Protein 7KQY (pdb70)

Foldseek 3Di:
DWAWAKDAAEEAAAQAKDKMKIAIPPDPDQFKKKWKWWAAVVGDIDGAWIFTRPVGDIGGDPVDDPQWDWDADVVRRMIMIMGGRDDQRRFTWMKMAIDHDDRPYIYPTYTYGYANDDFDFWDWAWAFFDPPACKTKTKIKGPFGPDDDKDKDKPNPPDDPQKDKDDWDQDPNRGTITMIMGIGRNVCQPPPKMWIWMAGVVVRDIDIGTHHD/DAWAKDAAAEEEAQAKDKMKTDDVAQAQWKKWKWWAAPVGDIDTAWIAGRPVRDIGGDPVQVPQWDWDWDPPRTMIMIMGGRDDQRRFTWMKMWIHHDPRIHIYPTYTYGYYNDDFDDWDWWDAECGKTKIKTDFGPDDDKDKDKPVPPPPAQKDKDHWDADPVRGTMTIIMGNHNPVCVVPDWIWMWMDDVVVRDIDTDTYD/DAWAKDAAAEEEAQAKDKIKTADDDDQAKKKWKWWAFPPGDIDTAKMARRVVRDIGGDPVQVPQWDWGADVVRRMIIIMGGRDDQRNFTWMKIWMDPDDRIHIYPTYTYGYHDDDADAWDFCWDAEVHKGKTKTWPGQPLAKDKDKPVPPDDAQWAKDHWQVRIIMTMIMGGDPPVCAPPDWMKMFMDHVVNRDGDIHTHHD/DKAWEKDAAAEAEAQAKDKIKTQIDDDDLQQKKKWKWWAFPVPDIDTAKIAHPNVGDIGGDPVQVVQKDKGDDVVRNMIMIMGGRDDQRRQTWMKMFIDVTDIYPTYTYGYANDDFDFWDKAWAAAVCKGKIKIKTHFGPDPDKFKDKPNPPDDPQWDKDDWDQDPNRTIMTMIMGMDRPVCQVPPWMKIFMADPVVRDTDIGGRHD/DKAWAKDAAAEEEAQFKDKIKTQIDDDPAQQKKKWKWWAAPVGDIDTAWIFRRHVGDIDGDPVQPVQWDWGADVVSNMIMIMGGNHDQRNFTWMKIWIGHPPDIRIYPTYTYGYHNDDFDFWDKAWADADVPQLPPQKHKIKIKTHFGDDDDKDKDKPVPPDDAQWDKDDWDQDPVRGIMTMIMGIGGPVPQVPDWIWIWIQSVVVRDIDIGGRGD/DWAFPKDAAAEEAAFFKDKIKTAIDPAKKWKWWAFPPHDIGTAWIADVVVRDIGGDPVVRPFWDKGADVVSNMIMIMGGRDDQRRFTWMWMAHHPPPRHRTHDTYTYGYANDDADFWDKDWDFPCCGKTKIKTDFGDDDDKDKDKPQVPDDPFKDKDDWDQDPNRGIMTMIMGDDNVVCQVPDWMWIFMADVVVPDTDTGTHHD

CATH classification: 2.60.40.10 (+1 more: 2.60.40.10)

Solvent-accessible surface area: 53107 Å² total; per-residue (Å²): 151,26,16,0,0,0,9,2,38,22,77,51,105,62,55,31,54,4,66,1,0,0,29,6,26,56,48,136,134,122,62,7,1,0,8,0,3,16,23,24,108,77,136,25,11,57,8,0,0,54,4,62,6,36,84,30,81,55,43,75,8,150,129,4,179,64,35,2,63,6,52,36,15,76,87,27,28,0,0,16,0,54,0,30,65,5,110,53,127,2,20,1,35,1,10,0,0,0,26,7,83,66,7,49,73,22,4,26,10,4,78,1,5,0,2,77,25,78,79,86,25,14,49,9,47,47,1,3,18,12,102,111,59,104,86,2,12,3,0,0,3,0,38,28,0,7,36,69,85,15,90,19,40,1,30,86,46,83,35,102,91,29,33,47,56,2,65,26,50,46,25,121,63,5,23,28,0,7,0,0,3,0,25,4,83,41,105,21,43,77,122,90,78,13,50,0,6,1,44,1,148,57,28,143,61,115,54,75,79,107,6,115,128,90,127,9,62,9,34,53,74,50,68,56,112,63,52,33,53,5,113,0,22,0,122,19,91,92,1,74,84,36,0,0,0,0,0,13,18,30,96,86,80,37,17,58,12,0,0,12,12,62,51,50,68,42,83,61,50,54,24,145,121,1,112,69,37,3,53,4,68,51,55,144,84,92,20,23,0,60,0,48,0,37,63,4,120,65,132,2,24,0,37,0,9,0,0,0,46,20,119,78,56,9,44,27,3,99,15,2,56,1,8,4,24,88,26,75,79,116,26,12,66,23,12,2,6,71,115,12,4,4,0,1,16,0,59,30,0,6,3,39,78,21,95,19,38,0,32,86,45,77,29,106,82,27,36,48,58,1,62,27,41,93,27,128,75,15,23,30,1,9,1,0,3,0,24,3,73,61,102,16,67,82,128,95,67,17,57,0,6,0,43,0,153,46,29,146,51,115,48,77,5,127,9,126,73,108,12,71,10,33,54,78,49,92,65,117,73,53,34,50,6,104,2,20,0,113,26,88,61,6,48,0,27,0,2,8,0,0,16,22,33,86,87,97,30,11,54,36,0,0,21,3,11,11,26,54,40,71,60,69,45,22,136,133,2,124,83,44,5,57,5,61,37,50,78,99,38,37,16,2,53,0,57,1,38,60,3,112,68,123,5,18,0,40,3,6,0,3,6,15,7,21,52,32,16,75,38,7,108,10,2,54,0,11,3,28,84,58,61,87,111,24,24,28,63,48,24,3,1,64,123,6,2,0,1,4,6,1,61,44,1,11,11,45,69,24,94,26,45,1,36,93,45,82,34,108,94,25,37,52,59,0,62,40,67,146,36,57,64,2,12,3,0,3,0,28,7,84,52,103,24,37,70,112,125,95,19,54,0,9,5,38,0,169,52,35,141,30,150,54,64,29,101,3,92,110,206,26,62,13,6,0,1,0,21,9,51,35,108,62,54,36,33,1,29,0,0,0,30,9,44,40,178,95,23,79,102,18,1,0,16,0,2,11,20,16,101,84,130,13,12,40,10,0,0,22,4,77,1,50,69,41,99,52,6,38,15,125,127,2,90,79,64,4,58,3,68,36,57,85,83,27,35,0,0,21,0,49,0,35,65,1,147,70,109,3,8,0,44,0,10,0,3,6,70,92,25,104,38,4,67,14,2,58,0,5,1,5,75,18,82,74,77,22,11,44,12,34,40,5,8,32,68,100,78,11,3,2,0,1,2,0,47,23,0,10,33,55,27,25,80,27,36,3,30,98,44,76,42,101,94,25,35,68,58,2,66,29,39,52,26,128,64,6,29,15,1,12,1,0,7,0,32,6,76,50,99,20,27,73,114,82,71,11,54,0,47,2,27,0,109,46,36,136,27,178,58,43,69,170,10,98,108,145,17,110,9,78,12,35,52,69,53,67,83,102,53,55,36,47,5,112,0,24,0,100,6,56,27,34,28,25,63,10,12,0,0,0,0,0,13,28,26,84,93,108,38,10,63,16,0,0,9,2,13,3,43,65,34,71,55,61,57,24,135,102,1,119,77,54,4,56,5,66,38,58,82,112,37,31,12,0,51,0,59,0,37,43,2,115,74,144,2,24,0,38,0,9,0,0,0,0,2,16,99,70,7,63,28,5,94,12,4,58,0,4,3,24,77,25,83,76,101,29,11,57,11,43,28,1,1,18,8,56,161,5,50,93,63,59,61,0,0,3,0,0,4,0,35,36,0,6,8,48,85,17,82,21,32,1,37,89,40,80,37,97,89,22,32,44,57,1,64,26,37,98,30,127,73,16,19,27,1,10,0,0,1,0,24,4,71,32,99,16,24,76,112,87,66,26,48,0,12,0,37,0,141,55,36,142,48,114,48,78,62,113,7,76,99,219,61,130,10,60,20,39,50,78,49,83,49,102,61,52,36,52,6,104,1,21,0,94,48,55,117,167,2,6,0,0,0,16,23,25,92,90,120,32,11,54,7,0,0,14,2,66,57,48,74,40,101,50,20,47,17,124,108,0,151,81,58,3,88,7,57,39,55,108,107,47,48,1,2,62,1,58,1,44,78,2,150,66,104,3,12,1,46,2,12,0,0,6,58,12,16,82,0,28,94,32,10,128,20,3,67,0,8,2,3,82,17,83,83,97,26,14,64,10,21,3,0,0,46,55,116,8,2,0,0,0,2,0,39,28,0,12,26,67,84,14,89,18,37,1,31,80,43,83,35,98,96,28,35,40,56,2,66,30,46,55,28,128,64,7,23,21,1,9,0,0,3,0,24,5,84,57,100,22,29,73,123,86,66,11,41,0,6,0,41,1,154,48,29,140,56,113,46,80,60,111,0,35,82

Nearest PDB structures (foldseek):
  7kqy-assembly1_A  TM=1.005E+00  e=1.529E-42  Homo sapiens
  5vl3-assembly2_A  TM=9.057E-01  e=1.060E-31  Mus musculus
  7v8q-assembly3_F  TM=9.544E-01  e=1.537E-30  Mus musculus
  6xpx-assembly1_B  TM=9.077E-01  e=4.409E-29  Homo sapiens
  5nb5-assembly2_I  TM=6.433E-01  e=2.208E-31  synthetic construct

B-factor: mean 41.72, std 17.03, range [6.6, 122.08]

Structure (mmCIF, N/CA/C/O backbone):
data_7KQY
#
_entry.id   7KQY
#
_cell.length_a   169.619
_cell.length_b   73.418
_cell.length_c   140.408
_cell.angle_alpha   90.00
_cell.angle_beta   125.71
_cell.angle_gamma   90.00
#
_symmetry.space_group_name_H-M   'C 1 2 1'
#
loop_
_atom_site.group_PDB
_atom_site.id
_atom_site.type_symbol
_atom_site.label_atom_id
_atom_site.label_alt_id
_atom_site.label_comp_id
_atom_site.label_asym_id
_atom_site.label_entity_id
_atom_site.label_seq_id
_atom_site.pdbx_PDB_ins_code
_atom_site.Cartn_x
_atom_site.Cartn_y
_atom_site.Cartn_z
_atom_site.occupancy
_atom_site.B_iso_or_equiv
_atom_site.auth_seq_id
_atom_site.auth_comp_id
_atom_site.auth_asym_id
_atom_site.auth_atom_id
_atom_site.pdbx_PDB_model_num
ATOM 1 N N . GLU A 1 1 ? -11.568 3.842 55.901 1.00 43.69 1 GLU A N 1
ATOM 2 C CA . GLU A 1 1 ? -12.305 2.963 56.830 1.00 47.59 1 GLU A CA 1
ATOM 3 C C . GLU A 1 1 ? -13.674 3.549 57.082 1.00 41.84 1 GLU A C 1
ATOM 4 O O . GLU A 1 1 ? -13.757 4.715 57.081 1.00 37.05 1 GLU A O 1
ATOM 10 N N . VAL A 1 2 ? -14.688 2.709 57.281 1.00 38.32 2 VAL A N 1
ATOM 11 C CA . VAL A 1 2 ? -16.075 3.172 57.565 1.00 34.07 2 VAL A CA 1
ATOM 12 C C . VAL A 1 2 ? -16.265 3.227 59.056 1.00 30.95 2 VAL A C 1
ATOM 13 O O . VAL A 1 2 ? -16.100 2.267 59.674 1.00 31.84 2 VAL A O 1
ATOM 17 N N . GLN A 1 3 ? -16.576 4.392 59.559 1.00 29.95 3 GLN A N 1
ATOM 18 C CA . GLN A 1 3 ? -16.841 4.583 60.979 1.00 22.50 3 GLN A CA 1
ATOM 19 C C . GLN A 1 3 ? -18.068 5.426 61.134 1.00 24.27 3 GLN A C 1
ATOM 20 O O . GLN A 1 3 ? -18.269 6.247 60.351 1.00 27.37 3 GLN A O 1
ATOM 26 N N . LEU A 1 4 ? -18.760 5.225 62.235 1.00 21.85 4 LEU A N 1
ATOM 27 C CA . LEU A 1 4 ? -19.977 5.940 62.614 1.00 17.67 4 LEU A CA 1
ATOM 28 C C . LEU A 1 4 ? -19.625 6.678 63.878 1.00 16.90 4 LEU A C 1
ATOM 29 O O . LEU A 1 4 ? -19.158 6.092 64.730 1.00 18.60 4 LEU A O 1
ATOM 34 N N . VAL A 1 5 ? -19.713 7.986 63.843 1.00 17.91 5 VAL A N 1
ATOM 35 C CA . VAL A 1 5 ? -19.409 8.851 64.999 1.00 16.53 5 VAL A CA 1
ATOM 36 C C . VAL A 1 5 ? -20.696 9.528 65.417 1.00 18.25 5 VAL A C 1
ATOM 37 O O . VAL A 1 5 ? -21.268 10.209 64.654 1.00 19.37 5 VAL A O 1
ATOM 41 N N . GLN A 1 6 ? -21.102 9.227 66.629 1.00 15.22 6 GLN A N 1
ATOM 42 C CA . GLN A 1 6 ? -22.281 9.791 67.268 1.00 16.80 6 GLN A CA 1
ATOM 43 C C . GLN A 1 6 ? -21.909 11.051 68.029 1.00 16.55 6 GLN A C 1
ATOM 44 O O . GLN A 1 6 ? -20.819 11.238 68.366 1.00 16.50 6 GLN A O 1
ATOM 50 N N . SER A 1 7 ? -22.916 11.798 68.385 1.00 17.47 7 SER A N 1
ATOM 51 C CA . SER A 1 7 ? -22.807 13.068 69.102 1.00 20.09 7 SER A CA 1
ATOM 52 C C . SER A 1 7 ? -22.409 12.820 70.541 1.00 22.72 7 SER A C 1
ATOM 53 O O . SER A 1 7 ? -22.367 11.712 70.944 1.00 23.05 7 SER A O 1
ATOM 56 N N . GLY A 1 8 ? -22.070 13.860 71.267 1.00 22.88 8 GLY A N 1
ATOM 57 C CA . GLY A 1 8 ? -21.616 13.719 72.649 1.00 24.42 8 GLY A CA 1
ATOM 58 C C . GLY A 1 8 ? -22.712 13.409 73.615 1.00 21.93 8 GLY A C 1
ATOM 59 O O . GLY A 1 8 ? -23.786 13.694 73.304 1.00 21.47 8 GLY A O 1
ATOM 60 N N . ALA A 1 9 ? -22.361 12.937 74.806 1.00 22.63 9 ALA A N 1
ATOM 61 C CA . ALA A 1 9 ? -23.280 12.546 75.891 1.00 23.75 9 ALA A CA 1
ATOM 62 C C . ALA A 1 9 ? -24.083 13.722 76.400 1.00 25.64 9 ALA A C 1
ATOM 63 O O . ALA A 1 9 ? -23.529 14.704 76.601 1.00 29.88 9 ALA A O 1
ATOM 65 N N . GLU A 1 10 ? -25.388 13.556 76.635 1.00 29.28 10 GLU A N 1
ATOM 66 C CA . GLU A 1 10 ? -26.192 14.722 77.098 1.00 31.21 10 GLU A CA 1
ATOM 67 C C . GLU A 1 10 ? -27.029 14.375 78.336 1.00 24.96 10 GLU A C 1
ATOM 68 O O . GLU A 1 10 ? -27.623 13.279 78.364 1.00 22.64 10 GLU A O 1
ATOM 74 N N . VAL A 1 11 ? -27.062 15.289 79.314 1.00 23.68 11 VAL A N 1
ATOM 75 C CA . VAL A 1 11 ? -27.877 15.122 80.537 1.00 22.68 11 VAL A CA 1
ATOM 76 C C . VAL A 1 11 ? -29.053 16.057 80.343 1.00 24.54 11 VAL A C 1
ATOM 77 O O . VAL A 1 11 ? -28.821 17.198 80.218 1.00 28.04 11 VAL A O 1
ATOM 81 N N . LYS A 1 12 ? -30.257 15.514 80.353 1.00 22.01 12 LYS A N 1
ATOM 82 C CA . LYS A 1 12 ? -31.523 16.204 80.075 1.00 21.36 12 LYS A CA 1
ATOM 83 C C . LYS A 1 12 ? -32.480 16.040 81.245 1.00 24.34 12 LYS A C 1
ATOM 84 O O . LYS A 1 12 ? -32.313 15.159 81.943 1.00 27.20 12 LYS A O 1
ATOM 90 N N . LYS A 1 13 ? -33.434 16.925 81.448 1.00 28.04 13 LYS A N 1
ATOM 91 C CA . LYS A 1 13 ? -34.385 16.818 82.572 1.00 24.15 13 LYS A CA 1
ATOM 92 C C . LYS A 1 13 ? -35.655 16.165 82.088 1.00 25.07 13 LYS A C 1
ATOM 93 O O . LYS A 1 13 ? -35.897 16.184 80.944 1.00 26.59 13 LYS A O 1
ATOM 99 N N . PRO A 1 14 ? -36.514 15.602 82.934 1.00 27.55 14 PRO A N 1
ATOM 100 C CA . PRO A 1 14 ? -37.731 15.034 82.441 1.00 27.14 14 PRO A CA 1
ATOM 101 C C . PRO A 1 14 ? -38.648 16.029 81.744 1.00 24.70 14 PRO A C 1
ATOM 102 O O . PRO A 1 14 ? -38.851 17.030 82.227 1.00 23.86 14 PRO A O 1
ATOM 106 N N . GLY A 1 15 ? -39.203 15.598 80.632 1.00 30.85 15 GLY A N 1
ATOM 107 C CA . GLY A 1 15 ? -40.094 16.355 79.742 1.00 31.39 15 GLY A CA 1
ATOM 108 C C . GLY A 1 15 ? -39.357 17.037 78.623 1.00 30.52 15 GLY A C 1
ATOM 109 O O . GLY A 1 15 ? -39.988 17.598 77.820 1.00 31.56 15 GLY A O 1
ATOM 110 N N . ALA A 1 16 ? -38.042 16.968 78.634 1.00 30.34 16 ALA A N 1
ATOM 111 C CA . ALA A 1 16 ? -37.116 17.570 77.665 1.00 24.17 16 ALA A CA 1
ATOM 112 C C . ALA A 1 16 ? -36.984 16.674 76.451 1.00 32.00 16 ALA A C 1
ATOM 113 O O . ALA A 1 16 ? -37.684 15.709 76.369 1.00 35.81 16 ALA A O 1
ATOM 115 N N . SER A 1 17 ? -36.198 17.102 75.464 1.00 32.71 17 SER A N 1
ATOM 116 C CA . SER A 1 17 ? -36.053 16.309 74.217 1.00 34.83 17 SER A CA 1
ATOM 117 C C . SER A 1 17 ? -34.582 16.266 73.808 1.00 31.47 17 SER A C 1
ATOM 118 O O . SER A 1 17 ? -33.898 17.300 73.948 1.00 33.09 17 SER A O 1
ATOM 121 N N . VAL A 1 18 ? -34.122 15.112 73.324 1.00 32.86 18 VAL A N 1
ATOM 122 C CA . VAL A 1 18 ? -32.702 14.999 72.918 1.00 32.94 18 VAL A CA 1
ATOM 123 C C . VAL A 1 18 ? -32.620 14.524 71.483 1.00 25.63 18 VAL A C 1
ATOM 124 O O . VAL A 1 18 ? -33.418 13.782 71.117 1.00 23.55 18 VAL A O 1
ATOM 128 N N . LYS A 1 19 ? -31.735 15.120 70.715 1.00 25.77 19 LYS A N 1
ATOM 129 C CA . LYS A 1 19 ? -31.495 14.709 69.334 1.00 25.57 19 LYS A CA 1
ATOM 130 C C . LYS A 1 19 ? -30.077 14.185 69.245 1.00 26.46 19 LYS A C 1
ATOM 131 O O . LYS A 1 19 ? -29.196 14.947 69.430 1.00 29.31 19 LYS A O 1
ATOM 137 N N . VAL A 1 20 ? -29.889 12.929 68.888 1.00 23.60 20 VAL A N 1
ATOM 138 C CA . VAL A 1 20 ? -28.544 12.310 68.770 1.00 22.70 20 VAL A CA 1
ATOM 139 C C . VAL A 1 20 ? -28.185 12.163 67.298 1.00 23.37 20 VAL A C 1
ATOM 140 O O . VAL A 1 20 ? -29.034 11.858 66.543 1.00 21.76 20 VAL A O 1
ATOM 144 N N . SER A 1 21 ? -26.921 12.296 66.953 1.00 20.66 21 SER A N 1
ATOM 145 C CA . SER A 1 21 ? -26.494 12.204 65.551 1.00 20.92 21 SER A CA 1
ATOM 146 C C . SER A 1 21 ? -25.509 11.067 65.359 1.00 20.89 21 SER A C 1
ATOM 147 O O . SER A 1 21 ? -24.884 10.757 66.297 1.00 20.97 21 SER A O 1
ATOM 150 N N . CYS A 1 22 ? -25.567 10.386 64.220 1.00 22.06 22 CYS A N 1
ATOM 151 C CA . CYS A 1 22 ? -24.625 9.326 63.789 1.00 24.08 22 CYS A CA 1
ATOM 152 C C . CYS A 1 22 ? -24.140 9.837 62.440 1.00 25.82 22 CYS A C 1
ATOM 153 O O . CYS A 1 22 ? -24.916 9.931 61.591 1.00 26.56 22 CYS A O 1
ATOM 156 N N . LYS A 1 23 ? -22.874 10.171 62.293 1.00 23.33 23 LYS A N 1
ATOM 157 C CA . LYS A 1 23 ? -22.321 10.507 60.971 1.00 23.31 23 LYS A CA 1
ATOM 158 C C . LYS A 1 23 ? -21.523 9.316 60.501 1.00 24.04 23 LYS A C 1
ATOM 159 O O . LYS A 1 23 ? -21.000 8.643 61.276 1.00 18.65 23 LYS A O 1
ATOM 165 N N . THR A 1 24 ? -21.495 9.117 59.215 1.00 27.84 24 THR A N 1
ATOM 166 C CA . THR A 1 24 ? -20.784 7.961 58.684 1.00 28.42 24 THR A CA 1
ATOM 167 C C . THR A 1 24 ? -19.775 8.376 57.640 1.00 28.43 24 THR A C 1
ATOM 168 O O . THR A 1 24 ? -20.162 8.762 56.602 1.00 32.59 24 THR A O 1
ATOM 172 N N . SER A 1 25 ? -18.484 8.276 57.974 1.00 30.25 25 SER A N 1
ATOM 173 C CA . SER A 1 25 ? -17.395 8.654 57.034 1.00 33.61 25 SER A CA 1
ATOM 174 C C . SER A 1 25 ? -16.745 7.392 56.455 1.00 36.08 25 SER A C 1
ATOM 175 O O . SER A 1 25 ? -16.608 6.402 57.200 1.00 35.14 25 SER A O 1
ATOM 178 N N . GLY A 1 26 ? -16.363 7.438 55.175 1.00 37.95 26 GLY A N 1
ATOM 179 C CA . GLY A 1 26 ? -15.727 6.287 54.504 1.00 40.72 26 GLY A CA 1
ATOM 180 C C . GLY A 1 26 ? -16.707 5.549 53.609 1.00 53.58 26 GLY A C 1
ATOM 181 O O . GLY A 1 26 ? -16.250 4.767 52.752 1.00 55.59 26 GLY A O 1
ATOM 182 N N . TYR A 1 27 ? -18.008 5.788 53.801 1.00 55.18 27 TYR A N 1
ATOM 183 C CA . TYR A 1 27 ? -19.057 5.122 52.984 1.00 61.88 27 TYR A CA 1
ATOM 184 C C . TYR A 1 27 ? -19.704 6.149 52.047 1.00 80.08 27 TYR A C 1
ATOM 185 O O . TYR A 1 27 ? -20.520 6.966 52.518 1.00 73.61 27 TYR A O 1
ATOM 194 N N . THR A 1 28 ? -19.344 6.100 50.760 1.00 30.00 28 THR A N 1
ATOM 195 C CA . THR A 1 28 ? -19.898 7.038 49.747 1.00 30.00 28 THR A CA 1
ATOM 196 C C . THR A 1 28 ? -20.952 6.311 48.903 1.00 30.00 28 THR A C 1
ATOM 197 O O . THR A 1 28 ? -21.015 6.573 47.686 1.00 30.00 28 THR A O 1
ATOM 201 N N . PHE A 1 29 ? -21.741 5.436 49.535 1.00 82.87 29 PHE A N 1
ATOM 202 C CA . PHE A 1 29 ? -22.799 4.670 48.825 1.00 76.09 29 PHE A CA 1
ATOM 203 C C . PHE A 1 29 ? -24.160 5.331 49.072 1.00 75.65 29 PHE A C 1
ATOM 204 O O . PHE A 1 29 ? -24.386 5.852 50.182 1.00 69.31 29 PHE A O 1
ATOM 212 N N . THR A 1 30 ? -25.035 5.303 48.061 1.00 78.50 30 THR A N 1
ATOM 213 C CA . THR A 1 30 ? -26.389 5.911 48.170 1.00 79.15 30 THR A CA 1
ATOM 214 C C . THR A 1 30 ? -27.283 5.016 49.036 1.00 71.59 30 THR A C 1
ATOM 215 O O . THR A 1 30 ? -28.395 5.459 49.387 1.00 66.42 30 THR A O 1
ATOM 219 N N . ASN A 1 31 ? -26.809 3.809 49.362 1.00 68.44 31 ASN A N 1
ATOM 220 C CA . ASN A 1 31 ? -27.582 2.865 50.189 1.00 68.52 31 ASN A CA 1
ATOM 221 C C . ASN A 1 31 ? -26.907 2.992 51.520 1.00 62.18 31 ASN A C 1
ATOM 222 O O . ASN A 1 31 ? -25.839 2.433 51.617 1.00 63.84 31 ASN A O 1
ATOM 227 N N . TYR A 1 32 ? -27.465 3.745 52.450 1.00 61.85 32 TYR A N 1
ATOM 228 C CA . TYR A 1 32 ? -26.776 3.838 53.758 1.00 51.16 32 TYR A CA 1
ATOM 229 C C . TYR A 1 32 ? -27.855 3.947 54.825 1.00 47.49 32 TYR A C 1
ATOM 230 O O . TYR A 1 32 ? -28.191 5.025 55.188 1.00 53.95 32 TYR A O 1
ATOM 239 N N . GLY A 1 33 ? -28.464 2.840 55.207 1.00 40.20 33 GLY A N 1
ATOM 240 C CA . GLY A 1 33 ? -29.519 2.823 56.238 1.00 35.98 33 GLY A CA 1
ATOM 241 C C . GLY A 1 33 ? -28.931 2.717 57.635 1.00 31.17 33 GLY A C 1
ATOM 242 O O . GLY A 1 33 ? -28.001 1.909 57.823 1.00 32.85 33 GLY A O 1
ATOM 243 N N . ILE A 1 34 ? -29.456 3.505 58.579 1.00 27.68 34 ILE A N 1
ATOM 244 C CA . ILE A 1 34 ? -28.955 3.493 59.987 1.00 25.49 34 ILE A CA 1
ATOM 245 C C . ILE A 1 34 ? -30.068 2.979 60.907 1.00 22.44 34 ILE A C 1
ATOM 246 O O . ILE A 1 34 ? -31.228 3.397 60.723 1.00 22.79 34 ILE A O 1
ATOM 251 N N . ASN A 1 35 ? -29.716 2.107 61.858 1.00 18.56 35 ASN A N 1
ATOM 252 C CA . ASN A 1 35 ? -30.701 1.540 62.819 1.00 17.60 35 ASN A CA 1
ATOM 253 C C . ASN A 1 35 ? -30.432 2.123 64.211 1.00 16.75 35 ASN A C 1
ATOM 254 O O . ASN A 1 35 ? -29.257 2.135 64.628 1.00 18.20 35 ASN A O 1
ATOM 259 N N . TRP A 1 36 ? -31.485 2.584 64.893 1.00 15.90 36 TRP A N 1
ATOM 260 C CA . TRP A 1 36 ? -31.345 3.180 66.250 1.00 14.98 36 TRP A CA 1
ATOM 261 C C . TRP A 1 36 ? -31.675 2.132 67.319 1.00 14.94 36 TRP A C 1
ATOM 262 O O . TRP A 1 36 ? -32.718 1.461 67.190 1.00 18.70 36 TRP A O 1
ATOM 273 N N . VAL A 1 37 ? -30.810 2.008 68.332 1.00 13.58 37 VAL A N 1
ATOM 274 C CA . VAL A 1 37 ? -31.007 1.038 69.433 1.00 14.01 37 VAL A CA 1
ATOM 275 C C . VAL A 1 37 ? -30.570 1.661 70.766 1.00 16.45 37 VAL A C 1
ATOM 276 O O . VAL A 1 37 ? -29.676 2.386 70.797 1.00 16.37 37 VAL A O 1
ATOM 280 N N . ARG A 1 38 ? -31.242 1.361 71.855 1.00 15.18 38 ARG A N 1
ATOM 281 C CA . ARG A 1 38 ? -30.832 1.954 73.134 1.00 14.60 38 ARG A CA 1
ATOM 282 C C . ARG A 1 38 ? -30.634 0.849 74.148 1.00 17.94 38 ARG A C 1
ATOM 283 O O . ARG A 1 38 ? -31.295 -0.085 74.070 1.00 18.35 38 ARG A O 1
ATOM 291 N N . GLN A 1 39 ? -29.648 0.977 75.010 1.00 16.86 39 GLN A N 1
ATOM 292 C CA . GLN A 1 39 ? -29.414 0.006 76.081 1.00 17.70 39 GLN A CA 1
ATOM 293 C C . GLN A 1 39 ? -29.478 0.744 77.398 1.00 20.37 39 GLN A C 1
ATOM 294 O O . GLN A 1 39 ? -28.736 1.603 77.573 1.00 18.01 39 GLN A O 1
ATOM 300 N N . ALA A 1 40 ? -30.373 0.338 78.275 1.00 24.18 40 ALA A N 1
ATOM 301 C CA . ALA A 1 40 ? -30.530 0.862 79.632 1.00 25.54 40 ALA A CA 1
ATOM 302 C C . ALA A 1 40 ? -29.361 0.381 80.476 1.00 31.76 40 ALA A C 1
ATOM 303 O O . ALA A 1 40 ? -28.781 -0.594 80.134 1.00 34.51 40 ALA A O 1
ATOM 305 N N . PRO A 1 41 ? -28.993 0.973 81.618 1.00 38.32 41 PRO A N 1
ATOM 306 C CA . PRO A 1 41 ? -27.774 0.597 82.276 1.00 41.01 41 PRO A CA 1
ATOM 307 C C . PRO A 1 41 ? -27.702 -0.849 82.747 1.00 40.37 41 PRO A C 1
ATOM 308 O O . PRO A 1 41 ? -26.646 -1.343 82.884 1.00 41.97 41 PRO A O 1
ATOM 312 N N . GLY A 1 42 ? -28.813 -1.438 83.091 1.00 36.01 42 GLY A N 1
ATOM 313 C CA . GLY A 1 42 ? -28.664 -2.824 83.507 1.00 43.33 42 GLY A CA 1
ATOM 314 C C . GLY A 1 42 ? -29.245 -3.747 82.488 1.00 42.47 42 GLY A C 1
ATOM 315 O O . GLY A 1 42 ? -28.869 -4.883 82.464 1.00 42.83 42 GLY A O 1
ATOM 316 N N . GLN A 1 43 ? -30.111 -3.208 81.668 1.00 44.71 43 GLN A N 1
ATOM 317 C CA . GLN A 1 43 ? -30.839 -3.999 80.668 1.00 46.55 43 GLN A CA 1
ATOM 318 C C . GLN A 1 43 ? -29.998 -4.215 79.421 1.00 35.96 43 GLN A C 1
ATOM 319 O O . GLN A 1 43 ? -28.958 -3.673 79.342 1.00 29.82 43 GLN A O 1
ATOM 325 N N . GLY A 1 44 ? -30.496 -5.069 78.542 1.00 32.92 44 GLY A N 1
ATOM 326 C CA . GLY A 1 44 ? -29.943 -5.387 77.221 1.00 24.06 44 GLY A CA 1
ATOM 327 C C . GLY A 1 44 ? -30.423 -4.392 76.198 1.00 24.96 44 GLY A C 1
ATOM 328 O O . GLY A 1 44 ? -30.876 -3.363 76.599 1.00 27.06 44 GLY A O 1
ATOM 329 N N . LEU A 1 45 ? -30.310 -4.689 74.921 1.00 20.56 45 LEU A N 1
ATOM 330 C CA . LEU A 1 45 ? -30.675 -3.694 73.897 1.00 17.05 45 LEU A CA 1
ATOM 331 C C . LEU A 1 45 ? -32.093 -3.818 73.428 1.00 16.70 45 LEU A C 1
ATOM 332 O O . LEU A 1 45 ? -32.640 -4.811 73.551 1.00 16.43 45 LEU A O 1
ATOM 337 N N . GLU A 1 46 ? -32.575 -2.739 72.869 1.00 18.75 46 GLU A N 1
ATOM 338 C CA . GLU A 1 46 ? -33.912 -2.674 72.297 1.00 17.57 46 GLU A CA 1
ATOM 339 C C . GLU A 1 46 ? -33.904 -1.647 71.195 1.00 16.90 46 GLU A C 1
ATOM 340 O O . GLU A 1 46 ? -33.284 -0.677 71.385 1.00 17.93 46 GLU A O 1
ATOM 346 N N . TRP A 1 47 ? -34.644 -1.934 70.147 1.00 15.66 47 TRP A N 1
ATOM 347 C CA . TRP A 1 47 ? -34.776 -1.181 68.896 1.00 15.15 47 TRP A CA 1
ATOM 348 C C . TRP A 1 47 ? -35.634 0.041 69.049 1.00 17.87 47 TRP A C 1
ATOM 349 O O . TRP A 1 47 ? -36.615 -0.055 69.691 1.00 20.16 47 TRP A O 1
ATOM 360 N N . ILE A 1 48 ? -35.232 1.128 68.410 1.00 18.09 48 ILE A N 1
ATOM 361 C CA . ILE A 1 48 ? -36.020 2.370 68.407 1.00 16.98 48 ILE A CA 1
ATOM 362 C C . ILE A 1 48 ? -36.588 2.513 67.016 1.00 19.10 48 ILE A C 1
ATOM 363 O O . ILE A 1 48 ? -37.726 2.684 66.877 1.00 23.91 48 ILE A O 1
ATOM 368 N N . GLY A 1 49 ? -35.762 2.469 66.009 1.00 17.05 49 GLY A N 1
ATOM 369 C CA . GLY A 1 49 ? -36.286 2.721 64.663 1.00 19.78 49 GLY A CA 1
ATOM 370 C C . GLY A 1 49 ? -35.252 2.528 63.595 1.00 20.41 49 GLY A C 1
ATOM 371 O O . GLY A 1 49 ? -34.192 2.200 63.926 1.00 22.80 49 GLY A O 1
ATOM 372 N N . TYR A 1 50 ? -35.605 2.758 62.345 1.00 22.72 50 TYR A N 1
ATOM 373 C CA . TYR A 1 50 ? -34.695 2.597 61.188 1.00 26.43 50 TYR A CA 1
ATOM 374 C C . TYR A 1 50 ? -34.976 3.678 60.156 1.00 28.66 50 TYR A C 1
ATOM 375 O O . TYR A 1 50 ? -36.075 4.049 60.054 1.00 33.10 50 TYR A O 1
ATOM 384 N N . ILE A 1 51 ? -33.960 4.149 59.462 1.00 29.08 51 ILE A N 1
ATOM 385 C CA . ILE A 1 51 ? -34.143 5.150 58.392 1.00 31.60 51 ILE A CA 1
ATOM 386 C C . ILE A 1 51 ? -33.255 4.786 57.215 1.00 38.15 51 ILE A C 1
ATOM 387 O O . ILE A 1 51 ? -32.225 4.311 57.433 1.00 41.15 51 ILE A O 1
ATOM 392 N N . TYR A 1 52 ? -33.703 4.990 55.992 1.00 42.60 52 TYR A N 1
ATOM 393 C CA . TYR A 1 52 ? -32.849 4.765 54.813 1.00 44.37 52 TYR A CA 1
ATOM 394 C C . TYR A 1 52 ? -32.586 6.153 54.260 1.00 50.75 52 TYR A C 1
ATOM 395 O O . TYR A 1 52 ? -33.475 6.906 54.106 1.00 54.04 52 TYR A O 1
ATOM 404 N N . ILE A 1 53 ? -31.344 6.426 53.947 1.00 53.44 53 ILE A N 1
ATOM 405 C CA . ILE A 1 53 ? -30.834 7.762 53.561 1.00 55.46 53 ILE A CA 1
ATOM 406 C C . ILE A 1 53 ? -31.457 8.349 52.290 1.00 65.38 53 ILE A C 1
ATOM 407 O O . ILE A 1 53 ? -31.655 9.538 52.283 1.00 65.97 53 ILE A O 1
ATOM 412 N N . GLY A 1 54 ? -31.651 7.601 51.216 1.00 68.77 54 GLY A N 1
ATOM 413 C CA . GLY A 1 54 ? -32.174 8.274 50.015 1.00 70.10 54 GLY A CA 1
ATOM 414 C C . GLY A 1 54 ? -33.683 8.265 49.924 1.00 69.61 54 GLY A C 1
ATOM 415 O O . GLY A 1 54 ? -34.268 9.328 49.997 1.00 68.18 54 GLY A O 1
ATOM 416 N N . ALA A 1 55 ? -34.312 7.102 49.859 1.00 67.93 55 ALA A N 1
ATOM 417 C CA . ALA A 1 55 ? -35.779 7.060 49.734 1.00 63.56 55 ALA A CA 1
ATOM 418 C C . ALA A 1 55 ? -36.401 7.703 50.963 1.00 63.26 55 ALA A C 1
ATOM 419 O O . ALA A 1 55 ? -37.513 8.156 50.889 1.00 65.03 55 ALA A O 1
ATOM 421 N N . GLY A 1 56 ? -35.670 7.751 52.054 1.00 58.69 56 GLY A N 1
ATOM 422 C CA . GLY A 1 56 ? -36.145 8.411 53.277 1.00 57.67 56 GLY A CA 1
ATOM 423 C C . GLY A 1 56 ? -37.182 7.623 54.037 1.00 57.66 56 GLY A C 1
ATOM 424 O O . GLY A 1 56 ? -37.824 8.226 54.892 1.00 53.01 56 GLY A O 1
ATOM 425 N N . ASP A 1 57 ? -37.326 6.326 53.781 1.00 52.27 57 ASP A N 1
ATOM 426 C CA . ASP A 1 57 ? -38.374 5.598 54.529 1.00 48.56 57 ASP A CA 1
ATOM 427 C C . ASP A 1 57 ? -37.943 5.360 55.966 1.00 46.61 57 ASP A C 1
ATOM 428 O O . ASP A 1 57 ? -37.009 4.666 56.167 1.00 45.93 57 ASP A O 1
ATOM 433 N N . THR A 1 58 ? -38.744 5.815 56.909 1.00 44.56 58 THR A N 1
ATOM 434 C CA . THR A 1 58 ? -38.483 5.699 58.353 1.00 41.25 58 THR A CA 1
ATOM 435 C C . THR A 1 58 ? -39.439 4.686 58.939 1.00 40.51 58 THR A C 1
ATOM 436 O O . THR A 1 58 ? -40.502 4.586 58.436 1.00 45.31 58 THR A O 1
ATOM 440 N N . ASP A 1 59 ? -39.073 4.041 60.043 1.00 38.39 59 ASP A N 1
ATOM 441 C CA . ASP A 1 59 ? -39.961 3.093 60.763 1.00 37.08 59 ASP A CA 1
ATOM 442 C C . ASP A 1 59 ? -39.654 3.056 62.231 1.00 34.54 59 ASP A C 1
ATOM 443 O O . ASP A 1 59 ? -38.538 2.949 62.531 1.00 35.57 59 ASP A O 1
ATOM 448 N N . TYR A 1 60 ? -40.680 3.148 63.084 1.00 30.21 60 TYR A N 1
ATOM 449 C CA . TYR A 1 60 ? -40.488 3.121 64.558 1.00 30.84 60 TYR A CA 1
ATOM 450 C C . TYR A 1 60 ? -41.134 1.855 65.134 1.00 32.89 60 TYR A C 1
ATOM 451 O O . TYR A 1 60 ? -41.854 1.156 64.393 1.00 36.33 60 TYR A O 1
ATOM 460 N N . SER A 1 61 ? -40.880 1.579 66.417 1.00 31.96 61 SER A N 1
ATOM 461 C CA . SER A 1 61 ? -41.445 0.382 67.094 1.00 34.41 61 SER A CA 1
ATOM 462 C C . SER A 1 61 ? -42.788 0.736 67.742 1.00 38.68 61 SER A C 1
ATOM 463 O O . SER A 1 61 ? -43.247 1.882 67.564 1.00 38.45 61 SER A O 1
ATOM 466 N N . GLU A 1 62 ? -43.385 -0.217 68.465 1.00 47.03 62 GLU A N 1
ATOM 467 C CA . GLU A 1 62 ? -44.692 0.006 69.141 1.00 52.01 62 GLU A CA 1
ATOM 468 C C . GLU A 1 62 ? -44.461 0.784 70.442 1.00 51.97 62 GLU A C 1
ATOM 469 O O . GLU A 1 62 ? -45.361 1.550 70.839 1.00 52.18 62 GLU A O 1
ATOM 475 N N . LYS A 1 63 ? -43.297 0.589 71.070 1.00 51.17 63 LYS A N 1
ATOM 476 C CA . LYS A 1 63 ? -42.956 1.290 72.337 1.00 53.19 63 LYS A CA 1
ATOM 477 C C . LYS A 1 63 ? -43.161 2.798 72.147 1.00 50.83 63 LYS A C 1
ATOM 478 O O . LYS A 1 63 ? -44.122 3.341 72.726 1.00 57.35 63 LYS A O 1
ATOM 484 N N . PHE A 1 64 ? -42.285 3.437 71.365 1.00 45.91 64 PHE A N 1
ATOM 485 C CA . PHE A 1 64 ? -42.381 4.897 71.100 1.00 46.94 64 PHE A CA 1
ATOM 486 C C . PHE A 1 64 ? -43.501 5.155 70.085 1.00 49.45 64 PHE A C 1
ATOM 487 O O . PHE A 1 64 ? -43.512 4.504 69.022 1.00 49.29 64 PHE A O 1
ATOM 495 N N . LYS A 1 65 ? -44.411 6.078 70.413 1.00 53.19 65 LYS A N 1
ATOM 496 C CA . LYS A 1 65 ? -45.547 6.418 69.515 1.00 55.74 65 LYS A CA 1
ATOM 497 C C . LYS A 1 65 ? -45.198 7.675 68.710 1.00 49.44 65 LYS A C 1
ATOM 498 O O . LYS A 1 65 ? -45.009 7.557 67.483 1.00 51.82 65 LYS A O 1
ATOM 504 N N . GLY A 1 66 ? -45.117 8.827 69.383 1.00 40.49 66 GLY A N 1
ATOM 505 C CA . GLY A 1 66 ? -44.790 10.102 68.715 1.00 38.99 66 GLY A CA 1
ATOM 506 C C . GLY A 1 66 ? -43.568 10.764 69.326 1.00 39.60 66 GLY A C 1
ATOM 507 O O . GLY A 1 66 ? -43.274 11.918 68.954 1.00 45.77 66 GLY A O 1
ATOM 508 N N . ARG A 1 67 ? -42.880 10.060 70.231 1.00 38.35 67 ARG A N 1
ATOM 509 C CA . ARG A 1 67 ? -41.665 10.605 70.896 1.00 38.48 67 ARG A CA 1
ATOM 510 C C . ARG A 1 67 ? -40.420 10.133 70.137 1.00 36.41 67 ARG A C 1
ATOM 511 O O . ARG A 1 67 ? -39.300 10.425 70.600 1.00 36.22 67 ARG A O 1
ATOM 519 N N . ALA A 1 68 ? -40.619 9.433 69.015 1.00 36.09 68 ALA A N 1
ATOM 520 C CA . ALA A 1 68 ? -39.496 8.922 68.196 1.00 33.18 68 ALA A CA 1
ATOM 521 C C . ALA A 1 68 ? -39.607 9.471 66.768 1.00 30.94 68 ALA A C 1
ATOM 522 O O . ALA A 1 68 ? -40.564 9.098 66.062 1.00 29.80 68 ALA A O 1
ATOM 524 N N . THR A 1 69 ? -38.658 10.325 66.370 1.00 28.10 69 THR A N 1
ATOM 525 C CA . THR A 1 69 ? -38.654 10.925 65.009 1.00 25.76 69 THR A CA 1
ATOM 526 C C . THR A 1 69 ? -37.227 10.880 64.450 1.00 28.34 69 THR A C 1
ATOM 527 O O . THR A 1 69 ? -36.371 11.627 64.963 1.00 29.63 69 THR A O 1
ATOM 531 N N . ILE A 1 70 ? -36.991 10.035 63.441 1.00 26.95 70 ILE A N 1
ATOM 532 C CA . ILE A 1 70 ? -35.643 9.902 62.842 1.00 29.00 70 ILE A CA 1
ATOM 533 C C . ILE A 1 70 ? -35.565 10.677 61.539 1.00 32.13 70 ILE A C 1
ATOM 534 O O . ILE A 1 70 ? -36.334 10.483 60.685 1.00 36.34 70 ILE A O 1
ATOM 539 N N . THR A 1 71 ? -34.514 11.436 61.386 1.00 31.53 71 THR A N 1
ATOM 540 C CA . THR A 1 71 ? -34.357 12.322 60.229 1.00 34.47 71 THR A CA 1
ATOM 541 C C . THR A 1 71 ? -32.967 12.130 59.623 1.00 32.70 71 THR A C 1
ATOM 542 O O . THR A 1 71 ? -32.193 11.456 60.174 1.00 28.40 71 THR A O 1
ATOM 546 N N . SER A 1 72 ? -32.715 12.659 58.443 1.00 31.96 72 SER A N 1
ATOM 547 C CA . SER A 1 72 ? -31.382 12.411 57.870 1.00 33.78 72 SER A CA 1
ATOM 548 C C . SER A 1 72 ? -30.933 13.590 57.058 1.00 33.86 72 SER A C 1
ATOM 549 O O . SER A 1 72 ? -31.767 14.129 56.466 1.00 41.82 72 SER A O 1
ATOM 552 N N . ASP A 1 73 ? -29.634 13.841 56.992 1.00 30.41 73 ASP A N 1
ATOM 553 C CA . ASP A 1 73 ? -29.056 14.889 56.131 1.00 29.00 73 ASP A CA 1
ATOM 554 C C . ASP A 1 73 ? -28.166 14.184 55.148 1.00 31.30 73 ASP A C 1
ATOM 555 O O . ASP A 1 73 ? -27.201 13.706 55.569 1.00 37.53 73 ASP A O 1
ATOM 560 N N . THR A 1 74 ? -28.543 14.074 53.894 1.00 32.24 74 THR A N 1
ATOM 561 C CA . THR A 1 74 ? -27.718 13.354 52.903 1.00 34.87 74 THR A CA 1
ATOM 562 C C . THR A 1 74 ? -26.400 14.064 52.625 1.00 32.14 74 THR A C 1
ATOM 563 O O . THR A 1 74 ? -25.453 13.414 52.331 1.00 28.77 74 THR A O 1
ATOM 567 N N . SER A 1 75 ? -26.408 15.376 52.627 1.00 34.91 75 SER A N 1
ATOM 568 C CA . SER A 1 75 ? -25.220 16.190 52.306 1.00 32.93 75 SER A CA 1
ATOM 569 C C . SER A 1 75 ? -24.123 15.990 53.337 1.00 32.41 75 SER A C 1
ATOM 570 O O . SER A 1 75 ? -22.969 15.967 52.965 1.00 31.31 75 SER A O 1
ATOM 573 N N . ALA A 1 76 ? -24.502 15.967 54.601 1.00 31.87 76 ALA A N 1
ATOM 574 C CA . ALA A 1 76 ? -23.527 15.870 55.687 1.00 29.94 76 ALA A CA 1
ATOM 575 C C . ALA A 1 76 ? -23.434 14.459 56.174 1.00 29.23 76 ALA A C 1
ATOM 576 O O . ALA A 1 76 ? -22.679 14.262 57.055 1.00 30.47 76 ALA A O 1
ATOM 578 N N . SER A 1 77 ? -24.205 13.584 55.562 1.00 27.43 77 SER A N 1
ATOM 579 C CA . SER A 1 77 ? -24.233 12.124 55.787 1.00 32.01 77 SER A CA 1
ATOM 580 C C . SER A 1 77 ? -24.467 11.811 57.244 1.00 32.34 77 SER A C 1
ATOM 581 O O . SER A 1 77 ? -23.949 10.825 57.703 1.00 32.94 77 SER A O 1
ATOM 584 N N . THR A 1 78 ? -25.314 12.599 57.871 1.00 27.17 78 THR A N 1
ATOM 585 C CA . THR A 1 78 ? -25.646 12.467 59.286 1.00 23.04 78 THR A CA 1
ATOM 586 C C . THR A 1 78 ? -27.087 12.061 59.384 1.00 23.24 78 THR A C 1
ATOM 587 O O . THR A 1 78 ? -27.827 12.402 58.608 1.00 28.12 78 THR A O 1
ATOM 591 N N . VAL A 1 79 ? -27.365 11.236 60.332 1.00 23.87 79 VAL A N 1
ATOM 592 C CA . VAL A 1 79 ? -28.702 10.695 60.629 1.00 23.27 79 VAL A CA 1
ATOM 593 C C . VAL A 1 79 ? -28.971 11.089 62.071 1.00 23.80 79 VAL A C 1
ATOM 594 O O . VAL A 1 79 ? -28.065 11.127 62.832 1.00 24.94 79 VAL A O 1
ATOM 598 N N . TYR A 1 80 ? -30.174 11.532 62.368 1.00 23.32 80 TYR A N 1
ATOM 599 C CA . TYR A 1 80 ? -30.472 12.049 63.715 1.00 23.31 80 TYR A CA 1
ATOM 600 C C . TYR A 1 80 ? -31.670 11.356 64.300 1.00 20.40 80 TYR A C 1
ATOM 601 O O . TYR A 1 80 ? -32.532 11.039 63.622 1.00 20.38 80 TYR A O 1
ATOM 610 N N . MET A 1 81 ? -31.604 11.089 65.584 1.00 20.42 81 MET A N 1
ATOM 611 C CA . MET A 1 81 ? -32.734 10.449 66.257 1.00 21.55 81 MET A CA 1
ATOM 612 C C . MET A 1 81 ? -33.222 11.424 67.289 1.00 24.02 81 MET A C 1
ATOM 613 O O . MET A 1 81 ? -32.467 11.732 68.123 1.00 24.81 81 MET A O 1
ATOM 618 N N . GLU A 1 82 ? -34.475 11.817 67.236 1.00 23.91 82 GLU A N 1
ATOM 619 C CA . GLU A 1 82 ? -34.934 12.682 68.318 1.00 26.37 82 GLU A CA 1
ATOM 620 C C . GLU A 1 82 ? -35.955 11.969 69.170 1.00 26.71 82 GLU A C 1
ATOM 621 O O . GLU A 1 82 ? -36.861 11.479 68.645 1.00 26.68 82 GLU A O 1
ATOM 627 N N . LEU A 1 83 ? -35.742 11.959 70.473 1.00 27.31 83 LEU A N 1
ATOM 628 C CA . LEU A 1 83 ? -36.695 11.367 71.420 1.00 29.96 83 LEU A CA 1
ATOM 629 C C . LEU A 1 83 ? -37.257 12.505 72.245 1.00 32.06 83 LEU A C 1
ATOM 630 O O . LEU A 1 83 ? -36.497 13.241 72.747 1.00 33.04 83 LEU A O 1
ATOM 635 N N . SER A 1 84 ? -38.570 12.619 72.282 1.00 31.25 84 SER A N 1
ATOM 636 C CA . SER A 1 84 ? -39.270 13.739 72.929 1.00 33.71 84 SER A CA 1
ATOM 637 C C . SER A 1 84 ? -39.983 13.267 74.168 1.00 33.17 84 SER A C 1
ATOM 638 O O . SER A 1 84 ? -40.102 12.104 74.346 1.00 37.77 84 SER A O 1
ATOM 641 N N . SER A 1 85 ? -40.359 14.213 75.009 1.00 36.50 85 SER A N 1
ATOM 642 C CA . SER A 1 85 ? -41.148 13.960 76.230 1.00 37.13 85 SER A CA 1
ATOM 643 C C . SER A 1 85 ? -40.472 12.874 77.019 1.00 39.15 85 SER A C 1
ATOM 644 O O . SER A 1 85 ? -41.117 11.941 77.398 1.00 40.98 85 SER A O 1
ATOM 647 N N . LEU A 1 86 ? -39.216 13.124 77.323 1.00 34.89 86 LEU A N 1
ATOM 648 C CA . LEU A 1 86 ? -38.310 12.199 78.013 1.00 31.76 86 LEU A CA 1
ATOM 649 C C . LEU A 1 86 ? -38.803 11.936 79.398 1.00 30.14 86 LEU A C 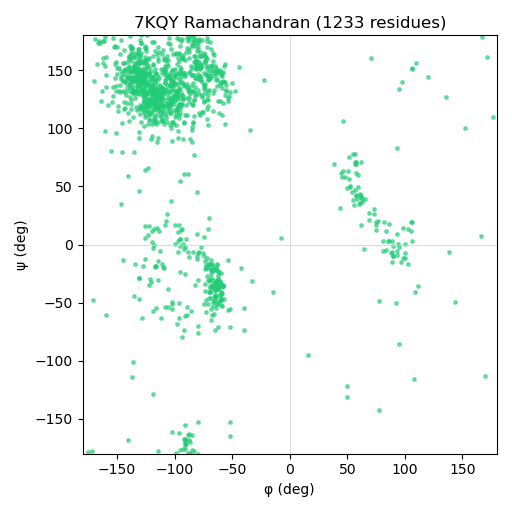1
ATOM 650 O O . LEU A 1 86 ? -39.355 12.808 79.940 1.00 32.34 86 LEU A O 1
ATOM 655 N N . ARG A 1 87 ? -38.530 10.740 79.874 1.00 32.21 87 ARG A N 1
ATOM 656 C CA . ARG A 1 87 ? -38.760 10.282 81.256 1.00 34.55 87 ARG A CA 1
ATOM 657 C C . ARG A 1 87 ? -37.448 9.749 81.794 1.00 33.01 87 ARG A C 1
ATOM 658 O O . ARG A 1 87 ? -36.550 9.543 81.072 1.00 32.66 87 ARG A O 1
ATOM 666 N N . SER A 1 88 ? -37.400 9.497 83.078 1.00 31.85 88 SER A N 1
ATOM 667 C CA . SER A 1 88 ? -36.174 9.028 83.748 1.00 32.02 88 SER A CA 1
ATOM 668 C C . SER A 1 88 ? -35.825 7.639 83.283 1.00 29.49 88 SER A C 1
ATOM 669 O O . SER A 1 88 ? -34.756 7.232 83.526 1.00 31.82 88 SER A O 1
ATOM 672 N N . GLU A 1 89 ? -36.798 6.978 82.691 1.00 37.19 89 GLU A N 1
ATOM 673 C CA . GLU A 1 89 ? -36.783 5.576 82.227 1.00 32.92 89 GLU A CA 1
ATOM 674 C C . GLU A 1 89 ? -36.071 5.471 80.903 1.00 30.63 89 GLU A C 1
ATOM 675 O O . GLU A 1 89 ? -35.803 4.420 80.477 1.00 28.91 89 GLU A O 1
ATOM 681 N N . ASP A 1 90 ? -35.748 6.619 80.369 1.00 33.83 90 ASP A N 1
ATOM 682 C CA . ASP A 1 90 ? -35.095 6.793 79.063 1.00 29.97 90 ASP A CA 1
ATOM 683 C C . ASP A 1 90 ? -33.613 6.963 79.267 1.00 26.23 90 ASP A C 1
ATOM 684 O O . ASP A 1 90 ? -32.985 7.293 78.344 1.00 23.45 90 ASP A O 1
ATOM 689 N N . THR A 1 91 ? -33.121 6.725 80.459 1.00 21.67 91 THR A N 1
ATOM 690 C CA . THR A 1 91 ? -31.677 6.853 80.668 1.00 21.02 91 THR A CA 1
ATOM 691 C C . THR A 1 91 ? -31.029 5.599 80.085 1.00 21.65 91 THR A C 1
ATOM 692 O O . THR A 1 91 ? -31.247 4.565 80.574 1.00 23.84 91 THR A O 1
ATOM 696 N N . ALA A 1 92 ? -30.296 5.747 78.999 1.00 19.37 92 ALA A N 1
ATOM 697 C CA . ALA A 1 92 ? -29.625 4.654 78.284 1.00 19.04 92 ALA A CA 1
ATOM 698 C C . ALA A 1 92 ? -28.578 5.188 77.327 1.00 17.95 92 ALA A C 1
ATOM 699 O O . ALA A 1 92 ? -28.521 6.311 77.171 1.00 19.38 92 ALA A O 1
ATOM 701 N N . VAL A 1 93 ? -27.801 4.309 76.712 1.00 15.70 93 VAL A N 1
ATOM 702 C CA . VAL A 1 93 ? -26.799 4.614 75.663 1.00 13.05 93 VAL A CA 1
ATOM 703 C C . VAL A 1 93 ? -27.456 4.243 74.357 1.00 14.04 93 VAL A C 1
ATOM 704 O O . VAL A 1 93 ? -27.773 3.158 74.196 1.00 15.28 93 VAL A O 1
ATOM 708 N N . TYR A 1 94 ? -27.585 5.197 73.469 1.00 14.48 94 TYR A N 1
ATOM 709 C CA . TYR A 1 94 ? -28.239 5.060 72.171 1.00 12.80 94 TYR A CA 1
ATOM 710 C C . TYR A 1 94 ? -27.168 4.773 71.144 1.00 13.23 94 TYR A C 1
ATOM 711 O O . TYR A 1 94 ? -26.359 5.534 71.032 1.00 14.91 94 TYR A O 1
ATOM 720 N N . TYR A 1 95 ? -27.254 3.633 70.452 1.00 13.25 95 TYR A N 1
ATOM 721 C CA . TYR A 1 95 ? -26.240 3.257 69.431 1.00 12.78 95 TYR A CA 1
ATOM 722 C C . TYR A 1 95 ? -26.914 3.478 68.072 1.00 15.45 95 TYR A C 1
ATOM 723 O O . TYR A 1 95 ? -28.149 3.642 68.028 1.00 19.03 95 TYR A O 1
ATOM 732 N N . CYS A 1 96 ? -26.130 3.638 67.021 1.00 14.29 96 CYS A N 1
ATOM 733 C CA . CYS A 1 96 ? -26.611 3.637 65.623 1.00 15.07 96 CYS A CA 1
ATOM 734 C C . CYS A 1 96 ? -25.970 2.432 64.937 1.00 16.33 96 CYS A C 1
ATOM 735 O O . CYS A 1 96 ? -24.932 2.126 65.298 1.00 18.06 96 CYS A O 1
ATOM 738 N N . ALA A 1 97 ? -26.703 1.619 64.201 1.00 15.74 97 ALA A N 1
ATOM 739 C CA . ALA A 1 97 ? -26.063 0.499 63.500 1.00 16.09 97 ALA A CA 1
ATOM 740 C C . ALA A 1 97 ? -25.753 0.916 62.065 1.00 19.89 97 ALA A C 1
ATOM 741 O O . ALA A 1 97 ? -26.268 1.896 61.632 1.00 20.41 97 ALA A O 1
ATOM 743 N N . GLY A 1 98 ? -25.003 0.122 61.314 1.00 19.85 98 GLY A N 1
ATOM 744 C CA . GLY A 1 98 ? -24.533 0.705 60.064 1.00 19.21 98 GLY A CA 1
ATOM 745 C C . GLY A 1 98 ? -24.643 -0.111 58.838 1.00 25.12 98 GLY A C 1
ATOM 746 O O . GLY A 1 98 ? -24.875 -1.267 58.925 1.00 28.10 98 GLY A O 1
ATOM 747 N N . THR A 1 99 ? -24.577 0.618 57.728 1.00 32.17 99 THR A N 1
ATOM 748 C CA . THR A 1 99 ? -24.580 0.179 56.318 1.00 31.12 99 THR A CA 1
ATOM 749 C C . THR A 1 99 ? -25.964 -0.191 55.817 1.00 28.59 99 THR A C 1
ATOM 750 O O . THR A 1 99 ? -26.315 0.260 54.785 1.00 32.52 99 THR A O 1
ATOM 754 N N . GLY A 1 100 ? -26.719 -0.998 56.530 1.00 26.97 100 GLY A N 1
ATOM 755 C CA . GLY A 1 100 ? -27.985 -1.411 55.950 1.00 27.04 100 GLY A CA 1
ATOM 756 C C . GLY A 1 100 ? -28.642 -2.507 56.716 1.00 30.88 100 GLY A C 1
ATOM 757 O O . GLY A 1 100 ? -28.986 -2.266 57.800 1.00 32.56 100 GLY A O 1
ATOM 758 N N . THR A 1 101 ? -28.753 -3.685 56.129 1.00 36.21 101 THR A N 1
ATOM 759 C CA . THR A 1 101 ? -29.553 -4.833 56.626 1.00 33.26 101 THR A CA 1
ATOM 760 C C . THR A 1 101 ? -28.804 -5.633 57.680 1.00 33.14 101 THR A C 1
ATOM 761 O O . THR A 1 101 ? -29.417 -6.196 58.548 1.00 30.29 101 THR A O 1
ATOM 765 N N . ARG A 1 102 ? -27.509 -5.715 57.507 1.00 32.11 102 ARG A N 1
ATOM 766 C CA . ARG A 1 102 ? -26.602 -6.384 58.428 1.00 28.97 102 ARG A CA 1
ATOM 767 C C . ARG A 1 102 ? -25.980 -5.263 59.210 1.00 27.52 102 ARG A C 1
ATOM 768 O O . ARG A 1 102 ? -25.568 -4.350 58.599 1.00 27.20 102 ARG A O 1
ATOM 776 N N . PHE A 1 103 ? -25.831 -5.403 60.513 1.00 26.03 103 PHE A N 1
ATOM 777 C CA . PHE A 1 103 ? -25.318 -4.334 61.390 1.00 20.69 103 PHE A CA 1
ATOM 778 C C . PHE A 1 103 ? -23.817 -4.385 61.480 1.00 17.76 103 PHE A C 1
ATOM 779 O O . PHE A 1 103 ? -23.322 -4.414 62.514 1.00 17.11 103 PHE A O 1
ATOM 787 N N . VAL A 1 104 ? -23.163 -4.237 60.364 1.00 17.69 104 VAL A N 1
ATOM 788 C CA . VAL A 1 104 ? -21.708 -4.382 60.239 1.00 15.58 104 VAL A CA 1
ATOM 789 C C . VAL A 1 104 ? -20.979 -3.336 61.043 1.00 15.80 104 VAL A C 1
ATOM 790 O O . VAL A 1 104 ? -20.045 -3.713 61.660 1.00 17.24 104 VAL A O 1
ATOM 794 N N . TYR A 1 105 ? -21.394 -2.082 60.981 1.00 15.31 105 TYR A N 1
ATOM 795 C CA . TYR A 1 105 ? -20.756 -0.975 61.711 1.00 13.08 105 TYR A CA 1
ATOM 796 C C . TYR A 1 105 ? -21.687 -0.408 62.759 1.00 14.57 105 TYR A C 1
ATOM 797 O O . TYR A 1 105 ? -22.815 -0.309 62.588 1.00 14.34 105 TYR A O 1
ATOM 806 N N . TRP A 1 106 ? -21.083 -0.011 63.850 1.00 14.25 106 TRP A N 1
ATOM 807 C CA . TRP A 1 106 ? -21.738 0.517 65.050 1.00 10.09 106 TRP A CA 1
ATOM 808 C C . TRP A 1 106 ? -21.106 1.837 65.445 1.00 9.04 106 TRP A C 1
ATOM 809 O O . TRP A 1 106 ? -20.015 2.028 65.182 1.00 10.83 106 TRP A O 1
ATOM 820 N N . GLY A 1 107 ? -21.871 2.705 66.042 1.00 6.60 107 GLY A N 1
ATOM 821 C CA . GLY A 1 107 ? -21.375 3.968 66.569 1.00 10.27 107 GLY A CA 1
ATOM 822 C C . GLY A 1 107 ? -20.879 3.807 67.979 1.00 11.41 107 GLY A C 1
ATOM 823 O O . GLY A 1 107 ? -21.159 2.851 68.558 1.00 11.88 107 GLY A O 1
ATOM 824 N N . GLN A 1 108 ? -20.184 4.774 68.524 1.00 10.36 108 GLN A N 1
ATOM 825 C CA . GLN A 1 108 ? -19.623 4.583 69.866 1.00 11.17 108 GLN A CA 1
ATOM 826 C C . GLN A 1 108 ? -20.674 4.639 70.964 1.00 13.22 108 GLN A C 1
ATOM 827 O O . GLN A 1 108 ? -20.393 4.249 72.048 1.00 16.44 108 GLN A O 1
ATOM 833 N N . GLY A 1 109 ? -21.849 5.109 70.655 1.00 12.26 109 GLY A N 1
ATOM 834 C CA . GLY A 1 109 ? -22.952 5.137 71.595 1.00 13.69 109 GLY A CA 1
ATOM 835 C C . GLY A 1 109 ? -22.991 6.452 72.250 1.00 14.78 109 GLY A C 1
ATOM 836 O O . GLY A 1 109 ? -21.998 6.875 72.622 1.00 20.22 109 GLY A O 1
ATOM 837 N N . THR A 1 110 ? -24.140 7.064 72.362 1.00 13.70 110 THR A N 1
ATOM 838 C CA . THR A 1 110 ? -24.169 8.347 73.067 1.00 15.95 110 THR A CA 1
ATOM 839 C C . THR A 1 110 ? -25.009 8.157 74.327 1.00 15.38 110 THR A C 1
ATOM 840 O O . THR A 1 110 ? -26.051 7.648 74.212 1.00 15.25 110 THR A O 1
ATOM 844 N N . LEU A 1 111 ? -24.489 8.481 75.503 1.00 15.39 111 LEU A N 1
ATOM 845 C CA . LEU A 1 111 ? -25.263 8.295 76.748 1.00 15.34 111 LEU A CA 1
ATOM 846 C C . LEU A 1 111 ? -26.129 9.492 77.091 1.00 17.73 111 LEU A C 1
ATOM 847 O O . LEU A 1 111 ? -25.650 10.539 77.201 1.00 19.69 111 LEU A O 1
ATOM 852 N N . VAL A 1 112 ? -27.405 9.241 77.279 1.00 17.10 112 VAL A N 1
ATOM 853 C CA . VAL A 1 112 ? -28.415 10.272 77.567 1.00 17.02 112 VAL A CA 1
ATOM 854 C C . VAL A 1 112 ? -28.902 10.019 78.967 1.00 17.98 112 VAL A C 1
ATOM 855 O O . VAL A 1 112 ? -29.425 9.024 79.142 1.00 21.62 112 VAL A O 1
ATOM 859 N N . THR A 1 113 ? -28.776 10.960 79.881 1.00 17.32 113 THR A N 1
ATOM 860 C CA . THR A 1 113 ? -29.240 10.729 81.261 1.00 18.28 113 THR A CA 1
ATOM 861 C C . THR A 1 113 ? -30.410 11.638 81.584 1.00 21.72 113 THR A C 1
ATOM 862 O O . THR A 1 113 ? -30.206 12.761 81.664 1.00 23.22 113 THR A O 1
ATOM 866 N N . VAL A 1 114 ? -31.583 11.101 81.856 1.00 22.40 114 VAL A N 1
ATOM 867 C CA . VAL A 1 114 ? -32.763 11.916 82.232 1.00 21.92 114 VAL A CA 1
ATOM 868 C C . VAL A 1 114 ? -32.905 11.875 83.748 1.00 26.67 114 VAL A C 1
ATOM 869 O O . VAL A 1 114 ? -33.158 10.860 84.270 1.00 27.78 114 VAL A O 1
ATOM 873 N N . SER A 1 115 ? -32.637 12.984 84.417 1.00 31.21 115 SER A N 1
ATOM 874 C CA . SER A 1 115 ? -32.727 13.110 85.889 1.00 31.01 115 SER A CA 1
ATOM 875 C C . SER A 1 115 ? -33.341 14.456 86.210 1.00 30.62 115 SER A C 1
ATOM 876 O O . SER A 1 115 ? -33.102 15.368 85.506 1.00 32.25 115 SER A O 1
ATOM 879 N N . SER A 1 116 ? -34.127 14.509 87.260 1.00 30.26 116 SER A N 1
ATOM 880 C CA . SER A 1 116 ? -34.813 15.744 87.669 1.00 34.48 116 SER A CA 1
ATOM 881 C C . SER A 1 116 ? -33.932 16.562 88.572 1.00 34.87 116 SER A C 1
ATOM 882 O O . SER A 1 116 ? -34.299 17.676 88.813 1.00 39.42 116 SER A O 1
ATOM 885 N N . ALA A 1 117 ? -32.816 15.993 89.040 1.00 33.15 117 ALA A N 1
ATOM 886 C CA . ALA A 1 117 ? -31.882 16.712 89.939 1.00 31.59 117 ALA A CA 1
ATOM 887 C C . ALA A 1 117 ? -31.126 17.784 89.147 1.00 32.30 117 ALA A C 1
ATOM 888 O O . ALA A 1 117 ? -31.346 17.884 87.924 1.00 30.83 117 ALA A O 1
ATOM 890 N N . SER A 1 118 ? -30.269 18.551 89.830 1.00 31.92 118 SER A N 1
ATOM 891 C CA . SER A 1 118 ? -29.475 19.625 89.176 1.00 28.63 118 SER A CA 1
ATOM 892 C C . SER A 1 118 ? -27.993 19.464 89.534 1.00 31.06 118 SER A C 1
ATOM 893 O O . SER A 1 118 ? -27.185 19.231 88.614 1.00 33.63 118 SER A O 1
ATOM 896 N N . THR A 1 119 ? -27.662 19.586 90.824 1.00 29.79 119 THR A N 1
ATOM 897 C CA . THR A 1 119 ? -26.257 19.451 91.294 1.00 26.02 119 THR A CA 1
ATOM 898 C C . THR A 1 119 ? -26.241 19.241 92.812 1.00 28.60 119 THR A C 1
ATOM 899 O O . THR A 1 119 ? -26.799 20.094 93.531 1.00 31.20 119 THR A O 1
ATOM 903 N N . LYS A 1 120 ? -25.625 18.146 93.269 1.00 33.37 120 LYS A N 1
ATOM 904 C CA . LYS A 1 120 ? -25.536 17.836 94.702 1.00 27.92 120 LYS A CA 1
ATOM 905 C C . LYS A 1 120 ? -24.149 17.340 95.052 1.00 30.56 120 LYS A C 1
ATOM 906 O O . LYS A 1 120 ? -23.554 16.731 94.263 1.00 28.41 120 LYS A O 1
ATOM 912 N N . GLY A 1 121 ? -23.667 17.743 96.207 1.00 36.52 121 GLY A N 1
ATOM 913 C CA . GLY A 1 121 ? -22.429 17.232 96.797 1.00 34.52 121 GLY A CA 1
ATOM 914 C C . GLY A 1 121 ? -22.754 15.912 97.435 1.00 37.34 121 GLY A C 1
ATOM 915 O O . GLY A 1 121 ? -23.863 15.756 97.891 1.00 39.44 121 GLY A O 1
ATOM 916 N N . PRO A 1 122 ? -21.870 14.918 97.475 1.00 35.29 122 PRO A N 1
ATOM 917 C CA . PRO A 1 122 ? -22.245 13.679 98.051 1.00 30.63 122 PRO A CA 1
ATOM 918 C C . PRO A 1 122 ? -22.144 13.723 99.562 1.00 33.65 122 PRO A C 1
ATOM 919 O O . PRO A 1 122 ? -21.466 14.543 100.051 1.00 35.93 122 PRO A O 1
ATOM 923 N N . SER A 1 123 ? -22.902 12.842 100.200 1.00 34.24 123 SER A N 1
ATOM 924 C CA . SER A 1 123 ? -22.848 12.618 101.649 1.00 31.80 123 SER A CA 1
ATOM 925 C C . SER A 1 123 ? -21.989 11.393 101.773 1.00 30.70 123 SER A C 1
ATOM 926 O O . SER A 1 123 ? -22.443 10.408 101.393 1.00 34.00 123 SER A O 1
ATOM 929 N N . VAL A 1 124 ? -20.795 11.478 102.301 1.00 27.61 124 VAL A N 1
ATOM 930 C CA . VAL A 1 124 ? -19.989 10.251 102.345 1.00 26.92 124 VAL A CA 1
ATOM 931 C C . VAL A 1 124 ? -20.178 9.607 103.702 1.00 32.33 124 VAL A C 1
ATOM 932 O O . VAL A 1 124 ? -20.221 10.312 104.627 1.00 37.58 124 VAL A O 1
ATOM 936 N N . PHE A 1 125 ? -20.284 8.275 103.744 1.00 30.25 125 PHE A N 1
ATOM 937 C CA . PHE A 1 125 ? -20.471 7.534 105.020 1.00 30.74 125 PHE A CA 1
ATOM 938 C C . PHE A 1 125 ? -19.256 6.633 105.268 1.00 37.45 125 PHE A C 1
ATOM 939 O O . PHE A 1 125 ? -18.914 5.825 104.382 1.00 40.56 125 PHE A O 1
ATOM 947 N N . PRO A 1 126 ? -18.586 6.735 106.439 1.00 37.06 126 PRO A N 1
ATOM 948 C CA . PRO A 1 126 ? -17.416 5.905 106.739 1.00 37.82 126 PRO A CA 1
ATOM 949 C C . PRO A 1 126 ? -17.819 4.471 107.117 1.00 40.59 126 PRO A C 1
ATOM 950 O O . PRO A 1 126 ? -18.642 4.310 108.000 1.00 43.66 126 PRO A O 1
ATOM 954 N N . LEU A 1 127 ? -17.231 3.480 106.440 1.00 41.15 127 LEU A N 1
ATOM 955 C CA . LEU A 1 127 ? -17.532 2.048 106.711 1.00 39.09 127 LEU A CA 1
ATOM 956 C C . LEU A 1 127 ? -16.302 1.388 107.345 1.00 40.25 127 LEU A C 1
ATOM 957 O O . LEU A 1 127 ? -15.313 1.163 106.620 1.00 39.55 127 LEU A O 1
ATOM 962 N N . ALA A 1 128 ? -16.372 1.095 108.647 1.00 41.82 128 ALA A N 1
ATOM 963 C CA . ALA A 1 128 ? -15.245 0.460 109.372 1.00 46.51 128 ALA A CA 1
ATOM 964 C C . ALA A 1 128 ? -15.493 -1.048 109.497 1.00 49.36 128 ALA A C 1
ATOM 965 O O . ALA A 1 128 ? -16.648 -1.478 109.302 1.00 49.40 128 ALA A O 1
ATOM 967 N N . PRO A 1 129 ? -14.464 -1.866 109.815 1.00 49.00 129 PRO A N 1
ATOM 968 C CA . PRO A 1 129 ? -14.630 -3.318 109.951 1.00 51.40 129 PRO A CA 1
ATOM 969 C C . PRO A 1 129 ? -15.645 -3.690 111.043 1.00 60.63 129 PRO A C 1
ATOM 970 O O . PRO A 1 129 ? -15.710 -3.000 112.046 1.00 59.39 129 PRO A O 1
ATOM 974 N N . SER A 1 130 ? -16.394 -4.776 110.825 1.00 59.77 130 SER A N 1
ATOM 975 C CA . SER A 1 130 ? -17.415 -5.245 111.800 1.00 62.06 130 SER A CA 1
ATOM 976 C C . SER A 1 130 ? -16.770 -6.180 112.830 1.00 65.98 130 SER A C 1
ATOM 977 O O . SER A 1 130 ? -15.554 -6.435 112.722 1.00 69.25 130 SER A O 1
ATOM 980 N N . SER A 1 131 ? -17.564 -6.667 113.789 1.00 62.98 131 SER A N 1
ATOM 981 C CA . SER A 1 131 ? -17.057 -7.584 114.844 1.00 68.67 131 SER A CA 1
ATOM 982 C C . SER A 1 131 ? -16.719 -8.947 114.231 1.00 74.01 131 SER A C 1
ATOM 983 O O . SER A 1 131 ? -16.670 -9.939 114.985 1.00 70.09 131 SER A O 1
ATOM 986 N N . LYS A 1 132 ? -16.458 -9.037 112.947 1.00 74.08 132 LYS A N 1
ATOM 987 C CA . LYS A 1 132 ? -16.040 -10.378 112.498 1.00 67.38 132 LYS A CA 1
ATOM 988 C C . LYS A 1 132 ? -15.042 -10.173 111.374 1.00 67.24 132 LYS A C 1
ATOM 989 O O . LYS A 1 132 ? -15.022 -10.965 110.463 1.00 62.75 132 LYS A O 1
ATOM 995 N N . SER A 1 133 ? -14.241 -9.126 111.460 1.00 30.00 133 SER A N 1
ATOM 996 C CA . SER A 1 133 ? -13.304 -8.893 110.345 1.00 30.00 133 SER A CA 1
ATOM 997 C C . SER A 1 133 ? -11.869 -9.228 110.734 1.00 30.00 133 SER A C 1
ATOM 998 O O . SER A 1 133 ? -11.267 -8.535 111.528 1.00 30.00 133 SER A O 1
ATOM 1001 N N . GLY A 1 137 ? -6.516 -12.624 108.162 1.00 64.56 137 GLY A N 1
ATOM 1002 C CA . GLY A 1 137 ? -5.896 -11.538 108.940 1.00 58.79 137 GLY A CA 1
ATOM 1003 C C . GLY A 1 137 ? -6.115 -10.218 108.240 1.00 59.05 137 GLY A C 1
ATOM 1004 O O . GLY A 1 137 ? -5.487 -9.248 108.620 1.00 57.45 137 GLY A O 1
ATOM 1005 N N . THR A 1 138 ? -7.017 -10.202 107.265 1.00 56.58 138 THR A N 1
ATOM 1006 C CA . THR A 1 138 ? -7.317 -9.019 106.438 1.00 51.29 138 THR A CA 1
ATOM 1007 C C . THR A 1 138 ? -8.601 -8.357 106.902 1.00 47.85 138 THR A C 1
ATOM 1008 O O . THR A 1 138 ? -9.524 -9.037 107.271 1.00 43.42 138 THR A O 1
ATOM 1012 N N . ALA A 1 139 ? -8.617 -7.044 106.876 1.00 44.30 139 ALA A N 1
ATOM 1013 C CA . ALA A 1 139 ? -9.838 -6.330 107.245 1.00 42.25 139 ALA A CA 1
ATOM 1014 C C . ALA A 1 139 ? -10.143 -5.333 106.149 1.00 43.95 139 ALA A C 1
ATOM 1015 O O . ALA A 1 139 ? -9.197 -4.816 105.610 1.00 40.38 139 ALA A O 1
ATOM 1017 N N . ALA A 1 140 ? -11.428 -5.061 105.919 1.00 42.16 140 ALA A N 1
ATOM 1018 C CA . ALA A 1 140 ? -11.883 -4.158 104.849 1.00 37.20 140 ALA A CA 1
ATOM 1019 C C . ALA A 1 140 ? -12.507 -2.877 105.379 1.00 39.14 140 ALA A C 1
ATOM 1020 O O . ALA A 1 140 ? -13.335 -2.963 106.224 1.00 39.30 140 ALA A O 1
ATOM 1022 N N . LEU A 1 141 ? -12.162 -1.753 104.758 1.00 41.05 141 LEU A N 1
ATOM 1023 C CA . LEU A 1 141 ? -12.631 -0.387 105.110 1.00 38.83 141 LEU A CA 1
ATOM 1024 C C . LEU A 1 141 ? -13.347 0.225 103.926 1.00 32.22 141 LEU A C 1
ATOM 1025 O O . LEU A 1 141 ? -12.881 0.019 102.880 1.00 31.71 141 LEU A O 1
ATOM 1030 N N . GLY A 1 142 ? -14.381 1.016 104.169 1.00 33.02 142 GLY A N 1
ATOM 1031 C CA . GLY A 1 142 ? -15.153 1.676 103.107 1.00 33.81 142 GLY A CA 1
ATOM 1032 C C . GLY A 1 142 ? -15.573 3.046 103.572 1.00 32.49 142 GLY A C 1
ATOM 1033 O O . GLY A 1 142 ? -15.407 3.357 104.701 1.00 33.23 142 GLY A O 1
ATOM 1034 N N . CYS A 1 143 ? -16.040 3.834 102.623 1.00 32.10 143 CYS A N 1
ATOM 1035 C CA . CYS A 1 143 ? -16.709 5.157 102.659 1.00 31.35 143 CYS A CA 1
ATOM 1036 C C . CYS A 1 143 ? -17.743 5.001 101.557 1.00 27.18 143 CYS A C 1
ATOM 1037 O O . CYS A 1 143 ? -17.333 4.648 100.521 1.00 24.89 143 CYS A O 1
ATOM 1040 N N . LEU A 1 144 ? -19.036 5.146 101.770 1.00 27.14 144 LEU A N 1
ATOM 1041 C CA . LEU A 1 144 ? -19.933 5.071 100.593 1.00 24.52 144 LEU A CA 1
ATOM 1042 C C . LEU A 1 144 ? -20.263 6.482 100.151 1.00 25.67 144 LEU A C 1
ATOM 1043 O O . LEU A 1 144 ? -20.590 7.220 100.942 1.00 28.59 144 LEU A O 1
ATOM 1048 N N . VAL A 1 145 ? -20.161 6.803 98.886 1.00 20.95 145 VAL A N 1
ATOM 1049 C CA . VAL A 1 145 ? -20.448 8.185 98.444 1.00 23.57 145 VAL A CA 1
ATOM 1050 C C . VAL A 1 145 ? -21.904 8.282 98.030 1.00 24.27 145 VAL A C 1
ATOM 1051 O O . VAL A 1 145 ? -22.143 8.186 96.902 1.00 27.66 145 VAL A O 1
ATOM 1055 N N . LYS A 1 146 ? -22.817 8.617 98.905 1.00 20.91 146 LYS A N 1
ATOM 1056 C CA . LYS A 1 146 ? -24.223 8.571 98.503 1.00 24.60 146 LYS A CA 1
ATOM 1057 C C . LYS A 1 146 ? -24.755 9.910 98.037 1.00 29.56 146 LYS A C 1
ATOM 1058 O O . LYS A 1 146 ? -24.274 10.893 98.468 1.00 30.76 146 LYS A O 1
ATOM 1064 N N . ASP A 1 147 ? -25.710 9.876 97.118 1.00 30.01 147 ASP A N 1
ATOM 1065 C CA . ASP A 1 147 ? -26.484 11.008 96.570 1.00 30.58 147 ASP A CA 1
ATOM 1066 C C . ASP A 1 147 ? -25.696 12.146 95.943 1.00 32.26 147 ASP A C 1
ATOM 1067 O O . ASP A 1 147 ? -25.549 13.124 96.585 1.00 35.79 147 ASP A O 1
ATOM 1072 N N . TYR A 1 148 ? -25.220 11.962 94.708 1.00 27.86 148 TYR A N 1
ATOM 1073 C CA . TYR A 1 148 ? -24.435 13.009 94.002 1.00 27.44 148 TYR A CA 1
ATOM 1074 C C . TYR A 1 148 ? -24.867 13.070 92.532 1.00 24.89 148 TYR A C 1
ATOM 1075 O O . TYR A 1 148 ? -25.048 12.003 91.912 1.00 27.50 148 TYR A O 1
ATOM 1084 N N . PHE A 1 149 ? -25.024 14.287 92.001 1.00 25.34 149 PHE A N 1
ATOM 1085 C CA . PHE A 1 149 ? -25.438 14.485 90.587 1.00 27.48 149 PHE A CA 1
ATOM 1086 C C . PHE A 1 149 ? -24.782 15.757 90.037 1.00 26.46 149 PHE A C 1
ATOM 1087 O O . PHE A 1 149 ? -24.752 16.777 90.754 1.00 27.81 149 PHE A O 1
ATOM 1095 N N . PRO A 1 150 ? -24.252 15.743 88.793 1.00 25.63 150 PRO A N 1
ATOM 1096 C CA . PRO A 1 150 ? -23.924 14.497 88.095 1.00 24.82 150 PRO A CA 1
ATOM 1097 C C . PRO A 1 150 ? -22.504 14.005 88.416 1.00 25.84 150 PRO A C 1
ATOM 1098 O O . PRO A 1 150 ? -21.895 14.523 89.335 1.00 28.80 150 PRO A O 1
ATOM 1102 N N . GLU A 1 151 ? -22.019 13.025 87.647 1.00 27.15 151 GLU A N 1
ATOM 1103 C CA . GLU A 1 151 ? -20.658 12.458 87.851 1.00 27.95 151 GLU A CA 1
ATOM 1104 C C . GLU A 1 151 ? -19.632 13.323 87.110 1.00 25.93 151 GLU A C 1
ATOM 1105 O O . GLU A 1 151 ? -20.053 14.207 86.338 1.00 25.52 151 GLU A O 1
ATOM 1111 N N . PRO A 1 152 ? -18.312 13.108 87.307 1.00 24.31 152 PRO A N 1
ATOM 1112 C CA . PRO A 1 152 ? -17.830 12.076 88.176 1.00 25.82 152 PRO A CA 1
ATOM 1113 C C . PRO A 1 152 ? -17.395 12.436 89.596 1.00 28.43 152 PRO A C 1
ATOM 1114 O O . PRO A 1 152 ? -17.510 13.512 89.970 1.00 28.11 152 PRO A O 1
ATOM 1118 N N . VAL A 1 153 ? -16.946 11.438 90.328 1.00 26.57 153 VAL A N 1
ATOM 1119 C CA . VAL A 1 153 ? -16.431 11.558 91.709 1.00 25.18 153 VAL A CA 1
ATOM 1120 C C . VAL A 1 153 ? -15.139 10.777 91.723 1.00 27.59 153 VAL A C 1
ATOM 1121 O O . VAL A 1 153 ? -15.146 9.719 91.204 1.00 30.20 153 VAL A O 1
ATOM 1125 N N . THR A 1 154 ? -14.075 11.315 92.278 1.00 24.17 154 THR A N 1
ATOM 1126 C CA . THR A 1 154 ? -12.812 10.568 92.329 1.00 23.59 154 THR A CA 1
ATOM 1127 C C . THR A 1 154 ? -12.557 10.253 93.782 1.00 25.55 154 THR A C 1
ATOM 1128 O O . THR A 1 154 ? -12.682 11.111 94.523 1.00 26.02 154 THR A O 1
ATOM 1132 N N . VAL A 1 155 ? -12.279 9.006 94.130 1.00 27.64 155 VAL A N 1
ATOM 1133 C CA . VAL A 1 155 ? -12.030 8.594 95.533 1.00 24.81 155 VAL A CA 1
ATOM 1134 C C . VAL A 1 155 ? -10.638 8.023 95.643 1.00 23.83 155 VAL A C 1
ATOM 1135 O O . VAL A 1 155 ? -10.307 7.285 94.839 1.00 28.89 155 VAL A O 1
ATOM 1139 N N . SER A 1 156 ? -9.871 8.509 96.589 1.00 26.71 156 SER A N 1
ATOM 1140 C CA . SER A 1 156 ? -8.505 8.055 96.905 1.00 29.07 156 SER A CA 1
ATOM 1141 C C . SER A 1 156 ? -8.416 7.759 98.383 1.00 31.86 156 SER A C 1
ATOM 1142 O O . SER A 1 156 ? -9.217 8.221 99.091 1.00 30.93 156 SER A O 1
ATOM 1145 N N . TRP A 1 157 ? -7.462 6.946 98.790 1.00 37.06 157 TRP A N 1
ATOM 1146 C CA . TRP A 1 157 ? -7.303 6.623 100.222 1.00 33.70 157 TRP A CA 1
ATOM 1147 C C . TRP A 1 157 ? -5.937 7.105 100.664 1.00 39.08 157 TRP A C 1
ATOM 1148 O O . TRP A 1 157 ? -5.015 6.872 99.978 1.00 38.74 157 TRP A O 1
ATOM 1159 N N . ASN A 1 158 ? -5.889 7.804 101.783 1.00 40.04 158 ASN A N 1
ATOM 1160 C CA . ASN A 1 158 ? -4.659 8.370 102.376 1.00 39.45 158 ASN A CA 1
ATOM 1161 C C . ASN A 1 158 ? -3.995 9.278 101.379 1.00 43.30 158 ASN A C 1
ATOM 1162 O O . ASN A 1 158 ? -2.795 9.223 101.294 1.00 46.63 158 ASN A O 1
ATOM 1167 N N . SER A 1 159 ? -4.816 10.074 100.716 1.00 40.38 159 SER A N 1
ATOM 1168 C CA . SER A 1 159 ? -4.415 11.076 99.713 1.00 42.70 159 SER A CA 1
ATOM 1169 C C . SER A 1 159 ? -3.655 10.411 98.588 1.00 46.37 159 SER A C 1
ATOM 1170 O O . SER A 1 159 ? -2.678 10.959 98.171 1.00 45.66 159 SER A O 1
ATOM 1173 N N . GLY A 1 160 ? -4.078 9.226 98.179 1.00 47.95 160 GLY A N 1
ATOM 1174 C CA . GLY A 1 160 ? -3.413 8.525 97.072 1.00 49.98 160 GLY A CA 1
ATOM 1175 C C . GLY A 1 160 ? -2.152 7.801 97.494 1.00 53.05 160 GLY A C 1
ATOM 1176 O O . GLY A 1 160 ? -1.455 7.327 96.632 1.00 53.31 160 GLY A O 1
ATOM 1177 N N . ALA A 1 161 ? -1.824 7.812 98.772 1.00 52.18 161 ALA A N 1
ATOM 1178 C CA . ALA A 1 161 ? -0.670 7.069 99.296 1.00 49.73 161 ALA A CA 1
ATOM 1179 C C . ALA A 1 161 ? -0.947 5.573 99.226 1.00 54.38 161 ALA A C 1
ATOM 1180 O O . ALA A 1 161 ? -0.058 4.808 98.878 1.00 54.92 161 ALA A O 1
ATOM 1182 N N . LEU A 1 162 ? -2.165 5.193 99.564 1.00 50.94 162 LEU A N 1
ATOM 1183 C CA . LEU A 1 162 ? -2.583 3.784 99.640 1.00 47.99 162 LEU A CA 1
ATOM 1184 C C . LEU A 1 162 ? -3.292 3.406 98.350 1.00 48.66 162 LEU A C 1
ATOM 1185 O O . LEU A 1 162 ? -4.286 3.995 98.057 1.00 46.94 162 LEU A O 1
ATOM 1190 N N . THR A 1 163 ? -2.727 2.469 97.601 1.00 51.04 163 THR A N 1
ATOM 1191 C CA . THR A 1 163 ? -3.326 2.020 96.327 1.00 47.66 163 THR A CA 1
ATOM 1192 C C . THR A 1 163 ? -3.644 0.531 96.330 1.00 50.36 163 THR A C 1
ATOM 1193 O O . THR A 1 163 ? -4.581 0.135 95.718 1.00 50.65 163 THR A O 1
ATOM 1197 N N . SER A 1 164 ? -2.875 -0.272 97.017 1.00 51.09 164 SER A N 1
ATOM 1198 C CA . SER A 1 164 ? -3.117 -1.720 96.927 1.00 47.07 164 SER A CA 1
ATOM 1199 C C . SER A 1 164 ? -4.383 -2.127 97.657 1.00 47.26 164 SER A C 1
ATOM 1200 O O . SER A 1 164 ? -4.464 -1.930 98.819 1.00 51.91 164 SER A O 1
ATOM 1203 N N . GLY A 1 165 ? -5.280 -2.799 96.968 1.00 43.55 165 GLY A N 1
ATOM 1204 C CA . GLY A 1 165 ? -6.471 -3.352 97.616 1.00 41.62 165 GLY A CA 1
ATOM 1205 C C . GLY A 1 165 ? -7.607 -2.391 97.640 1.00 42.41 165 GLY A C 1
ATOM 1206 O O . GLY A 1 165 ? -8.633 -2.725 98.151 1.00 41.03 165 GLY A O 1
ATOM 1207 N N . VAL A 1 166 ? -7.406 -1.248 97.035 1.00 45.09 166 VAL A N 1
ATOM 1208 C CA . VAL A 1 166 ? -8.484 -0.247 97.032 1.00 42.06 166 VAL A CA 1
ATOM 1209 C C . VAL A 1 166 ? -9.238 -0.464 95.748 1.00 41.35 166 VAL A C 1
ATOM 1210 O O . VAL A 1 166 ? -8.625 -0.492 94.752 1.00 45.97 166 VAL A O 1
ATOM 1214 N N . HIS A 1 167 ? -10.516 -0.758 95.859 1.00 39.64 167 HIS A N 1
ATOM 1215 C CA . HIS A 1 167 ? -11.376 -0.930 94.672 1.00 44.15 167 HIS A CA 1
ATOM 1216 C C . HIS A 1 167 ? -12.551 0.033 94.769 1.00 39.37 167 HIS A C 1
ATOM 1217 O O . HIS A 1 167 ? -13.226 -0.007 95.735 1.00 33.75 167 HIS A O 1
ATOM 1224 N N . THR A 1 168 ? -12.736 0.884 93.770 1.00 37.76 168 THR A N 1
ATOM 1225 C CA . THR A 1 168 ? -13.880 1.805 93.702 1.00 32.95 168 THR A CA 1
ATOM 1226 C C . THR A 1 168 ? -14.752 1.257 92.592 1.00 35.56 168 THR A C 1
ATOM 1227 O O . THR A 1 168 ? -14.254 1.146 91.520 1.00 34.39 168 THR A O 1
ATOM 1231 N N . PHE A 1 169 ? -15.978 0.885 92.932 1.00 35.28 169 PHE A N 1
ATOM 1232 C CA . PHE A 1 169 ? -16.997 0.274 92.066 1.00 32.34 169 PHE A CA 1
ATOM 1233 C C . PHE A 1 169 ? -17.746 1.298 91.238 1.00 27.85 169 PHE A C 1
ATOM 1234 O O . PHE A 1 169 ? -17.930 2.373 91.649 1.00 27.98 169 PHE A O 1
ATOM 1242 N N . PRO A 1 170 ? -18.246 0.923 90.062 1.00 26.30 170 PRO A N 1
ATOM 1243 C CA . PRO A 1 170 ? -19.011 1.821 89.268 1.00 28.74 170 PRO A CA 1
ATOM 1244 C C . PRO A 1 170 ? -20.266 2.407 89.928 1.00 27.14 170 PRO A C 1
ATOM 1245 O O . PRO A 1 170 ? -20.947 1.750 90.582 1.00 26.61 170 PRO A O 1
ATOM 1249 N N . ALA A 1 171 ? -20.516 3.678 89.665 1.00 24.98 171 ALA A N 1
ATOM 1250 C CA . ALA A 1 171 ? -21.629 4.458 90.227 1.00 25.52 171 ALA A CA 1
ATOM 1251 C C . ALA A 1 171 ? -22.958 3.967 89.716 1.00 24.56 171 ALA A C 1
ATOM 1252 O O . ALA A 1 171 ? -22.982 3.550 88.636 1.00 29.67 171 ALA A O 1
ATOM 1254 N N . VAL A 1 172 ? -24.017 4.101 90.487 1.00 20.37 172 VAL A N 1
ATOM 1255 C CA . VAL A 1 172 ? -25.350 3.639 90.044 1.00 23.28 172 VAL A CA 1
ATOM 1256 C C . VAL A 1 172 ? -26.299 4.804 90.153 1.00 25.42 172 VAL A C 1
ATOM 1257 O O . VAL A 1 172 ? -26.321 5.368 91.163 1.00 27.26 172 VAL A O 1
ATOM 1261 N N . LEU A 1 173 ? -27.049 5.098 89.115 1.00 26.18 173 LEU A N 1
ATOM 1262 C CA . LEU A 1 173 ? -28.026 6.179 89.227 1.00 25.93 173 LEU A CA 1
ATOM 1263 C C . LEU A 1 173 ? -29.242 5.589 89.892 1.00 27.13 173 LEU A C 1
ATOM 1264 O O . LEU A 1 173 ? -29.712 4.591 89.443 1.00 28.03 173 LEU A O 1
ATOM 1269 N N . GLN A 1 174 ? -29.683 6.239 90.945 1.00 27.43 174 GLN A N 1
ATOM 1270 C CA . GLN A 1 174 ? -30.853 5.786 91.695 1.00 34.32 174 GLN A CA 1
ATOM 1271 C C . GLN A 1 174 ? -32.125 6.279 91.023 1.00 32.65 174 GLN A C 1
ATOM 1272 O O . GLN A 1 174 ? -32.055 6.949 90.060 1.00 29.74 174 GLN A O 1
ATOM 1278 N N . SER A 1 175 ? -33.252 5.874 91.561 1.00 36.38 175 SER A N 1
ATOM 1279 C CA . SER A 1 175 ? -34.600 6.235 91.094 1.00 34.27 175 SER A CA 1
ATOM 1280 C C . SER A 1 175 ? -34.829 7.727 91.276 1.00 36.29 175 SER A C 1
ATOM 1281 O O . SER A 1 175 ? -35.515 8.320 90.511 1.00 30.71 175 SER A O 1
ATOM 1284 N N . SER A 1 176 ? -34.244 8.275 92.320 1.00 35.44 176 SER A N 1
ATOM 1285 C CA . SER A 1 176 ? -34.319 9.696 92.694 1.00 30.95 176 SER A CA 1
ATOM 1286 C C . SER A 1 176 ? -33.694 10.533 91.613 1.00 35.28 176 SER A C 1
ATOM 1287 O O . SER A 1 176 ? -34.134 11.634 91.392 1.00 39.64 176 SER A O 1
ATOM 1290 N N . GLY A 1 177 ? -32.704 9.978 90.944 1.00 39.64 177 GLY A N 1
ATOM 1291 C CA . GLY A 1 177 ? -31.968 10.743 89.932 1.00 34.85 177 GLY A CA 1
ATOM 1292 C C . GLY A 1 177 ? -30.618 11.120 90.442 1.00 33.69 177 GLY A C 1
ATOM 1293 O O . GLY A 1 177 ? -30.034 11.977 89.896 1.00 33.86 177 GLY A O 1
ATOM 1294 N N . LEU A 1 178 ? -30.156 10.424 91.447 1.00 32.72 178 LEU A N 1
ATOM 1295 C CA . LEU A 1 178 ? -28.856 10.741 92.049 1.00 28.58 178 LEU A CA 1
ATOM 1296 C C . LEU A 1 178 ? -27.945 9.536 91.985 1.00 28.37 178 LEU A C 1
ATOM 1297 O O . LEU A 1 178 ? -28.412 8.460 92.061 1.00 29.54 178 LEU A O 1
ATOM 1302 N N . TYR A 1 179 ? -26.669 9.793 91.853 1.00 24.56 179 TYR A N 1
ATOM 1303 C CA . TYR A 1 179 ? -25.655 8.740 91.790 1.00 23.83 179 TYR A CA 1
ATOM 1304 C C . TYR A 1 179 ? -25.206 8.371 93.187 1.00 25.41 179 TYR A C 1
ATOM 1305 O O . TYR A 1 179 ? -25.191 9.168 94.021 1.00 27.43 179 TYR A O 1
ATOM 1314 N N . SER A 1 180 ? -24.856 7.131 93.409 1.00 24.99 180 SER A N 1
ATOM 1315 C CA . SER A 1 180 ? -24.292 6.648 94.683 1.00 22.43 180 SER A CA 1
ATOM 1316 C C . SER A 1 180 ? -23.076 5.817 94.318 1.00 24.11 180 SER A C 1
ATOM 1317 O O . SER A 1 180 ? -23.051 5.245 93.290 1.00 25.31 180 SER A O 1
ATOM 1320 N N . LEU A 1 181 ? -22.086 5.773 95.177 1.00 25.17 181 LEU A N 1
ATOM 1321 C CA . LEU A 1 181 ? -20.839 5.066 94.840 1.00 23.20 181 LEU A CA 1
ATOM 1322 C C . LEU A 1 181 ? -20.244 4.406 96.070 1.00 25.32 181 LEU A C 1
ATOM 1323 O O . LEU A 1 181 ? -20.583 4.770 97.088 1.00 27.25 181 LEU A O 1
ATOM 1328 N N . SER A 1 182 ? -19.433 3.380 95.931 1.00 23.92 182 SER A N 1
ATOM 1329 C CA . SER A 1 182 ? -18.754 2.828 97.117 1.00 27.82 182 SER A CA 1
ATOM 1330 C C . SER A 1 182 ? -17.294 2.565 96.808 1.00 24.52 182 SER A C 1
ATOM 1331 O O . SER A 1 182 ? -17.017 2.251 95.734 1.00 25.10 182 SER A O 1
ATOM 1334 N N . SER A 1 183 ? -16.420 2.839 97.759 1.00 25.37 183 SER A N 1
ATOM 1335 C CA . SER A 1 183 ? -14.957 2.614 97.665 1.00 33.17 183 SER A CA 1
ATOM 1336 C C . SER A 1 183 ? -14.551 1.759 98.844 1.00 29.83 183 SER A C 1
ATOM 1337 O O . SER A 1 183 ? -14.783 2.154 99.929 1.00 27.09 183 SER A O 1
ATOM 1340 N N . VAL A 1 184 ? -13.940 0.625 98.590 1.00 27.16 184 VAL A N 1
ATOM 1341 C CA . VAL A 1 184 ? -13.510 -0.245 99.697 1.00 26.10 184 VAL A CA 1
ATOM 1342 C C . VAL A 1 184 ? -12.013 -0.464 99.590 1.00 30.39 184 VAL A C 1
ATOM 1343 O O . VAL A 1 184 ? -11.501 -0.348 98.543 1.00 33.50 184 VAL A O 1
ATOM 1347 N N . VAL A 1 185 ? -11.351 -0.707 100.708 1.00 31.22 185 VAL A N 1
ATOM 1348 C CA . VAL A 1 185 ? -9.897 -0.992 100.708 1.00 31.96 185 VAL A CA 1
ATOM 1349 C C . VAL A 1 185 ? -9.652 -2.158 101.658 1.00 33.48 185 VAL A C 1
ATOM 1350 O O . VAL A 1 185 ? -10.209 -2.159 102.683 1.00 35.75 185 VAL A O 1
ATOM 1354 N N . THR A 1 186 ? -8.923 -3.172 101.244 1.00 33.39 186 THR A N 1
ATOM 1355 C CA . THR A 1 186 ? -8.621 -4.285 102.155 1.00 36.55 186 THR A CA 1
ATOM 1356 C C . THR A 1 186 ? -7.235 -4.035 102.721 1.00 42.78 186 THR A C 1
ATOM 1357 O O . THR A 1 186 ? -6.346 -3.803 101.956 1.00 42.78 186 THR A O 1
ATOM 1361 N N . VAL A 1 187 ? -7.099 -4.052 104.039 1.00 46.87 187 VAL A N 1
ATOM 1362 C CA . VAL A 1 187 ? -5.784 -3.789 104.672 1.00 50.72 187 VAL A CA 1
ATOM 1363 C C . VAL A 1 187 ? -5.540 -4.825 105.742 1.00 50.84 187 VAL A C 1
ATOM 1364 O O . VAL A 1 187 ? -6.487 -5.283 106.318 1.00 51.44 187 VAL A O 1
ATOM 1368 N N . PRO A 1 188 ? -4.268 -5.175 105.955 1.00 48.89 188 PRO A N 1
ATOM 1369 C CA . PRO A 1 188 ? -3.837 -6.006 107.015 1.00 52.34 188 PRO A CA 1
ATOM 1370 C C . PRO A 1 188 ? -4.484 -5.496 108.292 1.00 53.71 188 PRO A C 1
ATOM 1371 O O . PRO A 1 188 ? -4.346 -4.384 108.595 1.00 55.41 188 PRO A O 1
ATOM 1375 N N . SER A 1 189 ? -5.059 -6.403 109.052 1.00 54.02 189 SER A N 1
ATOM 1376 C CA . SER A 1 189 ? -5.785 -6.072 110.293 1.00 55.75 189 SER A CA 1
ATOM 1377 C C . SER A 1 189 ? -4.857 -5.649 111.429 1.00 56.03 189 SER A C 1
ATOM 1378 O O . SER A 1 189 ? -5.341 -5.062 112.336 1.00 54.12 189 SER A O 1
ATOM 1381 N N . SER A 1 190 ? -3.581 -5.990 111.375 1.00 54.59 190 SER A N 1
ATOM 1382 C CA . SER A 1 190 ? -2.616 -5.660 112.447 1.00 53.41 190 SER A CA 1
ATOM 1383 C C . SER A 1 190 ? -2.424 -4.158 112.529 1.00 58.67 190 SER A C 1
ATOM 1384 O O . SER A 1 190 ? -2.225 -3.640 113.600 1.00 57.89 190 SER A O 1
ATOM 1387 N N . SER A 1 191 ? -2.471 -3.530 111.377 1.00 61.97 191 SER A N 1
ATOM 1388 C CA . SER A 1 191 ? -2.300 -2.093 111.100 1.00 61.72 191 SER A CA 1
ATOM 1389 C C . SER A 1 191 ? -3.465 -1.285 111.606 1.00 59.83 191 SER A C 1
ATOM 1390 O O . SER A 1 191 ? -3.309 -0.117 111.737 1.00 62.70 191 SER A O 1
ATOM 1393 N N . LEU A 1 192 ? -4.568 -1.930 111.882 1.00 57.30 192 LEU A N 1
ATOM 1394 C CA . LEU A 1 192 ? -5.785 -1.142 112.105 1.00 56.71 192 LEU A CA 1
ATOM 1395 C C . LEU A 1 192 ? -5.616 -0.131 113.227 1.00 59.96 192 LEU A C 1
ATOM 1396 O O . LEU A 1 192 ? -6.040 0.964 113.025 1.00 60.50 192 LEU A O 1
ATOM 1401 N N . GLY A 1 193 ? -5.076 -0.492 114.376 1.00 61.66 193 GLY A N 1
ATOM 1402 C CA . GLY A 1 193 ? -4.953 0.506 115.455 1.00 64.90 193 GLY A CA 1
ATOM 1403 C C . GLY A 1 193 ? -3.988 1.635 115.164 1.00 62.96 193 GLY A C 1
ATOM 1404 O O . GLY A 1 193 ? -4.327 2.763 115.423 1.00 58.99 193 GLY A O 1
ATOM 1405 N N . THR A 1 194 ? -2.765 1.307 114.790 1.00 62.92 194 THR A N 1
ATOM 1406 C CA . THR A 1 194 ? -1.713 2.296 114.482 1.00 64.94 194 THR A CA 1
ATOM 1407 C C . THR A 1 194 ? -1.888 3.060 113.162 1.00 66.82 194 THR A C 1
ATOM 1408 O O . THR A 1 194 ? -1.620 4.246 113.162 1.00 68.27 194 THR A O 1
ATOM 1412 N N . GLN A 1 195 ? -2.175 2.399 112.047 1.00 63.20 195 GLN A N 1
ATOM 1413 C CA . GLN A 1 195 ? -2.306 3.136 110.766 1.00 56.94 195 GLN A CA 1
ATOM 1414 C C . GLN A 1 195 ? -3.678 3.795 110.703 1.00 52.41 195 GLN A C 1
ATOM 1415 O O . GLN A 1 195 ? -4.637 3.110 110.930 1.00 51.19 195 GLN A O 1
ATOM 1421 N N . THR A 1 196 ? -3.736 5.068 110.334 1.00 49.46 196 THR A N 1
ATOM 1422 C CA . THR A 1 196 ? -5.008 5.818 110.258 1.00 49.73 196 THR A CA 1
ATOM 1423 C C . THR A 1 196 ? -5.358 5.935 108.790 1.00 46.32 196 THR A C 1
ATOM 1424 O O . THR A 1 196 ? -4.458 6.175 108.056 1.00 46.52 196 THR A O 1
ATOM 1428 N N . TYR A 1 197 ? -6.624 5.757 108.420 1.00 40.48 197 TYR A N 1
ATOM 1429 C CA . TYR A 1 197 ? -7.050 5.751 107.010 1.00 38.01 197 TYR A CA 1
ATOM 1430 C C . TYR A 1 197 ? -8.162 6.759 106.760 1.00 38.91 197 TYR A C 1
ATOM 1431 O O . TYR A 1 197 ? -9.071 6.757 107.494 1.00 40.55 197 TYR A O 1
ATOM 1440 N N . ILE A 1 198 ? -8.074 7.550 105.700 1.00 36.75 198 ILE A N 1
ATOM 1441 C CA . ILE A 1 198 ? -9.143 8.513 105.332 1.00 36.20 198 ILE A CA 1
ATOM 1442 C C . ILE A 1 198 ? -9.559 8.365 103.871 1.00 33.31 198 ILE A C 1
ATOM 1443 O O . ILE A 1 198 ? -8.708 8.216 103.082 1.00 32.46 198 ILE A O 1
ATOM 1448 N N . CYS A 1 199 ? -10.855 8.331 103.586 1.00 30.73 199 CYS A N 1
ATOM 1449 C CA . CYS A 1 199 ? -11.387 8.286 102.211 1.00 28.20 199 CYS A CA 1
ATOM 1450 C C . CYS A 1 199 ? -11.582 9.693 101.711 1.00 28.20 199 CYS A C 1
ATOM 1451 O O . CYS A 1 199 ? -12.389 10.346 102.227 1.00 30.65 199 CYS A O 1
ATOM 1454 N N . ASN A 1 200 ? -10.782 10.086 100.744 1.00 26.51 200 ASN A N 1
ATOM 1455 C CA . ASN A 1 200 ? -10.800 11.421 100.134 1.00 24.76 200 ASN A CA 1
ATOM 1456 C C . ASN A 1 200 ? -11.723 11.425 98.928 1.00 22.93 200 ASN A C 1
ATOM 1457 O O . ASN A 1 200 ? -11.327 11.067 97.927 1.00 24.83 200 ASN A O 1
ATOM 1462 N N . VAL A 1 201 ? -12.890 11.999 99.044 1.00 20.32 201 VAL A N 1
ATOM 1463 C CA . VAL A 1 201 ? -13.875 12.030 97.954 1.00 19.17 201 VAL A CA 1
ATOM 1464 C C . VAL A 1 201 ? -13.891 13.426 97.367 1.00 25.69 201 VAL A C 1
ATOM 1465 O O . VAL A 1 201 ? -13.942 14.321 98.102 1.00 29.69 201 VAL A O 1
ATOM 1469 N N . ASN A 1 202 ? -13.830 13.542 96.054 1.00 23.67 202 ASN A N 1
ATOM 1470 C CA . ASN A 1 202 ? -13.802 14.825 95.344 1.00 20.27 202 ASN A CA 1
ATOM 1471 C C . ASN A 1 202 ? -14.964 14.860 94.367 1.00 27.39 202 ASN A C 1
ATOM 1472 O O . ASN A 1 202 ? -15.010 14.010 93.560 1.00 31.03 202 ASN A O 1
ATOM 1477 N N . HIS A 1 203 ? -15.863 15.831 94.440 1.00 26.65 203 HIS A N 1
ATOM 1478 C CA . HIS A 1 203 ? -16.932 15.993 93.431 1.00 22.90 203 HIS A CA 1
ATOM 1479 C C . HIS A 1 203 ? -16.716 17.371 92.853 1.00 24.66 203 HIS A C 1
ATOM 1480 O O . HIS A 1 203 ? -17.328 18.243 93.269 1.00 23.73 203 HIS A O 1
ATOM 1487 N N . LYS A 1 204 ? -15.944 17.449 91.792 1.00 26.34 204 LYS A N 1
ATOM 1488 C CA . LYS A 1 204 ? -15.480 18.674 91.121 1.00 22.59 204 LYS A CA 1
ATOM 1489 C C . LYS A 1 204 ? -16.640 19.486 90.613 1.00 23.48 204 LYS A C 1
ATOM 1490 O O . LYS A 1 204 ? -16.534 20.661 90.600 1.00 25.88 204 LYS A O 1
ATOM 1496 N N . PRO A 1 205 ? -17.713 18.876 90.135 1.00 25.07 205 PRO A N 1
ATOM 1497 C CA . PRO A 1 205 ? -18.858 19.614 89.711 1.00 27.00 205 PRO A CA 1
ATOM 1498 C C . PRO A 1 205 ? -19.474 20.453 90.823 1.00 26.98 205 PRO A C 1
ATOM 1499 O O . PRO A 1 205 ? -20.153 21.333 90.534 1.00 28.83 205 PRO A O 1
ATOM 1503 N N . SER A 1 206 ? -19.262 20.083 92.065 1.00 27.51 206 SER A N 1
ATOM 1504 C CA . SER A 1 206 ? -19.893 20.870 93.136 1.00 29.45 206 SER A CA 1
ATOM 1505 C C . SER A 1 206 ? -18.845 21.594 93.949 1.00 29.92 206 SER A C 1
ATOM 1506 O O . SER A 1 206 ? -19.225 22.256 94.850 1.00 32.59 206 SER A O 1
ATOM 1509 N N . ASN A 1 207 ? -17.596 21.317 93.643 1.00 28.89 207 ASN A N 1
ATOM 1510 C CA . ASN A 1 207 ? -16.413 21.981 94.216 1.00 33.67 207 ASN A CA 1
ATOM 1511 C C . ASN A 1 207 ? -16.162 21.514 95.631 1.00 33.43 207 ASN A C 1
ATOM 1512 O O . ASN A 1 207 ? -15.330 22.096 96.262 1.00 31.25 207 ASN A O 1
ATOM 1517 N N . THR A 1 208 ? -16.832 20.444 96.032 1.00 33.50 208 THR A N 1
ATOM 1518 C CA . THR A 1 208 ? -16.770 19.912 97.407 1.00 31.58 208 THR A CA 1
ATOM 1519 C C . THR A 1 208 ? -15.829 18.724 97.434 1.00 27.65 208 THR A C 1
ATOM 1520 O O . THR A 1 208 ? -15.921 17.967 96.587 1.00 27.28 208 THR A O 1
ATOM 1524 N N . LYS A 1 209 ? -14.866 18.707 98.331 1.00 26.47 209 LYS A N 1
ATOM 1525 C CA . LYS A 1 209 ? -13.964 17.567 98.543 1.00 24.25 209 LYS A CA 1
ATOM 1526 C C . LYS A 1 209 ? -14.069 17.152 100.008 1.00 27.91 209 LYS A C 1
ATOM 1527 O O . LYS A 1 209 ? -13.562 17.807 100.817 1.00 29.71 209 LYS A O 1
ATOM 1533 N N . VAL A 1 210 ? -14.653 16.001 100.294 1.00 26.85 210 VAL A N 1
ATOM 1534 C CA . VAL A 1 210 ? -14.806 15.551 101.700 1.00 30.96 210 VAL A CA 1
ATOM 1535 C C . VAL A 1 210 ? -13.772 14.500 102.061 1.00 30.00 210 VAL A C 1
ATOM 1536 O O . VAL A 1 210 ? -13.463 13.731 101.260 1.00 30.51 210 VAL A O 1
ATOM 1540 N N . ASP A 1 211 ? -13.182 14.605 103.233 1.00 27.53 211 ASP A N 1
ATOM 1541 C CA . ASP A 1 211 ? -12.206 13.603 103.661 1.00 29.02 211 ASP A CA 1
ATOM 1542 C C . ASP A 1 211 ? -12.710 13.045 104.957 1.00 33.79 211 ASP A C 1
ATOM 1543 O O . ASP A 1 211 ? -12.600 13.714 105.897 1.00 37.39 211 ASP A O 1
ATOM 1548 N N . LYS A 1 212 ? -13.192 11.820 104.923 1.00 33.33 212 LYS A N 1
ATOM 1549 C CA . LYS A 1 212 ? -13.721 11.149 106.107 1.00 39.12 212 LYS A CA 1
ATOM 1550 C C . LYS A 1 212 ? -12.676 10.160 106.549 1.00 43.99 212 LYS A C 1
ATOM 1551 O O . LYS A 1 212 ? -12.056 9.588 105.739 1.00 41.12 212 LYS A O 1
ATOM 1557 N N . LYS A 1 213 ? -12.448 10.124 107.839 1.00 44.20 213 LYS A N 1
ATOM 1558 C CA . LYS A 1 213 ? -11.480 9.214 108.442 1.00 45.99 213 LYS A CA 1
ATOM 1559 C C . LYS A 1 213 ? -12.266 7.984 108.846 1.00 46.63 213 LYS A C 1
ATOM 1560 O O . LYS A 1 213 ? -13.386 8.141 109.246 1.00 48.44 213 LYS A O 1
ATOM 1566 N N . VAL A 1 214 ? -11.704 6.803 108.641 1.00 44.48 214 VAL A N 1
ATOM 1567 C CA . VAL A 1 214 ? -12.429 5.570 109.024 1.00 49.04 214 VAL A CA 1
ATOM 1568 C C . VAL A 1 214 ? -11.751 4.928 110.216 1.00 49.68 214 VAL A C 1
ATOM 1569 O O . VAL A 1 214 ? -10.612 4.570 110.127 1.00 46.56 214 VAL A O 1
ATOM 1573 N N . GLU A 1 215 ? -12.531 4.689 111.243 1.00 50.62 215 GLU A N 1
ATOM 1574 C CA . GLU A 1 215 ? -11.965 4.050 112.421 1.00 57.94 215 GLU A CA 1
ATOM 1575 C C . GLU A 1 215 ? -13.106 3.489 113.259 1.00 60.51 215 GLU A C 1
ATOM 1576 O O . GLU A 1 215 ? -14.216 3.935 113.109 1.00 55.60 215 GLU A O 1
ATOM 1582 N N . PRO A 1 216 ? -12.861 2.472 114.096 1.00 61.43 216 PRO A N 1
ATOM 1583 C CA . PRO A 1 216 ? -13.861 1.931 114.970 1.00 58.33 216 PRO A CA 1
ATOM 1584 C C . PRO A 1 216 ? -13.588 2.466 116.376 1.00 60.56 216 PRO A C 1
ATOM 1585 O O . PRO A 1 216 ? -14.410 2.241 117.228 1.00 61.77 216 PRO A O 1
ATOM 1589 N N . VAL B 1 2 ? -43.793 -11.426 69.279 1.00 41.97 2 VAL B N 1
ATOM 1590 C CA . VAL B 1 2 ? -42.573 -12.233 69.039 1.00 39.38 2 VAL B CA 1
ATOM 1591 C C . VAL B 1 2 ? -41.529 -11.798 70.046 1.00 38.77 2 VAL B C 1
ATOM 1592 O O . VAL B 1 2 ? -41.506 -10.681 70.386 1.00 39.74 2 VAL B O 1
ATOM 1596 N N . GLN B 1 3 ? -40.810 -12.745 70.595 1.00 41.91 3 GLN B N 1
ATOM 1597 C CA . GLN B 1 3 ? -39.709 -12.492 71.532 1.00 41.42 3 GLN B CA 1
ATOM 1598 C C . GLN B 1 3 ? -38.626 -13.486 71.199 1.00 45.19 3 GLN B C 1
ATOM 1599 O O . GLN B 1 3 ? -38.967 -14.601 70.844 1.00 42.95 3 GLN B O 1
ATOM 1605 N N . LEU B 1 4 ? -37.380 -13.041 71.298 1.00 41.84 4 LEU B N 1
ATOM 1606 C CA . LEU B 1 4 ? -36.203 -13.873 71.004 1.00 31.88 4 LEU B CA 1
ATOM 1607 C C . LEU B 1 4 ? -35.613 -14.207 72.342 1.00 29.48 4 LEU B C 1
ATOM 1608 O O . LEU B 1 4 ? -35.407 -13.319 73.084 1.00 28.63 4 LEU B O 1
ATOM 1613 N N . VAL B 1 5 ? -35.507 -15.492 72.609 1.00 32.42 5 VAL B N 1
ATOM 1614 C CA . VAL B 1 5 ? -34.983 -16.032 73.882 1.00 30.28 5 VAL B CA 1
ATOM 1615 C C . VAL B 1 5 ? -33.649 -16.696 73.590 1.00 28.05 5 VAL B C 1
ATOM 1616 O O . VAL B 1 5 ? -33.574 -17.572 72.825 1.00 28.92 5 VAL B O 1
ATOM 1620 N N . GLN B 1 6 ? -32.608 -16.202 74.219 1.00 24.56 6 GLN B N 1
ATOM 1621 C CA . GLN B 1 6 ? -31.246 -16.696 74.018 1.00 21.92 6 GLN B CA 1
ATOM 1622 C C . GLN B 1 6 ? -30.919 -17.696 75.096 1.00 21.52 6 GLN B C 1
ATOM 1623 O O . GLN B 1 6 ? -31.457 -17.615 76.125 1.00 20.55 6 GLN B O 1
ATOM 1629 N N . SER B 1 7 ? -29.878 -18.460 74.860 1.00 22.07 7 SER B N 1
ATOM 1630 C CA . SER B 1 7 ? -29.406 -19.554 75.723 1.00 16.05 7 SER B CA 1
ATOM 1631 C C . SER B 1 7 ? -28.836 -19.013 77.016 1.00 17.81 7 SER B C 1
ATOM 1632 O O . SER B 1 7 ? -28.918 -17.855 77.222 1.00 18.79 7 SER B O 1
ATOM 1635 N N . GLY B 1 8 ? -28.482 -19.880 77.930 1.00 15.22 8 GLY B N 1
ATOM 1636 C CA . GLY B 1 8 ? -27.991 -19.443 79.234 1.00 13.96 8 GLY B CA 1
ATOM 1637 C C . GLY B 1 8 ? -26.565 -19.018 79.197 1.00 16.44 8 GLY B C 1
ATOM 1638 O O . GLY B 1 8 ? -25.949 -19.291 78.268 1.00 16.83 8 GLY B O 1
ATOM 1639 N N . ALA B 1 9 ? -26.094 -18.387 80.259 1.00 15.02 9 ALA B N 1
ATOM 1640 C CA . ALA B 1 9 ? -24.730 -17.866 80.359 1.00 14.87 9 ALA B CA 1
ATOM 1641 C C . ALA B 1 9 ? -23.719 -18.986 80.443 1.00 15.21 9 ALA B C 1
ATOM 1642 O O . ALA B 1 9 ? -23.964 -19.911 81.095 1.00 16.77 9 ALA B O 1
ATOM 1644 N N . GLU B 1 10 ? -22.558 -18.787 79.855 1.00 16.35 10 GLU B N 1
ATOM 1645 C CA . GLU B 1 10 ? -21.499 -19.804 79.807 1.00 17.83 10 GLU B CA 1
ATOM 1646 C C . GLU B 1 10 ? -20.161 -19.275 80.286 1.00 17.83 10 GLU B C 1
ATOM 1647 O O . GLU B 1 10 ? -19.898 -18.172 80.137 1.00 16.70 10 GLU B O 1
ATOM 1653 N N . VAL B 1 11 ? -19.405 -20.144 80.904 1.00 16.10 11 VAL B N 1
ATOM 1654 C CA . VAL B 1 11 ? -18.032 -19.884 81.362 1.00 15.93 11 VAL B CA 1
ATOM 1655 C C . VAL B 1 11 ? -17.171 -20.957 80.740 1.00 16.77 11 VAL B C 1
ATOM 1656 O O . VAL B 1 11 ? -17.377 -22.070 81.039 1.00 18.75 11 VAL B O 1
ATOM 1660 N N . LYS B 1 12 ? -16.201 -20.564 79.940 1.00 16.35 12 LYS B N 1
ATOM 1661 C CA . LYS B 1 12 ? -15.324 -21.503 79.225 1.00 18.94 12 LYS B CA 1
ATOM 1662 C C . LYS B 1 12 ? -13.875 -21.138 79.417 1.00 18.90 12 LYS B C 1
ATOM 1663 O O . LYS B 1 12 ? -13.611 -20.085 79.814 1.00 16.94 12 LYS B O 1
ATOM 1669 N N . LYS B 1 13 ? -13.001 -22.086 79.156 1.00 21.46 13 LYS B N 1
ATOM 1670 C CA . LYS B 1 13 ? -11.549 -21.910 79.350 1.00 21.61 13 LYS B CA 1
ATOM 1671 C C . LYS B 1 13 ? -10.896 -21.606 78.023 1.00 19.97 13 LYS B C 1
ATOM 1672 O O . LYS B 1 13 ? -11.416 -22.027 77.058 1.00 20.02 13 LYS B O 1
ATOM 1678 N N . PRO B 1 14 ? -9.798 -20.870 77.951 1.00 16.26 14 PRO B N 1
ATOM 1679 C CA . PRO B 1 14 ? -9.280 -20.557 76.682 1.00 15.74 14 PRO B CA 1
ATOM 1680 C C . PRO B 1 14 ? -8.981 -21.741 75.764 1.00 15.77 14 PRO B C 1
ATOM 1681 O O . PRO B 1 14 ? -8.371 -22.620 76.137 1.00 16.76 14 PRO B O 1
ATOM 1685 N N . GLY B 1 15 ? -9.428 -21.633 74.525 1.00 17.41 15 GLY B N 1
ATOM 1686 C CA . GLY B 1 15 ? -9.251 -22.629 73.465 1.00 18.05 15 GLY B CA 1
ATOM 1687 C C . GLY B 1 15 ? -10.443 -23.487 73.247 1.00 15.99 15 GLY B C 1
ATOM 1688 O O . GLY B 1 15 ? -10.424 -24.210 72.347 1.00 15.17 15 GLY B O 1
ATOM 1689 N N . ALA B 1 16 ? -11.486 -23.257 74.001 1.00 15.14 16 ALA B N 1
ATOM 1690 C CA . ALA B 1 16 ? -12.743 -24.018 73.956 1.00 17.46 16 ALA B CA 1
ATOM 1691 C C . ALA B 1 16 ? -13.681 -23.505 72.885 1.00 18.74 16 ALA B C 1
ATOM 1692 O O . ALA B 1 16 ? -13.280 -22.713 72.151 1.00 20.68 16 ALA B O 1
ATOM 1694 N N . SER B 1 17 ? -14.871 -24.063 72.798 1.00 20.10 17 SER B N 1
ATOM 1695 C CA . SER B 1 17 ? -15.896 -23.659 71.811 1.00 19.82 17 SER B CA 1
ATOM 1696 C C . SER B 1 17 ? -17.206 -23.458 72.540 1.00 22.58 17 SER B C 1
ATOM 1697 O O . SER B 1 17 ? -17.459 -24.166 73.410 1.00 26.33 17 SER B O 1
ATOM 1700 N N . VAL B 1 18 ? -17.985 -22.476 72.157 1.00 21.20 18 VAL B N 1
ATOM 1701 C CA . VAL B 1 18 ? -19.288 -22.220 72.812 1.00 18.58 18 VAL B CA 1
ATOM 1702 C C . VAL B 1 18 ? -20.331 -22.047 71.730 1.00 20.18 18 VAL B C 1
ATOM 1703 O O . VAL B 1 18 ? -20.020 -21.441 70.792 1.00 20.72 18 VAL B O 1
ATOM 1707 N N . LYS B 1 19 ? -21.498 -22.651 71.893 1.00 18.19 19 LYS B N 1
ATOM 1708 C CA . LYS B 1 19 ? -22.619 -22.514 70.955 1.00 23.19 19 LYS B CA 1
ATOM 1709 C C . LYS B 1 19 ? -23.798 -21.870 71.659 1.00 20.96 19 LYS B C 1
ATOM 1710 O O . LYS B 1 19 ? -24.419 -22.497 72.403 1.00 19.30 19 LYS B O 1
ATOM 1716 N N . VAL B 1 20 ? -24.121 -20.644 71.298 1.00 24.13 20 VAL B N 1
ATOM 1717 C CA . VAL B 1 20 ? -25.261 -19.844 71.813 1.00 23.21 20 VAL B CA 1
ATOM 1718 C C . VAL B 1 20 ? -26.454 -19.954 70.887 1.00 25.65 20 VAL B C 1
ATOM 1719 O O . VAL B 1 20 ? -26.294 -19.923 69.730 1.00 26.54 20 VAL B O 1
ATOM 1723 N N . SER B 1 21 ? -27.633 -19.911 71.451 1.00 25.89 21 SER B N 1
ATOM 1724 C CA . SER B 1 21 ? -28.852 -20.131 70.663 1.00 25.58 21 SER B CA 1
ATOM 1725 C C . SER B 1 21 ? -29.828 -18.984 70.896 1.00 29.76 21 SER B C 1
ATOM 1726 O O . SER B 1 21 ? -29.676 -18.314 71.842 1.00 30.85 21 SER B O 1
ATOM 1729 N N . CYS B 1 22 ? -30.732 -18.749 69.939 1.00 35.69 22 CYS B N 1
ATOM 1730 C CA . CYS B 1 22 ? -31.857 -17.788 70.025 1.00 31.96 22 CYS B CA 1
ATOM 1731 C C . CYS B 1 22 ? -33.122 -18.574 69.673 1.00 37.01 22 CYS B C 1
ATOM 1732 O O . CYS B 1 22 ? -33.253 -18.910 68.547 1.00 38.17 22 CYS B O 1
ATOM 1735 N N . LYS B 1 23 ? -33.926 -18.960 70.655 1.00 38.20 23 LYS B N 1
ATOM 1736 C CA . LYS B 1 23 ? -35.254 -19.575 70.400 1.00 40.57 23 LYS B CA 1
ATOM 1737 C C . LYS B 1 23 ? -36.159 -18.394 70.064 1.00 46.32 23 LYS B C 1
ATOM 1738 O O . LYS B 1 23 ? -35.903 -17.307 70.449 1.00 51.93 23 LYS B O 1
ATOM 1744 N N . THR B 1 24 ? -37.231 -18.625 69.364 1.00 47.98 24 THR B N 1
ATOM 1745 C CA . THR B 1 24 ? -38.112 -17.498 69.051 1.00 53.59 24 THR B CA 1
ATOM 1746 C C . THR B 1 24 ? -39.558 -17.892 69.365 1.00 57.38 24 THR B C 1
ATOM 1747 O O . THR B 1 24 ? -39.811 -19.077 69.510 1.00 57.45 24 THR B O 1
ATOM 1751 N N . SER B 1 25 ? -40.463 -16.922 69.459 1.00 53.75 25 SER B N 1
ATOM 1752 C CA . SER B 1 25 ? -41.901 -17.186 69.673 1.00 47.84 25 SER B CA 1
ATOM 1753 C C . SER B 1 25 ? -42.507 -17.704 68.373 1.00 44.72 25 SER B C 1
ATOM 1754 O O . SER B 1 25 ? -43.540 -17.216 67.980 1.00 39.76 25 SER B O 1
ATOM 1757 N N . THR B 1 28 ? -41.783 -19.176 63.875 1.00 35.98 28 THR B N 1
ATOM 1758 C CA . THR B 1 28 ? -40.417 -19.518 63.420 1.00 46.52 28 THR B CA 1
ATOM 1759 C C . THR B 1 28 ? -39.707 -18.290 62.893 1.00 42.07 28 THR B C 1
ATOM 1760 O O . THR B 1 28 ? -40.329 -17.295 62.741 1.00 37.93 28 THR B O 1
ATOM 1764 N N . PHE B 1 29 ? -38.441 -18.466 62.552 1.00 43.70 29 PHE B N 1
ATOM 1765 C CA . PHE B 1 29 ? -37.530 -17.408 62.077 1.00 38.29 29 PHE B CA 1
ATOM 1766 C C . PHE B 1 29 ? -37.436 -17.469 60.574 1.00 37.55 29 PHE B C 1
ATOM 1767 O O . PHE B 1 29 ? -36.538 -16.936 60.080 1.00 38.42 29 PHE B O 1
ATOM 1775 N N . THR B 1 30 ? -38.347 -18.140 59.900 1.00 39.00 30 THR B N 1
ATOM 1776 C CA . THR B 1 30 ? -38.209 -18.228 58.441 1.00 37.84 30 THR B CA 1
ATOM 1777 C C . THR B 1 30 ? -38.501 -16.867 57.883 1.00 35.62 30 THR B C 1
ATOM 1778 O O . THR B 1 30 ? -39.528 -16.389 58.188 1.00 34.41 30 THR B O 1
ATOM 1782 N N . ASN B 1 31 ? -37.627 -16.426 56.997 1.00 38.88 31 ASN B N 1
ATOM 1783 C CA . ASN B 1 31 ? -37.559 -15.114 56.326 1.00 37.96 31 ASN B CA 1
ATOM 1784 C C . ASN B 1 31 ? -37.272 -13.983 57.290 1.00 37.25 31 ASN B C 1
ATOM 1785 O O . ASN B 1 31 ? -37.789 -12.937 57.040 1.00 39.77 31 ASN B O 1
ATOM 1790 N N . TYR B 1 32 ? -36.408 -14.186 58.275 1.00 33.78 32 TYR B N 1
ATOM 1791 C CA . TYR B 1 32 ? -36.179 -13.134 59.281 1.00 35.61 32 TYR B CA 1
ATOM 1792 C C . TYR B 1 32 ? -34.856 -12.387 59.130 1.00 37.96 32 TYR B C 1
ATOM 1793 O O . TYR B 1 32 ? -34.889 -11.207 59.062 1.00 36.70 32 TYR B O 1
ATOM 1802 N N . GLY B 1 33 ? -33.732 -13.052 59.072 1.00 34.14 33 GLY B N 1
ATOM 1803 C CA . GLY B 1 33 ? -32.491 -12.272 59.013 1.00 34.81 33 GLY B CA 1
ATOM 1804 C C . GLY B 1 33 ? -31.906 -12.037 60.386 1.00 35.76 33 GLY B C 1
ATOM 1805 O O . GLY B 1 33 ? -32.021 -11.000 60.873 1.00 35.78 33 GLY B O 1
ATOM 1806 N N . ILE B 1 34 ? -31.168 -12.970 60.940 1.00 36.74 34 ILE B N 1
ATOM 1807 C CA . ILE B 1 34 ? -30.666 -12.814 62.327 1.00 32.02 34 ILE B CA 1
ATOM 1808 C C . ILE B 1 34 ? -29.213 -12.379 62.338 1.00 32.48 34 ILE B C 1
ATOM 1809 O O . ILE B 1 34 ? -28.433 -13.039 61.789 1.00 33.84 34 ILE B O 1
ATOM 1814 N N . ASN B 1 35 ? -28.906 -11.315 63.048 1.00 28.13 35 ASN B N 1
ATOM 1815 C CA . ASN B 1 35 ? -27.530 -10.811 63.155 1.00 21.94 35 ASN B CA 1
ATOM 1816 C C . ASN B 1 35 ? -26.973 -11.188 64.491 1.00 22.74 35 ASN B C 1
ATOM 1817 O O . ASN B 1 35 ? -27.684 -11.196 65.383 1.00 23.62 35 ASN B O 1
ATOM 1822 N N . TRP B 1 36 ? -25.694 -11.471 64.548 1.00 22.11 36 TRP B N 1
ATOM 1823 C CA . TRP B 1 36 ? -25.033 -11.799 65.821 1.00 17.85 36 TRP B CA 1
ATOM 1824 C C . TRP B 1 36 ? -24.051 -10.697 66.153 1.00 15.82 36 TRP B C 1
ATOM 1825 O O . TRP B 1 36 ? -23.297 -10.346 65.386 1.00 15.48 36 TRP B O 1
ATOM 1836 N N . VAL B 1 37 ? -24.195 -10.165 67.324 1.00 13.91 37 VAL B N 1
ATOM 1837 C CA . VAL B 1 37 ? -23.412 -9.026 67.807 1.00 12.87 37 VAL B CA 1
ATOM 1838 C C . VAL B 1 37 ? -22.947 -9.334 69.220 1.00 14.42 37 VAL B C 1
ATOM 1839 O O . VAL B 1 37 ? -23.596 -10.020 69.866 1.00 16.04 37 VAL B O 1
ATOM 1843 N N . ARG B 1 38 ? -21.756 -8.910 69.587 1.00 14.78 38 ARG B N 1
ATOM 1844 C CA . ARG B 1 38 ? -21.213 -9.145 70.935 1.00 14.75 38 ARG B CA 1
ATOM 1845 C C . ARG B 1 38 ? -20.775 -7.831 71.534 1.00 14.71 38 ARG B C 1
ATOM 1846 O O . ARG B 1 38 ? -20.332 -7.024 70.858 1.00 13.74 38 ARG B O 1
ATOM 1854 N N . GLN B 1 39 ? -20.986 -7.683 72.814 1.00 14.61 39 GLN B N 1
ATOM 1855 C CA . GLN B 1 39 ? -20.516 -6.495 73.498 1.00 13.73 39 GLN B CA 1
ATOM 1856 C C . GLN B 1 39 ? -19.606 -6.909 74.625 1.00 15.26 39 GLN B C 1
ATOM 1857 O O . GLN B 1 39 ? -20.057 -7.479 75.515 1.00 15.24 39 GLN B O 1
ATOM 1863 N N . ALA B 1 40 ? -18.360 -6.482 74.575 1.00 18.26 40 ALA B N 1
ATOM 1864 C CA . ALA B 1 40 ? -17.339 -6.698 75.621 1.00 19.15 40 ALA B CA 1
ATOM 1865 C C . ALA B 1 40 ? -17.729 -5.926 76.863 1.00 21.11 40 ALA B C 1
ATOM 1866 O O . ALA B 1 40 ? -18.538 -5.100 76.738 1.00 25.94 40 ALA B O 1
ATOM 1868 N N . PRO B 1 41 ? -17.209 -6.100 78.079 1.00 22.65 41 PRO B N 1
ATOM 1869 C CA . PRO B 1 41 ? -17.774 -5.367 79.186 1.00 24.11 41 PRO B CA 1
ATOM 1870 C C . PRO B 1 41 ? -17.456 -3.886 79.348 1.00 23.89 41 PRO B C 1
ATOM 1871 O O . PRO B 1 41 ? -16.399 -3.546 79.670 1.00 26.62 41 PRO B O 1
ATOM 1875 N N . GLY B 1 42 ? -18.506 -3.100 79.196 1.00 23.90 42 GLY B N 1
ATOM 1876 C CA . GLY B 1 42 ? -18.562 -1.637 79.276 1.00 21.78 42 GLY B CA 1
ATOM 1877 C C . GLY B 1 42 ? -18.303 -0.986 77.946 1.00 22.22 42 GLY B C 1
ATOM 1878 O O . GLY B 1 42 ? -18.627 0.120 77.786 1.00 28.16 42 GLY B O 1
ATOM 1879 N N . GLN B 1 43 ? -17.781 -1.779 77.048 1.00 24.34 43 GLN B N 1
ATOM 1880 C CA . GLN B 1 43 ? -17.325 -1.477 75.689 1.00 26.40 43 GLN B CA 1
ATOM 1881 C C . GLN B 1 43 ? -18.476 -1.413 74.716 1.00 26.18 43 GLN B C 1
ATOM 1882 O O . GLN B 1 43 ? -19.549 -1.576 75.110 1.00 28.15 43 GLN B O 1
ATOM 1888 N N . GLY B 1 44 ? -18.175 -1.073 73.480 1.00 29.32 44 GLY B N 1
ATOM 1889 C CA . GLY B 1 44 ? -19.134 -0.946 72.380 1.00 24.42 44 GLY B CA 1
ATOM 1890 C C . GLY B 1 44 ? -19.424 -2.259 71.721 1.00 20.34 44 GLY B C 1
ATOM 1891 O O . GLY B 1 44 ? -18.803 -3.202 72.060 1.00 19.20 44 GLY B O 1
ATOM 1892 N N . LEU B 1 45 ? -20.372 -2.246 70.807 1.00 18.21 45 LEU B N 1
ATOM 1893 C CA . LEU B 1 45 ? -20.850 -3.419 70.051 1.00 14.65 45 LEU B CA 1
ATOM 1894 C C . LEU B 1 45 ? -19.974 -3.783 68.877 1.00 16.26 45 LEU B C 1
ATOM 1895 O O . LEU B 1 45 ? -19.342 -2.943 68.375 1.00 16.83 45 LEU B O 1
ATOM 1900 N N . GLU B 1 46 ? -19.980 -5.058 68.542 1.00 14.88 46 GLU B N 1
ATOM 1901 C CA . GLU B 1 46 ? -19.209 -5.685 67.465 1.00 13.85 46 GLU B CA 1
ATOM 1902 C C . GLU B 1 46 ? -20.038 -6.788 66.849 1.00 13.68 46 GLU B C 1
ATOM 1903 O O . GLU B 1 46 ? -20.432 -7.599 67.548 1.00 15.39 46 GLU B O 1
ATOM 1909 N N . TRP B 1 47 ? -20.118 -6.812 65.534 1.00 14.93 47 TRP B N 1
ATOM 1910 C CA . TRP B 1 47 ? -20.857 -7.745 64.667 1.00 14.25 47 TRP B CA 1
ATOM 1911 C C . TRP B 1 47 ? -20.080 -9.004 64.370 1.00 16.45 47 TRP B C 1
ATOM 1912 O O . TRP B 1 47 ? -18.981 -8.892 64.028 1.00 19.20 47 TRP B O 1
ATOM 1923 N N . ILE B 1 48 ? -20.697 -10.159 64.511 1.00 15.52 48 ILE B N 1
ATOM 1924 C CA . ILE B 1 48 ? -20.040 -11.433 64.160 1.00 15.39 48 ILE B CA 1
ATOM 1925 C C . ILE B 1 48 ? -20.560 -11.906 62.816 1.00 18.75 48 ILE B C 1
ATOM 1926 O O . ILE B 1 48 ? -19.826 -12.261 61.997 1.00 20.55 48 ILE B O 1
ATOM 1931 N N . GLY B 1 49 ? -21.837 -11.920 62.658 1.00 17.53 49 GLY B N 1
ATOM 1932 C CA . GLY B 1 49 ? -22.334 -12.412 61.387 1.00 19.90 49 GLY B CA 1
ATOM 1933 C C . GLY B 1 49 ? -23.809 -12.209 61.244 1.00 25.46 49 GLY B C 1
ATOM 1934 O O . GLY B 1 49 ? -24.390 -11.620 62.088 1.00 25.07 49 GLY B O 1
ATOM 1935 N N . TYR B 1 50 ? -24.323 -12.681 60.125 1.00 30.12 50 TYR B N 1
ATOM 1936 C CA . TYR B 1 50 ? -25.738 -12.585 59.758 1.00 30.16 50 TYR B CA 1
ATOM 1937 C C . TYR B 1 50 ? -26.137 -13.798 58.960 1.00 34.40 50 TYR B C 1
ATOM 1938 O O . TYR B 1 50 ? -25.336 -14.273 58.252 1.00 35.18 50 TYR B O 1
ATOM 1947 N N . ILE B 1 51 ? -27.356 -14.266 59.163 1.00 37.49 51 ILE B N 1
ATOM 1948 C CA . ILE B 1 51 ? -27.970 -15.360 58.378 1.00 36.44 51 ILE B CA 1
ATOM 1949 C C . ILE B 1 51 ? -29.421 -14.991 58.121 1.00 37.00 51 ILE B C 1
ATOM 1950 O O . ILE B 1 51 ? -30.039 -14.604 59.045 1.00 37.76 51 ILE B O 1
ATOM 1955 N N . TYR B 1 52 ? -29.889 -15.116 56.877 1.00 41.34 52 TYR B N 1
ATOM 1956 C CA . TYR B 1 52 ? -31.296 -14.907 56.456 1.00 38.46 52 TYR B CA 1
ATOM 1957 C C . TYR B 1 52 ? -31.912 -16.251 56.150 1.00 43.40 52 TYR B C 1
ATOM 1958 O O . TYR B 1 52 ? -31.279 -16.955 55.479 1.00 49.26 52 TYR B O 1
ATOM 1967 N N . ILE B 1 53 ? -33.094 -16.583 56.622 1.00 38.74 53 ILE B N 1
ATOM 1968 C CA . ILE B 1 53 ? -33.552 -17.960 56.338 1.00 45.28 53 ILE B CA 1
ATOM 1969 C C . ILE B 1 53 ? -33.852 -18.222 54.866 1.00 53.73 53 ILE B C 1
ATOM 1970 O O . ILE B 1 53 ? -33.526 -19.292 54.375 1.00 57.56 53 ILE B O 1
ATOM 1975 N N . GLY B 1 54 ? -34.711 -17.421 54.278 1.00 56.35 54 GLY B N 1
ATOM 1976 C CA . GLY B 1 54 ? -35.062 -17.665 52.869 1.00 59.12 54 GLY B CA 1
ATOM 1977 C C . GLY B 1 54 ? -33.910 -17.506 51.904 1.00 58.91 54 GLY B C 1
ATOM 1978 O O . GLY B 1 54 ? -33.682 -18.406 51.160 1.00 59.19 54 GLY B O 1
ATOM 1979 N N . ALA B 1 55 ? -33.255 -16.354 51.926 1.00 60.54 55 ALA B N 1
ATOM 1980 C CA . ALA B 1 55 ? -32.104 -16.042 51.066 1.00 62.28 55 ALA B CA 1
ATOM 1981 C C . ALA B 1 55 ? -31.016 -17.019 51.431 1.00 71.34 55 ALA B C 1
ATOM 1982 O O . ALA B 1 55 ? -30.149 -17.263 50.612 1.00 71.98 55 ALA B O 1
ATOM 1984 N N . GLY B 1 56 ? -30.998 -17.408 52.698 1.00 69.95 56 GLY B N 1
ATOM 1985 C CA . GLY B 1 56 ? -30.078 -18.406 53.272 1.00 70.61 56 GLY B CA 1
ATOM 1986 C C . GLY B 1 56 ? -28.642 -17.980 53.177 1.00 72.62 56 GLY B C 1
ATOM 1987 O O . GLY B 1 56 ? -27.802 -18.820 53.329 1.00 71.55 56 GLY B O 1
ATOM 1988 N N . ASP B 1 57 ? -28.366 -16.710 52.942 1.00 74.44 57 ASP B N 1
ATOM 1989 C CA . ASP B 1 57 ? -26.949 -16.294 52.843 1.00 74.32 57 ASP B CA 1
ATOM 1990 C C . ASP B 1 57 ? -26.399 -16.014 54.228 1.00 64.00 57 ASP B C 1
ATOM 1991 O O . ASP B 1 57 ? -26.893 -15.123 54.843 1.00 55.02 57 ASP B O 1
ATOM 1996 N N . THR B 1 58 ? -25.352 -16.725 54.619 1.00 60.94 58 THR B N 1
ATOM 1997 C CA . THR B 1 58 ? -24.689 -16.468 55.910 1.00 52.19 58 THR B CA 1
ATOM 1998 C C . THR B 1 58 ? -23.515 -15.572 55.611 1.00 46.77 58 THR B C 1
ATOM 1999 O O . THR B 1 58 ? -22.789 -15.899 54.721 1.00 46.90 58 THR B O 1
ATOM 2003 N N . ASP B 1 59 ? -23.332 -14.547 56.410 1.00 45.48 59 ASP B N 1
ATOM 2004 C CA . ASP B 1 59 ? -22.252 -13.582 56.166 1.00 41.72 59 ASP B CA 1
ATOM 2005 C C . ASP B 1 59 ? -21.434 -13.487 57.433 1.00 36.56 59 ASP B C 1
ATOM 2006 O O . ASP B 1 59 ? -22.007 -13.543 58.453 1.00 36.01 59 ASP B O 1
ATOM 2011 N N . TYR B 1 60 ? -20.133 -13.341 57.325 1.00 31.05 60 TYR B N 1
ATOM 2012 C CA . TYR B 1 60 ? -19.369 -13.221 58.565 1.00 26.63 60 TYR B CA 1
ATOM 2013 C C . TYR B 1 60 ? -18.446 -12.034 58.487 1.00 23.96 60 TYR B C 1
ATOM 2014 O O . TYR B 1 60 ? -18.239 -11.512 57.475 1.00 24.25 60 TYR B O 1
ATOM 2023 N N . SER B 1 61 ? -17.987 -11.640 59.648 1.00 21.47 61 SER B N 1
ATOM 2024 C CA . SER B 1 61 ? -16.997 -10.589 59.872 1.00 19.15 61 SER B CA 1
ATOM 2025 C C . SER B 1 61 ? -15.644 -11.212 59.633 1.00 21.40 61 SER B C 1
ATOM 2026 O O . SER B 1 61 ? -15.460 -12.287 60.048 1.00 22.46 61 SER B O 1
ATOM 2029 N N . GLU B 1 62 ? -14.713 -10.477 59.063 1.00 23.54 62 GLU B N 1
ATOM 2030 C CA . GLU B 1 62 ? -13.362 -10.976 58.768 1.00 23.65 62 GLU B CA 1
ATOM 2031 C C . GLU B 1 62 ? -12.683 -11.345 60.076 1.00 25.33 62 GLU B C 1
ATOM 2032 O O . GLU B 1 62 ? -11.860 -12.220 60.086 1.00 26.47 62 GLU B O 1
ATOM 2038 N N . LYS B 1 63 ? -13.049 -10.682 61.145 1.00 22.71 63 LYS B N 1
ATOM 2039 C CA . LYS B 1 63 ? -12.502 -11.014 62.463 1.00 20.91 63 LYS B CA 1
ATOM 2040 C C . LYS B 1 63 ? -12.933 -12.404 62.874 1.00 21.69 63 LYS B C 1
ATOM 2041 O O . LYS B 1 63 ? -12.184 -13.055 63.505 1.00 22.66 63 LYS B O 1
ATOM 2047 N N . PHE B 1 64 ? -14.134 -12.817 62.545 1.00 21.61 64 PHE B N 1
ATOM 2048 C CA . PHE B 1 64 ? -14.633 -14.109 63.049 1.00 19.34 64 PHE B CA 1
ATOM 2049 C C . PHE B 1 64 ? -14.931 -15.112 61.967 1.00 21.32 64 PHE B C 1
ATOM 2050 O O . PHE B 1 64 ? -15.470 -16.078 62.333 1.00 22.45 64 PHE B O 1
ATOM 2058 N N . LYS B 1 65 ? -14.503 -14.899 60.740 1.00 28.36 65 LYS B N 1
ATOM 2059 C CA . LYS B 1 65 ? -14.872 -15.742 59.580 1.00 28.01 65 LYS B CA 1
ATOM 2060 C C . LYS B 1 65 ? -14.455 -17.191 59.744 1.00 29.82 65 LYS B C 1
ATOM 2061 O O . LYS B 1 65 ? -15.122 -18.043 59.199 1.00 28.97 65 LYS B O 1
ATOM 2067 N N . GLY B 1 66 ? -13.351 -17.429 60.416 1.00 22.87 66 GLY B N 1
ATOM 2068 C CA . GLY B 1 66 ? -12.910 -18.806 60.621 1.00 24.80 66 GLY B CA 1
ATOM 2069 C C . GLY B 1 66 ? -13.472 -19.415 61.874 1.00 29.64 66 GLY B C 1
ATOM 2070 O O . GLY B 1 66 ? -14.084 -20.437 61.751 1.00 34.48 66 GLY B O 1
ATOM 2071 N N . ARG B 1 67 ? -13.287 -18.770 63.016 1.00 28.75 67 ARG B N 1
ATOM 2072 C CA . ARG B 1 67 ? -13.718 -19.215 64.359 1.00 24.33 67 ARG B CA 1
ATOM 2073 C C . ARG B 1 67 ? -15.220 -19.259 64.539 1.00 26.81 67 ARG B C 1
ATOM 2074 O O . ARG B 1 67 ? -15.625 -20.023 65.320 1.00 24.87 67 ARG B O 1
ATOM 2082 N N . ALA B 1 68 ? -15.986 -18.414 63.868 1.00 26.76 68 ALA B N 1
ATOM 2083 C CA . ALA B 1 68 ? -17.445 -18.349 64.082 1.00 26.24 68 ALA B CA 1
ATOM 2084 C C . ALA B 1 68 ? -18.262 -19.018 62.994 1.00 28.00 68 ALA B C 1
ATOM 2085 O O . ALA B 1 68 ? -17.901 -18.963 61.886 1.00 27.31 68 ALA B O 1
ATOM 2087 N N . THR B 1 69 ? -19.322 -19.696 63.393 1.00 27.88 69 THR B N 1
ATOM 2088 C CA . THR B 1 69 ? -20.218 -20.361 62.437 1.00 27.76 69 THR B CA 1
ATOM 2089 C C . THR B 1 69 ? -21.678 -20.170 62.854 1.00 30.24 69 THR B C 1
ATOM 2090 O O . THR B 1 69 ? -22.011 -20.652 63.868 1.00 30.33 69 THR B O 1
ATOM 2094 N N . ILE B 1 70 ? -22.539 -19.686 61.977 1.00 30.92 70 ILE B N 1
ATOM 2095 C CA . ILE B 1 70 ? -23.959 -19.458 62.346 1.00 31.49 70 ILE B CA 1
ATOM 2096 C C . ILE B 1 70 ? -24.831 -20.470 61.636 1.00 34.65 70 ILE B C 1
ATOM 2097 O O . ILE B 1 70 ? -24.648 -20.642 60.512 1.00 36.87 70 ILE B O 1
ATOM 2102 N N . THR B 1 71 ? -25.726 -21.132 62.346 1.00 37.59 71 THR B N 1
ATOM 2103 C CA . THR B 1 71 ? -26.604 -22.149 61.746 1.00 35.20 71 THR B CA 1
ATOM 2104 C C . THR B 1 71 ? -28.032 -21.988 62.228 1.00 39.04 71 THR B C 1
ATOM 2105 O O . THR B 1 71 ? -28.245 -21.340 63.201 1.00 37.18 71 THR B O 1
ATOM 2109 N N . SER B 1 72 ? -28.968 -22.572 61.502 1.00 44.52 72 SER B N 1
ATOM 2110 C CA . SER B 1 72 ? -30.384 -22.507 61.897 1.00 42.28 72 SER B CA 1
ATOM 2111 C C . SER B 1 72 ? -30.884 -23.916 62.100 1.00 44.82 72 SER B C 1
ATOM 2112 O O . SER B 1 72 ? -30.481 -24.775 61.380 1.00 47.02 72 SER B O 1
ATOM 2115 N N . ASP B 1 73 ? -31.757 -24.110 63.094 1.00 45.28 73 ASP B N 1
ATOM 2116 C CA . ASP B 1 73 ? -32.321 -25.453 63.400 1.00 43.42 73 ASP B CA 1
ATOM 2117 C C . ASP B 1 73 ? -33.060 -25.989 62.168 1.00 50.79 73 ASP B C 1
ATOM 2118 O O . ASP B 1 73 ? -33.621 -25.171 61.413 1.00 52.26 73 ASP B O 1
ATOM 2123 N N . THR B 1 74 ? -33.052 -27.313 61.984 1.00 30.00 74 THR B N 1
ATOM 2124 C CA . THR B 1 74 ? -33.734 -27.956 60.829 1.00 30.00 74 THR B CA 1
ATOM 2125 C C . THR B 1 74 ? -35.251 -27.907 61.047 1.00 30.00 74 THR B C 1
ATOM 2126 O O . THR B 1 74 ? -35.952 -27.337 60.187 1.00 30.00 74 THR B O 1
ATOM 2130 N N . SER B 1 75 ? -35.726 -28.485 62.155 1.00 30.00 75 SER B N 1
ATOM 2131 C CA . SER B 1 75 ? -37.177 -28.501 62.480 1.00 30.00 75 SER B CA 1
ATOM 2132 C C . SER B 1 75 ? -37.547 -27.231 63.255 1.00 30.00 75 SER B C 1
ATOM 2133 O O . SER B 1 75 ? -36.631 -26.593 63.812 1.00 30.00 75 SER B O 1
ATOM 2136 N N . ALA B 1 76 ? -38.840 -26.892 63.284 1.00 55.66 76 ALA B N 1
ATOM 2137 C CA . ALA B 1 76 ? -39.334 -25.689 63.996 1.00 53.75 76 ALA B CA 1
ATOM 2138 C C . ALA B 1 76 ? -38.500 -24.468 63.589 1.00 49.65 76 ALA B C 1
ATOM 2139 O O . ALA B 1 76 ? -38.458 -24.155 62.383 1.00 41.14 76 ALA B O 1
ATOM 2141 N N . SER B 1 77 ? -37.865 -23.813 64.566 1.00 53.90 77 SER B N 1
ATOM 2142 C CA . SER B 1 77 ? -37.025 -22.615 64.299 1.00 47.26 77 SER B CA 1
ATOM 2143 C C . SER B 1 77 ? -36.113 -22.338 65.499 1.00 44.05 77 SER B C 1
ATOM 2144 O O . SER B 1 77 ? -36.617 -22.344 66.639 1.00 40.26 77 SER B O 1
ATOM 2147 N N . THR B 1 78 ? -34.821 -22.108 65.241 1.00 46.53 78 THR B N 1
ATOM 2148 C CA . THR B 1 78 ? -33.836 -21.821 66.322 1.00 41.59 78 THR B CA 1
ATOM 2149 C C . THR B 1 78 ? -32.567 -21.374 65.593 1.00 38.54 78 THR B C 1
ATOM 2150 O O . THR B 1 78 ? -32.302 -21.899 64.559 1.00 37.67 78 THR B O 1
ATOM 2154 N N . VAL B 1 79 ? -31.850 -20.383 66.086 1.00 36.62 79 VAL B N 1
ATOM 2155 C CA . VAL B 1 79 ? -30.627 -19.915 65.381 1.00 37.63 79 VAL B CA 1
ATOM 2156 C C . VAL B 1 79 ? -29.447 -20.116 66.313 1.00 34.38 79 VAL B C 1
ATOM 2157 O O . VAL B 1 79 ? -29.644 -19.972 67.461 1.00 36.78 79 VAL B O 1
ATOM 2161 N N . TYR B 1 80 ? -28.281 -20.485 65.803 1.00 29.34 80 TYR B N 1
ATOM 2162 C CA . TYR B 1 80 ? -27.153 -20.737 66.719 1.00 31.64 80 TYR B CA 1
ATOM 2163 C C . TYR B 1 80 ? -25.878 -20.054 66.290 1.00 31.78 80 TYR B C 1
ATOM 2164 O O . TYR B 1 80 ? -25.665 -19.951 65.158 1.00 31.35 80 TYR B O 1
ATOM 2173 N N . MET B 1 81 ? -25.058 -19.645 67.242 1.00 27.71 81 MET B N 1
ATOM 2174 C CA . MET B 1 81 ? -23.754 -19.068 66.910 1.00 25.98 81 MET B CA 1
ATOM 2175 C C . MET B 1 81 ? -22.744 -19.890 67.660 1.00 25.32 81 MET B C 1
ATOM 2176 O O . MET B 1 81 ? -22.833 -19.882 68.794 1.00 27.94 81 MET B O 1
ATOM 2181 N N . GLU B 1 82 ? -21.817 -20.543 66.996 1.00 26.13 82 GLU B N 1
ATOM 2182 C CA . GLU B 1 82 ? -20.770 -21.271 67.720 1.00 26.17 82 GLU B CA 1
ATOM 2183 C C . GLU B 1 82 ? -19.450 -20.612 67.411 1.00 26.51 82 GLU B C 1
ATOM 2184 O O . GLU B 1 82 ? -19.178 -20.492 66.283 1.00 28.95 82 GLU B O 1
ATOM 2190 N N . LEU B 1 83 ? -18.687 -20.238 68.429 1.00 23.85 83 LEU B N 1
ATOM 2191 C CA . LEU B 1 83 ? -17.371 -19.610 68.230 1.00 24.32 83 LEU B CA 1
ATOM 2192 C C . LEU B 1 83 ? -16.289 -20.508 68.831 1.00 25.15 83 LEU B C 1
ATOM 2193 O O . LEU B 1 83 ? -16.336 -20.747 69.960 1.00 25.80 83 LEU B O 1
ATOM 2198 N N . SER B 1 84 ? -15.326 -20.929 68.025 1.00 26.54 84 SER B N 1
ATOM 2199 C CA . SER B 1 84 ? -14.192 -21.813 68.357 1.00 21.64 84 SER B CA 1
ATOM 2200 C C . SER B 1 84 ? -12.977 -21.060 68.844 1.00 22.38 84 SER B C 1
ATOM 2201 O O . SER B 1 84 ? -12.981 -19.887 68.804 1.00 22.52 84 SER B O 1
ATOM 2204 N N . SER B 1 85 ? -12.023 -21.802 69.354 1.00 25.33 85 SER B N 1
ATOM 2205 C CA . SER B 1 85 ? -10.720 -21.287 69.800 1.00 25.15 85 SER B CA 1
ATOM 2206 C C . SER B 1 85 ? -10.892 -20.027 70.602 1.00 24.33 85 SER B C 1
ATOM 2207 O O . SER B 1 85 ? -10.323 -19.069 70.243 1.00 22.86 85 SER B O 1
ATOM 2210 N N . LEU B 1 86 ? -11.584 -20.136 71.718 1.00 22.83 86 LEU B N 1
ATOM 2211 C CA . LEU B 1 86 ? -11.884 -19.023 72.621 1.00 21.27 86 LEU B CA 1
ATOM 2212 C C . LEU B 1 86 ? -10.616 -18.470 73.223 1.00 23.46 86 LEU B C 1
ATOM 2213 O O . LEU B 1 86 ? -9.720 -19.193 73.450 1.00 24.14 86 LEU B O 1
ATOM 2218 N N . ARG B 1 87 ? -10.642 -17.179 73.447 1.00 26.63 87 ARG B N 1
ATOM 2219 C CA . ARG B 1 87 ? -9.581 -16.365 74.036 1.00 26.75 87 ARG B CA 1
ATOM 2220 C C . ARG B 1 87 ? -10.209 -15.504 75.118 1.00 28.96 87 ARG B C 1
ATOM 2221 O O . ARG B 1 87 ? -11.363 -15.251 75.077 1.00 26.97 87 ARG B O 1
ATOM 2229 N N . SER B 1 88 ? -9.377 -14.924 75.956 1.00 33.30 88 SER B N 1
ATOM 2230 C CA . SER B 1 88 ? -9.810 -14.072 77.081 1.00 31.45 88 SER B CA 1
ATOM 2231 C C . SER B 1 88 ? -10.624 -12.927 76.531 1.00 31.82 88 SER B C 1
ATOM 2232 O O . SER B 1 88 ? -11.592 -12.574 77.111 1.00 27.37 88 SER B O 1
ATOM 2235 N N . GLU B 1 89 ? -10.226 -12.474 75.362 1.00 34.89 89 GLU B N 1
ATOM 2236 C CA . GLU B 1 89 ? -10.668 -11.262 74.652 1.00 28.13 89 GLU B CA 1
ATOM 2237 C C . GLU B 1 89 ? -12.041 -11.440 74.047 1.00 25.32 89 GLU B C 1
ATOM 2238 O O . GLU B 1 89 ? -12.611 -10.495 73.620 1.00 23.89 89 GLU B O 1
ATOM 2244 N N . ASP B 1 90 ? -12.539 -12.650 74.106 1.00 23.49 90 ASP B N 1
ATOM 2245 C CA . ASP B 1 90 ? -13.835 -13.026 73.530 1.00 20.32 90 ASP B CA 1
ATOM 2246 C C . ASP B 1 90 ? -14.915 -12.897 74.569 1.00 17.02 90 ASP B C 1
ATOM 2247 O O . ASP B 1 90 ? -15.984 -13.055 74.215 1.00 14.90 90 ASP B O 1
ATOM 2252 N N . THR B 1 91 ? -14.566 -12.485 75.769 1.00 19.11 91 THR B N 1
ATOM 2253 C CA . THR B 1 91 ? -15.493 -12.326 76.911 1.00 18.54 91 THR B CA 1
ATOM 2254 C C . THR B 1 91 ? -16.372 -11.112 76.660 1.00 19.81 91 THR B C 1
ATOM 2255 O O . THR B 1 91 ? -15.924 -10.025 76.731 1.00 20.41 91 THR B O 1
ATOM 2259 N N . ALA B 1 92 ? -17.614 -11.392 76.372 1.00 16.82 92 ALA B N 1
ATOM 2260 C CA . ALA B 1 92 ? -18.630 -10.399 76.051 1.00 14.69 92 ALA B CA 1
ATOM 2261 C C . ALA B 1 92 ? -19.993 -11.037 76.094 1.00 17.70 92 ALA B C 1
ATOM 2262 O O . ALA B 1 92 ? -20.083 -12.199 76.200 1.00 19.42 92 ALA B O 1
ATOM 2264 N N . VAL B 1 93 ? -21.015 -10.217 75.946 1.00 18.46 93 VAL B N 1
ATOM 2265 C CA . VAL B 1 93 ? -22.434 -10.642 75.910 1.00 16.94 93 VAL B CA 1
ATOM 2266 C C . VAL B 1 93 ? -22.838 -10.726 74.458 1.00 17.22 93 VAL B C 1
ATOM 2267 O O . VAL B 1 93 ? -22.775 -9.777 73.823 1.00 16.28 93 VAL B O 1
ATOM 2271 N N . TYR B 1 94 ? -23.219 -11.909 74.034 1.00 16.57 94 TYR B N 1
ATOM 2272 C CA . TYR B 1 94 ? -23.616 -12.216 72.659 1.00 16.72 94 TYR B CA 1
ATOM 2273 C C . TYR B 1 94 ? -25.096 -11.903 72.512 1.00 19.46 94 TYR B C 1
ATOM 2274 O O . TYR B 1 94 ? -25.827 -12.280 73.313 1.00 21.15 94 TYR B O 1
ATOM 2283 N N . TYR B 1 95 ? -25.463 -11.149 71.494 1.00 20.35 95 TYR B N 1
ATOM 2284 C CA . TYR B 1 95 ? -26.857 -10.705 71.293 1.00 19.72 95 TYR B CA 1
ATOM 2285 C C . TYR B 1 95 ? -27.398 -11.127 69.942 1.00 21.14 95 TYR B C 1
ATOM 2286 O O . TYR B 1 95 ? -26.781 -10.928 68.995 1.00 22.80 95 TYR B O 1
ATOM 2295 N N . CYS B 1 96 ? -28.562 -11.728 69.910 1.00 22.58 96 CYS B N 1
ATOM 2296 C CA . CYS B 1 96 ? -29.166 -11.991 68.590 1.00 23.86 96 CYS B CA 1
ATOM 2297 C C . CYS B 1 96 ? -30.217 -10.984 68.236 1.00 25.27 96 CYS B C 1
ATOM 2298 O O . CYS B 1 96 ? -30.917 -10.625 69.096 1.00 26.95 96 CYS B O 1
ATOM 2301 N N . ALA B 1 97 ? -30.259 -10.533 66.977 1.00 24.41 97 ALA B N 1
ATOM 2302 C CA . ALA B 1 97 ? -31.228 -9.498 66.546 1.00 26.36 97 ALA B CA 1
ATOM 2303 C C . ALA B 1 97 ? -31.960 -9.990 65.292 1.00 29.73 97 ALA B C 1
ATOM 2304 O O . ALA B 1 97 ? -31.290 -10.221 64.266 1.00 32.08 97 ALA B O 1
ATOM 2306 N N . GLY B 1 98 ? -33.285 -10.141 65.383 1.00 28.49 98 GLY B N 1
ATOM 2307 C CA . GLY B 1 98 ? -34.102 -10.607 64.245 1.00 29.96 98 GLY B CA 1
ATOM 2308 C C . GLY B 1 98 ? -34.906 -9.473 63.631 1.00 28.44 98 GLY B C 1
ATOM 2309 O O . GLY B 1 98 ? -35.723 -8.870 64.355 1.00 29.19 98 GLY B O 1
ATOM 2310 N N . THR B 1 99 ? -34.682 -9.195 62.343 1.00 31.41 99 THR B N 1
ATOM 2311 C CA . THR B 1 99 ? -35.405 -8.107 61.631 1.00 32.38 99 THR B CA 1
ATOM 2312 C C . THR B 1 99 ? -36.905 -8.422 61.605 1.00 37.59 99 THR B C 1
ATOM 2313 O O . THR B 1 99 ? -37.665 -7.731 62.312 1.00 43.32 99 THR B O 1
ATOM 2317 N N . GLY B 1 100 ? -37.303 -9.427 60.818 1.00 40.93 100 GLY B N 1
ATOM 2318 C CA . GLY B 1 100 ? -38.721 -9.822 60.709 1.00 48.48 100 GLY B CA 1
ATOM 2319 C C . GLY B 1 100 ? -39.503 -8.870 59.821 1.00 52.58 100 GLY B C 1
ATOM 2320 O O . GLY B 1 100 ? -38.939 -8.408 58.810 1.00 53.83 100 GLY B O 1
ATOM 2321 N N . THR B 1 101 ? -40.757 -8.587 60.188 1.00 57.00 101 THR B N 1
ATOM 2322 C CA . THR B 1 101 ? -41.623 -7.669 59.399 1.00 55.71 101 THR B CA 1
ATOM 2323 C C . THR B 1 101 ? -41.661 -6.295 60.078 1.00 53.33 101 THR B C 1
ATOM 2324 O O . THR B 1 101 ? -42.340 -6.170 61.116 1.00 54.13 101 THR B O 1
ATOM 2328 N N . ARG B 1 102 ? -40.956 -5.313 59.507 1.00 56.55 102 ARG B N 1
ATOM 2329 C CA . ARG B 1 102 ? -40.919 -3.936 60.073 1.00 53.43 102 ARG B CA 1
ATOM 2330 C C . ARG B 1 102 ? -40.761 -3.782 61.586 1.00 48.17 102 ARG B C 1
ATOM 2331 O O . ARG B 1 102 ? -41.290 -2.816 62.095 1.00 46.97 102 ARG B O 1
ATOM 2333 N N . PHE B 1 103 ? -40.075 -4.691 62.262 1.00 43.65 103 PHE B N 1
ATOM 2334 C CA . PHE B 1 103 ? -39.645 -4.514 63.673 1.00 38.68 103 PHE B CA 1
ATOM 2335 C C . PHE B 1 103 ? -38.418 -5.356 63.835 1.00 34.78 103 PHE B C 1
ATOM 2336 O O . PHE B 1 103 ? -38.479 -6.441 63.394 1.00 41.10 103 PHE B O 1
ATOM 2344 N N . VAL B 1 104 ? -37.386 -4.858 64.472 1.00 32.23 104 VAL B N 1
ATOM 2345 C CA . VAL B 1 104 ? -36.183 -5.684 64.716 1.00 31.39 104 VAL B CA 1
ATOM 2346 C C . VAL B 1 104 ? -36.151 -6.042 66.197 1.00 28.69 104 VAL B C 1
ATOM 2347 O O . VAL B 1 104 ? -35.957 -5.198 66.980 1.00 27.22 104 VAL B O 1
ATOM 2351 N N . TYR B 1 105 ? -36.410 -7.302 66.500 1.00 28.80 105 TYR B N 1
ATOM 2352 C CA . TYR B 1 105 ? -36.470 -7.848 67.875 1.00 32.93 105 TYR B CA 1
ATOM 2353 C C . TYR B 1 105 ? -35.097 -8.343 68.340 1.00 32.41 105 TYR B C 1
ATOM 2354 O O . TYR B 1 105 ? -34.460 -9.076 67.644 1.00 32.25 105 TYR B O 1
ATOM 2363 N N . TRP B 1 106 ? -34.735 -7.998 69.568 1.00 27.53 106 TRP B N 1
ATOM 2364 C CA . TRP B 1 106 ? -33.442 -8.309 70.186 1.00 23.16 106 TRP B CA 1
ATOM 2365 C C . TRP B 1 106 ? -33.637 -9.391 71.207 1.00 22.10 106 TRP B C 1
ATOM 2366 O O . TRP B 1 106 ? -34.614 -9.385 71.818 1.00 24.62 106 TRP B O 1
ATOM 2377 N N . GLY B 1 107 ? -32.654 -10.258 71.327 1.00 22.30 107 GLY B N 1
ATOM 2378 C CA . GLY B 1 107 ? -32.542 -11.310 72.343 1.00 19.93 107 GLY B CA 1
ATOM 2379 C C . GLY B 1 107 ? -32.076 -10.727 73.640 1.00 20.60 107 GLY B C 1
ATOM 2380 O O . GLY B 1 107 ? -31.627 -9.647 73.623 1.00 24.41 107 GLY B O 1
ATOM 2381 N N . GLN B 1 108 ? -32.238 -11.409 74.756 1.00 20.88 108 GLN B N 1
ATOM 2382 C CA . GLN B 1 108 ? -31.797 -10.805 76.032 1.00 18.56 108 GLN B CA 1
ATOM 2383 C C . GLN B 1 108 ? -30.297 -10.659 76.068 1.00 20.44 108 GLN B C 1
ATOM 2384 O O . GLN B 1 108 ? -29.862 -9.785 76.709 1.00 27.04 108 GLN B O 1
ATOM 2390 N N . GLY B 1 109 ? -29.589 -11.586 75.461 1.00 19.43 109 GLY B N 1
ATOM 2391 C CA . GLY B 1 109 ? -28.133 -11.666 75.407 1.00 16.20 109 GLY B CA 1
ATOM 2392 C C . GLY B 1 109 ? -27.651 -12.756 76.292 1.00 17.52 109 GLY B C 1
ATOM 2393 O O . GLY B 1 109 ? -28.270 -13.010 77.242 1.00 22.01 109 GLY B O 1
ATOM 2394 N N . THR B 1 110 ? -26.522 -13.350 75.962 1.00 18.62 110 THR B N 1
ATOM 2395 C CA . THR B 1 110 ? -25.891 -14.429 76.766 1.00 18.36 110 THR B CA 1
ATOM 2396 C C . THR B 1 110 ? -24.502 -14.017 77.233 1.00 19.86 110 THR B C 1
ATOM 2397 O O . THR B 1 110 ? -23.784 -13.643 76.426 1.00 21.96 110 THR B O 1
ATOM 2401 N N . LEU B 1 111 ? -24.137 -14.153 78.495 1.00 17.94 111 LEU B N 1
ATOM 2402 C CA . LEU B 1 111 ? -22.740 -13.808 78.868 1.00 19.47 111 LEU B CA 1
ATOM 2403 C C . LEU B 1 111 ? -21.810 -15.005 78.677 1.00 18.86 111 LEU B C 1
ATOM 2404 O O . LEU B 1 111 ? -22.064 -15.984 79.233 1.00 20.58 111 LEU B O 1
ATOM 2409 N N . VAL B 1 112 ? -20.765 -14.881 77.880 1.00 15.92 112 VAL B N 1
ATOM 2410 C CA . VAL B 1 112 ? -19.746 -15.947 77.730 1.00 19.55 112 VAL B 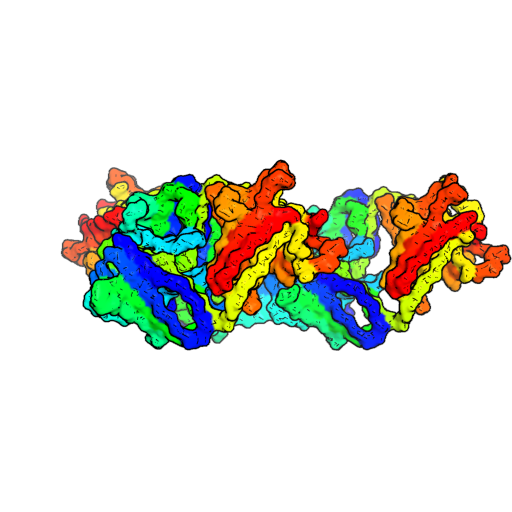CA 1
ATOM 2411 C C . VAL B 1 112 ? -18.471 -15.444 78.383 1.00 21.03 112 VAL B C 1
ATOM 2412 O O . VAL B 1 112 ? -17.886 -14.587 77.835 1.00 21.23 112 VAL B O 1
ATOM 2416 N N . THR B 1 113 ? -18.025 -16.077 79.459 1.00 16.83 113 THR B N 1
ATOM 2417 C CA . THR B 1 113 ? -16.831 -15.644 80.206 1.00 15.81 113 THR B CA 1
ATOM 2418 C C . THR B 1 113 ? -15.688 -16.559 79.817 1.00 17.92 113 THR B C 1
ATOM 2419 O O . THR B 1 113 ? -15.875 -17.669 79.897 1.00 22.57 113 THR B O 1
ATOM 2423 N N . VAL B 1 114 ? -14.559 -16.051 79.363 1.00 18.66 114 VAL B N 1
ATOM 2424 C CA . VAL B 1 114 ? -13.429 -16.948 78.989 1.00 18.94 114 VAL B CA 1
ATOM 2425 C C . VAL B 1 114 ? -12.210 -16.626 79.837 1.00 20.62 114 VAL B C 1
ATOM 2426 O O . VAL B 1 114 ? -11.579 -15.681 79.577 1.00 21.56 114 VAL B O 1
ATOM 2430 N N . SER B 1 115 ? -11.923 -17.453 80.817 1.00 22.38 115 SER B N 1
ATOM 2431 C CA . SER B 1 115 ? -10.760 -17.230 81.688 1.00 23.55 115 SER B CA 1
ATOM 2432 C C . SER B 1 115 ? -10.082 -18.544 81.941 1.00 23.89 115 SER B C 1
ATOM 2433 O O . SER B 1 115 ? -10.732 -19.514 81.933 1.00 23.46 115 SER B O 1
ATOM 2436 N N . SER B 1 116 ? -8.776 -18.478 82.124 1.00 25.19 116 SER B N 1
ATOM 2437 C CA . SER B 1 116 ? -7.905 -19.609 82.519 1.00 26.86 116 SER B CA 1
ATOM 2438 C C . SER B 1 116 ? -8.200 -19.955 83.966 1.00 25.12 116 SER B C 1
ATOM 2439 O O . SER B 1 116 ? -7.945 -21.042 84.373 1.00 24.32 116 SER B O 1
ATOM 2442 N N . ALA B 1 117 ? -8.806 -18.986 84.603 1.00 27.24 117 ALA B N 1
ATOM 2443 C CA . ALA B 1 117 ? -9.152 -18.974 86.016 1.00 29.81 117 ALA B CA 1
ATOM 2444 C C . ALA B 1 117 ? -10.225 -19.980 86.300 1.00 31.57 117 ALA B C 1
ATOM 2445 O O . ALA B 1 117 ? -11.080 -20.218 85.500 1.00 26.70 117 ALA B O 1
ATOM 2447 N N . SER B 1 118 ? -10.154 -20.405 87.543 1.00 38.39 118 SER B N 1
ATOM 2448 C CA . SER B 1 118 ? -10.872 -21.530 88.157 1.00 39.03 118 SER B CA 1
ATOM 2449 C C . SER B 1 118 ? -11.748 -21.011 89.278 1.00 33.82 118 SER B C 1
ATOM 2450 O O . SER B 1 118 ? -11.305 -20.218 90.011 1.00 28.42 118 SER B O 1
ATOM 2453 N N . THR B 1 119 ? -12.902 -21.621 89.411 1.00 29.82 119 THR B N 1
ATOM 2454 C CA . THR B 1 119 ? -14.032 -21.219 90.252 1.00 30.94 119 THR B CA 1
ATOM 2455 C C . THR B 1 119 ? -13.613 -20.994 91.689 1.00 36.71 119 THR B C 1
ATOM 2456 O O . THR B 1 119 ? -13.022 -21.841 92.279 1.00 38.77 119 THR B O 1
ATOM 2460 N N . LYS B 1 120 ? -13.956 -19.834 92.224 1.00 38.29 120 LYS B N 1
ATOM 2461 C CA . LYS B 1 120 ? -13.675 -19.502 93.625 1.00 33.69 120 LYS B CA 1
ATOM 2462 C C . LYS B 1 120 ? -14.941 -18.939 94.207 1.00 31.97 120 LYS B C 1
ATOM 2463 O O . LYS B 1 120 ? -15.605 -18.267 93.537 1.00 43.20 120 LYS B O 1
ATOM 2469 N N . GLY B 1 121 ? -15.247 -19.307 95.426 1.00 34.18 121 GLY B N 1
ATOM 2470 C CA . GLY B 1 121 ? -16.394 -18.739 96.125 1.00 31.36 121 GLY B CA 1
ATOM 2471 C C . GLY B 1 121 ? -15.999 -17.416 96.706 1.00 31.97 121 GLY B C 1
ATOM 2472 O O . GLY B 1 121 ? -14.833 -17.187 96.927 1.00 33.98 121 GLY B O 1
ATOM 2473 N N . PRO B 1 122 ? -16.941 -16.534 97.006 1.00 29.69 122 PRO B N 1
ATOM 2474 C CA . PRO B 1 122 ? -16.568 -15.255 97.493 1.00 26.99 122 PRO B CA 1
ATOM 2475 C C . PRO B 1 122 ? -16.152 -15.317 98.951 1.00 28.78 122 PRO B C 1
ATOM 2476 O O . PRO B 1 122 ? -16.548 -16.172 99.614 1.00 29.33 122 PRO B O 1
ATOM 2480 N N . SER B 1 123 ? -15.299 -14.391 99.342 1.00 31.16 123 SER B N 1
ATOM 2481 C CA . SER B 1 123 ? -14.916 -14.196 100.742 1.00 28.54 123 SER B CA 1
ATOM 2482 C C . SER B 1 123 ? -15.735 -12.989 101.108 1.00 29.50 123 SER B C 1
ATOM 2483 O O . SER B 1 123 ? -15.362 -11.978 100.677 1.00 37.34 123 SER B O 1
ATOM 2486 N N . VAL B 1 124 ? -16.805 -13.100 101.862 1.00 28.68 124 VAL B N 1
ATOM 2487 C CA . VAL B 1 124 ? -17.560 -11.869 102.161 1.00 28.36 124 VAL B CA 1
ATOM 2488 C C . VAL B 1 124 ? -17.070 -11.212 103.442 1.00 32.17 124 VAL B C 1
ATOM 2489 O O . VAL B 1 124 ? -17.060 -11.845 104.449 1.00 37.02 124 VAL B O 1
ATOM 2493 N N . PRO B 1 126 ? -17.709 -8.288 106.287 1.00 37.84 126 PRO B N 1
ATOM 2494 C CA . PRO B 1 126 ? -18.757 -7.403 106.807 1.00 37.96 126 PRO B CA 1
ATOM 2495 C C . PRO B 1 126 ? -18.237 -5.976 107.035 1.00 38.26 126 PRO B C 1
ATOM 2496 O O . PRO B 1 126 ? -17.091 -5.826 107.420 1.00 42.87 126 PRO B O 1
ATOM 2500 N N . LEU B 1 127 ? -19.090 -4.977 106.791 1.00 37.18 127 LEU B N 1
ATOM 2501 C CA . LEU B 1 127 ? -18.711 -3.549 106.972 1.00 35.05 127 LEU B CA 1
ATOM 2502 C C . LEU B 1 127 ? -19.749 -2.863 107.868 1.00 36.74 127 LEU B C 1
ATOM 2503 O O . LEU B 1 127 ? -20.935 -2.838 107.487 1.00 35.10 127 LEU B O 1
ATOM 2508 N N . ALA B 1 128 ? -19.308 -2.330 109.013 1.00 39.69 128 ALA B N 1
ATOM 2509 C CA . ALA B 1 128 ? -20.215 -1.642 109.961 1.00 41.22 128 ALA B CA 1
ATOM 2510 C C . ALA B 1 128 ? -19.849 -0.155 110.038 1.00 43.01 128 ALA B C 1
ATOM 2511 O O . ALA B 1 128 ? -18.717 0.196 109.650 1.00 42.86 128 ALA B O 1
ATOM 2513 N N . PRO B 1 129 ? -20.753 0.728 110.518 1.00 39.45 129 PRO B N 1
ATOM 2514 C CA . PRO B 1 129 ? -20.463 2.163 110.619 1.00 44.45 129 PRO B CA 1
ATOM 2515 C C . PRO B 1 129 ? -19.143 2.423 111.360 1.00 45.72 129 PRO B C 1
ATOM 2516 O O . PRO B 1 129 ? -19.031 1.949 112.476 1.00 43.89 129 PRO B O 1
ATOM 2520 N N . THR B 1 138 ? -28.905 8.679 110.004 1.00 44.91 138 THR B N 1
ATOM 2521 C CA . THR B 1 138 ? -29.027 7.296 109.468 1.00 45.82 138 THR B CA 1
ATOM 2522 C C . THR B 1 138 ? -27.630 6.738 109.174 1.00 42.06 138 THR B C 1
ATOM 2523 O O . THR B 1 138 ? -26.775 7.511 108.698 1.00 39.75 138 THR B O 1
ATOM 2527 N N . ALA B 1 139 ? -27.419 5.447 109.449 1.00 41.78 139 ALA B N 1
ATOM 2528 C CA . ALA B 1 139 ? -26.111 4.794 109.208 1.00 37.80 139 ALA B CA 1
ATOM 2529 C C . ALA B 1 139 ? -26.104 4.150 107.817 1.00 33.29 139 ALA B C 1
ATOM 2530 O O . ALA B 1 139 ? -27.099 4.313 107.084 1.00 36.16 139 ALA B O 1
ATOM 2532 N N . ALA B 1 140 ? -25.018 3.447 107.477 1.00 28.78 140 ALA B N 1
ATOM 2533 C CA . ALA B 1 140 ? -24.894 2.779 106.161 1.00 32.23 140 ALA B CA 1
ATOM 2534 C C . ALA B 1 140 ? -24.151 1.448 106.327 1.00 36.85 140 ALA B C 1
ATOM 2535 O O . ALA B 1 140 ? -22.968 1.474 106.722 1.00 34.44 140 ALA B O 1
ATOM 2537 N N . LEU B 1 141 ? -24.828 0.333 106.032 1.00 36.31 141 LEU B N 1
ATOM 2538 C CA . LEU B 1 141 ? -24.217 -1.018 106.152 1.00 32.19 141 LEU B CA 1
ATOM 2539 C C . LEU B 1 141 ? -24.120 -1.653 104.759 1.00 31.32 141 LEU B C 1
ATOM 2540 O O . LEU B 1 141 ? -24.791 -1.153 103.835 1.00 33.10 141 LEU B O 1
ATOM 2545 N N . GLY B 1 142 ? -23.313 -2.711 104.627 1.00 28.54 142 GLY B N 1
ATOM 2546 C CA . GLY B 1 142 ? -23.138 -3.406 103.336 1.00 29.58 142 GLY B CA 1
ATOM 2547 C C . GLY B 1 142 ? -21.987 -4.338 103.670 1.00 28.26 142 GLY B C 1
ATOM 2548 O O . GLY B 1 142 ? -21.283 -4.075 104.665 1.00 31.42 142 GLY B O 1
ATOM 2549 N N . CYS B 1 143 ? -21.803 -5.391 102.866 1.00 29.92 143 CYS B N 1
ATOM 2550 C CA . CYS B 1 143 ? -20.628 -6.298 103.006 1.00 26.65 143 CYS B CA 1
ATOM 2551 C C . CYS B 1 143 ? -19.970 -6.348 101.630 1.00 24.59 143 CYS B C 1
ATOM 2552 O O . CYS B 1 143 ? -20.724 -6.344 100.637 1.00 27.96 143 CYS B O 1
ATOM 2555 N N . LEU B 1 144 ? -18.635 -6.294 101.569 1.00 21.13 144 LEU B N 1
ATOM 2556 C CA . LEU B 1 144 ? -17.905 -6.222 100.275 1.00 17.44 144 LEU B CA 1
ATOM 2557 C C . LEU B 1 144 ? -17.381 -7.610 99.888 1.00 21.97 144 LEU B C 1
ATOM 2558 O O . LEU B 1 144 ? -16.642 -8.208 100.694 1.00 24.58 144 LEU B O 1
ATOM 2563 N N . VAL B 1 145 ? -17.756 -8.092 98.698 1.00 23.56 145 VAL B N 1
ATOM 2564 C CA . VAL B 1 145 ? -17.309 -9.431 98.210 1.00 24.10 145 VAL B CA 1
ATOM 2565 C C . VAL B 1 145 ? -15.858 -9.321 97.730 1.00 23.63 145 VAL B C 1
ATOM 2566 O O . VAL B 1 145 ? -15.508 -8.280 97.139 1.00 27.92 145 VAL B O 1
ATOM 2570 N N . LYS B 1 146 ? -15.054 -10.360 97.978 1.00 22.15 146 LYS B N 1
ATOM 2571 C CA . LYS B 1 146 ? -13.625 -10.370 97.561 1.00 26.04 146 LYS B CA 1
ATOM 2572 C C . LYS B 1 146 ? -13.495 -11.097 96.217 1.00 29.27 146 LYS B C 1
ATOM 2573 O O . LYS B 1 146 ? -14.522 -11.253 95.528 1.00 31.71 146 LYS B O 1
ATOM 2579 N N . ASP B 1 147 ? -12.275 -11.519 95.870 1.00 28.24 147 ASP B N 1
ATOM 2580 C CA . ASP B 1 147 ? -12.021 -12.236 94.592 1.00 26.45 147 ASP B CA 1
ATOM 2581 C C . ASP B 1 147 ? -12.943 -13.458 94.505 1.00 27.31 147 ASP B C 1
ATOM 2582 O O . ASP B 1 147 ? -13.014 -14.216 95.492 1.00 29.38 147 ASP B O 1
ATOM 2587 N N . TYR B 1 148 ? -13.616 -13.631 93.363 1.00 28.45 148 TYR B N 1
ATOM 2588 C CA . TYR B 1 148 ? -14.540 -14.778 93.153 1.00 26.48 148 TYR B CA 1
ATOM 2589 C C . TYR B 1 148 ? -14.758 -14.988 91.650 1.00 28.93 148 TYR B C 1
ATOM 2590 O O . TYR B 1 148 ? -14.969 -13.994 90.928 1.00 28.27 148 TYR B O 1
ATOM 2599 N N . PHE B 1 149 ? -14.706 -16.247 91.203 1.00 31.39 149 PHE B N 1
ATOM 2600 C CA . PHE B 1 149 ? -14.896 -16.576 89.776 1.00 28.92 149 PHE B CA 1
ATOM 2601 C C . PHE B 1 149 ? -15.996 -17.611 89.718 1.00 29.66 149 PHE B C 1
ATOM 2602 O O . PHE B 1 149 ? -16.046 -18.399 90.581 1.00 23.26 149 PHE B O 1
ATOM 2610 N N . PRO B 1 150 ? -16.881 -17.698 88.726 1.00 30.00 150 PRO B N 1
ATOM 2611 C CA . PRO B 1 150 ? -17.227 -16.638 87.809 1.00 30.00 150 PRO B CA 1
ATOM 2612 C C . PRO B 1 150 ? -18.196 -15.502 88.193 1.00 30.00 150 PRO B C 1
ATOM 2613 O O . PRO B 1 150 ? -18.434 -15.324 89.295 1.00 30.00 150 PRO B O 1
ATOM 2617 N N . GLU B 1 151 ? -18.894 -14.896 87.253 1.00 42.71 151 GLU B N 1
ATOM 2618 C CA . GLU B 1 151 ? -19.443 -13.571 87.592 1.00 34.85 151 GLU B CA 1
ATOM 2619 C C . GLU B 1 151 ? -20.853 -13.485 88.196 1.00 38.26 151 GLU B C 1
ATOM 2620 O O . GLU B 1 151 ? -21.125 -12.502 88.978 1.00 23.92 151 GLU B O 1
ATOM 2626 N N . PRO B 1 152 ? -21.788 -14.395 88.000 1.00 61.74 152 PRO B N 1
ATOM 2627 C CA . PRO B 1 152 ? -23.101 -14.088 88.534 1.00 69.83 152 PRO B CA 1
ATOM 2628 C C . PRO B 1 152 ? -23.155 -14.143 90.066 1.00 52.73 152 PRO B C 1
ATOM 2629 O O . PRO B 1 152 ? -23.106 -15.196 90.594 1.00 50.89 152 PRO B O 1
ATOM 2633 N N . VAL B 1 153 ? -23.159 -13.016 90.779 1.00 33.29 153 VAL B N 1
ATOM 2634 C CA . VAL B 1 153 ? -23.322 -13.134 92.260 1.00 34.06 153 VAL B CA 1
ATOM 2635 C C . VAL B 1 153 ? -24.580 -12.381 92.666 1.00 32.43 153 VAL B C 1
ATOM 2636 O O . VAL B 1 153 ? -24.747 -11.300 92.192 1.00 35.88 153 VAL B O 1
ATOM 2640 N N . THR B 1 154 ? -25.386 -12.925 93.561 1.00 28.86 154 THR B N 1
ATOM 2641 C CA . THR B 1 154 ? -26.665 -12.249 93.908 1.00 27.61 154 THR B CA 1
ATOM 2642 C C . THR B 1 154 ? -26.680 -11.901 95.400 1.00 33.06 154 THR B C 1
ATOM 2643 O O . THR B 1 154 ? -26.701 -12.839 96.222 1.00 28.97 154 THR B O 1
ATOM 2647 N N . VAL B 1 155 ? -26.669 -10.605 95.729 1.00 33.82 155 VAL B N 1
ATOM 2648 C CA . VAL B 1 155 ? -26.696 -10.176 97.152 1.00 21.95 155 VAL B CA 1
ATOM 2649 C C . VAL B 1 155 ? -28.038 -9.612 97.570 1.00 23.88 155 VAL B C 1
ATOM 2650 O O . VAL B 1 155 ? -28.619 -8.907 96.838 1.00 28.83 155 VAL B O 1
ATOM 2654 N N . SER B 1 156 ? -28.481 -10.001 98.743 1.00 25.77 156 SER B N 1
ATOM 2655 C CA . SER B 1 156 ? -29.736 -9.543 99.364 1.00 29.12 156 SER B CA 1
ATOM 2656 C C . SER B 1 156 ? -29.506 -9.328 100.849 1.00 29.87 156 SER B C 1
ATOM 2657 O O . SER B 1 156 ? -28.571 -9.820 101.339 1.00 31.13 156 SER B O 1
ATOM 2660 N N . TRP B 1 157 ? -30.344 -8.555 101.511 1.00 31.48 157 TRP B N 1
ATOM 2661 C CA . TRP B 1 157 ? -30.177 -8.321 102.956 1.00 30.80 157 TRP B CA 1
ATOM 2662 C C . TRP B 1 157 ? -31.402 -8.860 103.637 1.00 32.88 157 TRP B C 1
ATOM 2663 O O . TRP B 1 157 ? -32.412 -8.585 103.168 1.00 34.54 157 TRP B O 1
ATOM 2674 N N . ASN B 1 158 ? -31.220 -9.658 104.677 1.00 35.45 158 ASN B N 1
ATOM 2675 C CA . ASN B 1 158 ? -32.298 -10.286 105.477 1.00 36.38 158 ASN B CA 1
ATOM 2676 C C . ASN B 1 158 ? -33.173 -11.181 104.623 1.00 37.26 158 ASN B C 1
ATOM 2677 O O . ASN B 1 158 ? -34.335 -11.260 104.925 1.00 36.39 158 ASN B O 1
ATOM 2682 N N . SER B 1 159 ? -32.581 -11.841 103.646 1.00 37.88 159 SER B N 1
ATOM 2683 C CA . SER B 1 159 ? -33.269 -12.791 102.753 1.00 39.37 159 SER B CA 1
ATOM 2684 C C . SER B 1 159 ? -34.394 -12.161 101.936 1.00 40.90 159 SER B C 1
ATOM 2685 O O . SER B 1 159 ? -35.425 -12.774 101.782 1.00 36.96 159 SER B O 1
ATOM 2688 N N . GLY B 1 160 ? -34.134 -10.982 101.391 1.00 42.66 160 GLY B N 1
ATOM 2689 C CA . GLY B 1 160 ? -35.034 -10.224 100.509 1.00 43.52 160 GLY B CA 1
ATOM 2690 C C . GLY B 1 160 ? -35.954 -9.287 101.238 1.00 44.21 160 GLY B C 1
ATOM 2691 O O . GLY B 1 160 ? -36.614 -8.519 100.582 1.00 44.08 160 GLY B O 1
ATOM 2692 N N . ALA B 1 161 ? -35.993 -9.400 102.546 1.00 41.57 161 ALA B N 1
ATOM 2693 C CA . ALA B 1 161 ? -36.866 -8.569 103.369 1.00 42.09 161 ALA B CA 1
ATOM 2694 C C . ALA B 1 161 ? -36.460 -7.119 103.311 1.00 48.50 161 ALA B C 1
ATOM 2695 O O . ALA B 1 161 ? -37.312 -6.277 103.098 1.00 56.02 161 ALA B O 1
ATOM 2697 N N . LEU B 1 162 ? -35.165 -6.849 103.503 1.00 47.20 162 LEU B N 1
ATOM 2698 C CA . LEU B 1 162 ? -34.634 -5.459 103.471 1.00 45.08 162 LEU B CA 1
ATOM 2699 C C . LEU B 1 162 ? -34.328 -5.069 102.020 1.00 45.82 162 LEU B C 1
ATOM 2700 O O . LEU B 1 162 ? -33.276 -5.495 101.503 1.00 44.22 162 LEU B O 1
ATOM 2705 N N . THR B 1 163 ? -35.220 -4.290 101.399 1.00 50.52 163 THR B N 1
ATOM 2706 C CA . THR B 1 163 ? -35.036 -3.845 99.991 1.00 52.96 163 THR B CA 1
ATOM 2707 C C . THR B 1 163 ? -35.125 -2.316 99.923 1.00 56.03 163 THR B C 1
ATOM 2708 O O . THR B 1 163 ? -35.292 -1.785 98.808 1.00 60.69 163 THR B O 1
ATOM 2712 N N . SER B 1 164 ? -35.018 -1.648 101.076 1.00 30.00 164 SER B N 1
ATOM 2713 C CA . SER B 1 164 ? -35.090 -0.164 101.138 1.00 30.00 164 SER B CA 1
ATOM 2714 C C . SER B 1 164 ? -33.724 0.408 101.536 1.00 30.00 164 SER B C 1
ATOM 2715 O O . SER B 1 164 ? -33.309 0.199 102.693 1.00 30.00 164 SER B O 1
ATOM 2718 N N . GLY B 1 165 ? -33.060 1.102 100.605 1.00 48.91 165 GLY B N 1
ATOM 2719 C CA . GLY B 1 165 ? -31.737 1.701 100.868 1.00 43.95 165 GLY B CA 1
ATOM 2720 C C . GLY B 1 165 ? -30.608 0.768 100.466 1.00 39.62 165 GLY B C 1
ATOM 2721 O O . GLY B 1 165 ? -29.443 1.079 100.786 1.00 38.60 165 GLY B O 1
ATOM 2722 N N . VAL B 1 166 ? -30.942 -0.336 99.790 1.00 41.79 166 VAL B N 1
ATOM 2723 C CA . VAL B 1 166 ? -29.935 -1.322 99.346 1.00 40.28 166 VAL B CA 1
ATOM 2724 C C . VAL B 1 166 ? -29.477 -1.015 97.949 1.00 37.60 166 VAL B C 1
ATOM 2725 O O . VAL B 1 166 ? -30.262 -0.853 97.102 1.00 37.09 166 VAL B O 1
ATOM 2729 N N . HIS B 1 167 ? -28.185 -0.882 97.818 1.00 37.61 167 HIS B N 1
ATOM 2730 C CA . HIS B 1 167 ? -27.553 -0.623 96.510 1.00 41.31 167 HIS B CA 1
ATOM 2731 C C . HIS B 1 167 ? -26.379 -1.574 96.331 1.00 37.78 167 HIS B C 1
ATOM 2732 O O . HIS B 1 167 ? -25.484 -1.488 97.074 1.00 36.80 167 HIS B O 1
ATOM 2739 N N . THR B 1 168 ? -26.459 -2.460 95.353 1.00 33.25 168 THR B N 1
ATOM 2740 C CA . THR B 1 168 ? -25.396 -3.421 95.046 1.00 28.25 168 THR B CA 1
ATOM 2741 C C . THR B 1 168 ? -24.760 -2.952 93.751 1.00 27.17 168 THR B C 1
ATOM 2742 O O . THR B 1 168 ? -25.414 -2.984 92.760 1.00 28.11 168 THR B O 1
ATOM 2746 N N . PHE B 1 169 ? -23.519 -2.500 93.831 1.00 26.39 169 PHE B N 1
ATOM 2747 C CA . PHE B 1 169 ? -22.707 -1.944 92.730 1.00 25.33 169 PHE B CA 1
ATOM 2748 C C . PHE B 1 169 ? -22.098 -3.000 91.830 1.00 23.49 169 PHE B C 1
ATOM 2749 O O . PHE B 1 169 ? -21.640 -3.949 92.317 1.00 24.68 169 PHE B O 1
ATOM 2757 N N . PRO B 1 170 ? -21.857 -2.689 90.554 1.00 23.17 170 PRO B N 1
ATOM 2758 C CA . PRO B 1 170 ? -21.285 -3.605 89.614 1.00 24.57 170 PRO B CA 1
ATOM 2759 C C . PRO B 1 170 ? -19.915 -4.160 90.005 1.00 26.50 170 PRO B C 1
ATOM 2760 O O . PRO B 1 170 ? -19.187 -3.523 90.621 1.00 26.44 170 PRO B O 1
ATOM 2764 N N . ALA B 1 171 ? -19.619 -5.383 89.607 1.00 24.50 171 ALA B N 1
ATOM 2765 C CA . ALA B 1 171 ? -18.343 -6.003 89.986 1.00 23.35 171 ALA B CA 1
ATOM 2766 C C . ALA B 1 171 ? -17.172 -5.439 89.201 1.00 25.99 171 ALA B C 1
ATOM 2767 O O . ALA B 1 171 ? -17.379 -4.740 88.254 1.00 27.73 171 ALA B O 1
ATOM 2769 N N . VAL B 1 172 ? -15.973 -5.702 89.681 1.00 24.88 172 VAL B N 1
ATOM 2770 C CA . VAL B 1 172 ? -14.738 -5.236 89.032 1.00 25.94 172 VAL B CA 1
ATOM 2771 C C . VAL B 1 172 ? -13.819 -6.427 88.941 1.00 26.85 172 VAL B C 1
ATOM 2772 O O . VAL B 1 172 ? -13.614 -7.002 89.924 1.00 27.90 172 VAL B O 1
ATOM 2776 N N . LEU B 1 173 ? -13.256 -6.703 87.778 1.00 26.26 173 LEU B N 1
ATOM 2777 C CA . LEU B 1 173 ? -12.248 -7.763 87.613 1.00 26.58 173 LEU B CA 1
ATOM 2778 C C . LEU B 1 173 ? -10.891 -7.229 88.023 1.00 25.91 173 LEU B C 1
ATOM 2779 O O . LEU B 1 173 ? -10.626 -6.128 87.721 1.00 29.17 173 LEU B O 1
ATOM 2784 N N . GLN B 1 174 ? -10.082 -8.060 88.640 1.00 26.87 174 GLN B N 1
ATOM 2785 C CA . GLN B 1 174 ? -8.742 -7.672 89.085 1.00 31.16 174 GLN B CA 1
ATOM 2786 C C . GLN B 1 174 ? -7.698 -8.286 88.166 1.00 31.67 174 GLN B C 1
ATOM 2787 O O . GLN B 1 174 ? -8.052 -9.067 87.344 1.00 32.27 174 GLN B O 1
ATOM 2793 N N . SER B 1 175 ? -6.438 -7.913 88.365 1.00 30.85 175 SER B N 1
ATOM 2794 C CA . SER B 1 175 ? -5.270 -8.472 87.643 1.00 34.88 175 SER B CA 1
ATOM 2795 C C . SER B 1 175 ? -5.137 -9.948 88.003 1.00 39.08 175 SER B C 1
ATOM 2796 O O . SER B 1 175 ? -4.604 -10.702 87.231 1.00 35.23 175 SER B O 1
ATOM 2799 N N . SER B 1 176 ? -5.722 -10.292 89.131 1.00 38.73 176 SER B N 1
ATOM 2800 C CA . SER B 1 176 ? -5.819 -11.625 89.747 1.00 34.66 176 SER B CA 1
ATOM 2801 C C . SER B 1 176 ? -6.532 -12.541 88.789 1.00 30.64 176 SER B C 1
ATOM 2802 O O . SER B 1 176 ? -6.128 -13.645 88.634 1.00 27.33 176 SER B O 1
ATOM 2805 N N . GLY B 1 177 ? -7.591 -12.014 88.213 1.00 32.80 177 GLY B N 1
ATOM 2806 C CA . GLY B 1 177 ? -8.511 -12.728 87.331 1.00 33.08 177 GLY B CA 1
ATOM 2807 C C . GLY B 1 177 ? -9.781 -13.011 88.063 1.00 28.66 177 GLY B C 1
ATOM 2808 O O . GLY B 1 177 ? -10.479 -13.821 87.630 1.00 29.08 177 GLY B O 1
ATOM 2809 N N . LEU B 1 178 ? -10.036 -12.295 89.135 1.00 29.76 178 LEU B N 1
ATOM 2810 C CA . LEU B 1 178 ? -11.193 -12.575 90.007 1.00 29.37 178 LEU B CA 1
ATOM 2811 C C . LEU B 1 178 ? -12.035 -11.336 90.213 1.00 28.18 178 LEU B C 1
ATOM 2812 O O . LEU B 1 178 ? -11.493 -10.352 90.377 1.00 31.24 178 LEU B O 1
ATOM 2817 N N . TYR B 1 179 ? -13.333 -11.486 90.363 1.00 26.31 179 TYR B N 1
ATOM 2818 C CA . TYR B 1 179 ? -14.247 -10.343 90.547 1.00 25.09 179 TYR B CA 1
ATOM 2819 C C . TYR B 1 179 ? -14.440 -10.072 92.028 1.00 26.22 179 TYR B C 1
ATOM 2820 O O . TYR B 1 179 ? -14.389 -10.966 92.763 1.00 27.77 179 TYR B O 1
ATOM 2829 N N . SER B 1 180 ? -14.640 -8.821 92.413 1.00 29.90 180 SER B N 1
ATOM 2830 C CA . SER B 1 180 ? -14.940 -8.364 93.794 1.00 25.57 180 SER B CA 1
ATOM 2831 C C . SER B 1 180 ? -16.177 -7.486 93.706 1.00 26.31 180 SER B C 1
ATOM 2832 O O . SER B 1 180 ? -16.318 -6.817 92.756 1.00 28.04 180 SER B O 1
ATOM 2835 N N . LEU B 1 181 ? -17.032 -7.482 94.708 1.00 25.76 181 LEU B N 1
ATOM 2836 C CA . LEU B 1 181 ? -18.307 -6.739 94.601 1.00 26.12 181 LEU B CA 1
ATOM 2837 C C . LEU B 1 181 ? -18.614 -6.001 95.892 1.00 27.32 181 LEU B C 1
ATOM 2838 O O . LEU B 1 181 ? -17.980 -6.264 96.848 1.00 26.24 181 LEU B O 1
ATOM 2843 N N . SER B 1 182 ? -19.512 -5.031 95.841 1.00 29.02 182 SER B N 1
ATOM 2844 C CA . SER B 1 182 ? -19.898 -4.248 97.028 1.00 27.11 182 SER B CA 1
ATOM 2845 C C . SER B 1 182 ? -21.399 -4.123 97.142 1.00 27.54 182 SER B C 1
ATOM 2846 O O . SER B 1 182 ? -21.969 -3.779 96.203 1.00 31.90 182 SER B O 1
ATOM 2849 N N . SER B 1 183 ? -21.977 -4.379 98.307 1.00 28.22 183 SER B N 1
ATOM 2850 C CA . SER B 1 183 ? -23.423 -4.178 98.579 1.00 33.51 183 SER B CA 1
ATOM 2851 C C . SER B 1 183 ? -23.562 -3.306 99.817 1.00 32.67 183 SER B C 1
ATOM 2852 O O . SER B 1 183 ? -23.073 -3.676 100.816 1.00 31.19 183 SER B O 1
ATOM 2855 N N . VAL B 1 184 ? -24.244 -2.182 99.727 1.00 35.01 184 VAL B N 1
ATOM 2856 C CA . VAL B 1 184 ? -24.353 -1.249 100.868 1.00 29.98 184 VAL B CA 1
ATOM 2857 C C . VAL B 1 184 ? -25.811 -0.954 101.095 1.00 31.42 184 VAL B C 1
ATOM 2858 O O . VAL B 1 184 ? -26.499 -0.828 100.165 1.00 34.01 184 VAL B O 1
ATOM 2862 N N . VAL B 1 185 ? -26.232 -0.904 102.335 1.00 30.90 185 VAL B N 1
ATOM 2863 C CA . VAL B 1 185 ? -27.630 -0.526 102.628 1.00 33.30 185 VAL B CA 1
ATOM 2864 C C . VAL B 1 185 ? -27.560 0.591 103.657 1.00 35.65 185 VAL B C 1
ATOM 2865 O O . VAL B 1 185 ? -26.714 0.542 104.490 1.00 35.55 185 VAL B O 1
ATOM 2869 N N . THR B 1 186 ? -28.385 1.607 103.498 1.00 35.88 186 THR B N 1
ATOM 2870 C CA . THR B 1 186 ? -28.415 2.729 104.435 1.00 36.31 186 THR B CA 1
ATOM 2871 C C . THR B 1 186 ? -29.647 2.518 105.284 1.00 36.91 186 THR B C 1
ATOM 2872 O O . THR B 1 186 ? -30.667 2.415 104.704 1.00 39.93 186 THR B O 1
ATOM 2876 N N . VAL B 1 187 ? -29.505 2.477 106.598 1.00 37.23 187 VAL B N 1
ATOM 2877 C CA . VAL B 1 187 ? -30.667 2.201 107.464 1.00 38.32 187 VAL B CA 1
ATOM 2878 C C . VAL B 1 187 ? -30.702 3.214 108.590 1.00 40.14 187 VAL B C 1
ATOM 2879 O O . VAL B 1 187 ? -29.728 3.813 108.886 1.00 41.45 187 VAL B O 1
ATOM 2883 N N . PRO B 1 188 ? -31.857 3.466 109.179 1.00 42.43 188 PRO B N 1
ATOM 2884 C CA . PRO B 1 188 ? -31.917 4.368 110.254 1.00 49.31 188 PRO B CA 1
ATOM 2885 C C . PRO B 1 188 ? -31.022 3.899 111.387 1.00 50.15 188 PRO B C 1
ATOM 2886 O O . PRO B 1 188 ? -31.240 2.856 111.827 1.00 52.95 188 PRO B O 1
ATOM 2890 N N . SER B 1 189 ? -30.249 4.806 111.964 1.00 51.87 189 SER B N 1
ATOM 2891 C CA . SER B 1 189 ? -29.285 4.538 113.053 1.00 50.60 189 SER B CA 1
ATOM 2892 C C . SER B 1 189 ? -29.986 4.146 114.333 1.00 53.80 189 SER B C 1
ATOM 2893 O O . SER B 1 189 ? -29.326 3.707 115.209 1.00 55.42 189 SER B O 1
ATOM 2896 N N . SER B 1 190 ? -31.271 4.407 114.432 1.00 59.15 190 SER B N 1
ATOM 2897 C CA . SER B 1 190 ? -32.048 4.101 115.650 1.00 54.15 190 SER B CA 1
ATOM 2898 C C . SER B 1 190 ? -32.106 2.606 115.869 1.00 56.25 190 SER B C 1
ATOM 2899 O O . SER B 1 190 ? -32.128 2.200 116.981 1.00 58.46 190 SER B O 1
ATOM 2902 N N . SER B 1 191 ? -32.268 1.885 114.781 1.00 60.52 191 SER B N 1
ATOM 2903 C CA . SER B 1 191 ? -32.442 0.413 114.683 1.00 65.06 191 SER B CA 1
ATOM 2904 C C . SER B 1 191 ? -31.202 -0.379 115.053 1.00 62.47 191 SER B C 1
ATOM 2905 O O . SER B 1 191 ? -31.323 -1.557 115.314 1.00 64.10 191 SER B O 1
ATOM 2908 N N . LEU B 1 192 ? -30.051 0.240 115.001 1.00 58.53 192 LEU B N 1
ATOM 2909 C CA . LEU B 1 192 ? -28.891 -0.581 115.326 1.00 64.82 192 LEU B CA 1
ATOM 2910 C C . LEU B 1 192 ? -29.047 -1.040 116.763 1.00 72.34 192 LEU B C 1
ATOM 2911 O O . LEU B 1 192 ? -29.104 -0.219 117.655 1.00 70.45 192 LEU B O 1
ATOM 2916 N N . GLY B 1 193 ? -29.027 -2.343 116.947 1.00 74.90 193 GLY B N 1
ATOM 2917 C CA . GLY B 1 193 ? -29.148 -2.979 118.264 1.00 72.46 193 GLY B CA 1
ATOM 2918 C C . GLY B 1 193 ? -30.459 -3.692 118.348 1.00 70.80 193 GLY B C 1
ATOM 2919 O O . GLY B 1 193 ? -30.475 -4.789 118.878 1.00 70.67 193 GLY B O 1
ATOM 2920 N N . THR B 1 194 ? -31.491 -3.122 117.744 1.00 66.97 194 THR B N 1
ATOM 2921 C CA . THR B 1 194 ? -32.761 -3.866 117.750 1.00 67.26 194 THR B CA 1
ATOM 2922 C C . THR B 1 194 ? -32.893 -4.646 116.443 1.00 68.08 194 THR B C 1
ATOM 2923 O O . THR B 1 194 ? -33.123 -5.851 116.525 1.00 65.04 194 THR B O 1
ATOM 2927 N N . GLN B 1 195 ? -32.705 -4.001 115.289 1.00 67.09 195 GLN B N 1
ATOM 2928 C CA . GLN B 1 195 ? -32.824 -4.713 113.988 1.00 63.02 195 GLN B CA 1
ATOM 2929 C C . GLN B 1 195 ? -31.510 -5.401 113.679 1.00 60.43 195 GLN B C 1
ATOM 2930 O O . GLN B 1 195 ? -30.503 -4.783 113.873 1.00 57.94 195 GLN B O 1
ATOM 2936 N N . THR B 1 196 ? -31.592 -6.621 113.168 1.00 57.74 196 THR B N 1
ATOM 2937 C CA . THR B 1 196 ? -30.420 -7.472 112.888 1.00 54.12 196 THR B CA 1
ATOM 2938 C C . THR B 1 196 ? -30.222 -7.459 111.395 1.00 51.96 196 THR B C 1
ATOM 2939 O O . THR B 1 196 ? -31.190 -7.683 110.735 1.00 51.84 196 THR B O 1
ATOM 2943 N N . TYR B 1 197 ? -29.008 -7.205 110.932 1.00 47.07 197 TYR B N 1
ATOM 2944 C CA . TYR B 1 197 ? -28.755 -7.088 109.483 1.00 43.30 197 TYR B CA 1
ATOM 2945 C C . TYR B 1 197 ? -27.808 -8.170 108.972 1.00 41.75 197 TYR B C 1
ATOM 2946 O O . TYR B 1 197 ? -26.655 -8.126 109.276 1.00 39.84 197 TYR B O 1
ATOM 2955 N N . ILE B 1 198 ? -28.326 -9.085 108.165 1.00 37.83 198 ILE B N 1
ATOM 2956 C CA . ILE B 1 198 ? -27.529 -10.153 107.514 1.00 32.77 198 ILE B CA 1
ATOM 2957 C C . ILE B 1 198 ? -27.598 -9.986 106.014 1.00 35.08 198 ILE B C 1
ATOM 2958 O O . ILE B 1 198 ? -28.675 -9.920 105.514 1.00 35.44 198 ILE B O 1
ATOM 2963 N N . CYS B 1 199 ? -26.464 -10.031 105.354 1.00 30.76 199 CYS B N 1
ATOM 2964 C CA . CYS B 1 199 ? -26.431 -9.997 103.891 1.00 25.73 199 CYS B CA 1
ATOM 2965 C C . CYS B 1 199 ? -26.370 -11.397 103.339 1.00 31.40 199 CYS B C 1
ATOM 2966 O O . CYS B 1 199 ? -25.706 -12.174 103.896 1.00 37.99 199 CYS B O 1
ATOM 2969 N N . ASN B 1 200 ? -27.168 -11.719 102.344 1.00 30.98 200 ASN B N 1
ATOM 2970 C CA . ASN B 1 200 ? -27.086 -13.078 101.807 1.00 28.41 200 ASN B CA 1
ATOM 2971 C C . ASN B 1 200 ? -26.462 -13.022 100.439 1.00 26.19 200 ASN B C 1
ATOM 2972 O O . ASN B 1 200 ? -27.102 -12.658 99.568 1.00 28.72 200 ASN B O 1
ATOM 2977 N N . VAL B 1 201 ? -25.274 -13.552 100.301 1.00 24.17 201 VAL B N 1
ATOM 2978 C CA . VAL B 1 201 ? -24.554 -13.528 99.022 1.00 22.44 201 VAL B CA 1
ATOM 2979 C C . VAL B 1 201 ? -24.659 -14.907 98.435 1.00 29.67 201 VAL B C 1
ATOM 2980 O O . VAL B 1 201 ? -24.299 -15.789 99.123 1.00 31.78 201 VAL B O 1
ATOM 2984 N N . ASN B 1 202 ? -25.127 -15.046 97.207 1.00 26.20 202 ASN B N 1
ATOM 2985 C CA . ASN B 1 202 ? -25.272 -16.389 96.622 1.00 25.30 202 ASN B CA 1
ATOM 2986 C C . ASN B 1 202 ? -24.400 -16.505 95.394 1.00 23.94 202 ASN B C 1
ATOM 2987 O O . ASN B 1 202 ? -24.707 -15.923 94.441 1.00 27.14 202 ASN B O 1
ATOM 2992 N N . HIS B 1 203 ? -23.410 -17.367 95.426 1.00 21.64 203 HIS B N 1
ATOM 2993 C CA . HIS B 1 203 ? -22.579 -17.589 94.233 1.00 23.24 203 HIS B CA 1
ATOM 2994 C C . HIS B 1 203 ? -22.794 -19.003 93.756 1.00 22.44 203 HIS B C 1
ATOM 2995 O O . HIS B 1 203 ? -22.004 -19.772 94.032 1.00 22.72 203 HIS B O 1
ATOM 3002 N N . LYS B 1 204 ? -23.747 -19.150 92.863 1.00 26.91 204 LYS B N 1
ATOM 3003 C CA . LYS B 1 204 ? -24.302 -20.355 92.216 1.00 22.47 204 LYS B CA 1
ATOM 3004 C C . LYS B 1 204 ? -23.267 -21.104 91.419 1.00 19.49 204 LYS B C 1
ATOM 3005 O O . LYS B 1 204 ? -23.378 -22.269 91.298 1.00 21.41 204 LYS B O 1
ATOM 3011 N N . PRO B 1 205 ? -22.286 -20.462 90.811 1.00 20.22 205 PRO B N 1
ATOM 3012 C CA . PRO B 1 205 ? -21.247 -21.170 90.156 1.00 23.27 205 PRO B CA 1
ATOM 3013 C C . PRO B 1 205 ? -20.416 -22.026 91.099 1.00 25.58 205 PRO B C 1
ATOM 3014 O O . PRO B 1 205 ? -19.736 -22.812 90.634 1.00 30.52 205 PRO B O 1
ATOM 3018 N N . SER B 1 206 ? -20.496 -21.763 92.388 1.00 26.07 206 SER B N 1
ATOM 3019 C CA . SER B 1 206 ? -19.680 -22.423 93.423 1.00 24.54 206 SER B CA 1
ATOM 3020 C C . SER B 1 206 ? -20.524 -23.309 94.289 1.00 28.43 206 SER B C 1
ATOM 3021 O O . SER B 1 206 ? -19.946 -24.001 95.017 1.00 35.54 206 SER B O 1
ATOM 3024 N N . ASN B 1 207 ? -21.823 -23.111 94.239 1.00 27.18 207 ASN B N 1
ATOM 3025 C CA . ASN B 1 207 ? -22.887 -23.796 95.000 1.00 29.18 207 ASN B CA 1
ATOM 3026 C C . ASN B 1 207 ? -22.865 -23.322 96.429 1.00 30.99 207 ASN B C 1
ATOM 3027 O O . ASN B 1 207 ? -23.367 -24.017 97.261 1.00 35.71 207 ASN B O 1
ATOM 3032 N N . THR B 1 208 ? -22.367 -22.119 96.622 1.00 27.79 208 THR B N 1
ATOM 3033 C CA . THR B 1 208 ? -22.047 -21.509 97.924 1.00 29.53 208 THR B CA 1
ATOM 3034 C C . THR B 1 208 ? -22.958 -20.330 98.229 1.00 25.08 208 THR B C 1
ATOM 3035 O O . THR B 1 208 ? -23.218 -19.644 97.377 1.00 27.86 208 THR B O 1
ATOM 3039 N N . LYS B 1 209 ? -23.511 -20.205 99.417 1.00 25.18 209 LYS B N 1
ATOM 3040 C CA . LYS B 1 209 ? -24.306 -19.024 99.799 1.00 23.64 209 LYS B CA 1
ATOM 3041 C C . LYS B 1 209 ? -23.761 -18.594 101.139 1.00 28.74 209 LYS B C 1
ATOM 3042 O O . LYS B 1 209 ? -23.887 -19.342 102.001 1.00 32.42 209 LYS B O 1
ATOM 3048 N N . VAL B 1 210 ? -23.199 -17.407 101.299 1.00 30.55 210 VAL B N 1
ATOM 3049 C CA . VAL B 1 210 ? -22.692 -17.006 102.637 1.00 29.04 210 VAL B CA 1
ATOM 3050 C C . VAL B 1 210 ? -23.660 -16.031 103.266 1.00 29.41 210 VAL B C 1
ATOM 3051 O O . VAL B 1 210 ? -24.216 -15.271 102.583 1.00 31.58 210 VAL B O 1
ATOM 3055 N N . ASP B 1 211 ? -23.947 -16.194 104.534 1.00 29.43 211 ASP B N 1
ATOM 3056 C CA . ASP B 1 211 ? -24.772 -15.211 105.236 1.00 30.45 211 ASP B CA 1
ATOM 3057 C C . ASP B 1 211 ? -23.872 -14.658 106.304 1.00 31.01 211 ASP B C 1
ATOM 3058 O O . ASP B 1 211 ? -23.633 -15.360 107.194 1.00 30.94 211 ASP B O 1
ATOM 3063 N N . LYS B 1 212 ? -23.388 -13.439 106.115 1.00 29.72 212 LYS B N 1
ATOM 3064 C CA . LYS B 1 212 ? -22.511 -12.752 107.063 1.00 34.40 212 LYS B CA 1
ATOM 3065 C C . LYS B 1 212 ? -23.393 -11.757 107.778 1.00 37.34 212 LYS B C 1
ATOM 3066 O O . LYS B 1 212 ? -24.090 -11.112 107.119 1.00 35.87 212 LYS B O 1
ATOM 3068 N N . LYS B 1 213 ? -23.425 -11.804 109.103 1.00 38.02 213 LYS B N 1
ATOM 3069 C CA . LYS B 1 213 ? -24.261 -10.923 109.919 1.00 40.62 213 LYS B CA 1
ATOM 3070 C C . LYS B 1 213 ? -23.401 -9.732 110.227 1.00 40.47 213 LYS B C 1
ATOM 3071 O O . LYS B 1 213 ? -22.293 -9.932 110.562 1.00 39.74 213 LYS B O 1
ATOM 3077 N N . VAL B 1 214 ? -23.942 -8.537 110.123 1.00 38.79 214 VAL B N 1
ATOM 3078 C CA . VAL B 1 214 ? -23.051 -7.386 110.335 1.00 41.30 214 VAL B CA 1
ATOM 3079 C C . VAL B 1 214 ? -23.520 -6.616 111.543 1.00 43.15 214 VAL B C 1
ATOM 3080 O O . VAL B 1 214 ? -24.692 -6.584 111.773 1.00 38.41 214 VAL B O 1
ATOM 3084 N N . GLU B 1 215 ? -22.540 -6.128 112.289 1.00 46.64 215 GLU B N 1
ATOM 3085 C CA . GLU B 1 215 ? -22.654 -5.171 113.401 1.00 49.80 215 GLU B CA 1
ATOM 3086 C C . GLU B 1 215 ? -21.404 -4.335 113.244 1.00 50.83 215 GLU B C 1
ATOM 3087 O O . GLU B 1 215 ? -20.459 -4.666 113.930 1.00 56.76 215 GLU B O 1
ATOM 3093 N N . VAL C 1 2 ? -1.283 39.608 73.065 1.00 30.04 2 VAL C N 1
ATOM 3094 C CA . VAL C 1 2 ? -0.552 38.811 72.042 1.00 37.04 2 VAL C CA 1
ATOM 3095 C C . VAL C 1 2 ? -1.311 38.908 70.751 1.00 38.55 2 VAL C C 1
ATOM 3096 O O . VAL C 1 2 ? -2.490 38.885 70.800 1.00 45.00 2 VAL C O 1
ATOM 3100 N N . GLN C 1 3 ? -0.609 39.006 69.648 1.00 39.43 3 GLN C N 1
ATOM 3101 C CA . GLN C 1 3 ? -1.351 39.066 68.386 1.00 44.74 3 GLN C CA 1
ATOM 3102 C C . GLN C 1 3 ? -0.471 38.539 67.283 1.00 39.29 3 GLN C C 1
ATOM 3103 O O . GLN C 1 3 ? 0.572 39.009 67.202 1.00 43.84 3 GLN C O 1
ATOM 3109 N N . LEU C 1 4 ? -0.914 37.591 66.484 1.00 35.18 4 LEU C N 1
ATOM 3110 C CA . LEU C 1 4 ? -0.127 37.198 65.303 1.00 31.20 4 LEU C CA 1
ATOM 3111 C C . LEU C 1 4 ? -0.738 37.933 64.145 1.00 32.14 4 LEU C C 1
ATOM 3112 O O . LEU C 1 4 ? -1.892 37.931 64.067 1.00 36.57 4 LEU C O 1
ATOM 3117 N N . VAL C 1 5 ? 0.050 38.582 63.329 1.00 30.09 5 VAL C N 1
ATOM 3118 C CA . VAL C 1 5 ? -0.567 39.310 62.208 1.00 33.23 5 VAL C CA 1
ATOM 3119 C C . VAL C 1 5 ? 0.028 38.744 60.950 1.00 33.08 5 VAL C C 1
ATOM 3120 O O . VAL C 1 5 ? 1.178 38.614 60.908 1.00 38.61 5 VAL C O 1
ATOM 3124 N N . GLN C 1 6 ? -0.809 38.300 60.048 1.00 28.47 6 GLN C N 1
ATOM 3125 C CA . GLN C 1 6 ? -0.322 37.741 58.788 1.00 31.91 6 GLN C CA 1
ATOM 3126 C C . GLN C 1 6 ? -0.060 38.857 57.803 1.00 30.76 6 GLN C C 1
ATOM 3127 O O . GLN C 1 6 ? -0.303 39.958 58.115 1.00 34.89 6 GLN C O 1
ATOM 3133 N N . SER C 1 7 ? 0.473 38.516 56.652 1.00 30.54 7 SER C N 1
ATOM 3134 C CA . SER C 1 7 ? 0.801 39.530 55.643 1.00 31.59 7 SER C CA 1
ATOM 3135 C C . SER C 1 7 ? -0.330 39.645 54.642 1.00 32.75 7 SER C C 1
ATOM 3136 O O . SER C 1 7 ? -1.235 38.868 54.693 1.00 36.86 7 SER C O 1
ATOM 3139 N N . GLY C 1 8 ? -0.219 40.562 53.713 1.00 31.86 8 GLY C N 1
ATOM 3140 C CA . GLY C 1 8 ? -1.320 40.777 52.778 1.00 29.61 8 GLY C CA 1
ATOM 3141 C C . GLY C 1 8 ? -1.512 39.627 51.843 1.00 28.65 8 GLY C C 1
ATOM 3142 O O . GLY C 1 8 ? -0.716 38.789 51.826 1.00 26.88 8 GLY C O 1
ATOM 3143 N N . ALA C 1 9 ? -2.621 39.631 51.137 1.00 27.66 9 ALA C N 1
ATOM 3144 C CA . ALA C 1 9 ? -3.013 38.593 50.181 1.00 21.97 9 ALA C CA 1
ATOM 3145 C C . ALA C 1 9 ? -2.142 38.670 48.955 1.00 19.35 9 ALA C C 1
ATOM 3146 O O . ALA C 1 9 ? -1.897 39.714 48.470 1.00 24.61 9 ALA C O 1
ATOM 3148 N N . GLU C 1 10 ? -1.815 37.520 48.425 1.00 19.91 10 GLU C N 1
ATOM 3149 C CA . GLU C 1 10 ? -0.835 37.395 47.351 1.00 21.08 10 GLU C CA 1
ATOM 3150 C C . GLU C 1 10 ? -1.442 36.677 46.162 1.00 26.67 10 GLU C C 1
ATOM 3151 O O . GLU C 1 10 ? -2.203 35.844 46.362 1.00 28.32 10 GLU C O 1
ATOM 3157 N N . VAL C 1 11 ? -1.158 37.122 44.954 1.00 27.08 11 VAL C N 1
ATOM 3158 C CA . VAL C 1 11 ? -1.597 36.384 43.751 1.00 26.04 11 VAL C CA 1
ATOM 3159 C C . VAL C 1 11 ? -0.318 36.055 43.005 1.00 25.40 11 VAL C C 1
ATOM 3160 O O . VAL C 1 11 ? 0.486 36.908 42.878 1.00 25.58 11 VAL C O 1
ATOM 3164 N N . LYS C 1 12 ? -0.114 34.787 42.696 1.00 29.13 12 LYS C N 1
ATOM 3165 C CA . LYS C 1 12 ? 1.116 34.304 42.034 1.00 31.96 12 LYS C CA 1
ATOM 3166 C C . LYS C 1 12 ? 0.729 33.443 40.839 1.00 31.44 12 LYS C C 1
ATOM 3167 O O . LYS C 1 12 ? -0.344 32.988 40.802 1.00 29.37 12 LYS C O 1
ATOM 3173 N N . LYS C 1 13 ? 1.612 33.323 39.865 1.00 33.29 13 LYS C N 1
ATOM 3174 C CA . LYS C 1 13 ? 1.393 32.512 38.653 1.00 33.02 13 LYS C CA 1
ATOM 3175 C C . LYS C 1 13 ? 2.036 31.157 38.850 1.00 29.25 13 LYS C C 1
ATOM 3176 O O . LYS C 1 13 ? 2.895 31.052 39.669 1.00 31.36 13 LYS C O 1
ATOM 3182 N N . PRO C 1 14 ? 1.655 30.104 38.147 1.00 24.63 14 PRO C N 1
ATOM 3183 C CA . PRO C 1 14 ? 2.280 28.859 38.379 1.00 24.91 14 PRO C CA 1
ATOM 3184 C C . PRO C 1 14 ? 3.794 28.844 38.223 1.00 29.30 14 PRO C C 1
ATOM 3185 O O . PRO C 1 14 ? 4.317 29.430 37.406 1.00 29.66 14 PRO C O 1
ATOM 3189 N N . GLY C 1 15 ? 4.428 28.131 39.127 1.00 32.98 15 GLY C N 1
ATOM 3190 C CA . GLY C 1 15 ? 5.881 27.984 39.151 1.00 32.44 15 GLY C CA 1
ATOM 3191 C C . GLY C 1 15 ? 6.566 29.037 39.960 1.00 30.05 15 GLY C C 1
ATOM 3192 O O . GLY C 1 15 ? 7.720 28.940 40.080 1.00 37.59 15 GLY C O 1
ATOM 3193 N N . ALA C 1 16 ? 5.846 29.973 40.525 1.00 22.23 16 ALA C N 1
ATOM 3194 C CA . ALA C 1 16 ? 6.491 31.029 41.306 1.00 23.33 16 ALA C CA 1
ATOM 3195 C C . ALA C 1 16 ? 6.611 30.613 42.759 1.00 28.25 16 ALA C C 1
ATOM 3196 O O . ALA C 1 16 ? 6.379 29.507 43.048 1.00 31.15 16 ALA C O 1
ATOM 3198 N N . SER C 1 17 ? 7.009 31.511 43.635 1.00 27.75 17 SER C N 1
ATOM 3199 C CA . SER C 1 17 ? 7.109 31.172 45.063 1.00 30.13 17 SER C CA 1
ATOM 3200 C C . SER C 1 17 ? 6.544 32.312 45.873 1.00 28.82 17 SER C C 1
ATOM 3201 O O . SER C 1 17 ? 6.719 33.369 45.477 1.00 37.05 17 SER C O 1
ATOM 3204 N N . VAL C 1 18 ? 5.974 32.059 47.035 1.00 26.97 18 VAL C N 1
ATOM 3205 C CA . VAL C 1 18 ? 5.403 33.148 47.862 1.00 26.10 18 VAL C CA 1
ATOM 3206 C C . VAL C 1 18 ? 5.896 32.997 49.283 1.00 26.25 18 VAL C C 1
ATOM 3207 O O . VAL C 1 18 ? 5.956 31.929 49.668 1.00 28.28 18 VAL C O 1
ATOM 3211 N N . LYS C 1 19 ? 6.233 34.089 49.953 1.00 27.33 19 LYS C N 1
ATOM 3212 C CA . LYS C 1 19 ? 6.670 34.110 51.357 1.00 27.07 19 LYS C CA 1
ATOM 3213 C C . LYS C 1 19 ? 5.675 34.910 52.190 1.00 27.18 19 LYS C C 1
ATOM 3214 O O . LYS C 1 19 ? 5.707 36.069 52.142 1.00 27.46 19 LYS C O 1
ATOM 3220 N N . VAL C 1 20 ? 4.894 34.224 53.010 1.00 30.36 20 VAL C N 1
ATOM 3221 C CA . VAL C 1 20 ? 3.881 34.674 54.003 1.00 28.43 20 VAL C CA 1
ATOM 3222 C C . VAL C 1 20 ? 4.561 34.997 55.323 1.00 27.16 20 VAL C C 1
ATOM 3223 O O . VAL C 1 20 ? 5.381 34.265 55.692 1.00 27.32 20 VAL C O 1
ATOM 3227 N N . SER C 1 21 ? 4.092 35.970 56.078 1.00 25.15 21 SER C N 1
ATOM 3228 C CA . SER C 1 21 ? 4.720 36.235 57.383 1.00 28.84 21 SER C CA 1
ATOM 3229 C C . SER C 1 21 ? 3.726 36.291 58.545 1.00 30.67 21 SER C C 1
ATOM 3230 O O . SER C 1 21 ? 2.664 36.652 58.294 1.00 33.87 21 SER C O 1
ATOM 3233 N N . CYS C 1 22 ? 4.083 35.845 59.749 1.00 30.89 22 CYS C N 1
ATOM 3234 C CA . CYS C 1 22 ? 3.272 36.007 60.984 1.00 32.38 22 CYS C CA 1
ATOM 3235 C C . CYS C 1 22 ? 4.159 36.863 61.876 1.00 37.33 22 CYS C C 1
ATOM 3236 O O . CYS C 1 22 ? 5.228 36.453 62.083 1.00 38.00 22 CYS C O 1
ATOM 3239 N N . LYS C 1 23 ? 3.774 38.077 62.252 1.00 37.35 23 LYS C N 1
ATOM 3240 C CA . LYS C 1 23 ? 4.555 38.853 63.242 1.00 36.73 23 LYS C CA 1
ATOM 3241 C C . LYS C 1 23 ? 3.931 38.598 64.602 1.00 37.86 23 LYS C C 1
ATOM 3242 O O . LYS C 1 23 ? 2.790 38.500 64.654 1.00 40.01 23 LYS C O 1
ATOM 3248 N N . THR C 1 24 ? 4.685 38.651 65.677 1.00 34.27 24 THR C N 1
ATOM 3249 C CA . THR C 1 24 ? 4.167 38.271 66.999 1.00 37.14 24 THR C CA 1
ATOM 3250 C C . THR C 1 24 ? 4.120 39.461 67.945 1.00 40.38 24 THR C C 1
ATOM 3251 O O . THR C 1 24 ? 4.841 40.357 67.716 1.00 42.55 24 THR C O 1
ATOM 3255 N N . SER C 1 25 ? 3.291 39.415 68.988 1.00 39.46 25 SER C N 1
ATOM 3256 C CA . SER C 1 25 ? 3.143 40.499 69.990 1.00 33.84 25 SER C CA 1
ATOM 3257 C C . SER C 1 25 ? 2.634 39.954 71.327 1.00 31.48 25 SER C C 1
ATOM 3258 O O . SER C 1 25 ? 3.394 39.904 72.253 1.00 22.11 25 SER C O 1
ATOM 3261 N N . THR C 1 28 ? 6.805 37.770 74.160 1.00 43.90 28 THR C N 1
ATOM 3262 C CA . THR C 1 28 ? 7.597 38.202 75.336 1.00 55.71 28 THR C CA 1
ATOM 3263 C C . THR C 1 28 ? 8.942 37.463 75.397 1.00 58.90 28 THR C C 1
ATOM 3264 O O . THR C 1 28 ? 9.969 38.118 75.323 1.00 55.34 28 THR C O 1
ATOM 3268 N N . PHE C 1 29 ? 8.912 36.146 75.503 1.00 56.43 29 PHE C N 1
ATOM 3269 C CA . PHE C 1 29 ? 10.150 35.351 75.538 1.00 51.79 29 PHE C CA 1
ATOM 3270 C C . PHE C 1 29 ? 10.059 34.349 74.414 1.00 54.20 29 PHE C C 1
ATOM 3271 O O . PHE C 1 29 ? 9.011 33.887 74.117 1.00 54.25 29 PHE C O 1
ATOM 3279 N N . THR C 1 30 ? 11.174 33.993 73.829 1.00 55.66 30 THR C N 1
ATOM 3280 C CA . THR C 1 30 ? 11.071 33.079 72.687 1.00 55.27 30 THR C CA 1
ATOM 3281 C C . THR C 1 30 ? 10.982 31.654 73.197 1.00 52.89 30 THR C C 1
ATOM 3282 O O . THR C 1 30 ? 11.956 30.968 73.213 1.00 54.99 30 THR C O 1
ATOM 3286 N N . ASN C 1 31 ? 9.812 31.293 73.665 1.00 50.17 31 ASN C N 1
ATOM 3287 C CA . ASN C 1 31 ? 9.538 29.913 74.094 1.00 52.67 31 ASN C CA 1
ATOM 3288 C C . ASN C 1 31 ? 8.235 29.526 73.416 1.00 60.42 31 ASN C C 1
ATOM 3289 O O . ASN C 1 31 ? 7.339 29.015 74.069 1.00 57.03 31 ASN C O 1
ATOM 3294 N N . TYR C 1 32 ? 8.124 29.819 72.127 1.00 63.08 32 TYR C N 1
ATOM 3295 C CA . TYR C 1 32 ? 6.896 29.432 71.386 1.00 57.08 32 TYR C CA 1
ATOM 3296 C C . TYR C 1 32 ? 7.238 28.882 70.005 1.00 57.61 32 TYR C C 1
ATOM 3297 O O . TYR C 1 32 ? 8.341 29.121 69.568 1.00 61.06 32 TYR C O 1
ATOM 3306 N N . GLY C 1 33 ? 6.317 28.145 69.396 1.00 46.97 33 GLY C N 1
ATOM 3307 C CA . GLY C 1 33 ? 6.463 27.616 68.032 1.00 37.42 33 GLY C CA 1
ATOM 3308 C C . GLY C 1 33 ? 5.281 28.038 67.219 1.00 33.41 33 GLY C C 1
ATOM 3309 O O . GLY C 1 33 ? 4.256 28.164 67.788 1.00 39.06 33 GLY C O 1
ATOM 3310 N N . ILE C 1 34 ? 5.451 28.271 65.936 1.00 27.55 34 ILE C N 1
ATOM 3311 C CA . ILE C 1 34 ? 4.362 28.705 65.041 1.00 23.62 34 ILE C CA 1
ATOM 3312 C C . ILE C 1 34 ? 4.100 27.555 64.103 1.00 21.91 34 ILE C C 1
ATOM 3313 O O . ILE C 1 34 ? 5.002 27.073 63.577 1.00 22.92 34 ILE C O 1
ATOM 3318 N N . ASN C 1 35 ? 2.878 27.092 64.040 1.00 19.81 35 ASN C N 1
ATOM 3319 C CA . ASN C 1 35 ? 2.536 26.042 63.081 1.00 15.94 35 ASN C CA 1
ATOM 3320 C C . ASN C 1 35 ? 1.985 26.701 61.851 1.00 17.80 35 ASN C C 1
ATOM 3321 O O . ASN C 1 35 ? 1.355 27.626 61.964 1.00 20.65 35 ASN C O 1
ATOM 3326 N N . TRP C 1 36 ? 2.212 26.118 60.709 1.00 18.47 36 TRP C N 1
ATOM 3327 C CA . TRP C 1 36 ? 1.729 26.676 59.453 1.00 15.79 36 TRP C CA 1
ATOM 3328 C C . TRP C 1 36 ? 0.765 25.657 58.915 1.00 17.00 36 TRP C C 1
ATOM 3329 O O . TRP C 1 36 ? 1.101 24.554 58.840 1.00 16.03 36 TRP C O 1
ATOM 3340 N N . VAL C 1 37 ? -0.438 26.109 58.645 1.00 18.68 37 VAL C N 1
ATOM 3341 C CA . VAL C 1 37 ? -1.596 25.291 58.210 1.00 17.70 37 VAL C CA 1
ATOM 3342 C C . VAL C 1 37 ? -2.234 25.977 57.016 1.00 17.79 37 VAL C C 1
ATOM 3343 O O . VAL C 1 37 ? -2.189 27.114 56.962 1.00 20.24 37 VAL C O 1
ATOM 3347 N N . ARG C 1 38 ? -2.769 25.250 56.072 1.00 18.09 38 ARG C N 1
ATOM 3348 C CA . ARG C 1 38 ? -3.424 25.957 54.955 1.00 19.04 38 ARG C CA 1
ATOM 3349 C C . ARG C 1 38 ? -4.795 25.355 54.719 1.00 20.73 38 ARG C C 1
ATOM 3350 O O . ARG C 1 38 ? -4.984 24.265 55.038 1.00 20.40 38 ARG C O 1
ATOM 3358 N N . GLN C 1 39 ? -5.726 26.151 54.241 1.00 19.23 39 GLN C N 1
ATOM 3359 C CA . GLN C 1 39 ? -7.073 25.652 53.933 1.00 23.39 39 GLN C CA 1
ATOM 3360 C C . GLN C 1 39 ? -7.441 25.924 52.489 1.00 28.10 39 GLN C C 1
ATOM 3361 O O . GLN C 1 39 ? -7.639 27.020 52.164 1.00 27.02 39 GLN C O 1
ATOM 3367 N N . ALA C 1 40 ? -7.635 24.877 51.712 1.00 32.42 40 ALA C N 1
ATOM 3368 C CA . ALA C 1 40 ? -8.087 24.939 50.313 1.00 31.80 40 ALA C CA 1
ATOM 3369 C C . ALA C 1 40 ? -9.480 25.513 50.297 1.00 35.56 40 ALA C C 1
ATOM 3370 O O . ALA C 1 40 ? -10.177 25.205 51.190 1.00 42.09 40 ALA C O 1
ATOM 3372 N N . PRO C 1 41 ? -9.982 26.255 49.307 1.00 39.08 41 PRO C N 1
ATOM 3373 C CA . PRO C 1 41 ? -11.272 26.879 49.485 1.00 41.61 41 PRO C CA 1
ATOM 3374 C C . PRO C 1 41 ? -12.488 25.959 49.494 1.00 42.16 41 PRO C C 1
ATOM 3375 O O . PRO C 1 41 ? -12.822 25.463 48.494 1.00 39.26 41 PRO C O 1
ATOM 3379 N N . GLY C 1 42 ? -13.201 25.980 50.615 1.00 40.14 42 GLY C N 1
ATOM 3380 C CA . GLY C 1 42 ? -14.395 25.165 50.858 1.00 36.21 42 GLY C CA 1
ATOM 3381 C C . GLY C 1 42 ? -14.022 23.820 51.399 1.00 39.29 42 GLY C C 1
ATOM 3382 O O . GLY C 1 42 ? -14.843 22.942 51.386 1.00 44.47 42 GLY C O 1
ATOM 3383 N N . GLN C 1 43 ? -12.799 23.684 51.905 1.00 39.82 43 GLN C N 1
ATOM 3384 C CA . GLN C 1 43 ? -12.268 22.396 52.429 1.00 39.73 43 GLN C CA 1
ATOM 3385 C C . GLN C 1 43 ? -11.676 22.544 53.813 1.00 36.48 43 GLN C C 1
ATOM 3386 O O . GLN C 1 43 ? -11.647 23.615 54.352 1.00 33.52 43 GLN C O 1
ATOM 3392 N N . GLY C 1 44 ? -11.196 21.429 54.317 1.00 37.86 44 GLY C N 1
ATOM 3393 C CA . GLY C 1 44 ? -10.570 21.297 55.641 1.00 36.13 44 GLY C CA 1
ATOM 3394 C C . GLY C 1 44 ? -9.148 21.783 55.660 1.00 31.76 44 GLY C C 1
ATOM 3395 O O . GLY C 1 44 ? -8.645 22.129 54.618 1.00 37.41 44 GLY C O 1
ATOM 3396 N N . LEU C 1 45 ? -8.547 21.791 56.831 1.00 23.30 45 LEU C N 1
ATOM 3397 C CA . LEU C 1 45 ? -7.185 22.307 57.016 1.00 21.66 45 LEU C CA 1
ATOM 3398 C C . LEU C 1 45 ? -6.161 21.222 56.852 1.00 20.57 45 LEU C C 1
ATOM 3399 O O . LEU C 1 45 ? -6.483 20.144 56.973 1.00 25.43 45 LEU C O 1
ATOM 3404 N N . GLU C 1 46 ? -4.950 21.602 56.569 1.00 20.14 46 GLU C N 1
ATOM 3405 C CA . GLU C 1 46 ? -3.863 20.654 56.340 1.00 23.29 46 GLU C CA 1
ATOM 3406 C C . GLU C 1 46 ? -2.580 21.285 56.881 1.00 22.49 46 GLU C C 1
ATOM 3407 O O . GLU C 1 46 ? -2.457 22.427 56.824 1.00 22.67 46 GLU C O 1
ATOM 3413 N N . TRP C 1 47 ? -1.670 20.498 57.401 1.00 20.57 47 TRP C N 1
ATOM 3414 C CA . TRP C 1 47 ? -0.450 21.002 58.041 1.00 18.74 47 TRP C CA 1
ATOM 3415 C C . TRP C 1 47 ? 0.619 21.245 57.020 1.00 17.77 47 TRP C C 1
ATOM 3416 O O . TRP C 1 47 ? 0.637 20.545 56.125 1.00 21.98 47 TRP C O 1
ATOM 3427 N N . ILE C 1 48 ? 1.450 22.247 57.220 1.00 17.18 48 ILE C N 1
ATOM 3428 C CA . ILE C 1 48 ? 2.636 22.476 56.376 1.00 17.58 48 ILE C CA 1
ATOM 3429 C C . ILE C 1 48 ? 3.874 22.198 57.230 1.00 20.35 48 ILE C C 1
ATOM 3430 O O . ILE C 1 48 ? 4.541 21.302 56.952 1.00 20.88 48 ILE C O 1
ATOM 3435 N N . GLY C 1 49 ? 4.117 22.944 58.296 1.00 21.65 49 GLY C N 1
ATOM 3436 C CA . GLY C 1 49 ? 5.319 22.777 59.127 1.00 22.16 49 GLY C CA 1
ATOM 3437 C C . GLY C 1 49 ? 5.199 23.394 60.498 1.00 22.63 49 GLY C C 1
ATOM 3438 O O . GLY C 1 49 ? 4.201 23.912 60.771 1.00 25.34 49 GLY C O 1
ATOM 3439 N N . TYR C 1 50 ? 6.189 23.213 61.353 1.00 22.75 50 TYR C N 1
ATOM 3440 C CA . TYR C 1 50 ? 6.162 23.818 62.694 1.00 23.12 50 TYR C CA 1
ATOM 3441 C C . TYR C 1 50 ? 7.541 24.367 62.993 1.00 28.74 50 TYR C C 1
ATOM 3442 O O . TYR C 1 50 ? 8.456 23.842 62.539 1.00 31.96 50 TYR C O 1
ATOM 3451 N N . ILE C 1 51 ? 7.634 25.477 63.678 1.00 27.80 51 ILE C N 1
ATOM 3452 C CA . ILE C 1 51 ? 8.983 25.923 64.075 1.00 32.00 51 ILE C CA 1
ATOM 3453 C C . ILE C 1 51 ? 9.004 26.320 65.546 1.00 35.27 51 ILE C C 1
ATOM 3454 O O . ILE C 1 51 ? 8.118 26.933 65.969 1.00 36.66 51 ILE C O 1
ATOM 3459 N N . TYR C 1 52 ? 10.049 25.965 66.274 1.00 36.87 52 TYR C N 1
ATOM 3460 C CA . TYR C 1 52 ? 10.233 26.468 67.639 1.00 37.03 52 TYR C CA 1
ATOM 3461 C C . TYR C 1 52 ? 11.166 27.645 67.474 1.00 41.03 52 TYR C C 1
ATOM 3462 O O . TYR C 1 52 ? 12.138 27.457 66.895 1.00 42.57 52 TYR C O 1
ATOM 3471 N N . ILE C 1 53 ? 10.762 28.832 67.882 1.00 41.84 53 ILE C N 1
ATOM 3472 C CA . ILE C 1 53 ? 11.520 30.098 67.745 1.00 40.67 53 ILE C CA 1
ATOM 3473 C C . ILE C 1 53 ? 12.740 30.104 68.636 1.00 44.29 53 ILE C C 1
ATOM 3474 O O . ILE C 1 53 ? 13.718 30.687 68.288 1.00 46.49 53 ILE C O 1
ATOM 3479 N N . GLY C 1 54 ? 12.621 29.550 69.805 1.00 44.95 54 GLY C N 1
ATOM 3480 C CA . GLY C 1 54 ? 13.744 29.605 70.741 1.00 48.45 54 GLY C CA 1
ATOM 3481 C C . GLY C 1 54 ? 14.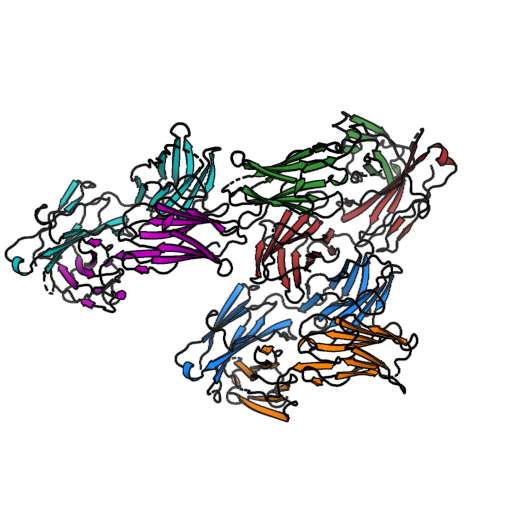988 28.900 70.280 1.00 47.84 54 GLY C C 1
ATOM 3482 O O . GLY C 1 54 ? 16.047 29.273 70.743 1.00 45.13 54 GLY C O 1
ATOM 3483 N N . ALA C 1 55 ? 14.820 27.838 69.510 1.00 45.19 55 ALA C N 1
ATOM 3484 C CA . ALA C 1 55 ? 15.950 27.025 69.047 1.00 42.61 55 ALA C CA 1
ATOM 3485 C C . ALA C 1 55 ? 16.103 27.063 67.545 1.00 44.18 55 ALA C C 1
ATOM 3486 O O . ALA C 1 55 ? 17.140 26.728 67.118 1.00 48.70 55 ALA C O 1
ATOM 3488 N N . GLY C 1 56 ? 15.084 27.451 66.798 1.00 49.27 56 GLY C N 1
ATOM 3489 C CA . GLY C 1 56 ? 15.145 27.533 65.327 1.00 43.20 56 GLY C CA 1
ATOM 3490 C C . GLY C 1 56 ? 14.835 26.218 64.669 1.00 45.01 56 GLY C C 1
ATOM 3491 O O . GLY C 1 56 ? 14.919 26.140 63.475 1.00 44.60 56 GLY C O 1
ATOM 3492 N N . ASP C 1 57 ? 14.494 25.228 65.472 1.00 45.53 57 ASP C N 1
ATOM 3493 C CA . ASP C 1 57 ? 14.152 23.872 65.001 1.00 47.51 57 ASP C CA 1
ATOM 3494 C C . ASP C 1 57 ? 12.868 23.929 64.195 1.00 47.04 57 ASP C C 1
ATOM 3495 O O . ASP C 1 57 ? 11.905 24.449 64.650 1.00 42.54 57 ASP C O 1
ATOM 3500 N N . THR C 1 58 ? 12.889 23.292 63.050 1.00 49.69 58 THR C N 1
ATOM 3501 C CA . THR C 1 58 ? 11.767 23.366 62.117 1.00 42.86 58 THR C CA 1
ATOM 3502 C C . THR C 1 58 ? 11.380 21.957 61.678 1.00 41.60 58 THR C C 1
ATOM 3503 O O . THR C 1 58 ? 12.242 21.194 61.409 1.00 39.23 58 THR C O 1
ATOM 3507 N N . ASP C 1 59 ? 10.097 21.654 61.625 1.00 37.19 59 ASP C N 1
ATOM 3508 C CA . ASP C 1 59 ? 9.599 20.317 61.256 1.00 35.60 59 ASP C CA 1
ATOM 3509 C C . ASP C 1 59 ? 8.568 20.493 60.164 1.00 29.99 59 ASP C C 1
ATOM 3510 O O . ASP C 1 59 ? 7.809 21.390 60.237 1.00 30.79 59 ASP C O 1
ATOM 3515 N N . TYR C 1 60 ? 8.546 19.609 59.202 1.00 27.46 60 TYR C N 1
ATOM 3516 C CA . TYR C 1 60 ? 7.607 19.802 58.090 1.00 28.98 60 TYR C CA 1
ATOM 3517 C C . TYR C 1 60 ? 6.806 18.543 57.797 1.00 31.26 60 TYR C C 1
ATOM 3518 O O . TYR C 1 60 ? 7.133 17.503 58.226 1.00 35.18 60 TYR C O 1
ATOM 3527 N N . SER C 1 61 ? 5.695 18.740 57.127 1.00 32.14 61 SER C N 1
ATOM 3528 C CA . SER C 1 61 ? 4.808 17.686 56.629 1.00 22.81 61 SER C CA 1
ATOM 3529 C C . SER C 1 61 ? 5.518 17.051 55.464 1.00 31.77 61 SER C C 1
ATOM 3530 O O . SER C 1 61 ? 6.180 17.741 54.776 1.00 37.69 61 SER C O 1
ATOM 3533 N N . GLU C 1 62 ? 5.357 15.760 55.251 1.00 38.09 62 GLU C N 1
ATOM 3534 C CA . GLU C 1 62 ? 6.000 15.027 54.143 1.00 38.81 62 GLU C CA 1
ATOM 3535 C C . GLU C 1 62 ? 5.501 15.551 52.810 1.00 33.88 62 GLU C C 1
ATOM 3536 O O . GLU C 1 62 ? 6.207 15.490 51.864 1.00 37.89 62 GLU C O 1
ATOM 3542 N N . LYS C 1 63 ? 4.280 16.025 52.747 1.00 28.99 63 LYS C N 1
ATOM 3543 C CA . LYS C 1 63 ? 3.705 16.514 51.488 1.00 27.79 63 LYS C CA 1
ATOM 3544 C C . LYS C 1 63 ? 4.326 17.827 51.102 1.00 30.05 63 LYS C C 1
ATOM 3545 O O . LYS C 1 63 ? 4.165 18.248 49.992 1.00 29.07 63 LYS C O 1
ATOM 3551 N N . PHE C 1 64 ? 4.947 18.474 52.060 1.00 32.82 64 PHE C N 1
ATOM 3552 C CA . PHE C 1 64 ? 5.473 19.829 51.840 1.00 26.89 64 PHE C CA 1
ATOM 3553 C C . PHE C 1 64 ? 6.935 19.927 52.176 1.00 25.58 64 PHE C C 1
ATOM 3554 O O . PHE C 1 64 ? 7.433 20.937 51.953 1.00 29.27 64 PHE C O 1
ATOM 3562 N N . LYS C 1 65 ? 7.598 18.845 52.504 1.00 28.52 65 LYS C N 1
ATOM 3563 C CA . LYS C 1 65 ? 8.992 18.913 52.999 1.00 32.35 65 LYS C CA 1
ATOM 3564 C C . LYS C 1 65 ? 9.984 19.565 52.046 1.00 33.15 65 LYS C C 1
ATOM 3565 O O . LYS C 1 65 ? 10.740 20.343 52.523 1.00 32.69 65 LYS C O 1
ATOM 3571 N N . GLY C 1 66 ? 10.103 19.166 50.801 1.00 32.05 66 GLY C N 1
ATOM 3572 C CA . GLY C 1 66 ? 11.091 19.855 49.961 1.00 32.17 66 GLY C CA 1
ATOM 3573 C C . GLY C 1 66 ? 10.744 21.278 49.581 1.00 36.60 66 GLY C C 1
ATOM 3574 O O . GLY C 1 66 ? 11.631 22.077 49.408 1.00 38.18 66 GLY C O 1
ATOM 3575 N N . ARG C 1 67 ? 9.491 21.501 49.260 1.00 32.20 67 ARG C N 1
ATOM 3576 C CA . ARG C 1 67 ? 8.932 22.769 48.752 1.00 28.55 67 ARG C CA 1
ATOM 3577 C C . ARG C 1 67 ? 8.802 23.865 49.778 1.00 28.13 67 ARG C C 1
ATOM 3578 O O . ARG C 1 67 ? 8.953 24.951 49.417 1.00 28.05 67 ARG C O 1
ATOM 3586 N N . ALA C 1 68 ? 8.395 23.528 50.983 1.00 27.51 68 ALA C N 1
ATOM 3587 C CA . ALA C 1 68 ? 8.104 24.489 52.062 1.00 26.86 68 ALA C CA 1
ATOM 3588 C C . ALA C 1 68 ? 9.329 24.796 52.892 1.00 29.23 68 ALA C C 1
ATOM 3589 O O . ALA C 1 68 ? 10.102 23.927 53.156 1.00 27.17 68 ALA C O 1
ATOM 3591 N N . THR C 1 69 ? 9.474 26.068 53.218 1.00 28.51 69 THR C N 1
ATOM 3592 C CA . THR C 1 69 ? 10.620 26.586 53.984 1.00 25.09 69 THR C CA 1
ATOM 3593 C C . THR C 1 69 ? 10.175 27.521 55.096 1.00 26.17 69 THR C C 1
ATOM 3594 O O . THR C 1 69 ? 9.752 28.572 54.803 1.00 27.03 69 THR C O 1
ATOM 3598 N N . ILE C 1 70 ? 10.455 27.190 56.347 1.00 25.69 70 ILE C N 1
ATOM 3599 C CA . ILE C 1 70 ? 10.029 28.066 57.467 1.00 27.44 70 ILE C CA 1
ATOM 3600 C C . ILE C 1 70 ? 11.218 28.599 58.240 1.00 28.57 70 ILE C C 1
ATOM 3601 O O . ILE C 1 70 ? 11.833 27.863 58.888 1.00 31.18 70 ILE C O 1
ATOM 3606 N N . THR C 1 71 ? 11.323 29.914 58.303 1.00 28.58 71 THR C N 1
ATOM 3607 C CA . THR C 1 71 ? 12.419 30.649 58.940 1.00 29.70 71 THR C CA 1
ATOM 3608 C C . THR C 1 71 ? 11.896 31.649 59.961 1.00 33.12 71 THR C C 1
ATOM 3609 O O . THR C 1 71 ? 10.808 32.030 59.846 1.00 34.22 71 THR C O 1
ATOM 3613 N N . SER C 1 72 ? 12.712 32.064 60.915 1.00 37.17 72 SER C N 1
ATOM 3614 C CA . SER C 1 72 ? 12.244 33.065 61.899 1.00 43.69 72 SER C CA 1
ATOM 3615 C C . SER C 1 72 ? 13.215 34.226 61.988 1.00 45.92 72 SER C C 1
ATOM 3616 O O . SER C 1 72 ? 14.379 33.998 61.909 1.00 46.72 72 SER C O 1
ATOM 3619 N N . ASP C 1 73 ? 12.702 35.436 62.119 1.00 43.64 73 ASP C N 1
ATOM 3620 C CA . ASP C 1 73 ? 13.619 36.582 62.276 1.00 52.99 73 ASP C CA 1
ATOM 3621 C C . ASP C 1 73 ? 13.377 37.150 63.662 1.00 53.26 73 ASP C C 1
ATOM 3622 O O . ASP C 1 73 ? 12.709 38.112 63.807 1.00 51.03 73 ASP C O 1
ATOM 3627 N N . THR C 1 74 ? 14.086 36.611 64.625 1.00 56.39 74 THR C N 1
ATOM 3628 C CA . THR C 1 74 ? 13.905 36.918 66.048 1.00 53.77 74 THR C CA 1
ATOM 3629 C C . THR C 1 74 ? 14.088 38.400 66.285 1.00 55.01 74 THR C C 1
ATOM 3630 O O . THR C 1 74 ? 13.472 38.916 67.171 1.00 54.09 74 THR C O 1
ATOM 3634 N N . SER C 1 75 ? 14.995 39.010 65.557 1.00 62.87 75 SER C N 1
ATOM 3635 C CA . SER C 1 75 ? 15.282 40.450 65.717 1.00 65.38 75 SER C CA 1
ATOM 3636 C C . SER C 1 75 ? 14.010 41.191 65.395 1.00 62.89 75 SER C C 1
ATOM 3637 O O . SER C 1 75 ? 13.772 42.219 65.997 1.00 61.82 75 SER C O 1
ATOM 3640 N N . ALA C 1 76 ? 13.279 40.650 64.429 1.00 63.66 76 ALA C N 1
ATOM 3641 C CA . ALA C 1 76 ? 12.040 41.248 63.907 1.00 59.55 76 ALA C CA 1
ATOM 3642 C C . ALA C 1 76 ? 10.830 40.654 64.601 1.00 55.06 76 ALA C C 1
ATOM 3643 O O . ALA C 1 76 ? 9.797 41.269 64.589 1.00 54.03 76 ALA C O 1
ATOM 3645 N N . SER C 1 77 ? 10.966 39.459 65.147 1.00 54.28 77 SER C N 1
ATOM 3646 C CA . SER C 1 77 ? 9.846 38.775 65.837 1.00 53.72 77 SER C CA 1
ATOM 3647 C C . SER C 1 77 ? 8.890 38.216 64.807 1.00 43.70 77 SER C C 1
ATOM 3648 O O . SER C 1 77 ? 7.817 37.942 65.189 1.00 42.24 77 SER C O 1
ATOM 3651 N N . THR C 1 78 ? 9.331 38.032 63.573 1.00 43.01 78 THR C N 1
ATOM 3652 C CA . THR C 1 78 ? 8.490 37.583 62.443 1.00 35.87 78 THR C CA 1
ATOM 3653 C C . THR C 1 78 ? 8.876 36.179 62.011 1.00 34.24 78 THR C C 1
ATOM 3654 O O . THR C 1 78 ? 9.998 35.868 62.103 1.00 35.44 78 THR C O 1
ATOM 3658 N N . VAL C 1 79 ? 7.922 35.398 61.534 1.00 30.97 79 VAL C N 1
ATOM 3659 C CA . VAL C 1 79 ? 8.122 34.023 61.026 1.00 27.15 79 VAL C CA 1
ATOM 3660 C C . VAL C 1 79 ? 7.650 34.003 59.584 1.00 29.78 79 VAL C C 1
ATOM 3661 O O . VAL C 1 79 ? 6.735 34.635 59.303 1.00 31.29 79 VAL C O 1
ATOM 3665 N N . TYR C 1 80 ? 8.313 33.296 58.703 1.00 30.04 80 TYR C N 1
ATOM 3666 C CA . TYR C 1 80 ? 7.879 33.263 57.294 1.00 25.91 80 TYR C CA 1
ATOM 3667 C C . TYR C 1 80 ? 7.677 31.840 56.838 1.00 26.65 80 TYR C C 1
ATOM 3668 O O . TYR C 1 80 ? 8.181 30.993 57.459 1.00 29.43 80 TYR C O 1
ATOM 3677 N N . MET C 1 81 ? 6.854 31.655 55.821 1.00 25.08 81 MET C N 1
ATOM 3678 C CA . MET C 1 81 ? 6.631 30.350 55.187 1.00 24.03 81 MET C CA 1
ATOM 3679 C C . MET C 1 81 ? 6.775 30.529 53.690 1.00 23.50 81 MET C C 1
ATOM 3680 O O . MET C 1 81 ? 6.018 31.215 53.135 1.00 24.62 81 MET C O 1
ATOM 3685 N N . GLU C 1 82 ? 7.704 29.836 53.077 1.00 25.56 82 GLU C N 1
ATOM 3686 C CA . GLU C 1 82 ? 7.891 30.019 51.639 1.00 27.81 82 GLU C CA 1
ATOM 3687 C C . GLU C 1 82 ? 7.501 28.752 50.909 1.00 29.72 82 GLU C C 1
ATOM 3688 O O . GLU C 1 82 ? 8.073 27.776 51.146 1.00 29.85 82 GLU C O 1
ATOM 3694 N N . LEU C 1 83 ? 6.508 28.835 50.059 1.00 28.60 83 LEU C N 1
ATOM 3695 C CA . LEU C 1 83 ? 6.146 27.670 49.275 1.00 28.49 83 LEU C CA 1
ATOM 3696 C C . LEU C 1 83 ? 6.655 27.991 47.887 1.00 31.11 83 LEU C C 1
ATOM 3697 O O . LEU C 1 83 ? 6.363 29.012 47.403 1.00 30.71 83 LEU C O 1
ATOM 3702 N N . SER C 1 84 ? 7.553 27.159 47.408 1.00 32.50 84 SER C N 1
ATOM 3703 C CA . SER C 1 84 ? 8.215 27.280 46.102 1.00 35.42 84 SER C CA 1
ATOM 3704 C C . SER C 1 84 ? 7.459 26.500 45.049 1.00 34.13 84 SER C C 1
ATOM 3705 O O . SER C 1 84 ? 6.637 25.750 45.421 1.00 36.76 84 SER C O 1
ATOM 3708 N N . SER C 1 85 ? 7.718 26.789 43.787 1.00 36.22 85 SER C N 1
ATOM 3709 C CA . SER C 1 85 ? 7.180 26.027 42.647 1.00 37.34 85 SER C CA 1
ATOM 3710 C C . SER C 1 85 ? 5.700 25.803 42.810 1.00 34.26 85 SER C C 1
ATOM 3711 O O . SER C 1 85 ? 5.298 24.717 42.673 1.00 32.61 85 SER C O 1
ATOM 3714 N N . LEU C 1 86 ? 4.972 26.887 42.935 1.00 33.46 86 LEU C N 1
ATOM 3715 C CA . LEU C 1 86 ? 3.524 26.921 43.175 1.00 32.76 86 LEU C CA 1
ATOM 3716 C C . LEU C 1 86 ? 2.755 26.317 42.030 1.00 34.81 86 LEU C C 1
ATOM 3717 O O . LEU C 1 86 ? 3.179 26.433 40.948 1.00 30.36 86 LEU C O 1
ATOM 3722 N N . ARG C 1 87 ? 1.617 25.753 42.368 1.00 38.67 87 ARG C N 1
ATOM 3723 C CA . ARG C 1 87 ? 0.679 25.079 41.468 1.00 34.98 87 ARG C CA 1
ATOM 3724 C C . ARG C 1 87 ? -0.705 25.642 41.707 1.00 36.77 87 ARG C C 1
ATOM 3725 O O . ARG C 1 87 ? -0.928 26.331 42.610 1.00 35.93 87 ARG C O 1
ATOM 3733 N N . SER C 1 88 ? -1.638 25.238 40.897 1.00 41.82 88 SER C N 1
ATOM 3734 C CA . SER C 1 88 ? -3.038 25.699 40.958 1.00 39.02 88 SER C CA 1
ATOM 3735 C C . SER C 1 88 ? -3.699 25.221 42.227 1.00 34.72 88 SER C C 1
ATOM 3736 O O . SER C 1 88 ? -4.693 25.732 42.542 1.00 34.65 88 SER C O 1
ATOM 3739 N N . GLU C 1 89 ? -3.165 24.181 42.819 1.00 39.80 89 GLU C N 1
ATOM 3740 C CA . GLU C 1 89 ? -3.723 23.475 43.989 1.00 38.56 89 GLU C CA 1
ATOM 3741 C C . GLU C 1 89 ? -3.184 24.021 45.283 1.00 36.11 89 GLU C C 1
ATOM 3742 O O . GLU C 1 89 ? -3.629 23.642 46.311 1.00 35.15 89 GLU C O 1
ATOM 3748 N N . ASP C 1 90 ? -2.283 24.953 45.161 1.00 34.02 90 ASP C N 1
ATOM 3749 C CA . ASP C 1 90 ? -1.633 25.592 46.309 1.00 29.78 90 ASP C CA 1
ATOM 3750 C C . ASP C 1 90 ? -2.458 26.798 46.712 1.00 29.70 90 ASP C C 1
ATOM 3751 O O . ASP C 1 90 ? -2.077 27.444 47.617 1.00 27.08 90 ASP C O 1
ATOM 3756 N N . THR C 1 91 ? -3.589 26.986 46.067 1.00 30.25 91 THR C N 1
ATOM 3757 C CA . THR C 1 91 ? -4.472 28.132 46.317 1.00 26.48 91 THR C CA 1
ATOM 3758 C C . THR C 1 91 ? -5.249 27.815 47.569 1.00 24.89 91 THR C C 1
ATOM 3759 O O . THR C 1 91 ? -6.031 26.947 47.538 1.00 26.74 91 THR C O 1
ATOM 3763 N N . ALA C 1 92 ? -4.986 28.560 48.611 1.00 21.13 92 ALA C N 1
ATOM 3764 C CA . ALA C 1 92 ? -5.577 28.354 49.930 1.00 21.31 92 ALA C CA 1
ATOM 3765 C C . ALA C 1 92 ? -5.349 29.567 50.789 1.00 20.31 92 ALA C C 1
ATOM 3766 O O . ALA C 1 92 ? -4.735 30.451 50.379 1.00 25.36 92 ALA C O 1
ATOM 3768 N N . VAL C 1 93 ? -5.913 29.552 51.964 1.00 17.27 93 VAL C N 1
ATOM 3769 C CA . VAL C 1 93 ? -5.677 30.604 52.963 1.00 16.99 93 VAL C CA 1
ATOM 3770 C C . VAL C 1 93 ? -4.688 29.943 53.907 1.00 20.88 93 VAL C C 1
ATOM 3771 O O . VAL C 1 93 ? -4.983 28.903 54.348 1.00 21.19 93 VAL C O 1
ATOM 3775 N N . TYR C 1 94 ? -3.521 30.535 54.145 1.00 21.35 94 TYR C N 1
ATOM 3776 C CA . TYR C 1 94 ? -2.452 29.943 54.979 1.00 17.81 94 TYR C CA 1
ATOM 3777 C C . TYR C 1 94 ? -2.519 30.578 56.345 1.00 20.87 94 TYR C C 1
ATOM 3778 O O . TYR C 1 94 ? -2.759 31.695 56.405 1.00 27.57 94 TYR C O 1
ATOM 3787 N N . TYR C 1 95 ? -2.382 29.817 57.404 1.00 18.24 95 TYR C N 1
ATOM 3788 C CA . TYR C 1 95 ? -2.568 30.417 58.731 1.00 17.92 95 TYR C CA 1
ATOM 3789 C C . TYR C 1 95 ? -1.430 30.083 59.653 1.00 21.35 95 TYR C C 1
ATOM 3790 O O . TYR C 1 95 ? -0.979 29.014 59.586 1.00 21.52 95 TYR C O 1
ATOM 3799 N N . CYS C 1 96 ? -1.048 31.023 60.497 1.00 21.82 96 CYS C N 1
ATOM 3800 C CA . CYS C 1 96 ? -0.012 30.817 61.522 1.00 20.85 96 CYS C CA 1
ATOM 3801 C C . CYS C 1 96 ? -0.652 30.752 62.888 1.00 22.74 96 CYS C C 1
ATOM 3802 O O . CYS C 1 96 ? -1.546 31.460 63.081 1.00 30.26 96 CYS C O 1
ATOM 3805 N N . ALA C 1 97 ? -0.147 29.888 63.774 1.00 22.10 97 ALA C N 1
ATOM 3806 C CA . ALA C 1 97 ? -0.707 29.745 65.139 1.00 22.24 97 ALA C CA 1
ATOM 3807 C C . ALA C 1 97 ? 0.309 29.081 66.075 1.00 27.56 97 ALA C C 1
ATOM 3808 O O . ALA C 1 97 ? 0.403 27.838 66.063 1.00 28.36 97 ALA C O 1
ATOM 3810 N N . GLY C 1 98 ? 1.035 29.889 66.856 1.00 33.62 98 GLY C N 1
ATOM 3811 C CA . GLY C 1 98 ? 2.043 29.368 67.800 1.00 31.05 98 GLY C CA 1
ATOM 3812 C C . GLY C 1 98 ? 1.400 28.836 69.070 1.00 31.45 98 GLY C C 1
ATOM 3813 O O . GLY C 1 98 ? 0.381 29.411 69.501 1.00 33.43 98 GLY C O 1
ATOM 3814 N N . THR C 1 99 ? 1.975 27.775 69.646 1.00 31.91 99 THR C N 1
ATOM 3815 C CA . THR C 1 99 ? 1.437 27.164 70.891 1.00 35.75 99 THR C CA 1
ATOM 3816 C C . THR C 1 99 ? 1.565 28.163 72.047 1.00 32.75 99 THR C C 1
ATOM 3817 O O . THR C 1 99 ? 0.531 28.724 72.459 1.00 32.93 99 THR C O 1
ATOM 3821 N N . GLY C 1 100 ? 2.790 28.368 72.542 1.00 40.04 100 GLY C N 1
ATOM 3822 C CA . GLY C 1 100 ? 3.039 29.306 73.654 1.00 48.50 100 GLY C CA 1
ATOM 3823 C C . GLY C 1 100 ? 3.368 28.574 74.944 1.00 44.54 100 GLY C C 1
ATOM 3824 O O . GLY C 1 100 ? 4.414 27.896 74.988 1.00 46.02 100 GLY C O 1
ATOM 3825 N N . THR C 1 101 ? 2.506 28.708 75.957 1.00 48.39 101 THR C N 1
ATOM 3826 C CA . THR C 1 101 ? 2.718 28.040 77.270 1.00 60.02 101 THR C CA 1
ATOM 3827 C C . THR C 1 101 ? 1.400 27.416 77.743 1.00 72.10 101 THR C C 1
ATOM 3828 O O . THR C 1 101 ? 1.429 26.260 78.208 1.00 79.40 101 THR C O 1
ATOM 3832 N N . ARG C 1 102 ? 0.296 28.161 77.625 1.00 66.87 102 ARG C N 1
ATOM 3833 C CA . ARG C 1 102 ? -1.021 27.673 78.042 1.00 71.56 102 ARG C CA 1
ATOM 3834 C C . ARG C 1 102 ? -1.983 27.943 76.889 1.00 74.20 102 ARG C C 1
ATOM 3835 O O . ARG C 1 102 ? -2.716 27.067 76.484 1.00 82.45 102 ARG C O 1
ATOM 3843 N N . PHE C 1 103 ? -1.950 29.127 76.330 1.00 65.87 103 PHE C N 1
ATOM 3844 C CA . PHE C 1 103 ? -2.915 29.380 75.248 1.00 50.78 103 PHE C CA 1
ATOM 3845 C C . PHE C 1 103 ? -2.271 29.077 73.921 1.00 44.45 103 PHE C C 1
ATOM 3846 O O . PHE C 1 103 ? -1.146 28.723 73.868 1.00 52.55 103 PHE C O 1
ATOM 3854 N N . VAL C 1 104 ? -3.074 29.219 72.894 1.00 39.36 104 VAL C N 1
ATOM 3855 C CA . VAL C 1 104 ? -2.692 29.090 71.460 1.00 33.33 104 VAL C CA 1
ATOM 3856 C C . VAL C 1 104 ? -3.397 30.210 70.696 1.00 31.62 104 VAL C C 1
ATOM 3857 O O . VAL C 1 104 ? -4.493 30.477 71.027 1.00 32.29 104 VAL C O 1
ATOM 3861 N N . TYR C 1 105 ? -2.738 30.863 69.741 1.00 31.12 105 TYR C N 1
ATOM 3862 C CA . TYR C 1 105 ? -3.286 32.040 69.027 1.00 33.77 105 TYR C CA 1
ATOM 3863 C C . TYR C 1 105 ? -3.148 31.852 67.527 1.00 31.65 105 TYR C C 1
ATOM 3864 O O . TYR C 1 105 ? -2.287 31.209 67.099 1.00 32.48 105 TYR C O 1
ATOM 3873 N N . TRP C 1 106 ? -4.028 32.441 66.748 1.00 27.39 106 TRP C N 1
ATOM 3874 C CA . TRP C 1 106 ? -3.986 32.269 65.286 1.00 23.46 106 TRP C CA 1
ATOM 3875 C C . TRP C 1 106 ? -3.781 33.602 64.626 1.00 22.84 106 TRP C C 1
ATOM 3876 O O . TRP C 1 106 ? -4.082 34.559 65.199 1.00 28.05 106 TRP C O 1
ATOM 3887 N N . GLY C 1 107 ? -3.242 33.558 63.434 1.00 21.92 107 GLY C N 1
ATOM 3888 C CA . GLY C 1 107 ? -3.125 34.699 62.531 1.00 23.36 107 GLY C CA 1
ATOM 3889 C C . GLY C 1 107 ? -4.437 34.944 61.820 1.00 23.51 107 GLY C C 1
ATOM 3890 O O . GLY C 1 107 ? -5.333 34.187 61.985 1.00 19.28 107 GLY C O 1
ATOM 3891 N N . GLN C 1 108 ? -4.537 36.051 61.106 1.00 26.97 108 GLN C N 1
ATOM 3892 C CA . GLN C 1 108 ? -5.707 36.472 60.305 1.00 26.39 108 GLN C CA 1
ATOM 3893 C C . GLN C 1 108 ? -5.909 35.573 59.082 1.00 27.30 108 GLN C C 1
ATOM 3894 O O . GLN C 1 108 ? -7.008 35.411 58.638 1.00 23.02 108 GLN C O 1
ATOM 3900 N N . GLY C 1 109 ? -4.826 35.042 58.573 1.00 26.03 109 GLY C N 1
ATOM 3901 C CA . GLY C 1 109 ? -4.803 34.176 57.403 1.00 25.09 109 GLY C CA 1
ATOM 3902 C C . GLY C 1 109 ? -4.458 34.997 56.214 1.00 26.57 109 GLY C C 1
ATOM 3903 O O . GLY C 1 109 ? -4.945 36.064 56.117 1.00 31.09 109 GLY C O 1
ATOM 3904 N N . THR C 1 110 ? -3.650 34.474 55.323 1.00 23.84 110 THR C N 1
ATOM 3905 C CA . THR C 1 110 ? -3.319 35.245 54.115 1.00 30.35 110 THR C CA 1
ATOM 3906 C C . THR C 1 110 ? -3.762 34.393 52.944 1.00 31.75 110 THR C C 1
ATOM 3907 O O . THR C 1 110 ? -3.516 33.241 52.995 1.00 28.19 110 THR C O 1
ATOM 3911 N N . LEU C 1 111 ? -4.450 34.961 51.971 1.00 27.53 111 LEU C N 1
ATOM 3912 C CA . LEU C 1 111 ? -4.907 34.157 50.828 1.00 28.09 111 LEU C CA 1
ATOM 3913 C C . LEU C 1 111 ? -3.884 34.250 49.726 1.00 26.19 111 LEU C C 1
ATOM 3914 O O . LEU C 1 111 ? -3.532 35.290 49.403 1.00 25.91 111 LEU C O 1
ATOM 3919 N N . VAL C 1 112 ? -3.466 33.115 49.220 1.00 23.46 112 VAL C N 1
ATOM 3920 C CA . VAL C 1 112 ? -2.520 33.021 48.106 1.00 21.13 112 VAL C CA 1
ATOM 3921 C C . VAL C 1 112 ? -3.288 32.445 46.943 1.00 28.54 112 VAL C C 1
ATOM 3922 O O . VAL C 1 112 ? -3.751 31.373 47.049 1.00 30.74 112 VAL C O 1
ATOM 3926 N N . THR C 1 113 ? -3.461 33.232 45.896 1.00 30.84 113 THR C N 1
ATOM 3927 C CA . THR C 1 113 ? -4.188 32.812 44.685 1.00 27.64 113 THR C CA 1
ATOM 3928 C C . THR C 1 113 ? -3.142 32.361 43.690 1.00 30.41 113 THR C C 1
ATOM 3929 O O . THR C 1 113 ? -2.199 33.008 43.594 1.00 32.11 113 THR C O 1
ATOM 3933 N N . VAL C 1 114 ? -3.336 31.277 42.973 1.00 33.23 114 VAL C N 1
ATOM 3934 C CA . VAL C 1 114 ? -2.268 30.812 42.053 1.00 36.12 114 VAL C CA 1
ATOM 3935 C C . VAL C 1 114 ? -2.806 30.505 40.662 1.00 38.54 114 VAL C C 1
ATOM 3936 O O . VAL C 1 114 ? -3.181 29.409 40.477 1.00 43.91 114 VAL C O 1
ATOM 3940 N N . SER C 1 115 ? -2.816 31.435 39.712 1.00 42.09 115 SER C N 1
ATOM 3941 C CA . SER C 1 115 ? -3.315 31.073 38.359 1.00 52.72 115 SER C CA 1
ATOM 3942 C C . SER C 1 115 ? -2.672 31.914 37.289 1.00 52.46 115 SER C C 1
ATOM 3943 O O . SER C 1 115 ? -2.162 32.928 37.619 1.00 51.97 115 SER C O 1
ATOM 3946 N N . SER C 1 116 ? -2.928 31.510 36.051 1.00 61.90 116 SER C N 1
ATOM 3947 C CA . SER C 1 116 ? -2.410 32.010 34.743 1.00 70.21 116 SER C CA 1
ATOM 3948 C C . SER C 1 116 ? -2.851 33.409 34.310 1.00 73.32 116 SER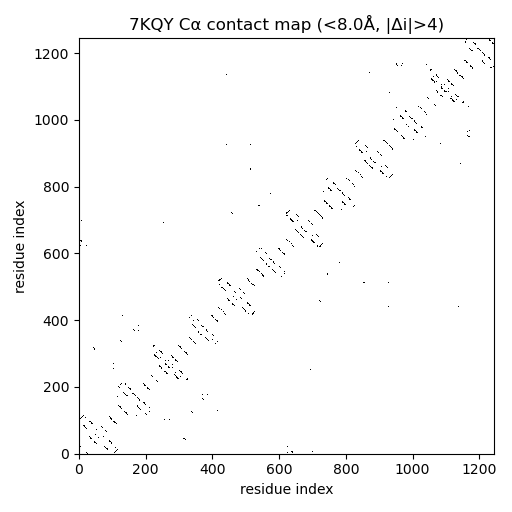 C C 1
ATOM 3949 O O . SER C 1 116 ? -2.006 34.238 34.128 1.00 80.05 116 SER C O 1
ATOM 3952 N N . ALA C 1 117 ? -4.132 33.616 34.050 1.00 94.59 117 ALA C N 1
ATOM 3953 C CA . ALA C 1 117 ? -4.588 34.918 33.493 1.00 98.59 117 ALA C CA 1
ATOM 3954 C C . ALA C 1 117 ? -4.390 36.113 34.440 1.00 97.11 117 ALA C C 1
ATOM 3955 O O . ALA C 1 117 ? -4.425 35.946 35.662 1.00 96.04 117 ALA C O 1
ATOM 3957 N N . SER C 1 118 ? -4.259 37.301 33.860 1.00 83.20 118 SER C N 1
ATOM 3958 C CA . SER C 1 118 ? -3.965 38.490 34.662 1.00 67.26 118 SER C CA 1
ATOM 3959 C C . SER C 1 118 ? -5.232 39.170 35.100 1.00 61.37 118 SER C C 1
ATOM 3960 O O . SER C 1 118 ? -6.265 38.684 34.859 1.00 83.18 118 SER C O 1
ATOM 3962 N N . THR C 1 119 ? -5.077 40.351 35.635 1.00 61.53 119 THR C N 1
ATOM 3963 C CA . THR C 1 119 ? -6.203 41.019 36.289 1.00 61.41 119 THR C CA 1
ATOM 3964 C C . THR C 1 119 ? -7.183 41.574 35.288 1.00 62.59 119 THR C C 1
ATOM 3965 O O . THR C 1 119 ? -6.742 42.441 34.628 1.00 70.72 119 THR C O 1
ATOM 3969 N N . LYS C 1 120 ? -8.431 41.100 35.172 1.00 65.24 120 LYS C N 1
ATOM 3970 C CA . LYS C 1 120 ? -9.281 41.867 34.221 1.00 66.65 120 LYS C CA 1
ATOM 3971 C C . LYS C 1 120 ? -10.563 42.312 34.935 1.00 63.12 120 LYS C C 1
ATOM 3972 O O . LYS C 1 120 ? -10.893 41.717 35.980 1.00 68.03 120 LYS C O 1
ATOM 3978 N N . GLY C 1 121 ? -11.249 43.318 34.384 1.00 63.19 121 GLY C N 1
ATOM 3979 C CA . GLY C 1 121 ? -12.497 43.835 34.979 1.00 56.75 121 GLY C CA 1
ATOM 3980 C C . GLY C 1 121 ? -13.642 42.847 34.829 1.00 55.39 121 GLY C C 1
ATOM 3981 O O . GLY C 1 121 ? -13.604 42.041 33.879 1.00 52.82 121 GLY C O 1
ATOM 3982 N N . PRO C 1 122 ? -14.657 42.864 35.722 1.00 51.10 122 PRO C N 1
ATOM 3983 C CA . PRO C 1 122 ? -15.788 41.934 35.631 1.00 50.14 122 PRO C CA 1
ATOM 3984 C C . PRO C 1 122 ? -16.810 42.385 34.577 1.00 53.93 122 PRO C C 1
ATOM 3985 O O . PRO C 1 122 ? -16.651 43.463 34.032 1.00 54.30 122 PRO C O 1
ATOM 3989 N N . SER C 1 123 ? -17.824 41.552 34.323 1.00 56.47 123 SER C N 1
ATOM 3990 C CA . SER C 1 123 ? -18.880 41.872 33.326 1.00 58.21 123 SER C CA 1
ATOM 3991 C C . SER C 1 123 ? -20.145 42.353 34.046 1.00 58.72 123 SER C C 1
ATOM 3992 O O . SER C 1 123 ? -20.254 42.124 35.267 1.00 58.11 123 SER C O 1
ATOM 3995 N N . VAL C 1 124 ? -21.058 42.992 33.309 1.00 65.78 124 VAL C N 1
ATOM 3996 C CA . VAL C 1 124 ? -22.332 43.508 33.896 1.00 63.21 124 VAL C CA 1
ATOM 3997 C C . VAL C 1 124 ? -23.316 42.342 34.041 1.00 62.01 124 VAL C C 1
ATOM 3998 O O . VAL C 1 124 ? -23.594 41.944 35.189 1.00 63.02 124 VAL C O 1
ATOM 4002 N N . PHE C 1 125 ? -23.816 41.824 32.913 1.00 62.32 125 PHE C N 1
ATOM 4003 C CA . PHE C 1 125 ? -24.777 40.690 32.916 1.00 57.41 125 PHE C CA 1
ATOM 4004 C C . PHE C 1 125 ? -25.934 40.996 33.874 1.00 49.86 125 PHE C C 1
ATOM 4005 O O . PHE C 1 125 ? -26.104 40.261 34.867 1.00 50.43 125 PHE C O 1
ATOM 4013 N N . PRO C 1 126 ? -26.744 42.048 33.618 1.00 47.72 126 PRO C N 1
ATOM 4014 C CA . PRO C 1 126 ? -27.867 42.394 34.495 1.00 49.06 126 PRO C CA 1
ATOM 4015 C C . PRO C 1 126 ? -29.009 41.374 34.373 1.00 49.21 126 PRO C C 1
ATOM 4016 O O . PRO C 1 126 ? -29.219 40.859 33.289 1.00 49.51 126 PRO C O 1
ATOM 4020 N N . LEU C 1 127 ? -29.708 41.113 35.483 1.00 48.33 127 LEU C N 1
ATOM 4021 C CA . LEU C 1 127 ? -30.837 40.144 35.496 1.00 47.87 127 LEU C CA 1
ATOM 4022 C C . LEU C 1 127 ? -32.130 40.876 35.875 1.00 47.50 127 LEU C C 1
ATOM 4023 O O . LEU C 1 127 ? -32.054 42.073 36.216 1.00 46.73 127 LEU C O 1
ATOM 4028 N N . ALA C 1 128 ? -33.266 40.174 35.813 1.00 47.81 128 ALA C N 1
ATOM 4029 C CA . ALA C 1 128 ? -34.580 40.770 36.155 1.00 45.78 128 ALA C CA 1
ATOM 4030 C C . ALA C 1 128 ? -35.598 39.655 36.419 1.00 41.72 128 ALA C C 1
ATOM 4031 O O . ALA C 1 128 ? -35.352 38.513 35.982 1.00 48.98 128 ALA C O 1
ATOM 4033 N N . PRO C 1 129 ? -36.724 39.933 37.114 1.00 34.89 129 PRO C N 1
ATOM 4034 C CA . PRO C 1 129 ? -37.736 38.910 37.399 1.00 36.65 129 PRO C CA 1
ATOM 4035 C C . PRO C 1 129 ? -38.167 38.172 36.123 1.00 40.26 129 PRO C C 1
ATOM 4036 O O . PRO C 1 129 ? -38.607 38.851 35.212 1.00 41.46 129 PRO C O 1
ATOM 4040 N N . THR C 1 138 ? -41.707 39.840 47.373 1.00 29.66 138 THR C N 1
ATOM 4041 C CA . THR C 1 138 ? -42.308 39.172 46.207 1.00 35.56 138 THR C CA 1
ATOM 4042 C C . THR C 1 138 ? -41.516 39.397 44.923 1.00 37.27 138 THR C C 1
ATOM 4043 O O . THR C 1 138 ? -41.986 38.969 43.925 1.00 44.38 138 THR C O 1
ATOM 4047 N N . ALA C 1 139 ? -40.367 40.032 44.926 1.00 33.30 139 ALA C N 1
ATOM 4048 C CA . ALA C 1 139 ? -39.664 40.055 43.636 1.00 32.33 139 ALA C CA 1
ATOM 4049 C C . ALA C 1 139 ? -38.155 40.029 43.823 1.00 34.49 139 ALA C C 1
ATOM 4050 O O . ALA C 1 139 ? -37.684 40.712 44.668 1.00 35.57 139 ALA C O 1
ATOM 4052 N N . ALA C 1 140 ? -37.449 39.329 42.955 1.00 34.44 140 ALA C N 1
ATOM 4053 C CA . ALA C 1 140 ? -35.986 39.223 43.033 1.00 35.78 140 ALA C CA 1
ATOM 4054 C C . ALA C 1 140 ? -35.277 39.823 41.818 1.00 38.15 140 ALA C C 1
ATOM 4055 O O . ALA C 1 140 ? -35.571 39.490 40.735 1.00 38.37 140 ALA C O 1
ATOM 4057 N N . LEU C 1 141 ? -34.295 40.657 42.091 1.00 40.78 141 LEU C N 1
ATOM 4058 C CA . LEU C 1 141 ? -33.432 41.376 41.151 1.00 35.72 141 LEU C CA 1
ATOM 4059 C C . LEU C 1 141 ? -32.020 40.938 41.443 1.00 37.52 141 LEU C C 1
ATOM 4060 O O . LEU C 1 141 ? -31.631 41.047 42.535 1.00 42.94 141 LEU C O 1
ATOM 4065 N N . GLY C 1 142 ? -31.259 40.580 40.445 1.00 40.59 142 GLY C N 1
ATOM 4066 C CA . GLY C 1 142 ? -29.885 40.180 40.731 1.00 38.81 142 GLY C CA 1
ATOM 4067 C C . GLY C 1 142 ? -28.967 40.778 39.716 1.00 39.85 142 GLY C C 1
ATOM 4068 O O . GLY C 1 142 ? -29.435 41.357 38.789 1.00 42.28 142 GLY C O 1
ATOM 4069 N N . CYS C 1 143 ? -27.673 40.680 40.003 1.00 40.44 143 CYS C N 1
ATOM 4070 C CA . CYS C 1 143 ? -26.563 41.197 39.180 1.00 40.18 143 CYS C CA 1
ATOM 4071 C C . CYS C 1 143 ? -25.486 40.114 39.203 1.00 41.05 143 CYS C C 1
ATOM 4072 O O . CYS C 1 143 ? -25.021 39.824 40.297 1.00 41.59 143 CYS C O 1
ATOM 4075 N N . LEU C 1 144 ? -25.138 39.509 38.064 1.00 39.09 144 LEU C N 1
ATOM 4076 C CA . LEU C 1 144 ? -24.067 38.496 38.081 1.00 40.57 144 LEU C CA 1
ATOM 4077 C C . LEU C 1 144 ? -22.750 39.162 37.735 1.00 39.38 144 LEU C C 1
ATOM 4078 O O . LEU C 1 144 ? -22.703 39.858 36.783 1.00 43.18 144 LEU C O 1
ATOM 4083 N N . VAL C 1 145 ? -21.715 38.915 38.545 1.00 36.98 145 VAL C N 1
ATOM 4084 C CA . VAL C 1 145 ? -20.365 39.510 38.311 1.00 39.19 145 VAL C CA 1
ATOM 4085 C C . VAL C 1 145 ? -19.402 38.395 37.889 1.00 42.54 145 VAL C C 1
ATOM 4086 O O . VAL C 1 145 ? -19.200 37.456 38.684 1.00 48.78 145 VAL C O 1
ATOM 4090 N N . LYS C 1 146 ? -18.836 38.504 36.682 1.00 44.08 146 LYS C N 1
ATOM 4091 C CA . LYS C 1 146 ? -17.886 37.485 36.160 1.00 49.14 146 LYS C CA 1
ATOM 4092 C C . LYS C 1 146 ? -16.755 38.189 35.401 1.00 55.56 146 LYS C C 1
ATOM 4093 O O . LYS C 1 146 ? -16.651 39.427 35.509 1.00 52.55 146 LYS C O 1
ATOM 4099 N N . ASP C 1 147 ? -15.945 37.419 34.666 1.00 59.88 147 ASP C N 1
ATOM 4100 C CA . ASP C 1 147 ? -14.811 37.981 33.884 1.00 51.30 147 ASP C CA 1
ATOM 4101 C C . ASP C 1 147 ? -13.945 38.852 34.801 1.00 51.63 147 ASP C C 1
ATOM 4102 O O . ASP C 1 147 ? -13.759 40.043 34.483 1.00 48.68 147 ASP C O 1
ATOM 4107 N N . TYR C 1 148 ? -13.555 38.339 35.980 1.00 56.32 148 TYR C N 1
ATOM 4108 C CA . TYR C 1 148 ? -12.633 39.089 36.895 1.00 58.39 148 TYR C CA 1
ATOM 4109 C C . TYR C 1 148 ? -11.570 38.209 37.557 1.00 60.81 148 TYR C C 1
ATOM 4110 O O . TYR C 1 148 ? -11.916 37.175 38.027 1.00 65.00 148 TYR C O 1
ATOM 4119 N N . PHE C 1 149 ? -10.307 38.623 37.619 1.00 65.03 149 PHE C N 1
ATOM 4120 C CA . PHE C 1 149 ? -9.305 37.717 38.245 1.00 78.83 149 PHE C CA 1
ATOM 4121 C C . PHE C 1 149 ? -8.668 38.345 39.466 1.00 92.67 149 PHE C C 1
ATOM 4122 O O . PHE C 1 149 ? -7.763 37.719 40.011 1.00 93.33 149 PHE C O 1
ATOM 4130 N N . PRO C 1 150 ? -8.988 39.599 39.822 1.00 100.74 150 PRO C N 1
ATOM 4131 C CA . PRO C 1 150 ? -8.556 40.131 41.106 1.00 105.75 150 PRO C CA 1
ATOM 4132 C C . PRO C 1 150 ? -9.617 39.745 42.166 1.00 106.51 150 PRO C C 1
ATOM 4133 O O . PRO C 1 150 ? -10.531 40.512 42.410 1.00 103.24 150 PRO C O 1
ATOM 4137 N N . GLU C 1 151 ? -9.485 38.602 42.833 1.00 100.94 151 GLU C N 1
ATOM 4138 C CA . GLU C 1 151 ? -10.565 38.222 43.783 1.00 84.82 151 GLU C CA 1
ATOM 4139 C C . GLU C 1 151 ? -11.164 39.489 44.405 1.00 77.58 151 GLU C C 1
ATOM 4140 O O . GLU C 1 151 ? -12.368 39.475 44.728 1.00 76.93 151 GLU C O 1
ATOM 4146 N N . PRO C 1 152 ? -10.384 40.579 44.587 1.00 74.15 152 PRO C N 1
ATOM 4147 C CA . PRO C 1 152 ? -10.901 41.818 45.178 1.00 76.58 152 PRO C CA 1
ATOM 4148 C C . PRO C 1 152 ? -12.075 42.391 44.371 1.00 70.98 152 PRO C C 1
ATOM 4149 O O . PRO C 1 152 ? -11.860 42.844 43.261 1.00 69.77 152 PRO C O 1
ATOM 4153 N N . VAL C 1 153 ? -13.278 42.353 44.954 1.00 63.62 153 VAL C N 1
ATOM 4154 C CA . VAL C 1 153 ? -14.511 42.878 44.294 1.00 54.72 153 VAL C CA 1
ATOM 4155 C C . VAL C 1 153 ? -15.559 43.146 45.380 1.00 52.08 153 VAL C C 1
ATOM 4156 O O . VAL C 1 153 ? -15.584 42.389 46.371 1.00 59.40 153 VAL C O 1
ATOM 4160 N N . THR C 1 154 ? -16.385 44.181 45.198 1.00 51.91 154 THR C N 1
ATOM 4161 C CA . THR C 1 154 ? -17.419 44.521 46.200 1.00 53.23 154 THR C CA 1
ATOM 4162 C C . THR C 1 154 ? -18.665 45.105 45.553 1.00 52.63 154 THR C C 1
ATOM 4163 O O . THR C 1 154 ? -18.546 46.026 44.821 1.00 51.90 154 THR C O 1
ATOM 4167 N N . VAL C 1 155 ? -19.836 44.602 45.910 1.00 51.22 155 VAL C N 1
ATOM 4168 C CA . VAL C 1 155 ? -21.116 45.082 45.342 1.00 47.37 155 VAL C CA 1
ATOM 4169 C C . VAL C 1 155 ? -21.978 45.692 46.435 1.00 48.54 155 VAL C C 1
ATOM 4170 O O . VAL C 1 155 ? -21.978 45.208 47.536 1.00 48.81 155 VAL C O 1
ATOM 4174 N N . SER C 1 156 ? -22.624 46.784 46.081 1.00 51.32 156 SER C N 1
ATOM 4175 C CA . SER C 1 156 ? -23.589 47.575 46.877 1.00 52.56 156 SER C CA 1
ATOM 4176 C C . SER C 1 156 ? -24.739 47.884 45.934 1.00 51.92 156 SER C C 1
ATOM 4177 O O . SER C 1 156 ? -24.496 48.025 44.767 1.00 50.78 156 SER C O 1
ATOM 4180 N N . TRP C 1 157 ? -25.939 48.060 46.440 1.00 51.41 157 TRP C N 1
ATOM 4181 C CA . TRP C 1 157 ? -26.982 48.237 45.420 1.00 51.78 157 TRP C CA 1
ATOM 4182 C C . TRP C 1 157 ? -27.238 49.692 45.104 1.00 59.88 157 TRP C C 1
ATOM 4183 O O . TRP C 1 157 ? -26.746 50.097 44.084 1.00 64.38 157 TRP C O 1
ATOM 4194 N N . ASN C 1 158 ? -27.972 50.447 45.888 1.00 56.80 158 ASN C N 1
ATOM 4195 C CA . ASN C 1 158 ? -28.240 51.785 45.315 1.00 60.12 158 ASN C CA 1
ATOM 4196 C C . ASN C 1 158 ? -27.201 52.781 45.766 1.00 61.48 158 ASN C C 1
ATOM 4197 O O . ASN C 1 158 ? -27.596 53.744 46.353 1.00 59.45 158 ASN C O 1
ATOM 4202 N N . SER C 1 159 ? -25.934 52.536 45.436 1.00 66.77 159 SER C N 1
ATOM 4203 C CA . SER C 1 159 ? -24.783 53.362 45.888 1.00 68.18 159 SER C CA 1
ATOM 4204 C C . SER C 1 159 ? -24.822 53.395 47.412 1.00 66.16 159 SER C C 1
ATOM 4205 O O . SER C 1 159 ? -24.406 54.375 48.005 1.00 57.22 159 SER C O 1
ATOM 4208 N N . GLY C 1 160 ? -25.277 52.272 47.954 1.00 66.64 160 GLY C N 1
ATOM 4209 C CA . GLY C 1 160 ? -25.411 51.953 49.377 1.00 60.38 160 GLY C CA 1
ATOM 4210 C C . GLY C 1 160 ? -26.783 52.246 49.902 1.00 65.46 160 GLY C C 1
ATOM 4211 O O . GLY C 1 160 ? -27.010 51.907 51.013 1.00 68.04 160 GLY C O 1
ATOM 4212 N N . ALA C 1 161 ? -27.698 52.773 49.107 1.00 63.88 161 ALA C N 1
ATOM 4213 C CA . ALA C 1 161 ? -29.004 53.162 49.677 1.00 62.45 161 ALA C CA 1
ATOM 4214 C C . ALA C 1 161 ? -29.807 51.989 50.220 1.00 62.67 161 ALA C C 1
ATOM 4215 O O . ALA C 1 161 ? -30.492 52.176 51.199 1.00 62.71 161 ALA C O 1
ATOM 4217 N N . LEU C 1 162 ? -29.766 50.833 49.585 1.00 63.24 162 LEU C N 1
ATOM 4218 C CA . LEU C 1 162 ? -30.569 49.731 50.156 1.00 59.55 162 LEU C CA 1
ATOM 4219 C C . LEU C 1 162 ? -29.697 48.610 50.717 1.00 58.40 162 LEU C C 1
ATOM 4220 O O . LEU C 1 162 ? -28.732 48.256 50.111 1.00 54.93 162 LEU C O 1
ATOM 4225 N N . THR C 1 163 ? -29.995 48.189 51.933 1.00 60.17 163 THR C N 1
ATOM 4226 C CA . THR C 1 163 ? -29.232 47.105 52.574 1.00 56.43 163 THR C CA 1
ATOM 4227 C C . THR C 1 163 ? -30.158 45.934 52.813 1.00 55.99 163 THR C C 1
ATOM 4228 O O . THR C 1 163 ? -29.664 44.882 53.068 1.00 54.93 163 THR C O 1
ATOM 4232 N N . SER C 1 164 ? -31.449 46.189 52.784 1.00 56.65 164 SER C N 1
ATOM 4233 C CA . SER C 1 164 ? -32.452 45.164 53.124 1.00 56.14 164 SER C CA 1
ATOM 4234 C C . SER C 1 164 ? -32.730 44.289 51.930 1.00 51.87 164 SER C C 1
ATOM 4235 O O . SER C 1 164 ? -33.112 44.813 50.953 1.00 52.00 164 SER C O 1
ATOM 4238 N N . GLY C 1 165 ? -32.566 42.990 52.103 1.00 57.23 165 GLY C N 1
ATOM 4239 C CA . GLY C 1 165 ? -32.832 41.955 51.098 1.00 54.50 165 GLY C CA 1
ATOM 4240 C C . GLY C 1 165 ? -31.657 41.733 50.207 1.00 49.33 165 GLY C C 1
ATOM 4241 O O . GLY C 1 165 ? -31.721 40.866 49.397 1.00 48.68 165 GLY C O 1
ATOM 4242 N N . VAL C 1 166 ? -30.575 42.428 50.480 1.00 52.04 166 VAL C N 1
ATOM 4243 C CA . VAL C 1 166 ? -29.437 42.389 49.537 1.00 51.62 166 VAL C CA 1
ATOM 4244 C C . VAL C 1 166 ? -28.497 41.289 49.943 1.00 51.08 166 VAL C C 1
ATOM 4245 O O . VAL C 1 166 ? -27.790 41.483 50.844 1.00 54.45 166 VAL C O 1
ATOM 4249 N N . HIS C 1 167 ? -28.488 40.190 49.225 1.00 51.06 167 HIS C N 1
ATOM 4250 C CA . HIS C 1 167 ? -27.542 39.122 49.588 1.00 51.85 167 HIS C CA 1
ATOM 4251 C C . HIS C 1 167 ? -26.581 38.919 48.430 1.00 47.20 167 HIS C C 1
ATOM 4252 O O . HIS C 1 167 ? -27.024 38.765 47.341 1.00 42.32 167 HIS C O 1
ATOM 4259 N N . THR C 1 168 ? -25.297 38.970 48.741 1.00 46.80 168 THR C N 1
ATOM 4260 C CA . THR C 1 168 ? -24.198 38.834 47.778 1.00 42.98 168 THR C CA 1
ATOM 4261 C C . THR C 1 168 ? -23.419 37.574 48.121 1.00 45.47 168 THR C C 1
ATOM 4262 O O . THR C 1 168 ? -22.642 37.634 48.999 1.00 51.36 168 THR C O 1
ATOM 4266 N N . PHE C 1 169 ? -23.596 36.498 47.384 1.00 46.13 169 PHE C N 1
ATOM 4267 C CA . PHE C 1 169 ? -22.995 35.181 47.698 1.00 51.73 169 PHE C CA 1
ATOM 4268 C C . PHE C 1 169 ? -21.503 35.120 47.419 1.00 57.13 169 PHE C C 1
ATOM 4269 O O . PHE C 1 169 ? -21.057 35.751 46.507 1.00 55.59 169 PHE C O 1
ATOM 4277 N N . PRO C 1 170 ? -20.752 34.211 48.062 1.00 57.32 170 PRO C N 1
ATOM 4278 C CA . PRO C 1 170 ? -19.326 34.148 47.930 1.00 55.34 170 PRO C CA 1
ATOM 4279 C C . PRO C 1 170 ? -18.923 34.005 46.472 1.00 56.60 170 PRO C C 1
ATOM 4280 O O . PRO C 1 170 ? -19.671 33.497 45.724 1.00 53.93 170 PRO C O 1
ATOM 4284 N N . ALA C 1 171 ? -17.713 34.436 46.167 1.00 53.56 171 ALA C N 1
ATOM 4285 C CA . ALA C 1 171 ? -17.178 34.423 44.803 1.00 50.80 171 ALA C CA 1
ATOM 4286 C C . ALA C 1 171 ? -16.850 32.999 44.418 1.00 53.55 171 ALA C C 1
ATOM 4287 O O . ALA C 1 171 ? -16.454 32.291 45.286 1.00 62.81 171 ALA C O 1
ATOM 4289 N N . VAL C 1 172 ? -17.150 32.559 43.205 1.00 53.10 172 VAL C N 1
ATOM 4290 C CA . VAL C 1 172 ? -16.671 31.227 42.736 1.00 56.33 172 VAL C CA 1
ATOM 4291 C C . VAL C 1 172 ? -16.227 31.364 41.281 1.00 57.28 172 VAL C C 1
ATOM 4292 O O . VAL C 1 172 ? -15.946 30.328 40.674 1.00 57.27 172 VAL C O 1
ATOM 4296 N N . SER C 1 176 ? -12.163 27.122 34.889 1.00 69.41 176 SER C N 1
ATOM 4297 C CA . SER C 1 176 ? -11.799 27.817 33.629 1.00 72.50 176 SER C CA 1
ATOM 4298 C C . SER C 1 176 ? -10.772 28.906 33.921 1.00 68.49 176 SER C C 1
ATOM 4299 O O . SER C 1 176 ? -10.298 29.522 32.991 1.00 63.68 176 SER C O 1
ATOM 4302 N N . GLY C 1 177 ? -10.454 29.084 35.192 1.00 65.08 177 GLY C N 1
ATOM 4303 C CA . GLY C 1 177 ? -9.456 30.069 35.621 1.00 66.44 177 GLY C CA 1
ATOM 4304 C C . GLY C 1 177 ? -10.011 31.388 36.105 1.00 67.83 177 GLY C C 1
ATOM 4305 O O . GLY C 1 177 ? -9.236 32.133 36.666 1.00 67.74 177 GLY C O 1
ATOM 4306 N N . LEU C 1 178 ? -11.289 31.690 35.907 1.00 67.20 178 LEU C N 1
ATOM 4307 C CA . LEU C 1 178 ? -11.774 33.003 36.407 1.00 68.53 178 LEU C CA 1
ATOM 4308 C C . LEU C 1 178 ? -12.942 32.825 37.358 1.00 68.05 178 LEU C C 1
ATOM 4309 O O . LEU C 1 178 ? -13.723 31.884 37.202 1.00 65.50 178 LEU C O 1
ATOM 4314 N N . TYR C 1 179 ? -13.081 33.797 38.242 1.00 62.21 179 TYR C N 1
ATOM 4315 C CA . TYR C 1 179 ? -14.088 33.695 39.302 1.00 57.71 179 TYR C CA 1
ATOM 4316 C C . TYR C 1 179 ? -15.220 34.640 39.015 1.00 57.44 179 TYR C C 1
ATOM 4317 O O . TYR C 1 179 ? -14.953 35.716 38.541 1.00 57.91 179 TYR C O 1
ATOM 4326 N N . SER C 1 180 ? -16.408 34.222 39.440 1.00 56.72 180 SER C N 1
ATOM 4327 C CA . SER C 1 180 ? -17.688 34.925 39.265 1.00 49.58 180 SER C CA 1
ATOM 4328 C C . SER C 1 180 ? -18.363 35.103 40.611 1.00 51.25 180 SER C C 1
ATOM 4329 O O . SER C 1 180 ? -18.068 34.379 41.497 1.00 57.04 180 SER C O 1
ATOM 4332 N N . LEU C 1 181 ? -19.267 36.060 40.701 1.00 48.72 181 LEU C N 1
ATOM 4333 C CA . LEU C 1 181 ? -20.010 36.401 41.922 1.00 43.41 181 LEU C CA 1
ATOM 4334 C C . LEU C 1 181 ? -21.479 36.603 41.588 1.00 46.69 181 LEU C C 1
ATOM 4335 O O . LEU C 1 181 ? -21.806 36.670 40.442 1.00 47.06 181 LEU C O 1
ATOM 4340 N N . SER C 1 182 ? -22.341 36.614 42.583 1.00 48.90 182 SER C N 1
ATOM 4341 C CA . SER C 1 182 ? -23.756 36.864 42.288 1.00 42.47 182 SER C CA 1
ATOM 4342 C C . SER C 1 182 ? -24.298 37.709 43.419 1.00 42.48 182 SER C C 1
ATOM 4343 O O . SER C 1 182 ? -24.030 37.366 44.478 1.00 49.26 182 SER C O 1
ATOM 4346 N N . SER C 1 183 ? -24.959 38.820 43.162 1.00 40.41 183 SER C N 1
ATOM 4347 C CA . SER C 1 183 ? -25.554 39.606 44.255 1.00 42.33 183 SER C CA 1
ATOM 4348 C C . SER C 1 183 ? -27.003 39.810 43.875 1.00 41.62 183 SER C C 1
ATOM 4349 O O . SER C 1 183 ? -27.211 40.297 42.838 1.00 42.83 183 SER C O 1
ATOM 4352 N N . VAL C 1 184 ? -27.946 39.501 44.752 1.00 43.51 184 VAL C N 1
ATOM 4353 C CA . VAL C 1 184 ? -29.392 39.636 44.449 1.00 42.04 184 VAL C CA 1
ATOM 4354 C C . VAL C 1 184 ? -30.089 40.361 45.590 1.00 45.65 184 VAL C C 1
ATOM 4355 O O . VAL C 1 184 ? -29.588 40.299 46.667 1.00 46.94 184 VAL C O 1
ATOM 4359 N N . VAL C 1 185 ? -31.208 41.029 45.312 1.00 44.57 185 VAL C N 1
ATOM 4360 C CA . VAL C 1 185 ? -32.046 41.733 46.319 1.00 41.49 185 VAL C CA 1
ATOM 4361 C C . VAL C 1 185 ? -33.498 41.353 46.092 1.00 40.37 185 VAL C C 1
ATOM 4362 O O . VAL C 1 185 ? -33.886 41.272 44.980 1.00 39.25 185 VAL C O 1
ATOM 4366 N N . THR C 1 186 ? -34.252 41.212 47.167 1.00 43.55 186 THR C N 1
ATOM 4367 C CA . THR C 1 186 ? -35.687 40.870 47.137 1.00 40.36 186 THR C CA 1
ATOM 4368 C C . THR C 1 186 ? -36.449 42.152 47.423 1.00 44.43 186 THR C C 1
ATOM 4369 O O . THR C 1 186 ? -36.267 42.680 48.487 1.00 44.92 186 THR C O 1
ATOM 4373 N N . VAL C 1 187 ? -37.265 42.611 46.480 1.00 43.15 187 VAL C N 1
ATOM 4374 C CA . VAL C 1 187 ? -37.959 43.905 46.677 1.00 46.34 187 VAL C CA 1
ATOM 4375 C C . VAL C 1 187 ? -39.445 43.693 46.472 1.00 47.20 187 VAL C C 1
ATOM 4376 O O . VAL C 1 187 ? -39.777 42.836 45.711 1.00 43.95 187 VAL C O 1
ATOM 4380 N N . PRO C 1 188 ? -40.341 44.481 47.094 1.00 50.57 188 PRO C N 1
ATOM 4381 C CA . PRO C 1 188 ? -41.749 44.287 46.957 1.00 49.53 188 PRO C CA 1
ATOM 4382 C C . PRO C 1 188 ? -42.029 44.433 45.471 1.00 48.75 188 PRO C C 1
ATOM 4383 O O . PRO C 1 188 ? -41.543 45.329 44.902 1.00 46.86 188 PRO C O 1
ATOM 4387 N N . SER C 1 189 ? -42.891 43.569 44.956 1.00 48.00 189 SER C N 1
ATOM 4388 C CA . SER C 1 189 ? -43.241 43.464 43.526 1.00 47.16 189 SER C CA 1
ATOM 4389 C C . SER C 1 189 ? -43.866 44.746 43.001 1.00 49.27 189 SER C C 1
ATOM 4390 O O . SER C 1 189 ? -43.720 45.011 41.846 1.00 49.35 189 SER C O 1
ATOM 4393 N N . SER C 1 190 ? -44.614 45.450 43.824 1.00 50.66 190 SER C N 1
ATOM 4394 C CA . SER C 1 190 ? -45.338 46.677 43.428 1.00 51.58 190 SER C CA 1
ATOM 4395 C C . SER C 1 190 ? -44.372 47.791 43.064 1.00 47.64 190 SER C C 1
ATOM 4396 O O . SER C 1 190 ? -44.693 48.581 42.246 1.00 47.03 190 SER C O 1
ATOM 4399 N N . SER C 1 191 ? -43.247 47.858 43.734 1.00 49.16 191 SER C N 1
ATOM 4400 C CA . SER C 1 191 ? -42.266 48.945 43.535 1.00 50.81 191 SER C CA 1
ATOM 4401 C C . SER C 1 191 ? -41.591 48.811 42.194 1.00 47.92 191 SER C C 1
ATOM 4402 O O . SER C 1 191 ? -40.985 49.730 41.764 1.00 48.25 191 SER C O 1
ATOM 4405 N N . LEU C 1 192 ? -41.698 47.646 41.601 1.00 48.22 192 LEU C N 1
ATOM 4406 C CA . LEU C 1 192 ? -40.977 47.389 40.351 1.00 44.41 192 LEU C CA 1
ATOM 4407 C C . LEU C 1 192 ? -41.654 48.208 39.300 1.00 42.53 192 LEU C C 1
ATOM 4408 O O . LEU C 1 192 ? -42.812 48.056 39.144 1.00 44.70 192 LEU C O 1
ATOM 4413 N N . GLY C 1 193 ? -40.883 48.973 38.577 1.00 42.32 193 GLY C N 1
ATOM 4414 C CA . GLY C 1 193 ? -41.420 49.858 37.550 1.00 48.18 193 GLY C CA 1
ATOM 4415 C C . GLY C 1 193 ? -41.304 51.263 38.020 1.00 44.05 193 GLY C C 1
ATOM 4416 O O . GLY C 1 193 ? -40.836 52.032 37.282 1.00 50.43 193 GLY C O 1
ATOM 4417 N N . THR C 1 194 ? -41.583 51.529 39.275 1.00 38.91 194 THR C N 1
ATOM 4418 C CA . THR C 1 194 ? -41.371 52.901 39.748 1.00 44.97 194 THR C CA 1
ATOM 4419 C C . THR C 1 194 ? -40.085 53.063 40.568 1.00 47.35 194 THR C C 1
ATOM 4420 O O . THR C 1 194 ? -39.386 53.959 40.233 1.00 51.75 194 THR C O 1
ATOM 4424 N N . GLN C 1 195 ? -39.814 52.335 41.653 1.00 44.74 195 GLN C N 1
ATOM 4425 C CA . GLN C 1 195 ? -38.511 52.601 42.323 1.00 39.51 195 GLN C CA 1
ATOM 4426 C C . GLN C 1 195 ? -37.438 52.088 41.369 1.00 41.29 195 GLN C C 1
ATOM 4427 O O . GLN C 1 195 ? -37.691 51.157 40.705 1.00 49.21 195 GLN C O 1
ATOM 4433 N N . THR C 1 196 ? -36.300 52.753 41.268 1.00 39.30 196 THR C N 1
ATOM 4434 C CA . THR C 1 196 ? -35.222 52.377 40.330 1.00 46.31 196 THR C CA 1
ATOM 4435 C C . THR C 1 196 ? -34.148 51.663 41.118 1.00 46.20 196 THR C C 1
ATOM 4436 O O . THR C 1 196 ? -33.888 52.088 42.208 1.00 40.11 196 THR C O 1
ATOM 4440 N N . TYR C 1 197 ? -33.572 50.609 40.551 1.00 44.23 197 TYR C N 1
ATOM 4441 C CA . TYR C 1 197 ? -32.535 49.822 41.241 1.00 43.46 197 TYR C CA 1
ATOM 4442 C C . TYR C 1 197 ? -31.301 49.741 40.374 1.00 45.81 197 TYR C C 1
ATOM 4443 O O . TYR C 1 197 ? -31.408 49.237 39.319 1.00 50.64 197 TYR C O 1
ATOM 4452 N N . ILE C 1 198 ? -30.179 50.251 40.858 1.00 48.29 198 ILE C N 1
ATOM 4453 C CA . ILE C 1 198 ? -28.878 50.134 40.155 1.00 49.32 198 ILE C CA 1
ATOM 4454 C C . ILE C 1 198 ? -27.896 49.209 40.848 1.00 48.31 198 ILE C C 1
ATOM 4455 O O . ILE C 1 198 ? -27.979 49.014 42.032 1.00 49.72 198 ILE C O 1
ATOM 4460 N N . CYS C 1 199 ? -27.039 48.584 40.081 1.00 48.16 199 CYS C N 1
ATOM 4461 C CA . CYS C 1 199 ? -25.966 47.835 40.744 1.00 53.57 199 CYS C CA 1
ATOM 4462 C C . CYS C 1 199 ? -24.502 48.230 40.619 1.00 54.20 199 CYS C C 1
ATOM 4463 O O . CYS C 1 199 ? -23.954 47.969 39.595 1.00 48.06 199 CYS C O 1
ATOM 4466 N N . ASN C 1 200 ? -23.947 48.813 41.674 1.00 56.26 200 ASN C N 1
ATOM 4467 C CA . ASN C 1 200 ? -22.595 49.403 41.710 1.00 53.59 200 ASN C CA 1
ATOM 4468 C C . ASN C 1 200 ? -21.584 48.314 42.017 1.00 47.75 200 ASN C C 1
ATOM 4469 O O . ASN C 1 200 ? -21.394 48.068 43.144 1.00 49.24 200 ASN C O 1
ATOM 4474 N N . VAL C 1 201 ? -20.902 47.749 41.030 1.00 46.00 201 VAL C N 1
ATOM 4475 C CA . VAL C 1 201 ? -19.903 46.699 41.352 1.00 49.04 201 VAL C CA 1
ATOM 4476 C C . VAL C 1 201 ? -18.529 47.310 41.319 1.00 48.15 201 VAL C C 1
ATOM 4477 O O . VAL C 1 201 ? -18.060 47.639 40.297 1.00 50.24 201 VAL C O 1
ATOM 4481 N N . ASN C 1 202 ? -17.891 47.324 42.466 1.00 55.47 202 ASN C N 1
ATOM 4482 C CA . ASN C 1 202 ? -16.577 47.970 42.579 1.00 60.89 202 ASN C CA 1
ATOM 4483 C C . ASN C 1 202 ? -15.465 46.933 42.493 1.00 61.34 202 ASN C C 1
ATOM 4484 O O . ASN C 1 202 ? -15.555 45.917 43.139 1.00 62.05 202 ASN C O 1
ATOM 4489 N N . HIS C 1 203 ? -14.489 47.183 41.642 1.00 57.42 203 HIS C N 1
ATOM 4490 C CA . HIS C 1 203 ? -13.289 46.336 41.598 1.00 58.97 203 HIS C CA 1
ATOM 4491 C C . HIS C 1 203 ? -12.189 47.357 41.689 1.00 59.02 203 HIS C C 1
ATOM 4492 O O . HIS C 1 203 ? -12.113 48.148 40.817 1.00 59.90 203 HIS C O 1
ATOM 4499 N N . LYS C 1 204 ? -11.560 47.454 42.843 1.00 62.34 204 LYS C N 1
ATOM 4500 C CA . LYS C 1 204 ? -10.456 48.391 43.104 1.00 64.51 204 LYS C CA 1
ATOM 4501 C C . LYS C 1 204 ? -9.188 47.922 42.407 1.00 61.35 204 LYS C C 1
ATOM 4502 O O . LYS C 1 204 ? -8.370 48.749 42.048 1.00 62.25 204 LYS C O 1
ATOM 4508 N N . PRO C 1 205 ? -8.950 46.615 42.288 1.00 55.37 205 PRO C N 1
ATOM 4509 C CA . PRO C 1 205 ? -7.764 46.129 41.665 1.00 54.44 205 PRO C CA 1
ATOM 4510 C C . PRO C 1 205 ? -7.654 46.528 40.200 1.00 60.50 205 PRO C C 1
ATOM 4511 O O . PRO C 1 205 ? -6.576 46.703 39.787 1.00 62.99 205 PRO C O 1
ATOM 4515 N N . SER C 1 206 ? -8.768 46.528 39.474 1.00 62.54 206 SER C N 1
ATOM 4516 C CA . SER C 1 206 ? -8.857 46.851 38.033 1.00 57.00 206 SER C CA 1
ATOM 4517 C C . SER C 1 206 ? -9.272 48.289 37.850 1.00 58.74 206 SER C C 1
ATOM 4518 O O . SER C 1 206 ? -9.518 48.638 36.714 1.00 61.68 206 SER C O 1
ATOM 4521 N N . ASN C 1 207 ? -9.422 49.003 38.952 1.00 59.08 207 ASN C N 1
ATOM 4522 C CA . ASN C 1 207 ? -9.879 50.408 38.992 1.00 58.95 207 ASN C CA 1
ATOM 4523 C C . ASN C 1 207 ? -11.291 50.540 38.419 1.00 58.94 207 ASN C C 1
ATOM 4524 O O . ASN C 1 207 ? -11.518 51.514 37.745 1.00 60.56 207 ASN C O 1
ATOM 4529 N N . THR C 1 208 ? -12.186 49.608 38.734 1.00 59.71 208 THR C N 1
ATOM 4530 C CA . THR C 1 208 ? -13.547 49.579 38.146 1.00 57.99 208 THR C CA 1
ATOM 4531 C C . THR C 1 208 ? -14.578 50.117 39.118 1.00 59.14 208 THR C C 1
ATOM 4532 O O . THR C 1 208 ? -14.499 49.755 40.248 1.00 63.54 208 THR C O 1
ATOM 4536 N N . LYS C 1 209 ? -15.475 50.973 38.669 1.00 62.28 209 LYS C N 1
ATOM 4537 C CA . LYS C 1 209 ? -16.527 51.533 39.534 1.00 58.68 209 LYS C CA 1
ATOM 4538 C C . LYS C 1 209 ? -17.796 51.584 38.693 1.00 69.54 209 LYS C C 1
ATOM 4539 O O . LYS C 1 209 ? -18.305 52.672 38.499 1.00 75.81 209 LYS C O 1
ATOM 4545 N N . VAL C 1 210 ? -18.252 50.431 38.194 1.00 62.74 210 VAL C N 1
ATOM 4546 C CA . VAL C 1 210 ? -19.398 50.259 37.257 1.00 58.25 210 VAL C CA 1
ATOM 4547 C C . VAL C 1 210 ? -20.731 50.376 37.958 1.00 60.79 210 VAL C C 1
ATOM 4548 O O . VAL C 1 210 ? -20.773 50.147 39.111 1.00 61.22 210 VAL C O 1
ATOM 4552 N N . ASP C 1 211 ? -21.773 50.754 37.238 1.00 64.83 211 ASP C N 1
ATOM 4553 C CA . ASP C 1 211 ? -23.134 50.767 37.806 1.00 64.49 211 ASP C CA 1
ATOM 4554 C C . ASP C 1 211 ? -24.047 50.207 36.733 1.00 67.17 211 ASP C C 1
ATOM 4555 O O . ASP C 1 211 ? -24.087 50.817 35.712 1.00 65.77 211 ASP C O 1
ATOM 4560 N N . LYS C 1 212 ? -24.774 49.118 36.971 1.00 68.59 212 LYS C N 1
ATOM 4561 C CA . LYS C 1 212 ? -25.726 48.602 35.960 1.00 62.53 212 LYS C CA 1
ATOM 4562 C C . LYS C 1 212 ? -27.137 48.675 36.528 1.00 61.22 212 LYS C C 1
ATOM 4563 O O . LYS C 1 212 ? -27.322 48.203 37.581 1.00 67.08 212 LYS C O 1
ATOM 4569 N N . LYS C 1 213 ? -28.073 49.288 35.828 1.00 53.67 213 LYS C N 1
ATOM 4570 C CA . LYS C 1 213 ? -29.469 49.444 36.283 1.00 50.39 213 LYS C CA 1
ATOM 4571 C C . LYS C 1 213 ? -30.219 48.136 36.105 1.00 58.03 213 LYS C C 1
ATOM 4572 O O . LYS C 1 213 ? -29.901 47.451 35.194 1.00 66.35 213 LYS C O 1
ATOM 4578 N N . VAL C 1 214 ? -31.251 47.861 36.894 1.00 51.24 214 VAL C N 1
ATOM 4579 C CA . VAL C 1 214 ? -31.960 46.559 36.754 1.00 58.54 214 VAL C CA 1
ATOM 4580 C C . VAL C 1 214 ? -33.464 46.743 36.656 1.00 61.41 214 VAL C C 1
ATOM 4581 O O . VAL C 1 214 ? -34.061 47.070 37.649 1.00 54.26 214 VAL C O 1
ATOM 4585 N N . GLU C 1 215 ? -34.036 46.451 35.497 1.00 65.97 215 GLU C N 1
ATOM 4586 C CA . GLU C 1 215 ? -35.495 46.530 35.331 1.00 67.09 215 GLU C CA 1
ATOM 4587 C C . GLU C 1 215 ? -35.908 45.684 34.129 1.00 74.73 215 GLU C C 1
ATOM 4588 O O . GLU C 1 215 ? -35.042 45.333 33.337 1.00 75.08 215 GLU C O 1
ATOM 4594 N N . PRO C 1 216 ? -37.185 45.284 33.986 1.00 72.75 216 PRO C N 1
ATOM 4595 C CA . PRO C 1 216 ? -37.625 44.515 32.863 1.00 69.66 216 PRO C CA 1
ATOM 4596 C C . PRO C 1 216 ? -38.423 45.354 31.852 1.00 72.02 216 PRO C C 1
ATOM 4597 O O . PRO C 1 216 ? -38.863 46.431 32.198 1.00 74.40 216 PRO C O 1
ATOM 4601 N N . GLU D 1 1 ? -0.573 6.080 60.144 1.00 45.49 1 GLU D N 1
ATOM 4602 C CA . GLU D 1 1 ? -1.683 6.818 59.498 1.00 45.42 1 GLU D CA 1
ATOM 4603 C C . GLU D 1 1 ? -2.798 7.049 60.501 1.00 38.03 1 GLU D C 1
ATOM 4604 O O . GLU D 1 1 ? -3.633 6.208 60.585 1.00 35.46 1 GLU D O 1
ATOM 4610 N N . VAL D 1 2 ? -2.757 8.170 61.212 1.00 34.87 2 VAL D N 1
ATOM 4611 C CA . VAL D 1 2 ? -3.766 8.571 62.220 1.00 36.52 2 VAL D CA 1
ATOM 4612 C C . VAL D 1 2 ? -4.915 9.191 61.475 1.00 34.42 2 VAL D C 1
ATOM 4613 O O . VAL D 1 2 ? -4.669 9.933 60.590 1.00 30.51 2 VAL D O 1
ATOM 4617 N N . GLN D 1 3 ? -6.115 8.815 61.871 1.00 44.64 3 GLN D N 1
ATOM 4618 C CA . GLN D 1 3 ? -7.402 9.282 61.340 1.00 40.74 3 GLN D CA 1
ATOM 4619 C C . GLN D 1 3 ? -8.153 9.879 62.515 1.00 33.61 3 GLN D C 1
ATOM 4620 O O . GLN D 1 3 ? -8.280 9.217 63.465 1.00 42.25 3 GLN D O 1
ATOM 4626 N N . LEU D 1 4 ? -8.561 11.128 62.394 1.00 27.50 4 LEU D N 1
ATOM 4627 C CA . LEU D 1 4 ? -9.376 11.850 63.376 1.00 24.91 4 LEU D CA 1
ATOM 4628 C C . LEU D 1 4 ? -10.717 12.039 62.708 1.00 26.04 4 LEU D C 1
ATOM 4629 O O . LEU D 1 4 ? -10.739 12.784 61.824 1.00 27.66 4 LEU D O 1
ATOM 4634 N N . VAL D 1 5 ? -11.772 11.350 63.105 1.00 23.26 5 VAL D N 1
ATOM 4635 C CA . VAL D 1 5 ? -13.080 11.579 62.430 1.00 31.65 5 VAL D CA 1
ATOM 4636 C C . VAL D 1 5 ? -14.078 12.167 63.411 1.00 26.06 5 VAL D C 1
ATOM 4637 O O . VAL D 1 5 ? -14.144 11.743 64.476 1.00 23.67 5 VAL D O 1
ATOM 4641 N N . GLN D 1 6 ? -14.764 13.206 62.996 1.00 28.34 6 GLN D N 1
ATOM 4642 C CA . GLN D 1 6 ? -15.703 13.986 63.814 1.00 24.32 6 GLN D CA 1
ATOM 4643 C C . GLN D 1 6 ? -17.146 13.589 63.591 1.00 21.41 6 GLN D C 1
ATOM 4644 O O . GLN D 1 6 ? -17.426 12.997 62.633 1.00 26.68 6 GLN D O 1
ATOM 4650 N N . SER D 1 7 ? -17.983 14.034 64.507 1.00 20.32 7 SER D N 1
ATOM 4651 C CA . SER D 1 7 ? -19.437 13.835 64.590 1.00 18.88 7 SER D CA 1
ATOM 4652 C C . SER D 1 7 ? -20.132 14.653 63.521 1.00 21.30 7 SER D C 1
ATOM 4653 O O . SER D 1 7 ? -19.477 15.299 62.741 1.00 22.65 7 SER D O 1
ATOM 4656 N N . GLY D 1 8 ? -21.422 14.466 63.435 1.00 20.16 8 GLY D N 1
ATOM 4657 C CA . GLY D 1 8 ? -22.261 15.065 62.409 1.00 22.71 8 GLY D CA 1
ATOM 4658 C C . GLY D 1 8 ? -22.646 16.465 62.679 1.00 19.64 8 GLY D C 1
ATOM 4659 O O . GLY D 1 8 ? -22.512 16.850 63.763 1.00 18.50 8 GLY D O 1
ATOM 4660 N N . ALA D 1 9 ? -23.163 17.122 61.659 1.00 17.05 9 ALA D N 1
ATOM 4661 C CA . ALA D 1 9 ? -23.574 18.526 61.699 1.00 18.78 9 ALA D CA 1
ATOM 4662 C C . ALA D 1 9 ? -24.728 18.691 62.637 1.00 18.62 9 ALA D C 1
ATOM 4663 O O . ALA D 1 9 ? -25.530 17.857 62.653 1.00 19.84 9 ALA D O 1
ATOM 4665 N N . GLU D 1 10 ? -24.774 19.813 63.327 1.00 18.41 10 GLU D N 1
ATOM 4666 C CA . GLU D 1 10 ? -25.830 20.054 64.318 1.00 18.39 10 GLU D CA 1
ATOM 4667 C C . GLU D 1 10 ? -26.498 21.399 64.117 1.00 17.11 10 GLU D C 1
ATOM 4668 O O . GLU D 1 10 ? -25.876 22.302 63.788 1.00 16.51 10 GLU D O 1
ATOM 4674 N N . VAL D 1 11 ? -27.791 21.435 64.309 1.00 14.92 11 VAL D N 1
ATOM 4675 C CA . VAL D 1 11 ? -28.569 22.683 64.264 1.00 14.56 11 VAL D CA 1
ATOM 4676 C C . VAL D 1 11 ? -29.115 22.824 65.659 1.00 17.83 11 VAL D C 1
ATOM 4677 O O . VAL D 1 11 ? -29.787 21.983 66.049 1.00 23.77 11 VAL D O 1
ATOM 4681 N N . LYS D 1 12 ? -28.754 23.869 66.365 1.00 19.69 12 LYS D N 1
ATOM 4682 C CA . LYS D 1 12 ? -29.228 24.085 67.738 1.00 22.09 12 LYS D CA 1
ATOM 4683 C C . LYS D 1 12 ? -29.925 25.433 67.817 1.00 21.75 12 LYS D C 1
ATOM 4684 O O . LYS D 1 12 ? -29.750 26.210 66.970 1.00 19.44 12 LYS D O 1
ATOM 4690 N N . LYS D 1 13 ? -30.757 25.627 68.814 1.00 20.92 13 LYS D N 1
ATOM 4691 C CA . LYS D 1 13 ? -31.449 26.908 68.991 1.00 20.07 13 LYS D CA 1
ATOM 4692 C C . LYS D 1 13 ? -30.679 27.703 70.025 1.00 20.29 13 LYS D C 1
ATOM 4693 O O . LYS D 1 13 ? -30.002 27.132 70.823 1.00 21.66 13 LYS D O 1
ATOM 4699 N N . PRO D 1 14 ? -30.748 29.029 70.037 1.00 20.04 14 PRO D N 1
ATOM 4700 C CA . PRO D 1 14 ? -29.999 29.785 70.987 1.00 18.27 14 PRO D CA 1
ATOM 4701 C C . PRO D 1 14 ? -30.284 29.453 72.440 1.00 20.55 14 PRO D C 1
ATOM 4702 O O . PRO D 1 14 ? -31.351 29.258 72.746 1.00 22.33 14 PRO D O 1
ATOM 4706 N N . GLY D 1 15 ? -29.244 29.422 73.251 1.00 21.44 15 GLY D N 1
ATOM 4707 C CA . GLY D 1 15 ? -29.316 29.124 74.677 1.00 21.75 15 GLY D CA 1
ATOM 4708 C C . GLY D 1 15 ? -29.105 27.677 74.954 1.00 21.98 15 GLY D C 1
ATOM 4709 O O . GLY D 1 15 ? -28.909 27.355 76.067 1.00 25.34 15 GLY D O 1
ATOM 4710 N N . ALA D 1 16 ? -29.085 26.893 73.910 1.00 24.42 16 ALA D N 1
ATOM 4711 C CA . ALA D 1 16 ? -28.948 25.429 73.952 1.00 25.56 16 ALA D CA 1
ATOM 4712 C C . ALA D 1 16 ? -27.496 25.033 74.057 1.00 28.92 16 ALA D C 1
ATOM 4713 O O . ALA D 1 16 ? -26.673 25.867 74.148 1.00 31.43 16 ALA D O 1
ATOM 4715 N N . SER D 1 17 ? -27.228 23.758 74.050 1.00 29.06 17 SER D N 1
ATOM 4716 C CA . SER D 1 17 ? -25.821 23.374 74.165 1.00 29.89 17 SER D CA 1
ATOM 4717 C C . SER D 1 17 ? -25.548 22.207 73.219 1.00 32.24 17 SER D C 1
ATOM 4718 O O . SER D 1 17 ? -26.444 21.542 72.861 1.00 33.81 17 SER D O 1
ATOM 4721 N N . VAL D 1 18 ? -24.325 22.045 72.766 1.00 29.51 18 VAL D N 1
ATOM 4722 C CA . VAL D 1 18 ? -23.962 21.045 71.728 1.00 31.42 18 VAL D CA 1
ATOM 4723 C C . VAL D 1 18 ? -22.754 20.252 72.197 1.00 30.10 18 VAL D C 1
ATOM 4724 O O . VAL D 1 18 ? -21.978 20.787 72.874 1.00 30.61 18 VAL D O 1
ATOM 4728 N N . LYS D 1 19 ? -22.677 18.978 71.874 1.00 27.28 19 LYS D N 1
ATOM 4729 C CA . LYS D 1 19 ? -21.488 18.207 72.231 1.00 22.87 19 LYS D CA 1
ATOM 4730 C C . LYS D 1 19 ? -20.970 17.554 70.977 1.00 25.50 19 LYS D C 1
ATOM 4731 O O . LYS D 1 19 ? -21.628 16.752 70.440 1.00 29.56 19 LYS D O 1
ATOM 4737 N N . VAL D 1 20 ? -19.717 17.818 70.665 1.00 28.98 20 VAL D N 1
ATOM 4738 C CA . VAL D 1 20 ? -19.036 17.413 69.411 1.00 26.61 20 VAL D CA 1
ATOM 4739 C C . VAL D 1 20 ? -17.921 16.435 69.721 1.00 24.50 20 VAL D C 1
ATOM 4740 O O . VAL D 1 20 ? -17.248 16.689 70.621 1.00 24.47 20 VAL D O 1
ATOM 4744 N N . SER D 1 21 ? -17.737 15.431 68.880 1.00 23.28 21 SER D N 1
ATOM 4745 C CA . SER D 1 21 ? -16.809 14.293 69.022 1.00 22.35 21 SER D CA 1
ATOM 4746 C C . SER D 1 21 ? -15.743 14.244 67.941 1.00 24.71 21 SER D C 1
ATOM 4747 O O . SER D 1 21 ? -15.997 14.723 66.940 1.00 25.00 21 SER D O 1
ATOM 4750 N N . CYS D 1 22 ? -14.554 13.751 68.265 1.00 27.48 22 CYS D N 1
ATOM 4751 C CA . CYS D 1 22 ? -13.432 13.469 67.345 1.00 24.84 22 CYS D CA 1
ATOM 4752 C C . CYS D 1 22 ? -13.024 12.057 67.706 1.00 27.29 22 CYS D C 1
ATOM 4753 O O . CYS D 1 22 ? -12.395 11.921 68.674 1.00 33.90 22 CYS D O 1
ATOM 4756 N N . LYS D 1 23 ? -13.483 11.048 66.988 1.00 34.24 23 LYS D N 1
ATOM 4757 C CA . LYS D 1 23 ? -12.973 9.671 67.179 1.00 33.89 23 LYS D CA 1
ATOM 4758 C C . LYS D 1 23 ? -11.592 9.646 66.563 1.00 36.08 23 LYS D C 1
ATOM 4759 O O . LYS D 1 23 ? -11.473 9.992 65.437 1.00 31.69 23 LYS D O 1
ATOM 4765 N N . THR D 1 24 ? -10.623 9.075 67.237 1.00 39.39 24 THR D N 1
ATOM 4766 C CA . THR D 1 24 ? -9.250 9.090 66.719 1.00 43.80 24 THR D CA 1
ATOM 4767 C C . THR D 1 24 ? -8.758 7.677 66.387 1.00 47.21 24 THR D C 1
ATOM 4768 O O . THR D 1 24 ? -8.916 6.814 67.184 1.00 45.01 24 THR D O 1
ATOM 4772 N N . SER D 1 25 ? -8.196 7.459 65.210 1.00 47.01 25 SER D N 1
ATOM 4773 C CA . SER D 1 25 ? -7.803 6.085 64.833 1.00 74.68 25 SER D CA 1
ATOM 4774 C C . SER D 1 25 ? -6.338 5.981 64.431 1.00 57.58 25 SER D C 1
ATOM 4775 O O . SER D 1 25 ? -6.087 5.552 63.336 1.00 45.12 25 SER D O 1
ATOM 4778 N N . GLY D 1 26 ? -5.423 6.239 65.353 1.00 59.00 26 GLY D N 1
ATOM 4779 C CA . GLY D 1 26 ? -3.987 6.148 65.054 1.00 64.44 26 GLY D CA 1
ATOM 4780 C C . GLY D 1 26 ? -3.128 5.479 66.108 1.00 66.64 26 GLY D C 1
ATOM 4781 O O . GLY D 1 26 ? -3.299 4.313 66.359 1.00 68.99 26 GLY D O 1
ATOM 4782 N N . TYR D 1 27 ? -2.234 6.216 66.736 1.00 69.26 27 TYR D N 1
ATOM 4783 C CA . TYR D 1 27 ? -1.304 5.570 67.681 1.00 88.41 27 TYR D CA 1
ATOM 4784 C C . TYR D 1 27 ? -1.884 5.502 69.091 1.00 102.30 27 TYR D C 1
ATOM 4785 O O . TYR D 1 27 ? -3.076 5.693 69.306 1.00 101.24 27 TYR D O 1
ATOM 4794 N N . THR D 1 28 ? -0.988 5.254 70.048 1.00 122.08 28 THR D N 1
ATOM 4795 C CA . THR D 1 28 ? -1.299 5.163 71.502 1.00 117.35 28 THR D CA 1
ATOM 4796 C C . THR D 1 28 ? -1.984 6.444 71.966 1.00 105.71 28 THR D C 1
ATOM 4797 O O . THR D 1 28 ? -1.274 7.416 72.167 1.00 111.39 28 THR D O 1
ATOM 4801 N N . PHE D 1 29 ? -3.299 6.390 72.162 1.00 91.79 29 PHE D N 1
ATOM 4802 C CA . PHE D 1 29 ? -4.167 7.491 72.637 1.00 81.91 29 PHE D CA 1
ATOM 4803 C C . PHE D 1 29 ? -3.444 8.288 73.738 1.00 82.95 29 PHE D C 1
ATOM 4804 O O . PHE D 1 29 ? -3.228 9.470 73.528 1.00 78.32 29 PHE D O 1
ATOM 4812 N N . THR D 1 30 ? -2.984 7.616 74.800 1.00 89.29 30 THR D N 1
ATOM 4813 C CA . THR D 1 30 ? -2.265 8.111 76.008 1.00 81.85 30 THR D CA 1
ATOM 4814 C C . THR D 1 30 ? -1.183 9.165 75.729 1.00 80.63 30 THR D C 1
ATOM 4815 O O . THR D 1 30 ? -0.766 9.826 76.672 1.00 75.40 30 THR D O 1
ATOM 4819 N N . ASN D 1 31 ? -0.662 9.287 74.519 1.00 81.86 31 ASN D N 1
ATOM 4820 C CA . ASN D 1 31 ? 0.290 10.394 74.302 1.00 76.69 31 ASN D CA 1
ATOM 4821 C C . ASN D 1 31 ? -0.410 11.442 73.436 1.00 69.28 31 ASN D C 1
ATOM 4822 O O . ASN D 1 31 ? 0.265 12.313 72.910 1.00 65.00 31 ASN D O 1
ATOM 4827 N N . TYR D 1 32 ? -1.732 11.368 73.344 1.00 64.94 32 TYR D N 1
ATOM 4828 C CA . TYR D 1 32 ? -2.505 12.286 72.484 1.00 59.06 32 TYR D CA 1
ATOM 4829 C C . TYR D 1 32 ? -2.890 13.548 73.225 1.00 51.28 32 TYR D C 1
ATOM 4830 O O . TYR D 1 32 ? -3.306 13.470 74.320 1.00 49.68 32 TYR D O 1
ATOM 4839 N N . GLY D 1 33 ? -2.669 14.669 72.577 1.00 43.56 33 GLY D N 1
ATOM 4840 C CA . GLY D 1 33 ? -3.145 15.991 72.960 1.00 35.85 33 GLY D CA 1
ATOM 4841 C C . GLY D 1 33 ? -4.061 16.402 71.837 1.00 35.58 33 GLY D C 1
ATOM 4842 O O . GLY D 1 33 ? -3.711 16.206 70.735 1.00 36.25 33 GLY D O 1
ATOM 4843 N N . ILE D 1 34 ? -5.241 16.917 72.105 1.00 29.57 34 ILE D N 1
ATOM 4844 C CA . ILE D 1 34 ? -6.180 17.276 71.020 1.00 23.49 34 ILE D CA 1
ATOM 4845 C C . ILE D 1 34 ? -6.590 18.710 71.242 1.00 22.12 34 ILE D C 1
ATOM 4846 O O . ILE D 1 34 ? -6.882 19.023 72.296 1.00 23.94 34 ILE D O 1
ATOM 4851 N N . ASN D 1 35 ? -6.575 19.522 70.208 1.00 21.94 35 ASN D N 1
ATOM 4852 C CA . ASN D 1 35 ? -6.955 20.941 70.323 1.00 21.09 35 ASN D CA 1
ATOM 4853 C C . ASN D 1 35 ? -8.290 21.149 69.657 1.00 23.12 35 ASN D C 1
ATOM 4854 O O . ASN D 1 35 ? -8.576 20.456 68.776 1.00 22.69 35 ASN D O 1
ATOM 4859 N N . TRP D 1 36 ? -9.063 22.104 70.127 1.00 21.34 36 TRP D N 1
ATOM 4860 C CA . TRP D 1 36 ? -10.365 22.353 69.512 1.00 16.36 36 TRP D CA 1
ATOM 4861 C C . TRP D 1 36 ? -10.310 23.748 68.953 1.00 15.90 36 TRP D C 1
ATOM 4862 O O . TRP D 1 36 ? -9.898 24.567 69.604 1.00 16.84 36 TRP D O 1
ATOM 4873 N N . VAL D 1 37 ? -10.662 23.903 67.703 1.00 14.18 37 VAL D N 1
ATOM 4874 C CA . VAL D 1 37 ? -10.617 25.197 66.994 1.00 14.02 37 VAL D CA 1
ATOM 4875 C C . VAL D 1 37 ? -11.947 25.385 66.276 1.00 14.05 37 VAL D C 1
ATOM 4876 O O . VAL D 1 37 ? -12.537 24.465 65.912 1.00 15.69 37 VAL D O 1
ATOM 4880 N N . ARG D 1 38 ? -12.389 26.599 66.136 1.00 12.26 38 ARG D N 1
ATOM 4881 C CA . ARG D 1 38 ? -13.661 26.856 65.453 1.00 12.80 38 ARG D CA 1
ATOM 4882 C C . ARG D 1 38 ? -13.449 27.946 64.437 1.00 14.51 38 ARG D C 1
ATOM 4883 O O . ARG D 1 38 ? -12.628 28.706 64.601 1.00 17.19 38 ARG D O 1
ATOM 4891 N N . GLN D 1 39 ? -14.156 27.880 63.346 1.00 14.21 39 GLN D N 1
ATOM 4892 C CA . GLN D 1 39 ? -14.054 28.920 62.345 1.00 15.88 39 GLN D CA 1
ATOM 4893 C C . GLN D 1 39 ? -15.452 29.351 61.995 1.00 23.31 39 GLN D C 1
ATOM 4894 O O . GLN D 1 39 ? -16.101 28.589 61.416 1.00 24.75 39 GLN D O 1
ATOM 4900 N N . ALA D 1 40 ? -15.816 30.604 62.260 1.00 31.39 40 ALA D N 1
ATOM 4901 C CA . ALA D 1 40 ? -17.119 31.203 61.887 1.00 30.52 40 ALA D CA 1
ATOM 4902 C C . ALA D 1 40 ? -17.201 31.297 60.382 1.00 34.23 40 ALA D C 1
ATOM 4903 O O . ALA D 1 40 ? -16.181 31.346 59.805 1.00 46.10 40 ALA D O 1
ATOM 4905 N N . PRO D 1 41 ? -18.341 31.387 59.688 1.00 33.60 41 PRO D N 1
ATOM 4906 C CA . PRO D 1 41 ? -18.281 31.327 58.241 1.00 36.42 41 PRO D CA 1
ATOM 4907 C C . PRO D 1 41 ? -17.486 32.413 57.515 1.00 41.56 41 PRO D C 1
ATOM 4908 O O . PRO D 1 41 ? -17.900 33.474 57.450 1.00 37.45 41 PRO D O 1
ATOM 4912 N N . GLY D 1 42 ? -16.389 31.987 56.904 1.00 45.88 42 GLY D N 1
ATOM 4913 C CA . GLY D 1 42 ? -15.413 32.798 56.171 1.00 41.15 42 GLY D CA 1
ATOM 4914 C C . GLY D 1 42 ? -14.832 33.868 57.044 1.00 46.06 42 GLY D C 1
ATOM 4915 O O . GLY D 1 42 ? -14.792 34.981 56.603 1.00 57.33 42 GLY D O 1
ATOM 4916 N N . GLN D 1 43 ? -14.506 33.582 58.292 1.00 47.66 43 GLN D N 1
ATOM 4917 C CA . GLN D 1 43 ? -13.988 34.687 59.125 1.00 49.60 43 GLN D CA 1
ATOM 4918 C C . GLN D 1 43 ? -12.646 34.307 59.737 1.00 47.71 43 GLN D C 1
ATOM 4919 O O . GLN D 1 43 ? -11.959 35.178 60.230 1.00 50.19 43 GLN D O 1
ATOM 4925 N N . GLY D 1 44 ? -12.260 33.057 59.677 1.00 39.19 44 GLY D N 1
ATOM 4926 C CA . GLY D 1 44 ? -10.954 32.765 60.268 1.00 35.17 44 GLY D CA 1
ATOM 4927 C C . GLY D 1 44 ? -11.070 31.966 61.522 1.00 27.47 44 GLY D C 1
ATOM 4928 O O . GLY D 1 44 ? -12.059 32.091 62.164 1.00 26.62 44 GLY D O 1
ATOM 4929 N N . LEU D 1 45 ? -9.997 31.264 61.840 1.00 22.98 45 LEU D N 1
ATOM 4930 C CA . LEU D 1 45 ? -9.834 30.300 62.942 1.00 19.47 45 LEU D CA 1
ATOM 4931 C C . LEU D 1 45 ? -9.613 30.912 64.319 1.00 18.76 45 LEU D C 1
ATOM 4932 O O . LEU D 1 45 ? -8.941 31.857 64.439 1.00 18.51 45 LEU D O 1
ATOM 4937 N N . GLU D 1 46 ? -10.160 30.260 65.320 1.00 17.46 46 GLU D N 1
ATOM 4938 C CA . GLU D 1 46 ? -10.130 30.637 66.731 1.00 16.05 46 GLU D CA 1
ATOM 4939 C C . GLU D 1 46 ? -9.957 29.372 67.541 1.00 17.44 46 GLU D C 1
ATOM 4940 O O . GLU D 1 46 ? -10.638 28.467 67.271 1.00 18.06 46 GLU D O 1
ATOM 4946 N N . TRP D 1 47 ? -9.138 29.404 68.562 1.00 16.79 47 TRP D N 1
ATOM 4947 C CA . TRP D 1 47 ? -8.828 28.252 69.408 1.00 15.29 47 TRP D CA 1
ATOM 4948 C C . TRP D 1 47 ? -9.770 28.225 70.566 1.00 19.01 47 TRP D C 1
ATOM 4949 O O . TRP D 1 47 ? -10.099 29.248 71.010 1.00 24.59 47 TRP D O 1
ATOM 4960 N N . ILE D 1 48 ? -10.129 27.039 71.016 1.00 20.50 48 ILE D N 1
ATOM 4961 C CA . ILE D 1 48 ? -11.061 26.853 72.143 1.00 20.31 48 ILE D CA 1
ATOM 4962 C C . ILE D 1 48 ? -10.372 26.171 73.305 1.00 21.15 48 ILE D C 1
ATOM 4963 O O . ILE D 1 48 ? -10.471 26.633 74.331 1.00 25.29 48 ILE D O 1
ATOM 4968 N N . GLY D 1 49 ? -9.762 25.041 73.114 1.00 21.81 49 GLY D N 1
ATOM 4969 C CA . GLY D 1 49 ? -9.123 24.377 74.244 1.00 24.19 49 GLY D CA 1
ATOM 4970 C C . GLY D 1 49 ? -8.244 23.231 73.819 1.00 26.29 49 GLY D C 1
ATOM 4971 O O . GLY D 1 49 ? -8.234 22.938 72.695 1.00 24.60 49 GLY D O 1
ATOM 4972 N N . TYR D 1 50 ? -7.571 22.608 74.771 1.00 27.97 50 TYR D N 1
ATOM 4973 C CA . TYR D 1 50 ? -6.698 21.465 74.495 1.00 25.44 50 TYR D CA 1
ATOM 4974 C C . TYR D 1 50 ? -6.907 20.426 75.576 1.00 27.38 50 TYR D C 1
ATOM 4975 O O . TYR D 1 50 ? -7.248 20.756 76.622 1.00 31.16 50 TYR D O 1
ATOM 4984 N N . ILE D 1 51 ? -6.766 19.162 75.252 1.00 27.96 51 ILE D N 1
ATOM 4985 C CA . ILE D 1 51 ? -6.850 18.126 76.296 1.00 29.47 51 ILE D CA 1
ATOM 4986 C C . ILE D 1 51 ? -5.745 17.095 76.126 1.00 31.19 51 ILE D C 1
ATOM 4987 O O . ILE D 1 51 ? -5.562 16.665 75.082 1.00 31.84 51 ILE D O 1
ATOM 4992 N N . TYR D 1 52 ? -5.024 16.776 77.188 1.00 37.41 52 TYR D N 1
ATOM 4993 C CA . TYR D 1 52 ? -4.034 15.682 77.154 1.00 41.63 52 TYR D CA 1
ATOM 4994 C C . TYR D 1 52 ? -4.672 14.434 77.747 1.00 43.20 52 TYR D C 1
ATOM 4995 O O . TYR D 1 52 ? -4.989 14.417 78.855 1.00 44.87 52 TYR D O 1
ATOM 5004 N N . ILE D 1 53 ? -4.830 13.414 76.928 1.00 46.85 53 ILE D N 1
ATOM 5005 C CA . ILE D 1 53 ? -5.458 12.111 77.231 1.00 46.14 53 ILE D CA 1
ATOM 5006 C C . ILE D 1 53 ? -4.608 11.384 78.254 1.00 53.09 53 ILE D C 1
ATOM 5007 O O . ILE D 1 53 ? -3.422 11.511 78.210 1.00 51.92 53 ILE D O 1
ATOM 5012 N N . GLY D 1 54 ? -5.202 10.569 79.092 1.00 57.57 54 GLY D N 1
ATOM 5013 C CA . GLY D 1 54 ? -4.329 9.866 80.025 1.00 63.04 54 GLY D CA 1
ATOM 5014 C C . GLY D 1 54 ? -4.328 10.695 81.261 1.00 64.98 54 GLY D C 1
ATOM 5015 O O . GLY D 1 54 ? -5.158 10.403 82.118 1.00 73.76 54 GLY D O 1
ATOM 5016 N N . ALA D 1 55 ? -3.466 11.696 81.320 1.00 59.89 55 ALA D N 1
ATOM 5017 C CA . ALA D 1 55 ? -3.474 12.601 82.477 1.00 54.91 55 ALA D CA 1
ATOM 5018 C C . ALA D 1 55 ? -4.889 13.146 82.651 1.00 59.91 55 ALA D C 1
ATOM 5019 O O . ALA D 1 55 ? -5.441 12.971 83.694 1.00 65.72 55 ALA D O 1
ATOM 5021 N N . GLY D 1 56 ? -5.438 13.775 81.625 1.00 62.20 56 GLY D N 1
ATOM 5022 C CA . GLY D 1 56 ? -6.830 14.249 81.613 1.00 55.16 56 GLY D CA 1
ATOM 5023 C C . GLY D 1 56 ? -6.926 15.736 81.751 1.00 58.05 56 GLY D C 1
ATOM 5024 O O . GLY D 1 56 ? -8.032 16.228 81.791 1.00 59.48 56 GLY D O 1
ATOM 5025 N N . ASP D 1 57 ? -5.795 16.423 81.796 1.00 56.40 57 ASP D N 1
ATOM 5026 C CA . ASP D 1 57 ? -5.834 17.878 82.042 1.00 55.10 57 ASP D CA 1
ATOM 5027 C C . ASP D 1 57 ? -6.238 18.623 80.779 1.00 48.82 57 ASP D C 1
ATOM 5028 O O . ASP D 1 57 ? -5.772 18.313 79.740 1.00 43.62 57 ASP D O 1
ATOM 5033 N N . THR D 1 58 ? -7.034 19.655 80.941 1.00 50.66 58 THR D N 1
ATOM 5034 C CA . THR D 1 58 ? -7.528 20.443 79.812 1.00 42.48 58 THR D CA 1
ATOM 5035 C C . THR D 1 58 ? -7.123 21.886 80.007 1.00 42.84 58 THR D C 1
ATOM 5036 O O . THR D 1 58 ? -7.150 22.288 81.125 1.00 45.26 58 THR D O 1
ATOM 5040 N N . ASP D 1 59 ? -6.865 22.602 78.922 1.00 43.71 59 ASP D N 1
ATOM 5041 C CA . ASP D 1 59 ? -6.472 24.025 78.910 1.00 46.14 59 ASP D CA 1
ATOM 5042 C C . ASP D 1 59 ? -7.529 24.777 78.124 1.00 41.16 59 ASP D C 1
ATOM 5043 O O . ASP D 1 59 ? -7.942 24.254 77.158 1.00 38.23 59 ASP D O 1
ATOM 5048 N N . TYR D 1 60 ? -7.923 25.977 78.511 1.00 37.18 60 TYR D N 1
ATOM 5049 C CA . TYR D 1 60 ? -8.991 26.635 77.730 1.00 40.27 60 TYR D CA 1
ATOM 5050 C C . TYR D 1 60 ? -8.607 28.007 77.231 1.00 37.76 60 TYR D C 1
ATOM 5051 O O . TYR D 1 60 ? -7.608 28.472 77.522 1.00 42.79 60 TYR D O 1
ATOM 5060 N N . SER D 1 61 ? -9.390 28.507 76.321 1.00 33.63 61 SER D N 1
ATOM 5061 C CA . SER D 1 61 ? -9.140 29.847 75.788 1.00 35.72 61 SER D CA 1
ATOM 5062 C C . SER D 1 61 ? -9.738 30.843 76.742 1.00 40.65 61 SER D C 1
ATOM 5063 O O . SER D 1 61 ? -10.628 30.505 77.449 1.00 45.04 61 SER D O 1
ATOM 5066 N N . GLU D 1 62 ? -9.288 32.069 76.720 1.00 41.48 62 GLU D N 1
ATOM 5067 C CA . GLU D 1 62 ? -9.920 33.009 77.651 1.00 49.37 62 GLU D CA 1
ATOM 5068 C C . GLU D 1 62 ? -11.367 33.166 77.225 1.00 38.35 62 GLU D C 1
ATOM 5069 O O . GLU D 1 62 ? -12.157 33.443 78.043 1.00 39.73 62 GLU D O 1
ATOM 5075 N N . LYS D 1 63 ? -11.617 33.088 75.932 1.00 36.07 63 LYS D N 1
ATOM 5076 C CA . LYS D 1 63 ? -12.932 33.390 75.320 1.00 38.74 63 LYS D CA 1
ATOM 5077 C C . LYS D 1 63 ? -14.001 32.358 75.609 1.00 35.87 63 LYS D C 1
ATOM 5078 O O . LYS D 1 63 ? -15.155 32.702 75.581 1.00 30.61 63 LYS D O 1
ATOM 5084 N N . PHE D 1 64 ? -13.591 31.122 75.774 1.00 35.91 64 PHE D N 1
ATOM 5085 C CA . PHE D 1 64 ? -14.546 30.012 75.915 1.00 35.04 64 PHE D CA 1
ATOM 5086 C C . PHE D 1 64 ? -14.328 29.287 77.208 1.00 34.42 64 PHE D C 1
ATOM 5087 O O . PHE D 1 64 ? -14.888 28.265 77.335 1.00 36.33 64 PHE D O 1
ATOM 5095 N N . LYS D 1 65 ? -13.611 29.894 78.120 1.00 37.73 65 LYS D N 1
ATOM 5096 C CA . LYS D 1 65 ? -13.208 29.231 79.374 1.00 39.37 65 LYS D CA 1
ATOM 5097 C C . LYS D 1 65 ? -14.408 28.782 80.189 1.00 38.90 65 LYS D C 1
ATOM 5098 O O . LYS D 1 65 ? -14.317 27.721 80.758 1.00 38.42 65 LYS D O 1
ATOM 5104 N N . GLY D 1 66 ? -15.396 29.635 80.361 1.00 35.03 66 GLY D N 1
ATOM 5105 C CA . GLY D 1 66 ? -16.566 29.205 81.129 1.00 37.97 66 GLY D CA 1
ATOM 5106 C C . GLY D 1 66 ? -17.484 28.268 80.396 1.00 39.31 66 GLY D C 1
ATOM 5107 O O . GLY D 1 66 ? -17.838 27.246 80.952 1.00 44.09 66 GLY D O 1
ATOM 5108 N N . ARG D 1 67 ? -17.868 28.667 79.195 1.00 36.88 67 ARG D N 1
ATOM 5109 C CA . ARG D 1 67 ? -18.845 27.991 78.320 1.00 32.43 67 ARG D CA 1
ATOM 5110 C C . ARG D 1 67 ? -18.395 26.666 77.758 1.00 31.47 67 ARG D C 1
ATOM 5111 O O . ARG D 1 67 ? -19.243 25.921 77.437 1.00 30.95 67 ARG D O 1
ATOM 5119 N N . ALA D 1 68 ? -17.120 26.433 77.557 1.00 29.82 68 ALA D N 1
ATOM 5120 C CA . ALA D 1 68 ? -16.785 25.178 76.880 1.00 27.79 68 ALA D CA 1
ATOM 5121 C C . ALA D 1 68 ? -16.145 24.214 77.842 1.00 28.05 68 ALA D C 1
ATOM 5122 O O . ALA D 1 68 ? -15.603 24.637 78.746 1.00 31.48 68 ALA D O 1
ATOM 5124 N N . THR D 1 69 ? -16.370 22.940 77.611 1.00 27.81 69 THR D N 1
ATOM 5125 C CA . THR D 1 69 ? -15.859 21.825 78.410 1.00 24.54 69 THR D CA 1
ATOM 5126 C C . THR D 1 69 ? -15.315 20.745 77.505 1.00 27.43 69 THR D C 1
ATOM 5127 O O . THR D 1 69 ? -16.019 20.294 76.701 1.00 30.35 69 THR D O 1
ATOM 5131 N N . ILE D 1 70 ? -14.113 20.282 77.751 1.00 29.07 70 ILE D N 1
ATOM 5132 C CA . ILE D 1 70 ? -13.560 19.242 76.859 1.00 30.62 70 ILE D CA 1
ATOM 5133 C C . ILE D 1 70 ? -13.301 17.993 77.671 1.00 30.19 70 ILE D C 1
ATOM 5134 O O . ILE D 1 70 ? -12.616 18.089 78.624 1.00 31.18 70 ILE D O 1
ATOM 5139 N N . THR D 1 71 ? -13.769 16.851 77.191 1.00 27.44 71 THR D N 1
ATOM 5140 C CA . THR D 1 71 ? -13.589 15.568 77.884 1.00 28.02 71 THR D CA 1
ATOM 5141 C C . THR D 1 71 ? -13.223 14.448 76.939 1.00 29.61 71 THR D C 1
ATOM 5142 O O . THR D 1 71 ? -13.372 14.594 75.813 1.00 28.51 71 THR D O 1
ATOM 5146 N N . SER D 1 72 ? -12.817 13.322 77.491 1.00 34.91 72 SER D N 1
ATOM 5147 C CA . SER D 1 72 ? -12.291 12.159 76.745 1.00 35.51 72 SER D CA 1
ATOM 5148 C C . SER D 1 72 ? -12.897 10.811 77.151 1.00 34.22 72 SER D C 1
ATOM 5149 O O . SER D 1 72 ? -13.162 10.634 78.247 1.00 41.66 72 SER D O 1
ATOM 5152 N N . ASP D 1 73 ? -13.130 9.904 76.220 1.00 34.34 73 ASP D N 1
ATOM 5153 C CA . ASP D 1 73 ? -13.534 8.517 76.530 1.00 37.11 73 ASP D CA 1
ATOM 5154 C C . ASP D 1 73 ? -12.415 7.673 75.964 1.00 37.53 73 ASP D C 1
ATOM 5155 O O . ASP D 1 73 ? -12.324 7.605 74.809 1.00 38.98 73 ASP D O 1
ATOM 5160 N N . THR D 1 74 ? -11.548 7.128 76.782 1.00 43.10 74 THR D N 1
ATOM 5161 C CA . THR D 1 74 ? -10.411 6.349 76.264 1.00 42.40 74 THR D CA 1
ATOM 5162 C C . THR D 1 74 ? -10.873 5.023 75.665 1.00 38.60 74 THR D C 1
ATOM 5163 O O . THR D 1 74 ? -10.238 4.529 74.778 1.00 36.64 74 THR D O 1
ATOM 5167 N N . SER D 1 75 ? -11.936 4.465 76.209 1.00 37.58 75 SER D N 1
ATOM 5168 C CA . SER D 1 75 ? -12.503 3.163 75.816 1.00 32.55 75 SER D CA 1
ATOM 5169 C C . SER D 1 75 ? -13.028 3.227 74.414 1.00 34.48 75 SER D C 1
ATOM 5170 O O . SER D 1 75 ? -13.029 2.239 73.738 1.00 33.27 75 SER D O 1
ATOM 5173 N N . ALA D 1 76 ? -13.606 4.361 74.112 1.00 36.47 76 ALA D N 1
ATOM 5174 C CA . ALA D 1 76 ? -14.222 4.620 72.814 1.00 28.80 76 ALA D CA 1
ATOM 5175 C C . ALA D 1 76 ? -13.254 5.363 71.929 1.00 28.27 76 ALA D C 1
ATOM 5176 O O . ALA D 1 76 ? -13.576 5.544 70.830 1.00 31.43 76 ALA D O 1
ATOM 5178 N N . SER D 1 77 ? -12.129 5.756 72.472 1.00 29.89 77 SER D N 1
ATOM 5179 C CA . SER D 1 77 ? -11.074 6.479 71.748 1.00 29.48 77 SER D CA 1
ATOM 5180 C C . SER D 1 77 ? -11.649 7.735 71.141 1.00 33.50 77 SER D C 1
ATOM 5181 O O . SER D 1 77 ? -11.289 8.022 70.095 1.00 37.44 77 SER D O 1
ATOM 5184 N N . THR D 1 78 ? -12.413 8.506 71.903 1.00 33.29 78 THR D N 1
ATOM 5185 C CA . THR D 1 78 ? -13.146 9.717 71.449 1.00 31.45 78 THR D CA 1
ATOM 5186 C C . THR D 1 78 ? -12.940 10.896 72.395 1.00 31.26 78 THR D C 1
ATOM 5187 O O . THR D 1 78 ? -12.743 10.674 73.521 1.00 31.37 78 THR D O 1
ATOM 5191 N N . VAL D 1 79 ? -13.002 12.114 71.885 1.00 26.35 79 VAL D N 1
ATOM 5192 C CA . VAL D 1 79 ? -12.822 13.375 72.647 1.00 24.66 79 VAL D CA 1
ATOM 5193 C C . VAL D 1 79 ? -14.019 14.260 72.366 1.00 25.34 79 VAL D C 1
ATOM 5194 O O . VAL D 1 79 ? -14.440 14.257 71.298 1.00 26.74 79 VAL D O 1
ATOM 5198 N N . TYR D 1 80 ? -14.549 14.977 73.336 1.00 24.14 80 TYR D N 1
ATOM 5199 C CA . TYR D 1 80 ? -15.787 15.719 73.041 1.00 22.66 80 TYR D CA 1
ATOM 5200 C C . TYR D 1 80 ? -15.661 17.133 73.505 1.00 24.11 80 TYR D C 1
ATOM 5201 O O . TYR D 1 80 ? -14.993 17.368 74.413 1.00 26.62 80 TYR D O 1
ATOM 5210 N N . MET D 1 81 ? -16.353 18.015 72.831 1.00 21.95 81 MET D N 1
ATOM 5211 C CA . MET D 1 81 ? -16.328 19.409 73.232 1.00 22.00 81 MET D CA 1
ATOM 5212 C C . MET D 1 81 ? -17.758 19.839 73.458 1.00 21.40 81 MET D C 1
ATOM 5213 O O . MET D 1 81 ? -18.483 19.733 72.574 1.00 22.68 81 MET D O 1
ATOM 5218 N N . GLU D 1 82 ? -18.077 20.372 74.616 1.00 20.75 82 GLU D N 1
ATOM 5219 C CA . GLU D 1 82 ? -19.443 20.850 74.836 1.00 24.35 82 GLU D CA 1
ATOM 5220 C C . GLU D 1 82 ? -19.440 22.364 74.829 1.00 25.90 82 GLU D C 1
ATOM 5221 O O . GLU D 1 82 ? -18.716 22.902 75.512 1.00 28.33 82 GLU D O 1
ATOM 5227 N N . LEU D 1 83 ? -20.234 22.989 73.995 1.00 24.76 83 LEU D N 1
ATOM 5228 C CA . LEU D 1 83 ? -20.302 24.445 74.060 1.00 26.76 83 LEU D CA 1
ATOM 5229 C C . LEU D 1 83 ? -21.724 24.737 74.494 1.00 28.39 83 LEU D C 1
ATOM 5230 O O . LEU D 1 83 ? -22.589 24.342 73.841 1.00 26.38 83 LEU D O 1
ATOM 5235 N N . SER D 1 84 ? -21.847 25.369 75.644 1.00 29.97 84 SER D N 1
ATOM 5236 C CA . SER D 1 84 ? -23.075 25.697 76.387 1.00 28.23 84 SER D CA 1
ATOM 5237 C C . SER D 1 84 ? -23.570 27.086 76.043 1.00 27.37 84 SER D C 1
ATOM 5238 O O . SER D 1 84 ? -22.845 27.792 75.460 1.00 27.47 84 SER D O 1
ATOM 5241 N N . SER D 1 85 ? -24.835 27.341 76.315 1.00 28.42 85 SER D N 1
ATOM 5242 C CA . SER D 1 85 ? -25.480 28.652 76.117 1.00 27.77 85 SER D CA 1
ATOM 5243 C C . SER D 1 85 ? -25.119 29.204 74.762 1.00 26.26 85 SER D C 1
ATOM 5244 O O . SER D 1 85 ? -24.568 30.211 74.733 1.00 26.80 85 SER D O 1
ATOM 5247 N N . LEU D 1 86 ? -25.520 28.527 73.712 1.00 25.38 86 LEU D N 1
ATOM 5248 C CA . LEU D 1 86 ? -25.188 28.859 72.323 1.00 24.60 86 LEU D CA 1
ATOM 5249 C C . LEU D 1 86 ? -25.846 30.139 71.892 1.00 24.99 86 LEU D C 1
ATOM 5250 O O . LEU D 1 86 ? -26.879 30.410 72.327 1.00 25.34 86 LEU D O 1
ATOM 5255 N N . ARG D 1 87 ? -25.230 30.798 70.942 1.00 26.70 87 ARG D N 1
ATOM 5256 C CA . ARG D 1 87 ? -25.666 32.083 70.377 1.00 30.24 87 ARG D CA 1
ATOM 5257 C C . ARG D 1 87 ? -25.510 32.044 68.870 1.00 27.02 87 ARG D C 1
ATOM 5258 O O . ARG D 1 87 ? -24.817 31.240 68.406 1.00 26.55 87 ARG D O 1
ATOM 5266 N N . SER D 1 88 ? -26.054 33.014 68.161 1.00 27.62 88 SER D N 1
ATOM 5267 C CA . SER D 1 88 ? -26.003 33.049 66.680 1.00 28.71 88 SER D CA 1
ATOM 5268 C C . SER D 1 88 ? -24.580 33.106 66.194 1.00 27.65 88 SER D C 1
ATOM 5269 O O . SER D 1 88 ? -24.316 32.633 65.159 1.00 26.35 88 SER D O 1
ATOM 5272 N N . GLU D 1 89 ? -23.730 33.731 66.974 1.00 30.64 89 GLU D N 1
ATOM 5273 C CA . GLU D 1 89 ? -22.315 34.003 66.664 1.00 30.53 89 GLU D CA 1
ATOM 5274 C C . GLU D 1 89 ? -21.497 32.736 66.719 1.00 27.82 89 GLU D C 1
ATOM 5275 O O . GLU D 1 89 ? -20.407 32.741 66.260 1.00 28.64 89 GLU D O 1
ATOM 5281 N N . ASP D 1 90 ? -22.084 31.693 67.243 1.00 24.89 90 ASP D N 1
ATOM 5282 C CA . ASP D 1 90 ? -21.421 30.405 67.455 1.00 21.37 90 ASP D CA 1
ATOM 5283 C C . ASP D 1 90 ? -21.677 29.484 66.303 1.00 21.38 90 ASP D C 1
ATOM 5284 O O . ASP D 1 90 ? -21.429 28.366 66.454 1.00 22.32 90 ASP D O 1
ATOM 5289 N N . THR D 1 91 ? -22.186 29.995 65.218 1.00 19.48 91 THR D N 1
ATOM 5290 C CA . THR D 1 91 ? -22.403 29.158 64.048 1.00 18.44 91 THR D CA 1
ATOM 5291 C C . THR D 1 91 ? -21.055 29.157 63.369 1.00 22.20 91 THR D C 1
ATOM 5292 O O . THR D 1 91 ? -20.694 30.123 62.814 1.00 24.83 91 THR D O 1
ATOM 5296 N N . ALA D 1 92 ? -20.356 28.055 63.477 1.00 20.26 92 ALA D N 1
ATOM 5297 C CA . ALA D 1 92 ? -19.018 27.858 62.918 1.00 19.00 92 ALA D CA 1
ATOM 5298 C C . ALA D 1 92 ? -18.769 26.390 62.628 1.00 19.33 92 ALA D C 1
ATOM 5299 O O . ALA D 1 92 ? -19.559 25.616 63.002 1.00 20.54 92 ALA D O 1
ATOM 5301 N N . VAL D 1 93 ? -17.684 26.085 61.927 1.00 18.42 93 VAL D N 1
ATOM 5302 C CA . VAL D 1 93 ? -17.204 24.697 61.699 1.00 14.36 93 VAL D CA 1
ATOM 5303 C C . VAL D 1 93 ? -16.190 24.480 62.795 1.00 15.33 93 VAL D C 1
ATOM 5304 O O . VAL D 1 93 ? -15.310 25.225 62.911 1.00 14.86 93 VAL D O 1
ATOM 5308 N N . TYR D 1 94 ? -16.455 23.503 63.626 1.00 14.26 94 TYR D N 1
ATOM 5309 C CA . TYR D 1 94 ? -15.653 23.171 64.807 1.00 13.44 94 TYR D CA 1
ATOM 5310 C C . TYR D 1 94 ? -14.698 22.074 64.393 1.00 17.05 94 TYR D C 1
ATOM 5311 O O . TYR D 1 94 ? -15.125 21.071 64.048 1.00 18.71 94 TYR D O 1
ATOM 5320 N N . TYR D 1 95 ? -13.408 22.303 64.503 1.00 16.86 95 TYR D N 1
ATOM 5321 C CA . TYR D 1 95 ? -12.399 21.359 63.990 1.00 14.52 95 TYR D CA 1
ATOM 5322 C C . TYR D 1 95 ? -11.530 20.764 65.066 1.00 18.16 95 TYR D C 1
ATOM 5323 O O . TYR D 1 95 ? -11.257 21.412 65.978 1.00 17.18 95 TYR D O 1
ATOM 5332 N N . CYS D 1 96 ? -11.113 19.532 64.883 1.00 17.20 96 CYS D N 1
ATOM 5333 C CA . CYS D 1 96 ? -10.190 18.908 65.837 1.00 16.41 96 CYS D CA 1
ATOM 5334 C C . CYS D 1 96 ? -8.752 18.823 65.336 1.00 20.74 96 CYS D C 1
ATOM 5335 O O . CYS D 1 96 ? -8.584 18.787 64.188 1.00 24.41 96 CYS D O 1
ATOM 5338 N N . ALA D 1 97 ? -7.744 18.993 66.166 1.00 19.49 97 ALA D N 1
ATOM 5339 C CA . ALA D 1 97 ? -6.381 18.807 65.657 1.00 17.75 97 ALA D CA 1
ATOM 5340 C C . ALA D 1 97 ? -5.551 18.067 66.687 1.00 20.50 97 ALA D C 1
ATOM 5341 O O . ALA D 1 97 ? -5.782 18.248 67.818 1.00 20.98 97 ALA D O 1
ATOM 5343 N N . GLY D 1 98 ? -4.551 17.328 66.246 1.00 20.55 98 GLY D N 1
ATOM 5344 C CA . GLY D 1 98 ? -3.792 16.511 67.187 1.00 22.95 98 GLY D CA 1
ATOM 5345 C C . GLY D 1 98 ? -2.297 16.578 67.116 1.00 21.85 98 GLY D C 1
ATOM 5346 O O . GLY D 1 98 ? -1.787 16.503 66.080 1.00 18.69 98 GLY D O 1
ATOM 5347 N N . THR D 1 99 ? -1.682 16.662 68.290 1.00 29.13 99 THR D N 1
ATOM 5348 C CA . THR D 1 99 ? -0.228 16.628 68.507 1.00 32.99 99 THR D CA 1
ATOM 5349 C C . THR D 1 99 ? 0.095 15.234 69.041 1.00 37.92 99 THR D C 1
ATOM 5350 O O . THR D 1 99 ? -0.621 14.287 68.697 1.00 35.27 99 THR D O 1
ATOM 5354 N N . PHE D 1 103 ? 2.183 20.948 66.882 1.00 28.29 103 PHE D N 1
ATOM 5355 C CA . PHE D 1 103 ? 2.197 19.958 65.773 1.00 36.07 103 PHE D CA 1
ATOM 5356 C C . PHE D 1 103 ? 0.778 19.593 65.336 1.00 31.91 103 PHE D C 1
ATOM 5357 O O . PHE D 1 103 ? -0.041 19.787 66.160 1.00 32.60 103 PHE D O 1
ATOM 5365 N N . VAL D 1 104 ? 0.539 19.041 64.125 1.00 26.95 104 VAL D N 1
ATOM 5366 C CA . VAL D 1 104 ? -0.855 18.712 63.670 1.00 27.03 104 VAL D CA 1
ATOM 5367 C C . VAL D 1 104 ? -1.074 17.539 62.675 1.00 25.14 104 VAL D C 1
ATOM 5368 O O . VAL D 1 104 ? -0.162 17.047 62.079 1.00 16.54 104 VAL D O 1
ATOM 5372 N N . TYR D 1 105 ? -2.316 17.043 62.731 1.00 27.35 105 TYR D N 1
ATOM 5373 C CA . TYR D 1 105 ? -3.176 16.058 62.014 1.00 21.81 105 TYR D CA 1
ATOM 5374 C C . TYR D 1 105 ? -4.565 16.652 62.161 1.00 22.99 105 TYR D C 1
ATOM 5375 O O . TYR D 1 105 ? -4.888 16.886 63.260 1.00 24.66 105 TYR D O 1
ATOM 5384 N N . TRP D 1 106 ? -5.386 16.771 61.136 1.00 22.72 106 TRP D N 1
ATOM 5385 C CA . TRP D 1 106 ? -6.664 17.519 61.277 1.00 20.67 106 TRP D CA 1
ATOM 5386 C C . TRP D 1 106 ? -7.907 16.675 61.078 1.00 20.73 106 TRP D C 1
ATOM 5387 O O . TRP D 1 106 ? -7.859 15.726 60.360 1.00 25.68 106 TRP D O 1
ATOM 5398 N N . GLY D 1 107 ? -8.971 17.097 61.742 1.00 17.32 107 GLY D N 1
ATOM 5399 C CA . GLY D 1 107 ? -10.346 16.600 61.688 1.00 16.94 107 GLY D CA 1
ATOM 5400 C C . GLY D 1 107 ? -11.084 17.179 60.522 1.00 20.68 107 GLY D C 1
ATOM 5401 O O . GLY D 1 107 ? -10.596 18.066 59.942 1.00 19.44 107 GLY D O 1
ATOM 5402 N N . GLN D 1 108 ? -12.184 16.578 60.129 1.00 26.87 108 GLN D N 1
ATOM 5403 C CA . GLN D 1 108 ? -12.992 16.963 58.952 1.00 22.25 108 GLN D CA 1
ATOM 5404 C C . GLN D 1 108 ? -13.670 18.285 59.161 1.00 21.69 108 GLN D C 1
ATOM 5405 O O . GLN D 1 108 ? -13.696 19.078 58.263 1.00 23.81 108 GLN D O 1
ATOM 5411 N N . GLY D 1 109 ? -14.252 18.399 60.328 1.00 21.18 109 GLY D N 1
ATOM 5412 C CA . GLY D 1 109 ? -15.018 19.558 60.772 1.00 18.64 109 GLY D CA 1
ATOM 5413 C C . GLY D 1 109 ? -16.420 19.169 61.098 1.00 17.54 109 GLY D C 1
ATOM 5414 O O . GLY D 1 109 ? -16.897 18.290 60.544 1.00 20.09 109 GLY D O 1
ATOM 5415 N N . THR D 1 110 ? -16.986 19.792 62.097 1.00 17.52 110 THR D N 1
ATOM 5416 C CA . THR D 1 110 ? -18.394 19.594 62.443 1.00 16.74 110 THR D CA 1
ATOM 5417 C C . THR D 1 110 ? -19.028 20.955 62.277 1.00 16.79 110 THR D C 1
ATOM 5418 O O . THR D 1 110 ? -18.499 21.859 62.763 1.00 17.16 110 THR D O 1
ATOM 5422 N N . LEU D 1 111 ? -20.103 21.057 61.534 1.00 15.90 111 LEU D N 1
ATOM 5423 C CA . LEU D 1 111 ? -20.772 22.359 61.466 1.00 18.24 111 LEU D CA 1
ATOM 5424 C C . LEU D 1 111 ? -21.860 22.436 62.515 1.00 19.31 111 LEU D C 1
ATOM 5425 O O . LEU D 1 111 ? -22.576 21.555 62.632 1.00 22.58 111 LEU D O 1
ATOM 5430 N N . VAL D 1 112 ? -21.835 23.468 63.318 1.00 16.52 112 VAL D N 1
ATOM 5431 C CA . VAL D 1 112 ? -22.872 23.714 64.333 1.00 17.20 112 VAL D CA 1
ATOM 5432 C C . VAL D 1 112 ? -23.565 24.991 63.911 1.00 20.35 112 VAL D C 1
ATOM 5433 O O . VAL D 1 112 ? -22.931 25.974 63.839 1.00 20.39 112 VAL D O 1
ATOM 5437 N N . THR D 1 113 ? -24.850 24.916 63.625 1.00 18.36 113 THR D N 1
ATOM 5438 C CA . THR D 1 113 ? -25.605 26.102 63.198 1.00 17.53 113 THR D CA 1
ATOM 5439 C C . THR D 1 113 ? -26.497 26.540 64.334 1.00 16.12 113 THR D C 1
ATOM 5440 O O . THR D 1 113 ? -27.309 25.845 64.655 1.00 18.99 113 THR D O 1
ATOM 5444 N N . VAL D 1 114 ? -26.284 27.703 64.903 1.00 17.54 114 VAL D N 1
ATOM 5445 C CA . VAL D 1 114 ? -27.203 28.137 65.971 1.00 18.59 114 VAL D CA 1
ATOM 5446 C C . VAL D 1 114 ? -28.102 29.213 65.395 1.00 19.08 114 VAL D C 1
ATOM 5447 O O . VAL D 1 114 ? -27.620 30.136 64.938 1.00 22.48 114 VAL D O 1
ATOM 5451 N N . SER D 1 115 ? -29.389 28.980 65.344 1.00 16.32 115 SER D N 1
ATOM 5452 C CA . SER D 1 115 ? -30.376 29.931 64.793 1.00 21.01 115 SER D CA 1
ATOM 5453 C C . SER D 1 115 ? -31.699 29.704 65.482 1.00 22.90 115 SER D C 1
ATOM 5454 O O . SER D 1 115 ? -31.925 28.672 65.893 1.00 24.55 115 SER D O 1
ATOM 5457 N N . SER D 1 116 ? -32.559 30.687 65.541 1.00 26.97 116 SER D N 1
ATOM 5458 C CA . SER D 1 116 ? -33.863 30.562 66.224 1.00 26.29 116 SER D CA 1
ATOM 5459 C C . SER D 1 116 ? -34.934 30.051 65.308 1.00 27.21 116 SER D C 1
ATOM 5460 O O . SER D 1 116 ? -35.959 29.783 65.809 1.00 29.78 116 SER D O 1
ATOM 5463 N N . ALA D 1 117 ? -34.642 29.907 64.036 1.00 25.57 117 ALA D N 1
ATOM 5464 C CA . ALA D 1 117 ? -35.595 29.500 62.999 1.00 24.76 117 ALA D CA 1
ATOM 5465 C C . ALA D 1 117 ? -36.011 28.047 63.074 1.00 25.46 117 ALA D C 1
ATOM 5466 O O . ALA D 1 117 ? -35.198 27.258 63.374 1.00 27.10 117 ALA D O 1
ATOM 5468 N N . SER D 1 118 ? -37.281 27.758 62.806 1.00 28.53 118 SER D N 1
ATOM 5469 C CA . SER D 1 118 ? -37.777 26.364 62.650 1.00 34.13 118 SER D CA 1
ATOM 5470 C C . SER D 1 118 ? -37.780 26.053 61.173 1.00 25.58 118 SER D C 1
ATOM 5471 O O . SER D 1 118 ? -37.923 26.972 60.420 1.00 24.20 118 SER D O 1
ATOM 5474 N N . THR D 1 119 ? -37.891 24.783 60.845 1.00 23.73 119 THR D N 1
ATOM 5475 C CA . THR D 1 119 ? -37.754 24.280 59.469 1.00 27.32 119 THR D CA 1
ATOM 5476 C C . THR D 1 119 ? -38.619 25.075 58.525 1.00 24.04 119 THR D C 1
ATOM 5477 O O . THR D 1 119 ? -39.631 25.426 58.931 1.00 27.78 119 THR D O 1
ATOM 5481 N N . LYS D 1 120 ? -38.136 25.402 57.332 1.00 21.86 120 LYS D N 1
ATOM 5482 C CA . LYS D 1 120 ? -38.972 26.197 56.408 1.00 20.62 120 LYS D CA 1
ATOM 5483 C C . LYS D 1 120 ? -38.638 25.883 54.964 1.00 22.48 120 LYS D C 1
ATOM 5484 O O . LYS D 1 120 ? -37.532 25.803 54.690 1.00 29.62 120 LYS D O 1
ATOM 5490 N N . GLY D 1 121 ? -39.601 25.721 54.089 1.00 21.44 121 GLY D N 1
ATOM 5491 C CA . GLY D 1 121 ? -39.310 25.503 52.678 1.00 22.55 121 GLY D CA 1
ATOM 5492 C C . GLY D 1 121 ? -38.936 26.787 52.029 1.00 23.38 121 GLY D C 1
ATOM 5493 O O . GLY D 1 121 ? -39.370 27.782 52.477 1.00 23.80 121 GLY D O 1
ATOM 5494 N N . PRO D 1 122 ? -38.180 26.793 50.936 1.00 24.00 122 PRO D N 1
ATOM 5495 C CA . PRO D 1 122 ? -37.726 28.019 50.398 1.00 26.05 122 PRO D CA 1
ATOM 5496 C C . PRO D 1 122 ? -38.646 28.631 49.366 1.00 29.75 122 PRO D C 1
ATOM 5497 O O . PRO D 1 122 ? -39.305 27.912 48.746 1.00 33.62 122 PRO D O 1
ATOM 5501 N N . SER D 1 123 ? -38.683 29.947 49.299 1.00 23.77 123 SER D N 1
ATOM 5502 C CA . SER D 1 123 ? -39.474 30.590 48.245 1.00 25.53 123 SER D CA 1
ATOM 5503 C C . SER D 1 123 ? -38.565 30.584 47.051 1.00 28.19 123 SER D C 1
ATOM 5504 O O . SER D 1 123 ? -37.542 31.048 47.217 1.00 34.98 123 SER D O 1
ATOM 5507 N N . VAL D 1 124 ? -38.957 30.177 45.867 1.00 23.08 124 VAL D N 1
ATOM 5508 C CA . VAL D 1 124 ? -37.932 30.163 44.797 1.00 26.53 124 VAL D CA 1
ATOM 5509 C C . VAL D 1 124 ? -38.253 31.247 43.800 1.00 32.35 124 VAL D C 1
ATOM 5510 O O . VAL D 1 124 ? -39.347 31.315 43.437 1.00 37.64 124 VAL D O 1
ATOM 5514 N N . PHE D 1 125 ? -37.292 32.032 43.363 1.00 30.51 125 PHE D N 1
ATOM 5515 C CA . PHE D 1 125 ? -37.662 33.120 42.451 1.00 30.55 125 PHE D CA 1
ATOM 5516 C C . PHE D 1 125 ? -36.891 32.990 41.172 1.00 31.66 125 PHE D C 1
ATOM 5517 O O . PHE D 1 125 ? -35.772 32.821 41.286 1.00 38.85 125 PHE D O 1
ATOM 5525 N N . PRO D 1 126 ? -37.463 33.193 39.983 1.00 32.67 126 PRO D N 1
ATOM 5526 C CA . PRO D 1 126 ? -36.765 33.020 38.753 1.00 37.41 126 PRO D CA 1
ATOM 5527 C C . PRO D 1 126 ? -36.237 34.340 38.196 1.00 38.28 126 PRO D C 1
ATOM 5528 O O . PRO D 1 126 ? -36.955 35.229 38.177 1.00 36.50 126 PRO D O 1
ATOM 5532 N N . LEU D 1 127 ? -34.960 34.386 37.845 1.00 40.88 127 LEU D N 1
ATOM 5533 C CA . LEU D 1 127 ? -34.318 35.618 37.340 1.00 41.51 127 LEU D CA 1
ATOM 5534 C C . LEU D 1 127 ? -34.030 35.478 35.854 1.00 44.58 127 LEU D C 1
ATOM 5535 O O . LEU D 1 127 ? -33.269 34.653 35.483 1.00 46.81 127 LEU D O 1
ATOM 5540 N N . ALA D 1 128 ? -34.637 36.350 35.076 1.00 46.44 128 ALA D N 1
ATOM 5541 C CA . ALA D 1 128 ? -34.527 36.380 33.616 1.00 45.25 128 ALA D CA 1
ATOM 5542 C C . ALA D 1 128 ? -33.653 37.550 33.233 1.00 49.87 128 ALA D C 1
ATOM 5543 O O . ALA D 1 128 ? -33.475 38.446 34.030 1.00 54.49 128 ALA D O 1
ATOM 5545 N N . PRO D 1 129 ? -33.124 37.586 32.015 1.00 50.89 129 PRO D N 1
ATOM 5546 C CA . PRO D 1 129 ? -32.227 38.632 31.632 1.00 56.53 129 PRO D CA 1
ATOM 5547 C C . PRO D 1 129 ? -32.866 39.997 31.422 1.00 58.66 129 PRO D C 1
ATOM 5548 O O . PRO D 1 129 ? -33.961 40.063 31.074 1.00 59.77 129 PRO D O 1
ATOM 5552 N N . SER D 1 130 ? -32.108 41.045 31.649 1.00 62.02 130 SER D N 1
ATOM 5553 C CA . SER D 1 130 ? -32.647 42.380 31.351 1.00 75.04 130 SER D CA 1
ATOM 5554 C C . SER D 1 130 ? -31.806 42.970 30.217 1.00 85.49 130 SER D C 1
ATOM 5555 O O . SER D 1 130 ? -31.284 42.163 29.415 1.00 75.27 130 SER D O 1
ATOM 5558 N N . GLY D 1 137 ? -24.112 38.583 22.739 1.00 60.82 137 GLY D N 1
ATOM 5559 C CA . GLY D 1 137 ? -23.392 37.301 22.794 1.00 65.78 137 GLY D CA 1
ATOM 5560 C C . GLY D 1 137 ? -24.019 36.354 23.789 1.00 74.64 137 GLY D C 1
ATOM 5561 O O . GLY D 1 137 ? -24.940 35.662 23.424 1.00 81.23 137 GLY D O 1
ATOM 5562 N N . THR D 1 138 ? -23.504 36.333 25.009 1.00 73.70 138 THR D N 1
ATOM 5563 C CA . THR D 1 138 ? -23.959 35.466 26.120 1.00 74.42 138 THR D CA 1
ATOM 5564 C C . THR D 1 138 ? -25.169 36.069 26.835 1.00 72.60 138 THR D C 1
ATOM 5565 O O . THR D 1 138 ? -25.379 37.249 26.672 1.00 73.16 138 THR D O 1
ATOM 5569 N N . ALA D 1 139 ? -25.908 35.267 27.603 1.00 71.33 139 ALA D N 1
ATOM 5570 C CA . ALA D 1 139 ? -27.077 35.734 28.382 1.00 69.06 139 ALA D CA 1
ATOM 5571 C C . ALA D 1 139 ? -27.144 34.982 29.707 1.00 65.38 139 ALA D C 1
ATOM 5572 O O . ALA D 1 139 ? -26.824 33.829 29.682 1.00 67.30 139 ALA D O 1
ATOM 5574 N N . ALA D 1 140 ? -27.653 35.578 30.785 1.00 62.97 140 ALA D N 1
ATOM 5575 C CA . ALA D 1 140 ? -27.652 34.877 32.091 1.00 58.58 140 ALA D CA 1
ATOM 5576 C C . ALA D 1 140 ? -29.029 34.658 32.714 1.00 56.54 140 ALA D C 1
ATOM 5577 O O . ALA D 1 140 ? -29.679 35.623 32.975 1.00 55.32 140 ALA D O 1
ATOM 5579 N N . LEU D 1 141 ? -29.402 33.415 33.032 1.00 51.71 141 LEU D N 1
ATOM 5580 C CA . LEU D 1 141 ? -30.668 33.147 33.771 1.00 49.56 141 LEU D CA 1
ATOM 5581 C C . LEU D 1 141 ? -30.307 32.710 35.183 1.00 50.00 141 LEU D C 1
ATOM 5582 O O . LEU D 1 141 ? -29.251 32.153 35.326 1.00 53.00 141 LEU D O 1
ATOM 5587 N N . GLY D 1 142 ? -31.164 32.944 36.169 1.00 44.72 142 GLY D N 1
ATOM 5588 C CA . GLY D 1 142 ? -30.848 32.557 37.551 1.00 40.72 142 GLY D CA 1
ATOM 5589 C C . GLY D 1 142 ? -32.047 32.154 38.358 1.00 42.32 142 GLY D C 1
ATOM 5590 O O . GLY D 1 142 ? -33.089 32.367 37.913 1.00 45.75 142 GLY D O 1
ATOM 5591 N N . CYS D 1 143 ? -31.867 31.487 39.479 1.00 40.52 143 CYS D N 1
ATOM 5592 C CA . CYS D 1 143 ? -32.977 31.113 40.382 1.00 37.82 143 CYS D CA 1
ATOM 5593 C C . CYS D 1 143 ? -32.538 31.451 41.786 1.00 32.32 143 CYS D C 1
ATOM 5594 O O . CYS D 1 143 ? -31.509 31.075 42.083 1.00 38.71 143 CYS D O 1
ATOM 5597 N N . LEU D 1 144 ? -33.314 32.106 42.611 1.00 27.42 144 LEU D N 1
ATOM 5598 C CA . LEU D 1 144 ? -32.829 32.347 43.971 1.00 26.94 144 LEU D CA 1
ATOM 5599 C C . LEU D 1 144 ? -33.659 31.502 44.903 1.00 27.06 144 LEU D C 1
ATOM 5600 O O . LEU D 1 144 ? -34.800 31.547 44.788 1.00 28.08 144 LEU D O 1
ATOM 5605 N N . VAL D 1 145 ? -33.035 30.752 45.785 1.00 25.07 145 VAL D N 1
ATOM 5606 C CA . VAL D 1 145 ? -33.779 29.939 46.770 1.00 26.49 145 VAL D CA 1
ATOM 5607 C C . VAL D 1 145 ? -33.727 30.695 48.075 1.00 27.58 145 VAL D C 1
ATOM 5608 O O . VAL D 1 145 ? -32.720 30.619 48.713 1.00 30.81 145 VAL D O 1
ATOM 5612 N N . LYS D 1 146 ? -34.814 31.350 48.442 1.00 25.49 146 LYS D N 1
ATOM 5613 C CA . LYS D 1 146 ? -34.851 32.178 49.661 1.00 29.34 146 LYS D CA 1
ATOM 5614 C C . LYS D 1 146 ? -35.516 31.483 50.829 1.00 28.81 146 LYS D C 1
ATOM 5615 O O . LYS D 1 146 ? -36.493 30.886 50.600 1.00 28.18 146 LYS D O 1
ATOM 5621 N N . ASP D 1 147 ? -34.929 31.653 52.012 1.00 25.90 147 ASP D N 1
ATOM 5622 C CA . ASP D 1 147 ? -35.285 31.248 53.391 1.00 23.33 147 ASP D CA 1
ATOM 5623 C C . ASP D 1 147 ? -35.745 29.795 53.541 1.00 23.83 147 ASP D C 1
ATOM 5624 O O . ASP D 1 147 ? -36.874 29.641 53.302 1.00 23.34 147 ASP D O 1
ATOM 5629 N N . TYR D 1 148 ? -34.930 28.864 54.118 1.00 27.32 148 TYR D N 1
ATOM 5630 C CA . TYR D 1 148 ? -35.205 27.401 54.280 1.00 25.24 148 TYR D CA 1
ATOM 5631 C C . TYR D 1 148 ? -34.619 26.746 55.557 1.00 22.60 148 TYR D C 1
ATOM 5632 O O . TYR D 1 148 ? -33.889 27.518 56.120 1.00 20.13 148 TYR D O 1
ATOM 5641 N N . PHE D 1 149 ? -34.839 25.422 55.918 1.00 24.32 149 PHE D N 1
ATOM 5642 C CA . PHE D 1 149 ? -34.351 24.952 57.242 1.00 23.65 149 PHE D CA 1
ATOM 5643 C C . PHE D 1 149 ? -34.780 23.495 57.455 1.00 34.48 149 PHE D C 1
ATOM 5644 O O . PHE D 1 149 ? -35.988 23.250 57.642 1.00 57.76 149 PHE D O 1
ATOM 5652 N N . PRO D 1 150 ? -33.849 22.514 57.436 1.00 25.71 150 PRO D N 1
ATOM 5653 C CA . PRO D 1 150 ? -32.430 22.766 57.705 1.00 27.77 150 PRO D CA 1
ATOM 5654 C C . PRO D 1 150 ? -31.644 23.072 56.421 1.00 36.42 150 PRO D C 1
ATOM 5655 O O . PRO D 1 150 ? -32.264 23.309 55.399 1.00 36.22 150 PRO D O 1
ATOM 5659 N N . GLU D 1 151 ? -30.310 23.059 56.510 1.00 37.70 151 GLU D N 1
ATOM 5660 C CA . GLU D 1 151 ? -29.446 23.343 55.348 1.00 39.16 151 GLU D CA 1
ATOM 5661 C C . GLU D 1 151 ? -29.516 22.506 54.093 1.00 50.22 151 GLU D C 1
ATOM 5662 O O . GLU D 1 151 ? -29.389 23.120 53.042 1.00 67.31 151 GLU D O 1
ATOM 5668 N N . PRO D 1 152 ? -29.620 21.193 54.014 1.00 36.93 152 PRO D N 1
ATOM 5669 C CA . PRO D 1 152 ? -29.589 20.645 52.650 1.00 33.25 152 PRO D CA 1
ATOM 5670 C C . PRO D 1 152 ? -30.656 21.157 51.666 1.00 34.88 152 PRO D C 1
ATOM 5671 O O . PRO D 1 152 ? -31.747 21.078 51.957 1.00 37.61 152 PRO D O 1
ATOM 5675 N N . VAL D 1 153 ? -30.272 21.746 50.539 1.00 33.06 153 VAL D N 1
ATOM 5676 C CA . VAL D 1 153 ? -31.184 22.157 49.426 1.00 34.07 153 VAL D CA 1
ATOM 5677 C C . VAL D 1 153 ? -30.545 21.671 48.128 1.00 34.74 153 VAL D C 1
ATOM 5678 O O . VAL D 1 153 ? -29.391 21.703 48.066 1.00 39.63 153 VAL D O 1
ATOM 5682 N N . THR D 1 154 ? -31.268 21.251 47.108 1.00 35.16 154 THR D N 1
ATOM 5683 C CA . THR D 1 154 ? -30.554 20.744 45.903 1.00 38.26 154 THR D CA 1
ATOM 5684 C C . THR D 1 154 ? -31.020 21.461 44.648 1.00 37.44 154 THR D C 1
ATOM 5685 O O . THR D 1 154 ? -32.143 21.453 44.417 1.00 43.39 154 THR D O 1
ATOM 5689 N N . VAL D 1 155 ? -30.139 22.033 43.860 1.00 38.32 155 VAL D N 1
ATOM 5690 C CA . VAL D 1 155 ? -30.624 22.818 42.694 1.00 43.16 155 VAL D CA 1
ATOM 5691 C C . VAL D 1 155 ? -30.082 22.259 41.393 1.00 46.63 155 VAL D C 1
ATOM 5692 O O . VAL D 1 155 ? -28.905 22.134 41.277 1.00 49.70 155 VAL D O 1
ATOM 5696 N N . SER D 1 156 ? -30.964 22.053 40.435 1.00 47.78 156 SER D N 1
ATOM 5697 C CA . SER D 1 156 ? -30.602 21.505 39.111 1.00 54.51 156 SER D CA 1
ATOM 5698 C C . SER D 1 156 ? -31.342 22.245 38.002 1.00 54.28 156 SER D C 1
ATOM 5699 O O . SER D 1 156 ? -32.365 22.803 38.254 1.00 51.92 156 SER D O 1
ATOM 5702 N N . TRP D 1 157 ? -30.826 22.208 36.793 1.00 53.63 157 TRP D N 1
ATOM 5703 C CA . TRP D 1 157 ? -31.492 22.929 35.698 1.00 54.02 157 TRP D CA 1
ATOM 5704 C C . TRP D 1 157 ? -31.800 21.935 34.601 1.00 57.23 157 TRP D C 1
ATOM 5705 O O . TRP D 1 157 ? -30.885 21.332 34.150 1.00 59.73 157 TRP D O 1
ATOM 5716 N N . ASN D 1 158 ? -33.021 21.958 34.097 1.00 60.38 158 ASN D N 1
ATOM 5717 C CA . ASN D 1 158 ? -33.507 21.053 33.029 1.00 65.74 158 ASN D CA 1
ATOM 5718 C C . ASN D 1 158 ? -33.459 19.626 33.558 1.00 67.78 158 ASN D C 1
ATOM 5719 O O . ASN D 1 158 ? -33.132 18.693 32.823 1.00 62.60 158 ASN D O 1
ATOM 5724 N N . SER D 1 159 ? -33.822 19.520 34.827 1.00 66.35 159 SER D N 1
ATOM 5725 C CA . SER D 1 159 ? -33.897 18.250 35.562 1.00 66.61 159 SER D CA 1
ATOM 5726 C C . SER D 1 159 ? -32.569 17.540 35.449 1.00 65.54 159 SER D C 1
ATOM 5727 O O . SER D 1 159 ? -32.579 16.382 35.197 1.00 67.61 159 SER D O 1
ATOM 5730 N N . GLY D 1 160 ? -31.485 18.271 35.641 1.00 64.84 160 GLY D N 1
ATOM 5731 C CA . GLY D 1 160 ? -30.126 17.721 35.623 1.00 59.98 160 GLY D CA 1
ATOM 5732 C C . GLY D 1 160 ? -29.556 17.736 34.244 1.00 59.60 160 GLY D C 1
ATOM 5733 O O . GLY D 1 160 ? -28.389 17.543 34.114 1.00 64.04 160 GLY D O 1
ATOM 5734 N N . ALA D 1 161 ? -30.365 18.087 33.271 1.00 62.28 161 ALA D N 1
ATOM 5735 C CA . ALA D 1 161 ? -29.913 18.023 31.873 1.00 62.98 161 ALA D CA 1
ATOM 5736 C C . ALA D 1 161 ? -28.804 18.996 31.538 1.00 61.98 161 ALA D C 1
ATOM 5737 O O . ALA D 1 161 ? -27.777 18.526 31.144 1.00 64.33 161 ALA D O 1
ATOM 5739 N N . LEU D 1 162 ? -29.027 20.291 31.701 1.00 65.29 162 LEU D N 1
ATOM 5740 C CA . LEU D 1 162 ? -28.011 21.309 31.330 1.00 67.40 162 LEU D CA 1
ATOM 5741 C C . LEU D 1 162 ? -26.994 21.504 32.443 1.00 67.58 162 LEU D C 1
ATOM 5742 O O . LEU D 1 162 ? -27.379 21.556 33.585 1.00 66.89 162 LEU D O 1
ATOM 5747 N N 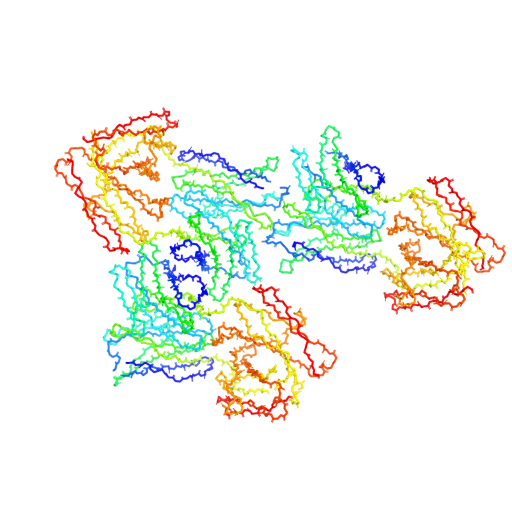. THR D 1 163 ? -25.721 21.493 32.100 1.00 68.02 163 THR D N 1
ATOM 5748 C CA . THR D 1 163 ? -24.685 21.612 33.135 1.00 69.17 163 THR D CA 1
ATOM 5749 C C . THR D 1 163 ? -23.601 22.599 32.741 1.00 69.46 163 THR D C 1
ATOM 5750 O O . THR D 1 163 ? -22.818 22.959 33.607 1.00 64.81 163 THR D O 1
ATOM 5754 N N . SER D 1 164 ? -23.514 22.948 31.468 1.00 66.97 164 SER D N 1
ATOM 5755 C CA . SER D 1 164 ? -22.434 23.874 31.079 1.00 66.92 164 SER D CA 1
ATOM 5756 C C . SER D 1 164 ? -22.901 25.285 31.359 1.00 66.32 164 SER D C 1
ATOM 5757 O O . SER D 1 164 ? -23.924 25.642 30.866 1.00 67.27 164 SER D O 1
ATOM 5760 N N . GLY D 1 165 ? -22.142 26.033 32.132 1.00 63.19 165 GLY D N 1
ATOM 5761 C CA . GLY D 1 165 ? -22.489 27.422 32.449 1.00 55.82 165 GLY D CA 1
ATOM 5762 C C . GLY D 1 165 ? -23.184 27.540 33.765 1.00 54.92 165 GLY D C 1
ATOM 5763 O O . GLY D 1 165 ? -23.158 28.592 34.293 1.00 57.54 165 GLY D O 1
ATOM 5764 N N . VAL D 1 166 ? -23.667 26.443 34.320 1.00 55.44 166 VAL D N 1
ATOM 5765 C CA . VAL D 1 166 ? -24.359 26.477 35.633 1.00 52.64 166 VAL D CA 1
ATOM 5766 C C . VAL D 1 166 ? -23.370 26.776 36.741 1.00 54.38 166 VAL D C 1
ATOM 5767 O O . VAL D 1 166 ? -22.322 26.199 36.771 1.00 56.90 166 VAL D O 1
ATOM 5771 N N . HIS D 1 167 ? -23.727 27.704 37.610 1.00 54.56 167 HIS D N 1
ATOM 5772 C CA . HIS D 1 167 ? -22.950 28.013 38.831 1.00 53.50 167 HIS D CA 1
ATOM 5773 C C . HIS D 1 167 ? -23.925 28.257 39.971 1.00 46.39 167 HIS D C 1
ATOM 5774 O O . HIS D 1 167 ? -24.536 29.277 39.963 1.00 42.22 167 HIS D O 1
ATOM 5781 N N . THR D 1 168 ? -24.025 27.307 40.888 1.00 44.28 168 THR D N 1
ATOM 5782 C CA . THR D 1 168 ? -24.861 27.397 42.093 1.00 40.22 168 THR D CA 1
ATOM 5783 C C . THR D 1 168 ? -23.924 27.859 43.182 1.00 39.75 168 THR D C 1
ATOM 5784 O O . THR D 1 168 ? -23.102 27.129 43.495 1.00 43.06 168 THR D O 1
ATOM 5788 N N . PHE D 1 169 ? -24.052 29.066 43.703 1.00 40.74 169 PHE D N 1
ATOM 5789 C CA . PHE D 1 169 ? -23.123 29.566 44.735 1.00 43.52 169 PHE D CA 1
ATOM 5790 C C . PHE D 1 169 ? -23.457 28.984 46.088 1.00 45.04 169 PHE D C 1
ATOM 5791 O O . PHE D 1 169 ? -24.511 28.525 46.243 1.00 39.96 169 PHE D O 1
ATOM 5799 N N . PRO D 1 170 ? -22.571 29.084 47.091 1.00 50.08 170 PRO D N 1
ATOM 5800 C CA . PRO D 1 170 ? -22.798 28.539 48.403 1.00 46.76 170 PRO D CA 1
ATOM 5801 C C . PRO D 1 170 ? -23.958 29.269 49.073 1.00 42.54 170 PRO D C 1
ATOM 5802 O O . PRO D 1 170 ? -24.359 30.261 48.610 1.00 42.70 170 PRO D O 1
ATOM 5806 N N . ALA D 1 171 ? -24.492 28.670 50.113 1.00 39.18 171 ALA D N 1
ATOM 5807 C CA . ALA D 1 171 ? -25.664 29.236 50.781 1.00 40.76 171 ALA D CA 1
ATOM 5808 C C . ALA D 1 171 ? -25.204 30.150 51.882 1.00 41.87 171 ALA D C 1
ATOM 5809 O O . ALA D 1 171 ? -24.180 29.858 52.443 1.00 43.07 171 ALA D O 1
ATOM 5811 N N . VAL D 1 172 ? -25.917 31.236 52.136 1.00 35.64 172 VAL D N 1
ATOM 5812 C CA . VAL D 1 172 ? -25.478 32.082 53.267 1.00 39.72 172 VAL D CA 1
ATOM 5813 C C . VAL D 1 172 ? -26.587 32.183 54.285 1.00 36.47 172 VAL D C 1
ATOM 5814 O O . VAL D 1 172 ? -27.611 32.612 53.934 1.00 38.51 172 VAL D O 1
ATOM 5818 N N . LEU D 1 173 ? -26.325 31.758 55.499 1.00 33.96 173 LEU D N 1
ATOM 5819 C CA . LEU D 1 173 ? -27.295 31.906 56.573 1.00 30.28 173 LEU D CA 1
ATOM 5820 C C . LEU D 1 173 ? -27.373 33.397 56.756 1.00 33.74 173 LEU D C 1
ATOM 5821 O O . LEU D 1 173 ? -26.356 33.982 56.895 1.00 34.44 173 LEU D O 1
ATOM 5826 N N . GLN D 1 174 ? -28.568 33.957 56.783 1.00 34.38 174 GLN D N 1
ATOM 5827 C CA . GLN D 1 174 ? -28.775 35.407 56.937 1.00 36.45 174 GLN D CA 1
ATOM 5828 C C . GLN D 1 174 ? -28.910 35.761 58.403 1.00 33.59 174 GLN D C 1
ATOM 5829 O O . GLN D 1 174 ? -28.643 34.941 59.220 1.00 31.25 174 GLN D O 1
ATOM 5835 N N . SER D 1 175 ? -29.261 37.010 58.661 1.00 35.53 175 SER D N 1
ATOM 5836 C CA . SER D 1 175 ? -29.453 37.545 60.020 1.00 32.21 175 SER D CA 1
ATOM 5837 C C . SER D 1 175 ? -30.647 36.893 60.671 1.00 26.89 175 SER D C 1
ATOM 5838 O O . SER D 1 175 ? -30.582 36.665 61.811 1.00 25.67 175 SER D O 1
ATOM 5841 N N . SER D 1 176 ? -31.674 36.629 59.893 1.00 29.67 176 SER D N 1
ATOM 5842 C CA . SER D 1 176 ? -32.966 36.023 60.285 1.00 28.21 176 SER D CA 1
ATOM 5843 C C . SER D 1 176 ? -32.793 34.607 60.794 1.00 32.27 176 SER D C 1
ATOM 5844 O O . SER D 1 176 ? -33.608 34.145 61.516 1.00 32.00 176 SER D O 1
ATOM 5847 N N . GLY D 1 177 ? -31.715 33.955 60.440 1.00 36.18 177 GLY D N 1
ATOM 5848 C CA . GLY D 1 177 ? -31.547 32.562 60.846 1.00 31.84 177 GLY D CA 1
ATOM 5849 C C . GLY D 1 177 ? -31.936 31.642 59.739 1.00 31.36 177 GLY D C 1
ATOM 5850 O O . GLY D 1 177 ? -32.010 30.480 59.964 1.00 30.30 177 GLY D O 1
ATOM 5851 N N . LEU D 1 178 ? -32.067 32.205 58.571 1.00 28.79 178 LEU D N 1
ATOM 5852 C CA . LEU D 1 178 ? -32.534 31.450 57.406 1.00 28.04 178 LEU D CA 1
ATOM 5853 C C . LEU D 1 178 ? -31.463 31.498 56.351 1.00 29.65 178 LEU D C 1
ATOM 5854 O O . LEU D 1 178 ? -30.877 32.464 56.236 1.00 31.02 178 LEU D O 1
ATOM 5859 N N . TYR D 1 179 ? -31.373 30.469 55.548 1.00 28.94 179 TYR D N 1
ATOM 5860 C CA . TYR D 1 179 ? -30.354 30.345 54.501 1.00 28.47 179 TYR D CA 1
ATOM 5861 C C . TYR D 1 179 ? -30.960 30.750 53.176 1.00 27.96 179 TYR D C 1
ATOM 5862 O O . TYR D 1 179 ? -32.068 30.519 53.004 1.00 27.39 179 TYR D O 1
ATOM 5871 N N . SER D 1 180 ? -30.192 31.397 52.314 1.00 33.40 180 SER D N 1
ATOM 5872 C CA . SER D 1 180 ? -30.569 31.752 50.923 1.00 32.12 180 SER D CA 1
ATOM 5873 C C . SER D 1 180 ? -29.468 31.273 49.979 1.00 31.81 180 SER D C 1
ATOM 5874 O O . SER D 1 180 ? -28.339 31.324 50.340 1.00 30.29 180 SER D O 1
ATOM 5877 N N . LEU D 1 181 ? -29.836 30.874 48.768 1.00 32.55 181 LEU D N 1
ATOM 5878 C CA . LEU D 1 181 ? -28.910 30.345 47.737 1.00 34.28 181 LEU D CA 1
ATOM 5879 C C . LEU D 1 181 ? -29.154 30.982 46.372 1.00 32.96 181 LEU D C 1
ATOM 5880 O O . LEU D 1 181 ? -30.201 31.404 46.155 1.00 33.13 181 LEU D O 1
ATOM 5885 N N . SER D 1 182 ? -28.174 31.001 45.485 1.00 32.09 182 SER D N 1
ATOM 5886 C CA . SER D 1 182 ? -28.358 31.579 44.135 1.00 32.43 182 SER D CA 1
ATOM 5887 C C . SER D 1 182 ? -27.911 30.584 43.078 1.00 31.64 182 SER D C 1
ATOM 5888 O O . SER D 1 182 ? -26.913 30.047 43.237 1.00 35.66 182 SER D O 1
ATOM 5891 N N . SER D 1 183 ? -28.694 30.343 42.044 1.00 30.84 183 SER D N 1
ATOM 5892 C CA . SER D 1 183 ? -28.226 29.488 40.932 1.00 37.29 183 SER D CA 1
ATOM 5893 C C . SER D 1 183 ? -28.282 30.325 39.678 1.00 39.27 183 SER D C 1
ATOM 5894 O O . SER D 1 183 ? -29.333 30.672 39.309 1.00 40.25 183 SER D O 1
ATOM 5897 N N . VAL D 1 184 ? -27.158 30.547 39.036 1.00 39.64 184 VAL D N 1
ATOM 5898 C CA . VAL D 1 184 ? -27.175 31.314 37.779 1.00 40.68 184 VAL D CA 1
ATOM 5899 C C . VAL D 1 184 ? -26.593 30.456 36.675 1.00 41.60 184 VAL D C 1
ATOM 5900 O O . VAL D 1 184 ? -25.630 29.811 36.877 1.00 43.73 184 VAL D O 1
ATOM 5904 N N . VAL D 1 185 ? -27.262 30.422 35.549 1.00 47.29 185 VAL D N 1
ATOM 5905 C CA . VAL D 1 185 ? -26.749 29.682 34.372 1.00 52.03 185 VAL D CA 1
ATOM 5906 C C . VAL D 1 185 ? -26.714 30.684 33.242 1.00 55.59 185 VAL D C 1
ATOM 5907 O O . VAL D 1 185 ? -27.607 31.506 33.181 1.00 53.80 185 VAL D O 1
ATOM 5911 N N . THR D 1 186 ? -25.647 30.629 32.468 1.00 59.63 186 THR D N 1
ATOM 5912 C CA . THR D 1 186 ? -25.447 31.530 31.332 1.00 62.03 186 THR D CA 1
ATOM 5913 C C . THR D 1 186 ? -25.539 30.671 30.092 1.00 64.72 186 THR D C 1
ATOM 5914 O O . THR D 1 186 ? -24.863 29.672 30.051 1.00 64.05 186 THR D O 1
ATOM 5918 N N . VAL D 1 187 ? -26.402 31.064 29.181 1.00 67.77 187 VAL D N 1
ATOM 5919 C CA . VAL D 1 187 ? -26.598 30.313 27.928 1.00 70.63 187 VAL D CA 1
ATOM 5920 C C . VAL D 1 187 ? -26.482 31.312 26.799 1.00 74.07 187 VAL D C 1
ATOM 5921 O O . VAL D 1 187 ? -26.758 32.461 27.009 1.00 77.97 187 VAL D O 1
ATOM 5925 N N . PRO D 1 188 ? -26.163 30.907 25.575 1.00 77.37 188 PRO D N 1
ATOM 5926 C CA . PRO D 1 188 ? -26.037 31.867 24.526 1.00 81.17 188 PRO D CA 1
ATOM 5927 C C . PRO D 1 188 ? -27.364 32.615 24.434 1.00 85.41 188 PRO D C 1
ATOM 5928 O O . PRO D 1 188 ? -28.364 32.057 24.752 1.00 85.14 188 PRO D O 1
ATOM 5932 N N . SER D 1 189 ? -27.319 33.854 23.947 1.00 85.51 189 SER D N 1
ATOM 5933 C CA . SER D 1 189 ? -28.480 34.764 23.773 1.00 80.57 189 SER D CA 1
ATOM 5934 C C . SER D 1 189 ? -29.480 34.233 22.761 1.00 78.31 189 SER D C 1
ATOM 5935 O O . SER D 1 189 ? -30.643 34.465 22.914 1.00 67.79 189 SER D O 1
ATOM 5938 N N . SER D 1 190 ? -28.961 33.579 21.741 1.00 88.70 190 SER D N 1
ATOM 5939 C CA . SER D 1 190 ? -29.710 33.045 20.578 1.00 84.54 190 SER D CA 1
ATOM 5940 C C . SER D 1 190 ? -30.718 32.003 21.021 1.00 85.33 190 SER D C 1
ATOM 5941 O O . SER D 1 190 ? -31.765 31.903 20.401 1.00 84.30 190 SER D O 1
ATOM 5944 N N . SER D 1 191 ? -30.302 31.234 22.021 1.00 87.92 191 SER D N 1
ATOM 5945 C CA . SER D 1 191 ? -30.987 30.072 22.641 1.00 82.90 191 SER D CA 1
ATOM 5946 C C . SER D 1 191 ? -32.241 30.453 23.411 1.00 83.07 191 SER D C 1
ATOM 5947 O O . SER D 1 191 ? -33.069 29.599 23.529 1.00 85.48 191 SER D O 1
ATOM 5950 N N . LEU D 1 192 ? -32.392 31.697 23.846 1.00 82.65 192 LEU D N 1
ATOM 5951 C CA . LEU D 1 192 ? -33.509 32.070 24.756 1.00 80.57 192 LEU D CA 1
ATOM 5952 C C . LEU D 1 192 ? -34.894 31.826 24.172 1.00 77.60 192 LEU D C 1
ATOM 5953 O O . LEU D 1 192 ? -35.723 31.298 24.857 1.00 76.73 192 LEU D O 1
ATOM 5958 N N . GLY D 1 193 ? -35.167 32.246 22.963 1.00 78.09 193 GLY D N 1
ATOM 5959 C CA . GLY D 1 193 ? -36.553 32.076 22.504 1.00 79.19 193 GLY D CA 1
ATOM 5960 C C . GLY D 1 193 ? -36.968 30.631 22.408 1.00 82.89 193 GLY D C 1
ATOM 5961 O O . GLY D 1 193 ? -38.119 30.314 22.727 1.00 78.95 193 GLY D O 1
ATOM 5962 N N . THR D 1 194 ? -36.044 29.785 21.976 1.00 79.43 194 THR D N 1
ATOM 5963 C CA . THR D 1 194 ? -36.353 28.365 21.693 1.00 75.72 194 THR D CA 1
ATOM 5964 C C . THR D 1 194 ? -36.043 27.416 22.834 1.00 79.18 194 THR D C 1
ATOM 5965 O O . THR D 1 194 ? -36.925 26.693 23.235 1.00 83.66 194 THR D O 1
ATOM 5969 N N . GLN D 1 195 ? -34.789 27.289 23.219 1.00 76.00 195 GLN D N 1
ATOM 5970 C CA . GLN D 1 195 ? -34.546 26.317 24.301 1.00 79.04 195 GLN D CA 1
ATOM 5971 C C . GLN D 1 195 ? -35.274 26.838 25.530 1.00 78.87 195 GLN D C 1
ATOM 5972 O O . GLN D 1 195 ? -35.402 28.046 25.633 1.00 78.56 195 GLN D O 1
ATOM 5978 N N . THR D 1 196 ? -35.700 25.950 26.427 1.00 75.82 196 THR D N 1
ATOM 5979 C CA . THR D 1 196 ? -36.530 26.366 27.586 1.00 70.65 196 THR D CA 1
ATOM 5980 C C . THR D 1 196 ? -35.874 26.012 28.908 1.00 67.37 196 THR D C 1
ATOM 5981 O O . THR D 1 196 ? -35.969 24.880 29.247 1.00 73.14 196 THR D O 1
ATOM 5985 N N . TYR D 1 197 ? -35.448 26.947 29.740 1.00 62.49 197 TYR D N 1
ATOM 5986 C CA . TYR D 1 197 ? -34.794 26.546 31.012 1.00 62.33 197 TYR D CA 1
ATOM 5987 C C . TYR D 1 197 ? -35.726 26.552 32.225 1.00 59.28 197 TYR D C 1
ATOM 5988 O O . TYR D 1 197 ? -36.560 27.416 32.299 1.00 57.41 197 TYR D O 1
ATOM 5997 N N . ILE D 1 198 ? -35.479 25.642 33.174 1.00 58.79 198 ILE D N 1
ATOM 5998 C CA . ILE D 1 198 ? -36.241 25.442 34.444 1.00 52.87 198 ILE D CA 1
ATOM 5999 C C . ILE D 1 198 ? -35.259 25.305 35.613 1.00 47.91 198 ILE D C 1
ATOM 6000 O O . ILE D 1 198 ? -34.206 24.862 35.354 1.00 51.60 198 ILE D O 1
ATOM 6005 N N . CYS D 1 199 ? -35.667 25.687 36.827 1.00 46.66 199 CYS D N 1
ATOM 6006 C CA . CYS D 1 199 ? -34.787 25.596 38.025 1.00 46.10 199 CYS D CA 1
ATOM 6007 C C . CYS D 1 199 ? -34.966 24.224 38.688 1.00 46.68 199 CYS D C 1
ATOM 6008 O O . CYS D 1 199 ? -33.968 23.483 38.786 1.00 57.61 199 CYS D O 1
ATOM 6011 N N . ASN D 1 200 ? -36.193 23.919 39.127 1.00 44.76 200 ASN D N 1
ATOM 6012 C CA . ASN D 1 200 ? -36.527 22.626 39.785 1.00 43.63 200 ASN D CA 1
ATOM 6013 C C . ASN D 1 200 ? -35.640 22.417 41.019 1.00 48.30 200 ASN D C 1
ATOM 6014 O O . ASN D 1 200 ? -34.778 21.516 40.982 1.00 47.07 200 ASN D O 1
ATOM 6019 N N . VAL D 1 201 ? -35.860 23.214 42.070 1.00 44.15 201 VAL D N 1
ATOM 6020 C CA . VAL D 1 201 ? -35.070 23.101 43.335 1.00 36.80 201 VAL D CA 1
ATOM 6021 C C . VAL D 1 201 ? -35.759 22.092 44.265 1.00 33.85 201 VAL D C 1
ATOM 6022 O O . VAL D 1 201 ? -36.829 21.570 43.889 1.00 39.59 201 VAL D O 1
ATOM 6026 N N . ASN D 1 202 ? -35.166 21.834 45.436 1.00 40.37 202 ASN D N 1
ATOM 6027 C CA . ASN D 1 202 ? -35.752 20.866 46.404 1.00 40.10 202 ASN D CA 1
ATOM 6028 C C . ASN D 1 202 ? -35.174 21.110 47.804 1.00 33.55 202 ASN D C 1
ATOM 6029 O O . ASN D 1 202 ? -34.043 21.625 47.899 1.00 43.24 202 ASN D O 1
ATOM 6034 N N . HIS D 1 203 ? -35.938 20.743 48.839 1.00 27.08 203 HIS D N 1
ATOM 6035 C CA . HIS D 1 203 ? -35.521 20.899 50.250 1.00 27.72 203 HIS D CA 1
ATOM 6036 C C . HIS D 1 203 ? -36.212 19.798 51.019 1.00 26.72 203 HIS D C 1
ATOM 6037 O O . HIS D 1 203 ? -37.251 19.977 51.405 1.00 23.79 203 HIS D O 1
ATOM 6044 N N . LYS D 1 204 ? -35.549 18.701 51.242 1.00 29.75 204 LYS D N 1
ATOM 6045 C CA . LYS D 1 204 ? -36.206 17.513 51.799 1.00 32.11 204 LYS D CA 1
ATOM 6046 C C . LYS D 1 204 ? -36.548 17.587 53.280 1.00 32.22 204 LYS D C 1
ATOM 6047 O O . LYS D 1 204 ? -37.352 16.803 53.686 1.00 34.31 204 LYS D O 1
ATOM 6053 N N . PRO D 1 205 ? -35.945 18.429 54.132 1.00 29.66 205 PRO D N 1
ATOM 6054 C CA . PRO D 1 205 ? -36.400 18.612 55.486 1.00 25.04 205 PRO D CA 1
ATOM 6055 C C . PRO D 1 205 ? -37.822 19.143 55.681 1.00 26.44 205 PRO D C 1
ATOM 6056 O O . PRO D 1 205 ? -38.358 19.010 56.694 1.00 23.68 205 PRO D O 1
ATOM 6060 N N . SER D 1 206 ? -38.338 19.822 54.679 1.00 30.50 206 SER D N 1
ATOM 6061 C CA . SER D 1 206 ? -39.665 20.441 54.646 1.00 28.39 206 SER D CA 1
ATOM 6062 C C . SER D 1 206 ? -40.477 19.838 53.511 1.00 31.20 206 SER D C 1
ATOM 6063 O O . SER D 1 206 ? -41.477 20.375 53.212 1.00 29.84 206 SER D O 1
ATOM 6066 N N . ASN D 1 207 ? -39.990 18.754 52.934 1.00 32.18 207 ASN D N 1
ATOM 6067 C CA . ASN D 1 207 ? -40.600 18.040 51.795 1.00 35.30 207 ASN D CA 1
ATOM 6068 C C . ASN D 1 207 ? -40.945 19.008 50.673 1.00 32.78 207 ASN D C 1
ATOM 6069 O O . ASN D 1 207 ? -41.982 18.881 50.100 1.00 32.93 207 ASN D O 1
ATOM 6074 N N . THR D 1 208 ? -40.027 19.855 50.291 1.00 29.31 208 THR D N 1
ATOM 6075 C CA . THR D 1 208 ? -40.392 20.874 49.315 1.00 30.57 208 THR D CA 1
ATOM 6076 C C . THR D 1 208 ? -39.871 20.472 47.958 1.00 30.31 208 THR D C 1
ATOM 6077 O O . THR D 1 208 ? -38.883 19.923 47.913 1.00 34.26 208 THR D O 1
ATOM 6081 N N . LYS D 1 209 ? -40.594 20.674 46.894 1.00 30.99 209 LYS D N 1
ATOM 6082 C CA . LYS D 1 209 ? -40.045 20.350 45.580 1.00 27.69 209 LYS D CA 1
ATOM 6083 C C . LYS D 1 209 ? -40.707 21.357 44.690 1.00 34.58 209 LYS D C 1
ATOM 6084 O O . LYS D 1 209 ? -41.887 21.413 44.728 1.00 39.54 209 LYS D O 1
ATOM 6090 N N . VAL D 1 210 ? -39.936 22.196 44.035 1.00 34.94 210 VAL D N 1
ATOM 6091 C CA . VAL D 1 210 ? -40.515 23.215 43.134 1.00 32.54 210 VAL D CA 1
ATOM 6092 C C . VAL D 1 210 ? -39.605 23.369 41.953 1.00 35.99 210 VAL D C 1
ATOM 6093 O O . VAL D 1 210 ? -38.462 23.160 42.082 1.00 37.46 210 VAL D O 1
ATOM 6097 N N . ASP D 1 211 ? -40.171 23.727 40.830 1.00 40.30 211 ASP D N 1
ATOM 6098 C CA . ASP D 1 211 ? -39.363 24.005 39.637 1.00 38.27 211 ASP D CA 1
ATOM 6099 C C . ASP D 1 211 ? -39.959 25.260 39.049 1.00 40.48 211 ASP D C 1
ATOM 6100 O O . ASP D 1 211 ? -41.132 25.331 39.000 1.00 48.40 211 ASP D O 1
ATOM 6102 N N . LYS D 1 212 ? -39.158 26.167 38.528 1.00 42.77 212 LYS D N 1
ATOM 6103 C CA . LYS D 1 212 ? -39.674 27.440 38.003 1.00 43.82 212 LYS D CA 1
ATOM 6104 C C . LYS D 1 212 ? -39.396 27.512 36.519 1.00 52.43 212 LYS D C 1
ATOM 6105 O O . LYS D 1 212 ? -38.389 27.041 36.162 1.00 59.30 212 LYS D O 1
ATOM 6111 N N . LYS D 1 213 ? -40.309 28.030 35.707 1.00 53.24 213 LYS D N 1
ATOM 6112 C CA . LYS D 1 213 ? -40.112 28.094 34.247 1.00 55.82 213 LYS D CA 1
ATOM 6113 C C . LYS D 1 213 ? -38.990 29.046 33.851 1.00 65.10 213 LYS D C 1
ATOM 6114 O O . LYS D 1 213 ? -38.185 28.622 33.043 1.00 73.40 213 LYS D O 1
ATOM 6120 N N . VAL D 1 214 ? -38.948 30.275 34.349 1.00 61.16 214 VAL D N 1
ATOM 6121 C CA . VAL D 1 214 ? -37.854 31.246 34.012 1.00 64.96 214 VAL D CA 1
ATOM 6122 C C . VAL D 1 214 ? -37.713 31.532 32.513 1.00 67.58 214 VAL D C 1
ATOM 6123 O O . VAL D 1 214 ? -36.652 31.313 31.993 1.00 64.57 214 VAL D O 1
ATOM 6127 N N . GLU D 1 215 ? -38.738 32.074 31.873 1.00 68.21 215 GLU D N 1
ATOM 6128 C CA . GLU D 1 215 ? -38.669 32.431 30.435 1.00 73.44 215 GLU D CA 1
ATOM 6129 C C . GLU D 1 215 ? -38.922 33.933 30.376 1.00 70.03 215 GLU D C 1
ATOM 6130 O O . GLU D 1 215 ? -39.739 34.395 31.140 1.00 69.36 215 GLU D O 1
ATOM 6136 N N . PRO D 1 216 ? -38.178 34.721 29.585 1.00 68.63 216 PRO D N 1
ATOM 6137 C CA . PRO D 1 216 ? -38.401 36.155 29.543 1.00 67.84 216 PRO D CA 1
ATOM 6138 C C . PRO D 1 216 ? -39.596 36.590 28.682 1.00 66.07 216 PRO D C 1
ATOM 6139 O O . PRO D 1 216 ? -40.337 37.454 29.130 1.00 54.90 216 PRO D O 1
ATOM 6143 N N . GLU E 1 1 ? -1.002 29.100 88.707 1.00 45.54 1 GLU E N 1
ATOM 6144 C CA . GLU E 1 1 ? -1.211 27.645 88.664 1.00 52.50 1 GLU E CA 1
ATOM 6145 C C . GLU E 1 1 ? 0.139 26.957 88.528 1.00 59.90 1 GLU E C 1
ATOM 6146 O O . GLU E 1 1 ? 0.283 25.891 89.053 1.00 59.69 1 GLU E O 1
ATOM 6152 N N . VAL E 1 2 ? 1.093 27.579 87.848 1.00 62.35 2 VAL E N 1
ATOM 6153 C CA . VAL E 1 2 ? 2.450 26.993 87.673 1.00 54.95 2 VAL E CA 1
ATOM 6154 C C . VAL E 1 2 ? 3.199 27.096 88.984 1.00 51.78 2 VAL E C 1
ATOM 6155 O O . VAL E 1 2 ? 3.258 28.154 89.511 1.00 50.39 2 VAL E O 1
ATOM 6159 N N . GLN E 1 3 ? 3.784 25.992 89.404 1.00 51.48 3 GLN E N 1
ATOM 6160 C CA . GLN E 1 3 ? 4.443 25.835 90.703 1.00 48.23 3 GLN E CA 1
ATOM 6161 C C . GLN E 1 3 ? 5.656 24.953 90.516 1.00 48.13 3 GLN E C 1
ATOM 6162 O O . GLN E 1 3 ? 5.486 24.022 89.840 1.00 56.51 3 GLN E O 1
ATOM 6168 N N . LEU E 1 4 ? 6.798 25.226 91.145 1.00 45.22 4 LEU E N 1
ATOM 6169 C CA . LEU E 1 4 ? 8.005 24.382 90.972 1.00 38.44 4 LEU E CA 1
ATOM 6170 C C . LEU E 1 4 ? 8.512 23.911 92.326 1.00 41.34 4 LEU E C 1
ATOM 6171 O O . LEU E 1 4 ? 8.908 24.743 93.067 1.00 45.66 4 LEU E O 1
ATOM 6176 N N . VAL E 1 5 ? 8.529 22.615 92.618 1.00 40.87 5 VAL E N 1
ATOM 6177 C CA . VAL E 1 5 ? 9.063 22.231 93.953 1.00 45.97 5 VAL E CA 1
ATOM 6178 C C . VAL E 1 5 ? 10.355 21.443 93.821 1.00 41.41 5 VAL E C 1
ATOM 6179 O O . VAL E 1 5 ? 10.340 20.396 93.271 1.00 45.81 5 VAL E O 1
ATOM 6183 N N . GLN E 1 6 ? 11.407 21.964 94.426 1.00 40.87 6 GLN E N 1
ATOM 6184 C CA . GLN E 1 6 ? 12.753 21.379 94.419 1.00 37.27 6 GLN E CA 1
ATOM 6185 C C . GLN E 1 6 ? 12.931 20.385 95.544 1.00 33.53 6 GLN E C 1
ATOM 6186 O O . GLN E 1 6 ? 12.215 20.427 96.446 1.00 37.74 6 GLN E O 1
ATOM 6192 N N . SER E 1 7 ? 13.976 19.601 95.459 1.00 34.41 7 SER E N 1
ATOM 6193 C CA . SER E 1 7 ? 14.233 18.512 96.411 1.00 38.89 7 SER E CA 1
ATOM 6194 C C . SER E 1 7 ? 14.756 19.048 97.729 1.00 42.59 7 SER E C 1
ATOM 6195 O O . SER E 1 7 ? 14.873 20.245 97.856 1.00 42.28 7 SER E O 1
ATOM 6198 N N . GLY E 1 8 ? 14.945 18.148 98.687 1.00 42.52 8 GLY E N 1
ATOM 6199 C CA . GLY E 1 8 ? 15.399 18.449 100.045 1.00 37.65 8 GLY E CA 1
ATOM 6200 C C . GLY E 1 8 ? 16.846 18.795 100.065 1.00 40.42 8 GLY E C 1
ATOM 6201 O O . GLY E 1 8 ? 17.508 18.408 99.202 1.00 44.41 8 GLY E O 1
ATOM 6202 N N . ALA E 1 9 ? 17.315 19.428 101.114 1.00 40.94 9 ALA E N 1
ATOM 6203 C CA . ALA E 1 9 ? 18.713 19.866 101.141 1.00 38.73 9 ALA E CA 1
ATOM 6204 C C . ALA E 1 9 ? 19.613 18.665 101.256 1.00 41.67 9 ALA E C 1
ATOM 6205 O O . ALA E 1 9 ? 19.221 17.710 101.863 1.00 42.71 9 ALA E O 1
ATOM 6207 N N . GLU E 1 10 ? 20.800 18.783 100.695 1.00 42.05 10 GLU E N 1
ATOM 6208 C CA . GLU E 1 10 ? 21.769 17.682 100.691 1.00 44.45 10 GLU E CA 1
ATOM 6209 C C . GLU E 1 10 ? 23.048 18.161 101.347 1.00 41.42 10 GLU E C 1
ATOM 6210 O O . GLU E 1 10 ? 23.317 19.305 101.295 1.00 37.42 10 GLU E O 1
ATOM 6216 N N . VAL E 1 11 ? 23.719 17.268 102.052 1.00 42.36 11 VAL E N 1
ATOM 6217 C CA . VAL E 1 11 ? 25.053 17.528 102.640 1.00 39.05 11 VAL E CA 1
ATOM 6218 C C . VAL E 1 11 ? 25.949 16.439 102.078 1.00 42.41 11 VAL E C 1
ATOM 6219 O O . VAL E 1 11 ? 25.674 15.303 102.340 1.00 47.35 11 VAL E O 1
ATOM 6223 N N . LYS E 1 12 ? 26.992 16.808 101.352 1.00 42.59 12 LYS E N 1
ATOM 6224 C CA . LYS E 1 12 ? 27.848 15.798 100.709 1.00 43.54 12 LYS E CA 1
ATOM 6225 C C . LYS E 1 12 ? 29.307 16.110 100.961 1.00 39.27 12 LYS E C 1
ATOM 6226 O O . LYS E 1 12 ? 29.589 17.214 101.141 1.00 38.96 12 LYS E O 1
ATOM 6232 N N . LYS E 1 13 ? 30.162 15.103 100.996 1.00 44.24 13 LYS E N 1
ATOM 6233 C CA . LYS E 1 13 ? 31.613 15.289 101.207 1.00 47.73 13 LYS E CA 1
ATOM 6234 C C . LYS E 1 13 ? 32.258 15.726 99.896 1.00 45.04 13 LYS E C 1
ATOM 6235 O O . LYS E 1 13 ? 31.805 15.339 98.867 1.00 46.39 13 LYS E O 1
ATOM 6241 N N . PRO E 1 14 ? 33.369 16.465 99.912 1.00 45.07 14 PRO E N 1
ATOM 6242 C CA . PRO E 1 14 ? 33.946 16.981 98.707 1.00 48.59 14 PRO E CA 1
ATOM 6243 C C . PRO E 1 14 ? 34.341 15.864 97.753 1.00 48.87 14 PRO E C 1
ATOM 6244 O O . PRO E 1 14 ? 34.665 14.855 98.204 1.00 51.24 14 PRO E O 1
ATOM 6248 N N . GLY E 1 15 ? 34.264 16.125 96.458 1.00 47.96 15 GLY E N 1
ATOM 6249 C CA . GLY E 1 15 ? 34.590 15.135 95.426 1.00 45.52 15 GLY E CA 1
ATOM 6250 C C . GLY E 1 15 ? 33.434 14.219 95.120 1.00 48.55 15 GLY E C 1
ATOM 6251 O O . GLY E 1 15 ? 33.578 13.392 94.270 1.00 51.30 15 GLY E O 1
ATOM 6252 N N . ALA E 1 16 ? 32.334 14.341 95.842 1.00 49.92 16 ALA E N 1
ATOM 6253 C CA . ALA E 1 16 ? 31.141 13.513 95.589 1.00 49.86 16 ALA E CA 1
ATOM 6254 C C . ALA E 1 16 ? 30.268 14.189 94.548 1.00 49.40 16 ALA E C 1
ATOM 6255 O O . ALA E 1 16 ? 30.706 15.089 93.917 1.00 48.33 16 ALA E O 1
ATOM 6257 N N . SER E 1 17 ? 29.026 13.772 94.455 1.00 53.79 17 SER E N 1
ATOM 6258 C CA . SER E 1 17 ? 28.200 14.367 93.391 1.00 51.57 17 SER E CA 1
ATOM 6259 C C . SER E 1 17 ? 26.742 14.383 93.828 1.00 52.57 17 SER E C 1
ATOM 6260 O O . SER E 1 17 ? 26.354 13.469 94.486 1.00 54.13 17 SER E O 1
ATOM 6263 N N . VAL E 1 18 ? 25.962 15.377 93.420 1.00 50.06 18 VAL E N 1
ATOM 6264 C CA . VAL E 1 18 ? 24.574 15.517 93.943 1.00 46.02 18 VAL E CA 1
ATOM 6265 C C . VAL E 1 18 ? 23.570 15.756 92.828 1.00 46.69 18 VAL E C 1
ATOM 6266 O O . VAL E 1 18 ? 23.909 16.473 91.967 1.00 47.96 18 VAL E O 1
ATOM 6270 N N . LYS E 1 19 ? 22.379 15.173 92.916 1.00 43.72 19 LYS E N 1
ATOM 6271 C CA . LYS E 1 19 ? 21.325 15.352 91.894 1.00 45.34 19 LYS E CA 1
ATOM 6272 C C . LYS E 1 19 ? 20.097 16.010 92.523 1.00 45.30 19 LYS E C 1
ATOM 6273 O O . LYS E 1 19 ? 19.376 15.341 93.201 1.00 42.80 19 LYS E O 1
ATOM 6279 N N . VAL E 1 20 ? 19.852 17.280 92.203 1.00 43.51 20 VAL E N 1
ATOM 6280 C CA . VAL E 1 20 ? 18.744 18.149 92.705 1.00 41.30 20 VAL E CA 1
ATOM 6281 C C . VAL E 1 20 ? 17.605 18.095 91.702 1.00 40.65 20 VAL E C 1
ATOM 6282 O O . VAL E 1 20 ? 17.870 17.933 90.569 1.00 43.58 20 VAL E O 1
ATOM 6286 N N . SER E 1 21 ? 16.377 18.293 92.130 1.00 36.23 21 SER E N 1
ATOM 6287 C CA . SER E 1 21 ? 15.261 18.150 91.188 1.00 40.21 21 SER E CA 1
ATOM 6288 C C . SER E 1 21 ? 14.196 19.198 91.415 1.00 34.20 21 SER E C 1
ATOM 6289 O O . SER E 1 21 ? 13.874 19.334 92.514 1.00 33.88 21 SER E O 1
ATOM 6292 N N . CYS E 1 22 ? 13.696 19.835 90.355 1.00 40.45 22 CYS E N 1
ATOM 6293 C CA . CYS E 1 22 ? 12.573 20.803 90.294 1.00 39.39 22 CYS E CA 1
ATOM 6294 C C . CYS E 1 22 ? 11.472 19.983 89.658 1.00 44.29 22 CYS E C 1
ATOM 6295 O O . CYS E 1 22 ? 11.648 19.633 88.554 1.00 48.45 22 CYS E O 1
ATOM 6298 N N . LYS E 1 23 ? 10.461 19.540 90.382 1.00 47.59 23 LYS E N 1
ATOM 6299 C CA . LYS E 1 23 ? 9.355 18.842 89.704 1.00 45.84 23 LYS E CA 1
ATOM 6300 C C . LYS E 1 23 ? 8.389 19.939 89.353 1.00 47.15 23 LYS E C 1
ATOM 6301 O O . LYS E 1 23 ? 7.932 20.558 90.256 1.00 48.07 23 LYS E O 1
ATOM 6307 N N . THR E 1 24 ? 8.093 20.141 88.089 1.00 48.14 24 THR E N 1
ATOM 6308 C CA . THR E 1 24 ? 7.227 21.277 87.774 1.00 56.02 24 THR E CA 1
ATOM 6309 C C . THR E 1 24 ? 5.843 20.793 87.411 1.00 68.82 24 THR E C 1
ATOM 6310 O O . THR E 1 24 ? 5.742 19.765 86.820 1.00 78.32 24 THR E O 1
ATOM 6314 N N . SER E 1 25 ? 4.863 21.658 87.628 1.00 59.93 25 SER E N 1
ATOM 6315 C CA . SER E 1 25 ? 3.437 21.335 87.466 1.00 73.81 25 SER E CA 1
ATOM 6316 C C . SER E 1 25 ? 2.643 22.589 87.175 1.00 69.66 25 SER E C 1
ATOM 6317 O O . SER E 1 25 ? 2.627 23.371 88.050 1.00 66.72 25 SER E O 1
ATOM 6320 N N . GLY E 1 26 ? 1.913 22.672 86.069 1.00 78.66 26 GLY E N 1
ATOM 6321 C CA . GLY E 1 26 ? 1.061 23.839 85.784 1.00 78.50 26 GLY E CA 1
ATOM 6322 C C . GLY E 1 26 ? 1.131 24.269 84.337 1.00 87.46 26 GLY E C 1
ATOM 6323 O O . GLY E 1 26 ? 0.352 25.135 83.947 1.00 81.71 26 GLY E O 1
ATOM 6324 N N . TYR E 1 27 ? 2.017 23.642 83.566 1.00 100.35 27 TYR E N 1
ATOM 6325 C CA . TYR E 1 27 ? 2.222 23.973 82.131 1.00 104.70 27 TYR E CA 1
ATOM 6326 C C . TYR E 1 27 ? 1.393 23.032 81.240 1.00 98.90 27 TYR E C 1
ATOM 6327 O O . TYR E 1 27 ? 1.602 21.822 81.207 1.00 99.99 27 TYR E O 1
ATOM 6336 N N . THR E 1 28 ? 0.440 23.624 80.514 1.00 83.94 28 THR E N 1
ATOM 6337 C CA . THR E 1 28 ? -0.451 22.855 79.602 1.00 83.96 28 THR E CA 1
ATOM 6338 C C . THR E 1 28 ? 0.280 22.587 78.281 1.00 64.60 28 THR E C 1
ATOM 6339 O O . THR E 1 28 ? -0.374 22.109 77.333 1.00 66.46 28 THR E O 1
ATOM 6343 N N . PHE E 1 29 ? 1.582 22.885 78.233 1.00 66.48 29 PHE E N 1
ATOM 6344 C CA . PHE E 1 29 ? 2.398 22.669 77.009 1.00 56.27 29 PHE E CA 1
ATOM 6345 C C . PHE E 1 29 ? 3.846 22.363 77.408 1.00 55.42 29 PHE E C 1
ATOM 6346 O O . PHE E 1 29 ? 4.187 22.513 78.598 1.00 72.44 29 PHE E O 1
ATOM 6354 N N . THR E 1 30 ? 4.664 21.947 76.436 1.00 57.00 30 THR E N 1
ATOM 6355 C CA . THR E 1 30 ? 6.092 21.616 76.693 1.00 59.49 30 THR E CA 1
ATOM 6356 C C . THR E 1 30 ? 6.985 22.711 76.099 1.00 57.50 30 THR E C 1
ATOM 6357 O O . THR E 1 30 ? 8.180 22.436 75.869 1.00 61.74 30 THR E O 1
ATOM 6361 N N . ASN E 1 31 ? 6.420 23.900 75.865 1.00 57.57 31 ASN E N 1
ATOM 6362 C CA . ASN E 1 31 ? 7.186 25.039 75.293 1.00 53.41 31 ASN E CA 1
ATOM 6363 C C . ASN E 1 31 ? 7.687 25.933 76.433 1.00 59.84 31 ASN E C 1
ATOM 6364 O O . ASN E 1 31 ? 7.401 27.146 76.403 1.00 70.74 31 ASN E O 1
ATOM 6369 N N . TYR E 1 32 ? 8.407 25.345 77.395 1.00 57.97 32 TYR E N 1
ATOM 6370 C CA . TYR E 1 32 ? 8.947 26.104 78.554 1.00 51.14 32 TYR E CA 1
ATOM 6371 C C . TYR E 1 32 ? 10.320 25.540 78.937 1.00 45.34 32 TYR E C 1
ATOM 6372 O O . TYR E 1 32 ? 10.496 24.306 78.898 1.00 41.78 32 TYR E O 1
ATOM 6381 N N . GLY E 1 33 ? 11.257 26.424 79.295 1.00 44.36 33 GLY E N 1
ATOM 6382 C CA . GLY E 1 33 ? 12.606 26.008 79.684 1.00 42.11 33 GLY E CA 1
ATOM 6383 C C . GLY E 1 33 ? 12.848 26.189 81.157 1.00 38.77 33 GLY E C 1
ATOM 6384 O O . GLY E 1 33 ? 12.146 26.904 81.774 1.00 36.89 33 GLY E O 1
ATOM 6385 N N . ILE E 1 34 ? 13.811 25.480 81.688 1.00 36.85 34 ILE E N 1
ATOM 6386 C CA . ILE E 1 34 ? 14.135 25.625 83.122 1.00 34.78 34 ILE E CA 1
ATOM 6387 C C . ILE E 1 34 ? 15.580 26.032 83.243 1.00 36.06 34 ILE E C 1
ATOM 6388 O O . ILE E 1 34 ? 16.397 25.259 82.894 1.00 37.11 34 ILE E O 1
ATOM 6393 N N . ASN E 1 35 ? 15.820 27.193 83.818 1.00 38.05 35 ASN E N 1
ATOM 6394 C CA . ASN E 1 35 ? 17.169 27.717 84.113 1.00 36.06 35 ASN E CA 1
ATOM 6395 C C . ASN E 1 35 ? 17.627 27.190 85.452 1.00 31.63 35 ASN E C 1
ATOM 6396 O O . ASN E 1 35 ? 16.825 26.838 86.220 1.00 34.74 35 ASN E O 1
ATOM 6401 N N . TRP E 1 36 ? 18.910 27.076 85.663 1.00 30.37 36 TRP E N 1
ATOM 6402 C CA . TRP E 1 36 ? 19.354 26.633 86.990 1.00 31.37 36 TRP E CA 1
ATOM 6403 C C . TRP E 1 36 ? 20.385 27.640 87.438 1.00 30.17 36 TRP E C 1
ATOM 6404 O O . TRP E 1 36 ? 21.169 28.002 86.671 1.00 32.93 36 TRP E O 1
ATOM 6415 N N . VAL E 1 37 ? 20.279 28.119 88.650 1.00 29.79 37 VAL E N 1
ATOM 6416 C CA . VAL E 1 37 ? 21.276 29.064 89.196 1.00 31.31 37 VAL E CA 1
ATOM 6417 C C . VAL E 1 37 ? 21.583 28.669 90.631 1.00 30.39 37 VAL E C 1
ATOM 6418 O O . VAL E 1 37 ? 20.897 27.868 91.187 1.00 28.31 37 VAL E O 1
ATOM 6422 N N . ARG E 1 38 ? 22.661 29.201 91.167 1.00 29.71 38 ARG E N 1
ATOM 6423 C CA . ARG E 1 38 ? 23.028 28.933 92.570 1.00 30.64 38 ARG E CA 1
ATOM 6424 C C . ARG E 1 38 ? 23.456 30.225 93.237 1.00 29.63 38 ARG E C 1
ATOM 6425 O O . ARG E 1 38 ? 23.881 31.062 92.555 1.00 31.01 38 ARG E O 1
ATOM 6433 N N . GLN E 1 39 ? 23.235 30.344 94.535 1.00 30.93 39 GLN E N 1
ATOM 6434 C CA . GLN E 1 39 ? 23.687 31.502 95.338 1.00 37.72 39 GLN E CA 1
ATOM 6435 C C . GLN E 1 39 ? 24.595 31.020 96.465 1.00 39.51 39 GLN E C 1
ATOM 6436 O O . GLN E 1 39 ? 24.084 30.487 97.401 1.00 36.88 39 GLN E O 1
ATOM 6442 N N . ALA E 1 40 ? 25.894 31.264 96.382 1.00 42.25 40 ALA E N 1
ATOM 6443 C CA . ALA E 1 40 ? 26.828 30.848 97.440 1.00 42.63 40 ALA E CA 1
ATOM 6444 C C . ALA E 1 40 ? 26.549 31.719 98.634 1.00 47.90 40 ALA E C 1
ATOM 6445 O O . ALA E 1 40 ? 26.481 32.876 98.399 1.00 53.74 40 ALA E O 1
ATOM 6447 N N . PRO E 1 41 ? 26.601 31.247 99.892 1.00 50.43 41 PRO E N 1
ATOM 6448 C CA . PRO E 1 41 ? 26.123 32.010 101.030 1.00 51.43 41 PRO E CA 1
ATOM 6449 C C . PRO E 1 41 ? 26.726 33.390 101.235 1.00 51.27 41 PRO E C 1
ATOM 6450 O O . PRO E 1 41 ? 27.868 33.506 101.255 1.00 51.05 41 PRO E O 1
ATOM 6454 N N . GLY E 1 42 ? 25.848 34.371 101.392 1.00 50.06 42 GLY E N 1
ATOM 6455 C CA . GLY E 1 42 ? 26.187 35.789 101.552 1.00 47.29 42 GLY E CA 1
ATOM 6456 C C . GLY E 1 42 ? 26.753 36.323 100.273 1.00 49.09 42 GLY E C 1
ATOM 6457 O O . GLY E 1 42 ? 27.375 37.343 100.300 1.00 51.16 42 GLY E O 1
ATOM 6458 N N . GLN E 1 43 ? 26.461 35.636 99.190 1.00 50.33 43 GLN E N 1
ATOM 6459 C CA . GLN E 1 43 ? 27.027 35.978 97.877 1.00 52.20 43 GLN E CA 1
ATOM 6460 C C . GLN E 1 43 ? 25.930 36.080 96.831 1.00 43.14 43 GLN E C 1
ATOM 6461 O O . GLN E 1 43 ? 24.822 35.811 97.137 1.00 37.64 43 GLN E O 1
ATOM 6467 N N . GLY E 1 44 ? 26.316 36.518 95.642 1.00 44.01 44 GLY E N 1
ATOM 6468 C CA . GLY E 1 44 ? 25.489 36.724 94.447 1.00 39.18 44 GLY E CA 1
ATOM 6469 C C . GLY E 1 44 ? 25.183 35.452 93.699 1.00 36.81 44 GLY E C 1
ATOM 6470 O O . GLY E 1 44 ? 25.664 34.428 94.060 1.00 33.79 44 GLY E O 1
ATOM 6471 N N . LEU E 1 45 ? 24.390 35.586 92.654 1.00 35.65 45 LEU E N 1
ATOM 6472 C CA . LEU E 1 45 ? 23.865 34.470 91.851 1.00 32.59 45 LEU E CA 1
ATOM 6473 C C . LEU E 1 45 ? 24.726 34.182 90.643 1.00 32.78 45 LEU E C 1
ATOM 6474 O O . LEU E 1 45 ? 25.195 35.077 90.048 1.00 35.17 45 LEU E O 1
ATOM 6479 N N . GLU E 1 46 ? 24.841 32.926 90.307 1.00 30.72 46 GLU E N 1
ATOM 6480 C CA . GLU E 1 46 ? 25.692 32.522 89.192 1.00 33.40 46 GLU E CA 1
ATOM 6481 C C . GLU E 1 46 ? 24.962 31.377 88.510 1.00 35.35 46 GLU E C 1
ATOM 6482 O O . GLU E 1 46 ? 24.492 30.547 89.218 1.00 33.89 46 GLU E O 1
ATOM 6488 N N . TRP E 1 47 ? 24.839 31.441 87.186 1.00 35.57 47 TRP E N 1
ATOM 6489 C CA . TRP E 1 47 ? 24.153 30.511 86.256 1.00 35.35 47 TRP E CA 1
ATOM 6490 C C . TRP E 1 47 ? 24.902 29.210 86.063 1.00 39.46 47 TRP E C 1
ATOM 6491 O O . TRP E 1 47 ? 26.097 29.241 86.019 1.00 45.09 47 TRP E O 1
ATOM 6502 N N . ILE E 1 48 ? 24.147 28.139 85.868 1.00 36.54 48 ILE E N 1
ATOM 6503 C CA . ILE E 1 48 ? 24.682 26.789 85.580 1.00 39.69 48 ILE E CA 1
ATOM 6504 C C . ILE E 1 48 ? 24.185 26.315 84.216 1.00 38.87 48 ILE E C 1
ATOM 6505 O O . ILE E 1 48 ? 24.990 25.915 83.462 1.00 43.63 48 ILE E O 1
ATOM 6510 N N . GLY E 1 49 ? 22.885 26.242 83.961 1.00 39.56 49 GLY E N 1
ATOM 6511 C CA . GLY E 1 49 ? 22.451 25.845 82.613 1.00 42.33 49 GLY E CA 1
ATOM 6512 C C . GLY E 1 49 ? 20.986 26.083 82.321 1.00 40.66 49 GLY E C 1
ATOM 6513 O O . GLY E 1 49 ? 20.267 26.091 83.222 1.00 40.35 49 GLY E O 1
ATOM 6514 N N . TYR E 1 50 ? 20.581 26.241 81.068 1.00 40.94 50 TYR E N 1
ATOM 6515 C CA . TYR E 1 50 ? 19.141 26.351 80.770 1.00 39.11 50 TYR E CA 1
ATOM 6516 C C . TYR E 1 50 ? 18.776 25.122 79.962 1.00 39.41 50 TYR E C 1
ATOM 6517 O O . TYR E 1 50 ? 19.419 24.876 79.034 1.00 41.07 50 TYR E O 1
ATOM 6526 N N . ILE E 1 51 ? 17.815 24.343 80.420 1.00 40.14 51 ILE E N 1
ATOM 6527 C CA . ILE E 1 51 ? 17.392 23.154 79.650 1.00 39.65 51 ILE E CA 1
ATOM 6528 C C . ILE E 1 51 ? 15.989 23.380 79.134 1.00 38.11 51 ILE E C 1
ATOM 6529 O O . ILE E 1 51 ? 15.174 23.803 79.854 1.00 38.34 51 ILE E O 1
ATOM 6534 N N . TYR E 1 52 ? 15.761 23.072 77.882 1.00 38.57 52 TYR E N 1
ATOM 6535 C CA . TYR E 1 52 ? 14.419 23.261 77.329 1.00 41.96 52 TYR E CA 1
ATOM 6536 C C . TYR E 1 52 ? 13.715 21.922 77.342 1.00 46.68 52 TYR E C 1
ATOM 6537 O O . TYR E 1 52 ? 13.969 21.103 76.524 1.00 46.96 52 TYR E O 1
ATOM 6546 N N . ILE E 1 53 ? 12.833 21.749 78.304 1.00 49.91 53 ILE E N 1
ATOM 6547 C CA . ILE E 1 53 ? 12.088 20.486 78.446 1.00 49.52 53 ILE E CA 1
ATOM 6548 C C . ILE E 1 53 ? 10.918 20.629 77.510 1.00 49.92 53 ILE E C 1
ATOM 6549 O O . ILE E 1 53 ? 9.956 21.235 77.879 1.00 55.75 53 ILE E O 1
ATOM 6554 N N . GLY E 1 54 ? 11.142 20.227 76.275 1.00 43.60 54 GLY E N 1
ATOM 6555 C CA . GLY E 1 54 ? 10.138 20.207 75.212 1.00 42.57 54 GLY E CA 1
ATOM 6556 C C . GLY E 1 54 ? 10.763 19.488 74.066 1.00 42.09 54 GLY E C 1
ATOM 6557 O O . GLY E 1 54 ? 10.173 18.620 73.529 1.00 38.82 54 GLY E O 1
ATOM 6558 N N . ALA E 1 55 ? 11.975 19.890 73.762 1.00 44.87 55 ALA E N 1
ATOM 6559 C CA . ALA E 1 55 ? 12.846 19.223 72.793 1.00 40.59 55 ALA E CA 1
ATOM 6560 C C . ALA E 1 55 ? 13.902 18.489 73.592 1.00 44.80 55 ALA E C 1
ATOM 6561 O O . ALA E 1 55 ? 14.198 17.386 73.290 1.00 45.84 55 ALA E O 1
ATOM 6563 N N . GLY E 1 56 ? 14.362 19.108 74.669 1.00 50.60 56 GLY E N 1
ATOM 6564 C CA . GLY E 1 56 ? 15.361 18.508 75.558 1.00 46.64 56 GLY E CA 1
ATOM 6565 C C . GLY E 1 56 ? 16.720 19.109 75.383 1.00 44.83 56 GLY E C 1
ATOM 6566 O O . GLY E 1 56 ? 17.648 18.565 75.911 1.00 47.40 56 GLY E O 1
ATOM 6567 N N . ASP E 1 57 ? 16.817 20.216 74.674 1.00 45.59 57 ASP E N 1
ATOM 6568 C CA . ASP E 1 57 ? 18.143 20.825 74.441 1.00 51.77 57 ASP E CA 1
ATOM 6569 C C . ASP E 1 57 ? 18.678 21.532 75.676 1.00 46.67 57 ASP E C 1
ATOM 6570 O O . ASP E 1 57 ? 18.028 22.372 76.176 1.00 45.38 57 ASP E O 1
ATOM 6575 N N . THR E 1 58 ? 19.934 21.281 75.970 1.00 47.93 58 THR E N 1
ATOM 6576 C CA . THR E 1 58 ? 20.612 21.808 77.161 1.00 50.21 58 THR E CA 1
ATOM 6577 C C . THR E 1 58 ? 21.795 22.678 76.778 1.00 53.53 58 THR E C 1
ATOM 6578 O O . THR E 1 58 ? 22.552 22.292 75.921 1.00 59.26 58 THR E O 1
ATOM 6582 N N . ASP E 1 59 ? 21.926 23.797 77.465 1.00 49.13 59 ASP E N 1
ATOM 6583 C CA . ASP E 1 59 ? 22.982 24.797 77.271 1.00 45.56 59 ASP E CA 1
ATOM 6584 C C . ASP E 1 59 ? 23.636 24.989 78.620 1.00 51.58 59 ASP E C 1
ATOM 6585 O O . ASP E 1 59 ? 22.916 25.092 79.542 1.00 51.66 59 ASP E O 1
ATOM 6590 N N . TYR E 1 60 ? 24.951 25.057 78.714 1.00 53.07 60 TYR E N 1
ATOM 6591 C CA . TYR E 1 60 ? 25.540 25.215 80.051 1.00 47.15 60 TYR E CA 1
ATOM 6592 C C . TYR E 1 60 ? 26.514 26.365 80.070 1.00 46.87 60 TYR E C 1
ATOM 6593 O O . TYR E 1 60 ? 26.924 26.837 79.049 1.00 46.78 60 TYR E O 1
ATOM 6602 N N . SER E 1 61 ? 26.850 26.770 81.277 1.00 42.67 61 SER E N 1
ATOM 6603 C CA . SER E 1 61 ? 27.853 27.815 81.521 1.00 45.43 61 SER E CA 1
ATOM 6604 C C . SER E 1 61 ? 29.218 27.168 81.444 1.00 57.23 61 SER E C 1
ATOM 6605 O O . SER E 1 61 ? 29.313 25.983 81.716 1.00 58.18 61 SER E O 1
ATOM 6608 N N . GLU E 1 62 ? 30.242 27.941 81.125 1.00 58.00 62 GLU E N 1
ATOM 6609 C CA . GLU E 1 62 ? 31.590 27.377 80.956 1.00 60.87 62 GLU E CA 1
ATOM 6610 C C . GLU E 1 62 ? 32.126 26.791 82.249 1.00 62.43 62 GLU E C 1
ATOM 6611 O O . GLU E 1 62 ? 32.748 25.745 82.189 1.00 69.56 62 GLU E O 1
ATOM 6617 N N . LYS E 1 63 ? 31.853 27.423 83.376 1.00 64.50 63 LYS E N 1
ATOM 6618 C CA . LYS E 1 63 ? 32.422 26.963 84.657 1.00 60.35 63 LYS E CA 1
ATOM 6619 C C . LYS E 1 63 ? 31.980 25.540 84.915 1.00 60.50 63 LYS E C 1
ATOM 6620 O O . LYS E 1 63 ? 32.769 24.763 85.391 1.00 63.03 63 LYS E O 1
ATOM 6626 N N . PHE E 1 64 ? 30.732 25.230 84.629 1.00 60.72 64 PHE E N 1
ATOM 6627 C CA . PHE E 1 64 ? 30.195 23.908 85.012 1.00 62.83 64 PHE E CA 1
ATOM 6628 C C . PHE E 1 64 ? 29.869 23.050 83.813 1.00 64.45 64 PHE E C 1
ATOM 6629 O O . PHE E 1 64 ? 29.208 22.048 84.005 1.00 60.21 64 PHE E O 1
ATOM 6637 N N . LYS E 1 65 ? 30.296 23.439 82.632 1.00 66.22 65 LYS E N 1
ATOM 6638 C CA . LYS E 1 65 ? 29.862 22.598 81.515 1.00 62.48 65 LYS E CA 1
ATOM 6639 C C . LYS E 1 65 ? 30.371 21.197 81.757 1.00 63.46 65 LYS E C 1
ATOM 6640 O O . LYS E 1 65 ? 29.600 20.302 81.708 1.00 63.30 65 LYS E O 1
ATOM 6646 N N . GLY E 1 66 ? 31.619 21.033 82.109 1.00 64.11 66 GLY E N 1
ATOM 6647 C CA . GLY E 1 66 ? 32.068 19.642 82.220 1.00 63.61 66 GLY E CA 1
ATOM 6648 C C . GLY E 1 66 ? 31.410 18.835 83.300 1.00 57.91 66 GLY E C 1
ATOM 6649 O O . GLY E 1 66 ? 30.999 17.772 83.019 1.00 64.94 66 GLY E O 1
ATOM 6650 N N . ARG E 1 67 ? 31.311 19.360 84.504 1.00 61.38 67 ARG E N 1
ATOM 6651 C CA . ARG E 1 67 ? 30.830 18.603 85.682 1.00 61.32 67 ARG E CA 1
ATOM 6652 C C . ARG E 1 67 ? 29.340 18.714 85.899 1.00 57.53 67 ARG E C 1
ATOM 6653 O O . ARG E 1 67 ? 28.898 18.114 86.827 1.00 50.66 67 ARG E O 1
ATOM 6661 N N . ALA E 1 68 ? 28.630 19.477 85.083 1.00 61.11 68 ALA E N 1
ATOM 6662 C CA . ALA E 1 68 ? 27.194 19.718 85.326 1.00 55.44 68 ALA E CA 1
ATOM 6663 C C . ALA E 1 68 ? 26.355 18.980 84.315 1.00 53.27 68 ALA E C 1
ATOM 6664 O O . ALA E 1 68 ? 26.792 18.838 83.218 1.00 54.57 68 ALA E O 1
ATOM 6666 N N . THR E 1 69 ? 25.190 18.513 84.717 1.00 50.76 69 THR E N 1
ATOM 6667 C CA . THR E 1 69 ? 24.319 17.786 83.771 1.00 48.92 69 THR E CA 1
ATOM 6668 C C . THR E 1 69 ? 22.844 18.087 83.998 1.00 42.60 69 THR E C 1
ATOM 6669 O O . THR E 1 69 ? 22.341 17.652 84.972 1.00 41.21 69 THR E O 1
ATOM 6673 N N . ILE E 1 70 ? 22.141 18.668 83.044 1.00 39.01 70 ILE E N 1
ATOM 6674 C CA . ILE E 1 70 ? 20.700 18.880 83.305 1.00 37.30 70 ILE E CA 1
ATOM 6675 C C . ILE E 1 70 ? 19.915 17.910 82.451 1.00 38.85 70 ILE E C 1
ATOM 6676 O O . ILE E 1 70 ? 20.150 17.888 81.319 1.00 40.82 70 ILE E O 1
ATOM 6681 N N . THR E 1 71 ? 18.973 17.188 83.035 1.00 39.26 71 THR E N 1
ATOM 6682 C CA . THR E 1 71 ? 18.143 16.196 82.337 1.00 31.31 71 THR E CA 1
ATOM 6683 C C . THR E 1 71 ? 16.676 16.411 82.669 1.00 35.91 71 THR E C 1
ATOM 6684 O O . THR E 1 71 ? 16.391 16.960 83.645 1.00 41.17 71 THR E O 1
ATOM 6688 N N . SER E 1 72 ? 15.777 15.959 81.824 1.00 38.79 72 SER E N 1
ATOM 6689 C CA . SER E 1 72 ? 14.332 16.077 82.089 1.00 35.12 72 SER E CA 1
ATOM 6690 C C . SER E 1 72 ? 13.686 14.707 81.994 1.00 45.30 72 SER E C 1
ATOM 6691 O O . SER E 1 72 ? 14.093 13.918 81.180 1.00 49.19 72 SER E O 1
ATOM 6694 N N . ASP E 1 73 ? 12.755 14.436 82.890 1.00 46.83 73 ASP E N 1
ATOM 6695 C CA . ASP E 1 73 ? 11.994 13.173 82.896 1.00 45.67 73 ASP E CA 1
ATOM 6696 C C . ASP E 1 73 ? 10.555 13.605 82.734 1.00 46.85 73 ASP E C 1
ATOM 6697 O O . ASP E 1 73 ? 9.961 13.883 83.704 1.00 49.55 73 ASP E O 1
ATOM 6702 N N . THR E 1 74 ? 10.074 13.644 81.506 1.00 49.53 74 THR E N 1
ATOM 6703 C CA . THR E 1 74 ? 8.753 14.177 81.085 1.00 49.37 74 THR E CA 1
ATOM 6704 C C . THR E 1 74 ? 7.568 13.423 81.677 1.00 44.79 74 THR E C 1
ATOM 6705 O O . THR E 1 74 ? 6.562 14.018 81.841 1.00 39.39 74 THR E O 1
ATOM 6709 N N . SER E 1 75 ? 7.680 12.126 81.880 1.00 46.76 75 SER E N 1
ATOM 6710 C CA . SER E 1 75 ? 6.541 11.398 82.465 1.00 46.65 75 SER E CA 1
ATOM 6711 C C . SER E 1 75 ? 6.296 11.948 83.861 1.00 50.55 75 SER E C 1
ATOM 6712 O O . SER E 1 75 ? 5.161 12.224 84.191 1.00 46.85 75 SER E O 1
ATOM 6715 N N . ALA E 1 76 ? 7.360 12.008 84.650 1.00 53.04 76 ALA E N 1
ATOM 6716 C CA . ALA E 1 76 ? 7.373 12.565 86.013 1.00 51.92 76 ALA E CA 1
ATOM 6717 C C . ALA E 1 76 ? 7.246 14.076 85.948 1.00 51.40 76 ALA E C 1
ATOM 6718 O O . ALA E 1 76 ? 6.729 14.643 86.862 1.00 50.33 76 ALA E O 1
ATOM 6720 N N . SER E 1 77 ? 7.695 14.659 84.846 1.00 52.02 77 SER E N 1
ATOM 6721 C CA . SER E 1 77 ? 7.626 16.108 84.563 1.00 47.84 77 SER E CA 1
ATOM 6722 C C . SER E 1 77 ? 8.629 16.835 85.422 1.00 51.36 77 SER E C 1
ATOM 6723 O O . SER E 1 77 ? 8.370 17.940 85.747 1.00 58.94 77 SER E O 1
ATOM 6726 N N . THR E 1 78 ? 9.728 16.202 85.752 1.00 48.39 78 THR E N 1
ATOM 6727 C CA . THR E 1 78 ? 10.621 16.843 86.720 1.00 48.00 78 THR E CA 1
ATOM 6728 C C . THR E 1 78 ? 11.990 16.972 86.086 1.00 48.31 78 THR E C 1
ATOM 6729 O O . THR E 1 78 ? 12.354 16.103 85.386 1.00 52.75 78 THR E O 1
ATOM 6733 N N . VAL E 1 79 ? 12.672 18.075 86.319 1.00 45.42 79 VAL E N 1
ATOM 6734 C CA . VAL E 1 79 ? 14.020 18.352 85.752 1.00 41.90 79 VAL E CA 1
ATOM 6735 C C . VAL E 1 79 ? 15.026 18.096 86.853 1.00 41.89 79 VAL E C 1
ATOM 6736 O O . VAL E 1 79 ? 14.671 18.239 87.991 1.00 44.11 79 VAL E O 1
ATOM 6740 N N . TYR E 1 80 ? 16.233 17.691 86.501 1.00 40.86 80 TYR E N 1
ATOM 6741 C CA . TYR E 1 80 ? 17.235 17.445 87.550 1.00 40.93 80 TYR E CA 1
ATOM 6742 C C . TYR E 1 80 ? 18.530 18.138 87.198 1.00 41.58 80 TYR E C 1
ATOM 6743 O O . TYR E 1 80 ? 18.809 18.226 86.071 1.00 41.50 80 TYR E O 1
ATOM 6752 N N . MET E 1 81 ? 19.257 18.627 88.185 1.00 42.99 81 MET E N 1
ATOM 6753 C CA . MET E 1 81 ? 20.582 19.218 87.944 1.00 39.52 81 MET E CA 1
ATOM 6754 C C . MET E 1 81 ? 21.581 18.357 88.685 1.00 40.48 81 MET E C 1
ATOM 6755 O O . MET E 1 81 ? 21.474 18.265 89.881 1.00 41.54 81 MET E O 1
ATOM 6760 N N . GLU E 1 82 ? 22.514 17.760 87.973 1.00 41.40 82 GLU E N 1
ATOM 6761 C CA . GLU E 1 82 ? 23.499 16.952 88.692 1.00 41.90 82 GLU E CA 1
ATOM 6762 C C . GLU E 1 82 ? 24.889 17.534 88.533 1.00 45.90 82 GLU E C 1
ATOM 6763 O O . GLU E 1 82 ? 25.389 17.531 87.455 1.00 47.62 82 GLU E O 1
ATOM 6769 N N . LEU E 1 83 ? 25.502 17.888 89.650 1.00 49.30 83 LEU E N 1
ATOM 6770 C CA . LEU E 1 83 ? 26.854 18.458 89.729 1.00 44.14 83 LEU E CA 1
ATOM 6771 C C . LEU E 1 83 ? 27.732 17.419 90.403 1.00 47.28 83 LEU E C 1
ATOM 6772 O O . LEU E 1 83 ? 27.300 16.842 91.365 1.00 48.11 83 LEU E O 1
ATOM 6777 N N . SER E 1 84 ? 28.873 17.146 89.808 1.00 44.48 84 SER E N 1
ATOM 6778 C CA . SER E 1 84 ? 29.745 16.085 90.306 1.00 41.08 84 SER E CA 1
ATOM 6779 C C . SER E 1 84 ? 31.119 16.640 90.572 1.00 44.56 84 SER E C 1
ATOM 6780 O O . SER E 1 84 ? 31.352 17.788 90.322 1.00 47.43 84 SER E O 1
ATOM 6783 N N . SER E 1 85 ? 31.930 15.836 91.224 1.00 46.59 85 SER E N 1
ATOM 6784 C CA . SER E 1 85 ? 33.290 16.225 91.631 1.00 53.16 85 SER E CA 1
ATOM 6785 C C . SER E 1 85 ? 33.191 17.523 92.391 1.00 47.65 85 SER E C 1
ATOM 6786 O O . SER E 1 85 ? 33.955 18.405 92.106 1.00 47.53 85 SER E O 1
ATOM 6789 N N . LEU E 1 86 ? 32.284 17.498 93.348 1.00 51.61 86 LEU E N 1
ATOM 6790 C CA . LEU E 1 86 ? 31.904 18.609 94.222 1.00 46.77 86 LEU E CA 1
ATOM 6791 C C . LEU E 1 86 ? 33.113 19.053 95.000 1.00 52.80 86 LEU E C 1
ATOM 6792 O O . LEU E 1 86 ? 33.911 18.242 95.407 1.00 54.75 86 LEU E O 1
ATOM 6797 N N . ARG E 1 87 ? 33.103 20.330 95.317 1.00 54.72 87 ARG E N 1
ATOM 6798 C CA . ARG E 1 87 ? 34.121 21.021 96.118 1.00 54.95 87 ARG E CA 1
ATOM 6799 C C . ARG E 1 87 ? 33.408 21.801 97.214 1.00 55.29 87 ARG E C 1
ATOM 6800 O O . ARG E 1 87 ? 32.199 21.714 97.335 1.00 53.08 87 ARG E O 1
ATOM 6808 N N . SER E 1 88 ? 34.204 22.406 98.076 1.00 59.79 88 SER E N 1
ATOM 6809 C CA . SER E 1 88 ? 33.795 23.229 99.234 1.00 51.61 88 SER E CA 1
ATOM 6810 C C . SER E 1 88 ? 33.084 24.456 98.710 1.00 56.67 88 SER E C 1
ATOM 6811 O O . SER E 1 88 ? 32.095 24.854 99.258 1.00 51.11 88 SER E O 1
ATOM 6814 N N . GLU E 1 89 ? 33.623 24.945 97.606 1.00 59.79 89 GLU E N 1
ATOM 6815 C CA . GLU E 1 89 ? 33.300 26.153 96.830 1.00 54.76 89 GLU E CA 1
ATOM 6816 C C . GLU E 1 89 ? 31.909 26.037 96.271 1.00 48.24 89 GLU E C 1
ATOM 6817 O O . GLU E 1 89 ? 31.349 27.009 95.943 1.00 55.56 89 GLU E O 1
ATOM 6823 N N . ASP E 1 90 ? 31.403 24.832 96.192 1.00 44.80 90 ASP E N 1
ATOM 6824 C CA . ASP E 1 90 ? 30.116 24.533 95.537 1.00 41.85 90 ASP E CA 1
ATOM 6825 C C . ASP E 1 90 ? 29.005 24.551 96.557 1.00 36.61 90 ASP E C 1
ATOM 6826 O O . ASP E 1 90 ? 27.958 24.115 96.245 1.00 36.93 90 ASP E O 1
ATOM 6831 N N . THR E 1 91 ? 29.277 25.072 97.734 1.00 38.72 91 THR E N 1
ATOM 6832 C CA . THR E 1 91 ? 28.262 25.122 98.804 1.00 37.59 91 THR E CA 1
ATOM 6833 C C . THR E 1 91 ? 27.422 26.347 98.529 1.00 37.01 91 THR E C 1
ATOM 6834 O O . THR E 1 91 ? 27.910 27.421 98.659 1.00 37.44 91 THR E O 1
ATOM 6838 N N . ALA E 1 92 ? 26.196 26.113 98.136 1.00 33.70 92 ALA E N 1
ATOM 6839 C CA . ALA E 1 92 ? 25.300 27.197 97.733 1.00 33.89 92 ALA E CA 1
ATOM 6840 C C . ALA E 1 92 ? 23.864 26.724 97.743 1.00 30.37 92 ALA E C 1
ATOM 6841 O O . ALA E 1 92 ? 23.634 25.613 98.071 1.00 31.06 92 ALA E O 1
ATOM 6843 N N . VAL E 1 93 ? 22.948 27.635 97.487 1.00 29.37 93 VAL E N 1
ATOM 6844 C CA . VAL E 1 93 ? 21.517 27.287 97.382 1.00 29.24 93 VAL E CA 1
ATOM 6845 C C . VAL E 1 93 ? 21.258 27.267 95.905 1.00 32.01 93 VAL E C 1
ATOM 6846 O O . VAL E 1 93 ? 21.531 28.254 95.325 1.00 33.33 93 VAL E O 1
ATOM 6850 N N . TYR E 1 94 ? 20.767 26.143 95.402 1.00 30.91 94 TYR E N 1
ATOM 6851 C CA . TYR E 1 94 ? 20.524 25.868 93.977 1.00 28.61 94 TYR E CA 1
ATOM 6852 C C . TYR E 1 94 ? 19.069 26.147 93.628 1.00 27.54 94 TYR E C 1
ATOM 6853 O O . TYR E 1 94 ? 18.209 25.517 94.079 1.00 28.65 94 TYR E O 1
ATOM 6862 N N . TYR E 1 95 ? 18.852 27.059 92.705 1.00 26.44 95 TYR E N 1
ATOM 6863 C CA . TYR E 1 95 ? 17.487 27.462 92.337 1.00 26.44 95 TYR E CA 1
ATOM 6864 C C . TYR E 1 95 ? 16.976 27.054 90.975 1.00 27.78 95 TYR E C 1
ATOM 6865 O O . TYR E 1 95 ? 17.643 27.189 90.054 1.00 25.51 95 TYR E O 1
ATOM 6874 N N . CYS E 1 96 ? 15.781 26.519 90.931 1.00 29.95 96 CYS E N 1
ATOM 6875 C CA . CYS E 1 96 ? 15.090 26.338 89.633 1.00 26.25 96 CYS E CA 1
ATOM 6876 C C . CYS E 1 96 ? 14.047 27.280 89.110 1.00 28.72 96 CYS E C 1
ATOM 6877 O O . CYS E 1 96 ? 13.084 27.384 89.743 1.00 33.01 96 CYS E O 1
ATOM 6880 N N . ALA E 1 97 ? 14.320 27.970 88.026 1.00 30.31 97 ALA E N 1
ATOM 6881 C CA . ALA E 1 97 ? 13.443 29.014 87.487 1.00 32.82 97 ALA E CA 1
ATOM 6882 C C . ALA E 1 97 ? 12.747 28.507 86.234 1.00 33.97 97 ALA E C 1
ATOM 6883 O O . ALA E 1 97 ? 13.394 28.275 85.292 1.00 36.51 97 ALA E O 1
ATOM 6885 N N . GLY E 1 98 ? 11.438 28.455 86.218 1.00 35.59 98 GLY E N 1
ATOM 6886 C CA . GLY E 1 98 ? 10.717 28.018 85.026 1.00 35.68 98 GLY E CA 1
ATOM 6887 C C . GLY E 1 98 ? 10.254 29.181 84.208 1.00 40.06 98 GLY E C 1
ATOM 6888 O O . GLY E 1 98 ? 9.176 29.628 84.394 1.00 44.49 98 GLY E O 1
ATOM 6889 N N . THR E 1 99 ? 11.058 29.606 83.255 1.00 40.63 99 THR E N 1
ATOM 6890 C CA . THR E 1 99 ? 10.673 30.635 82.272 1.00 42.53 99 THR E CA 1
ATOM 6891 C C . THR E 1 99 ? 9.858 29.963 81.164 1.00 41.13 99 THR E C 1
ATOM 6892 O O . THR E 1 99 ? 10.314 29.004 80.635 1.00 37.09 99 THR E O 1
ATOM 6896 N N . GLY E 1 100 ? 8.700 30.531 80.857 1.00 41.50 100 GLY E N 1
ATOM 6897 C CA . GLY E 1 100 ? 7.688 30.032 79.921 1.00 47.14 100 GLY E CA 1
ATOM 6898 C C . GLY E 1 100 ? 7.506 31.014 78.820 1.00 50.27 100 GLY E C 1
ATOM 6899 O O . GLY E 1 100 ? 8.491 31.361 78.278 1.00 55.27 100 GLY E O 1
ATOM 6900 N N . THR E 1 101 ? 6.305 31.459 78.490 1.00 48.17 101 THR E N 1
ATOM 6901 C CA . THR E 1 101 ? 6.275 32.433 77.374 1.00 52.19 101 THR E CA 1
ATOM 6902 C C . THR E 1 101 ? 5.818 33.807 77.834 1.00 58.25 101 THR E C 1
ATOM 6903 O O . THR E 1 101 ? 5.993 34.733 77.074 1.00 68.43 101 THR E O 1
ATOM 6907 N N . ARG E 1 102 ? 5.248 33.958 79.009 1.00 57.67 102 ARG E N 1
ATOM 6908 C CA . ARG E 1 102 ? 4.928 35.353 79.370 1.00 61.82 102 ARG E CA 1
ATOM 6909 C C . ARG E 1 102 ? 5.436 35.630 80.777 1.00 60.65 102 ARG E C 1
ATOM 6910 O O . ARG E 1 102 ? 5.742 36.763 81.070 1.00 58.95 102 ARG E O 1
ATOM 6918 N N . PHE E 1 103 ? 5.501 34.599 81.611 1.00 59.31 103 PHE E N 1
ATOM 6919 C CA . PHE E 1 103 ? 5.850 34.748 83.036 1.00 53.69 103 PHE E CA 1
ATOM 6920 C C . PHE E 1 103 ? 6.984 33.816 83.435 1.00 50.51 103 PHE E C 1
ATOM 6921 O O . PHE E 1 103 ? 7.067 32.761 82.899 1.00 53.50 103 PHE E O 1
ATOM 6929 N N . VAL E 1 104 ? 7.806 34.239 84.392 1.00 47.34 104 VAL E N 1
ATOM 6930 C CA . VAL E 1 104 ? 8.933 33.437 84.938 1.00 46.01 104 VAL E CA 1
ATOM 6931 C C . VAL E 1 104 ? 8.554 33.010 86.345 1.00 43.70 104 VAL E C 1
ATOM 6932 O O . VAL E 1 104 ? 7.963 33.805 86.997 1.00 47.10 104 VAL E O 1
ATOM 6936 N N . TYR E 1 105 ? 8.889 31.791 86.749 1.00 38.15 105 TYR E N 1
ATOM 6937 C CA . TYR E 1 105 ? 8.515 31.237 88.064 1.00 37.66 105 TYR E CA 1
ATOM 6938 C C . TYR E 1 105 ? 9.725 30.569 88.669 1.00 37.86 105 TYR E C 1
ATOM 6939 O O . TYR E 1 105 ? 10.500 30.058 87.968 1.00 38.22 105 TYR E O 1
ATOM 6948 N N . TRP E 1 106 ? 9.800 30.539 89.981 1.00 37.20 106 TRP E N 1
ATOM 6949 C CA . TRP E 1 106 ? 11.019 30.055 90.642 1.00 32.88 106 TRP E CA 1
ATOM 6950 C C . TRP E 1 106 ? 10.707 28.943 91.594 1.00 31.13 106 TRP E C 1
ATOM 6951 O O . TRP E 1 106 ? 9.683 28.925 92.106 1.00 34.88 106 TRP E O 1
ATOM 6962 N N . GLY E 1 107 ? 11.668 28.079 91.798 1.00 30.89 107 GLY E N 1
ATOM 6963 C CA . GLY E 1 107 ? 11.568 27.004 92.780 1.00 34.05 107 GLY E CA 1
ATOM 6964 C C . GLY E 1 107 ? 11.876 27.522 94.155 1.00 37.40 107 GLY E C 1
ATOM 6965 O O . GLY E 1 107 ? 12.188 28.675 94.290 1.00 44.99 107 GLY E O 1
ATOM 6966 N N . GLN E 1 108 ? 11.704 26.700 95.168 1.00 39.73 108 GLN E N 1
ATOM 6967 C CA . GLN E 1 108 ? 11.984 27.112 96.556 1.00 38.87 108 GLN E CA 1
ATOM 6968 C C . GLN E 1 108 ? 13.465 27.350 96.753 1.00 36.04 108 GLN E C 1
ATOM 6969 O O . GLN E 1 108 ? 13.846 28.245 97.460 1.00 40.00 108 GLN E O 1
ATOM 6975 N N . GLY E 1 109 ? 14.234 26.509 96.111 1.00 37.29 109 GLY E N 1
ATOM 6976 C CA . GLY E 1 109 ? 15.687 26.427 96.234 1.00 32.83 109 GLY E CA 1
ATOM 6977 C C . GLY E 1 109 ? 16.042 25.204 97.024 1.00 32.10 109 GLY E C 1
ATOM 6978 O O . GLY E 1 109 ? 15.236 24.760 97.765 1.00 33.89 109 GLY E O 1
ATOM 6979 N N . THR E 1 110 ? 17.207 24.634 96.792 1.00 32.96 110 THR E N 1
ATOM 6980 C CA . THR E 1 110 ? 17.688 23.472 97.563 1.00 32.59 110 THR E CA 1
ATOM 6981 C C . THR E 1 110 ? 19.073 23.810 98.061 1.00 31.77 110 THR E C 1
ATOM 6982 O O . THR E 1 110 ? 19.816 24.266 97.295 1.00 33.29 110 THR E O 1
ATOM 6986 N N . LEU E 1 111 ? 19.379 23.585 99.320 1.00 33.50 111 LEU E N 1
ATOM 6987 C CA . LEU E 1 111 ? 20.730 23.968 99.747 1.00 36.41 111 LEU E CA 1
ATOM 6988 C C . LEU E 1 111 ? 21.599 22.732 99.717 1.00 38.45 111 LEU E C 1
ATOM 6989 O O . LEU E 1 111 ? 21.181 21.778 100.258 1.00 41.85 111 LEU E O 1
ATOM 6994 N N . VAL E 1 112 ? 22.728 22.789 99.033 1.00 34.51 112 VAL E N 1
ATOM 6995 C CA . VAL E 1 112 ? 23.674 21.663 98.921 1.00 35.17 112 VAL E CA 1
ATOM 6996 C C . VAL E 1 112 ? 24.852 22.100 99.752 1.00 36.52 112 VAL E C 1
ATOM 6997 O O . VAL E 1 112 ? 25.384 23.090 99.421 1.00 38.91 112 VAL E O 1
ATOM 7001 N N . THR E 1 113 ? 25.240 21.349 100.769 1.00 35.70 113 THR E N 1
ATOM 7002 C CA . THR E 1 113 ? 26.394 21.748 101.599 1.00 36.56 113 THR E CA 1
ATOM 7003 C C . THR E 1 113 ? 27.573 20.816 101.350 1.00 33.97 113 THR E C 1
ATOM 7004 O O . THR E 1 113 ? 27.449 19.709 101.675 1.00 36.49 113 THR E O 1
ATOM 7008 N N . VAL E 1 114 ? 28.705 21.316 100.877 1.00 31.76 114 VAL E N 1
ATOM 7009 C CA . VAL E 1 114 ? 29.868 20.439 100.581 1.00 37.56 114 VAL E CA 1
ATOM 7010 C C . VAL E 1 114 ? 31.017 20.722 101.534 1.00 39.48 114 VAL E C 1
ATOM 7011 O O . VAL E 1 114 ? 31.613 21.689 101.360 1.00 46.34 114 VAL E O 1
ATOM 7015 N N . SER E 1 115 ? 31.361 19.829 102.438 1.00 37.79 115 SER E N 1
ATOM 7016 C CA . SER E 1 115 ? 32.438 20.099 103.404 1.00 36.49 115 SER E CA 1
ATOM 7017 C C . SER E 1 115 ? 33.095 18.795 103.778 1.00 38.90 115 SER E C 1
ATOM 7018 O O . SER E 1 115 ? 32.409 17.861 103.826 1.00 41.64 115 SER E O 1
ATOM 7021 N N . SER E 1 116 ? 34.367 18.796 104.148 1.00 41.04 116 SER E N 1
ATOM 7022 C CA . SER E 1 116 ? 35.065 17.558 104.569 1.00 41.15 116 SER E CA 1
ATOM 7023 C C . SER E 1 116 ? 34.789 17.274 106.036 1.00 44.02 116 SER E C 1
ATOM 7024 O O . SER E 1 116 ? 35.158 16.231 106.494 1.00 43.37 116 SER E O 1
ATOM 7027 N N . ALA E 1 117 ? 34.126 18.209 106.685 1.00 46.63 117 ALA E N 1
ATOM 7028 C CA . ALA E 1 117 ? 33.758 18.184 108.102 1.00 45.26 117 ALA E CA 1
ATOM 7029 C C . ALA E 1 117 ? 32.811 17.039 108.357 1.00 45.93 117 ALA E C 1
ATOM 7030 O O . ALA E 1 117 ? 31.894 16.891 107.603 1.00 47.65 117 ALA E O 1
ATOM 7032 N N . SER E 1 118 ? 32.971 16.379 109.490 1.00 45.52 118 SER E N 1
ATOM 7033 C CA . SER E 1 118 ? 32.143 15.232 109.893 1.00 45.80 118 SER E CA 1
ATOM 7034 C C . SER E 1 118 ? 31.099 15.725 110.876 1.00 38.86 118 SER E C 1
ATOM 7035 O O . SER E 1 118 ? 31.448 16.479 111.675 1.00 40.72 118 SER E O 1
ATOM 7038 N N . THR E 1 119 ? 29.905 15.169 110.872 1.00 39.13 119 THR E N 1
ATOM 7039 C CA . THR E 1 119 ? 28.809 15.668 111.712 1.00 36.87 119 THR E CA 1
ATOM 7040 C C . THR E 1 119 ? 29.192 15.758 113.174 1.00 40.76 119 THR E C 1
ATOM 7041 O O . THR E 1 119 ? 29.506 14.762 113.750 1.00 43.84 119 THR E O 1
ATOM 7045 N N . LYS E 1 120 ? 29.005 16.928 113.764 1.00 44.51 120 LYS E N 1
ATOM 7046 C CA . LYS E 1 120 ? 29.357 17.193 115.164 1.00 40.30 120 LYS E CA 1
ATOM 7047 C C . LYS E 1 120 ? 28.147 17.770 115.842 1.00 34.80 120 LYS E C 1
ATOM 7048 O O . LYS E 1 120 ? 27.436 18.451 115.236 1.00 39.12 120 LYS E O 1
ATOM 7054 N N . GLY E 1 121 ? 27.930 17.371 117.067 1.00 40.18 121 GLY E N 1
ATOM 7055 C CA . GLY E 1 121 ? 26.861 17.943 117.879 1.00 43.25 121 GLY E CA 1
ATOM 7056 C C . GLY E 1 121 ? 27.314 19.273 118.390 1.00 41.11 121 GLY E C 1
ATOM 7057 O O . GLY E 1 121 ? 28.500 19.464 118.550 1.00 41.08 121 GLY E O 1
ATOM 7058 N N . PRO E 1 122 ? 26.406 20.211 118.640 1.00 38.29 122 PRO E N 1
ATOM 7059 C CA . PRO E 1 122 ? 26.797 21.511 119.071 1.00 38.96 122 PRO E CA 1
ATOM 7060 C C . PRO E 1 122 ? 27.050 21.571 120.572 1.00 40.18 122 PRO E C 1
ATOM 7061 O O . PRO E 1 122 ? 26.389 20.894 121.280 1.00 41.15 122 PRO E O 1
ATOM 7065 N N . SER E 1 123 ? 28.012 22.386 120.976 1.00 38.84 123 SER E N 1
ATOM 7066 C CA . SER E 1 123 ? 28.256 22.618 122.409 1.00 38.23 123 SER E CA 1
ATOM 7067 C C . SER E 1 123 ? 27.388 23.813 122.761 1.00 37.02 123 SER E C 1
ATOM 7068 O O . SER E 1 123 ? 27.683 24.856 122.312 1.00 37.71 123 SER E O 1
ATOM 7071 N N . VAL E 1 124 ? 26.350 23.658 123.553 1.00 38.31 124 VAL E N 1
ATOM 7072 C CA . VAL E 1 124 ? 25.466 24.815 123.833 1.00 35.03 124 VAL E CA 1
ATOM 7073 C C . VAL E 1 124 ? 25.848 25.432 125.158 1.00 39.09 124 VAL E C 1
ATOM 7074 O O . VAL E 1 124 ? 25.796 24.742 126.116 1.00 42.79 124 VAL E O 1
ATOM 7078 N N . PHE E 1 125 ? 26.121 26.724 125.154 1.00 39.24 125 PHE E N 1
ATOM 7079 C CA . PHE E 1 125 ? 26.520 27.509 126.330 1.00 37.41 125 PHE E CA 1
ATOM 7080 C C . PHE E 1 125 ? 25.399 28.453 126.725 1.00 41.95 125 PHE E C 1
ATOM 7081 O O . PHE E 1 125 ? 24.932 29.180 125.911 1.00 43.74 125 PHE E O 1
ATOM 7089 N N . PRO E 1 126 ? 24.993 28.526 127.992 1.00 41.08 126 PRO E N 1
ATOM 7090 C CA . PRO E 1 126 ? 23.890 29.356 128.382 1.00 43.00 126 PRO E CA 1
ATOM 7091 C C . PRO E 1 126 ? 24.382 30.733 128.792 1.00 40.13 126 PRO E C 1
ATOM 7092 O O . PRO E 1 126 ? 25.372 30.769 129.327 1.00 46.05 126 PRO E O 1
ATOM 7096 N N . LEU E 1 127 ? 23.691 31.784 128.398 1.00 39.68 127 LEU E N 1
ATOM 7097 C CA . LEU E 1 127 ? 24.108 33.171 128.680 1.00 37.44 127 LEU E CA 1
ATOM 7098 C C . LEU E 1 127 ? 23.011 33.917 129.400 1.00 37.32 127 LEU E C 1
ATOM 7099 O O . LEU E 1 127 ? 22.004 34.202 128.809 1.00 33.62 127 LEU E O 1
ATOM 7104 N N . ALA E 1 128 ? 23.368 34.409 130.561 1.00 38.29 128 ALA E N 1
ATOM 7105 C CA . ALA E 1 128 ? 22.448 35.156 131.415 1.00 36.36 128 ALA E CA 1
ATOM 7106 C C . ALA E 1 128 ? 22.991 36.552 131.600 1.00 39.88 128 ALA E C 1
ATOM 7107 O O . ALA E 1 128 ? 24.171 36.758 131.423 1.00 40.79 128 ALA E O 1
ATOM 7109 N N . PRO E 1 129 ? 22.121 37.466 132.030 1.00 38.87 129 PRO E N 1
ATOM 7110 C CA . PRO E 1 129 ? 22.432 3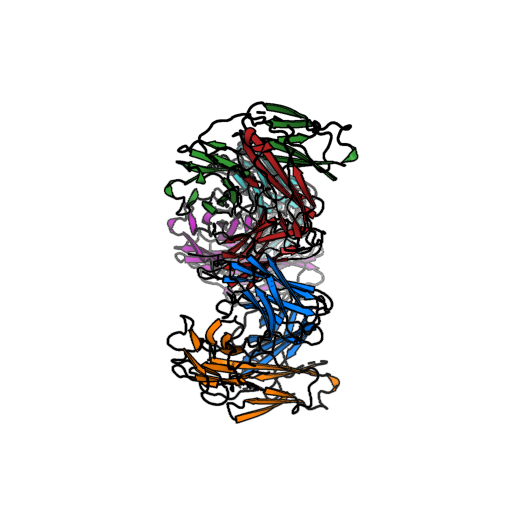8.841 132.203 1.00 42.79 129 PRO E CA 1
ATOM 7111 C C . PRO E 1 129 ? 23.767 39.039 132.890 1.00 44.27 129 PRO E C 1
ATOM 7112 O O . PRO E 1 129 ? 24.148 38.225 133.602 1.00 45.85 129 PRO E O 1
ATOM 7116 N N . SER E 1 130 ? 24.391 40.166 132.606 1.00 47.62 130 SER E N 1
ATOM 7117 C CA . SER E 1 130 ? 25.702 40.550 133.151 1.00 50.42 130 SER E CA 1
ATOM 7118 C C . SER E 1 130 ? 25.507 41.410 134.387 1.00 55.23 130 SER E C 1
ATOM 7119 O O . SER E 1 130 ? 24.387 41.743 134.686 1.00 59.68 130 SER E O 1
ATOM 7122 N N . SER E 1 131 ? 26.587 41.765 135.061 1.00 54.19 131 SER E N 1
ATOM 7123 C CA . SER E 1 131 ? 26.437 42.618 136.249 1.00 54.17 131 SER E CA 1
ATOM 7124 C C . SER E 1 131 ? 25.808 43.908 135.794 1.00 59.89 131 SER E C 1
ATOM 7125 O O . SER E 1 131 ? 26.376 44.495 134.897 1.00 60.51 131 SER E O 1
ATOM 7128 N N . LYS E 1 132 ? 24.676 44.265 136.393 1.00 63.15 132 LYS E N 1
ATOM 7129 C CA . LYS E 1 132 ? 23.888 45.479 136.071 1.00 69.54 132 LYS E CA 1
ATOM 7130 C C . LYS E 1 132 ? 23.479 45.400 134.616 1.00 73.14 132 LYS E C 1
ATOM 7131 O O . LYS E 1 132 ? 23.879 46.263 133.862 1.00 74.47 132 LYS E O 1
ATOM 7137 N N . SER E 1 133 ? 22.746 44.370 134.238 1.00 69.01 133 SER E N 1
ATOM 7138 C CA . SER E 1 133 ? 22.319 44.300 132.825 1.00 71.18 133 SER E CA 1
ATOM 7139 C C . SER E 1 133 ? 20.805 44.361 132.771 1.00 78.81 133 SER E C 1
ATOM 7140 O O . SER E 1 133 ? 20.271 44.606 131.712 1.00 77.24 133 SER E O 1
ATOM 7143 N N . THR E 1 134 ? 20.164 44.071 133.891 1.00 86.24 134 THR E N 1
ATOM 7144 C CA . THR E 1 134 ? 18.692 43.991 133.926 1.00 82.67 134 THR E CA 1
ATOM 7145 C C . THR E 1 134 ? 18.200 45.368 133.586 1.00 86.38 134 THR E C 1
ATOM 7146 O O . THR E 1 134 ? 17.435 45.484 132.658 1.00 89.42 134 THR E O 1
ATOM 7150 N N . SER E 1 135 ? 18.748 46.328 134.320 1.00 87.40 135 SER E N 1
ATOM 7151 C CA . SER E 1 135 ? 18.494 47.783 134.234 1.00 86.54 135 SER E CA 1
ATOM 7152 C C . SER E 1 135 ? 18.230 48.189 132.791 1.00 87.16 135 SER E C 1
ATOM 7153 O O . SER E 1 135 ? 19.169 48.329 132.028 1.00 91.03 135 SER E O 1
ATOM 7156 N N . GLY E 1 136 ? 16.951 48.319 132.481 1.00 83.86 136 GLY E N 1
ATOM 7157 C CA . GLY E 1 136 ? 16.406 48.707 131.169 1.00 81.58 136 GLY E CA 1
ATOM 7158 C C . GLY E 1 136 ? 14.923 48.411 131.135 1.00 79.83 136 GLY E C 1
ATOM 7159 O O . GLY E 1 136 ? 14.330 48.490 130.064 1.00 76.15 136 GLY E O 1
ATOM 7160 N N . GLY E 1 137 ? 14.373 48.018 132.286 1.00 74.33 137 GLY E N 1
ATOM 7161 C CA . GLY E 1 137 ? 12.990 47.574 132.472 1.00 64.65 137 GLY E CA 1
ATOM 7162 C C . GLY E 1 137 ? 12.916 46.070 132.326 1.00 69.85 137 GLY E C 1
ATOM 7163 O O . GLY E 1 137 ? 12.390 45.426 133.201 1.00 69.16 137 GLY E O 1
ATOM 7164 N N . THR E 1 138 ? 13.486 45.546 131.252 1.00 71.19 138 THR E N 1
ATOM 7165 C CA . THR E 1 138 ? 13.453 44.136 130.862 1.00 60.99 138 THR E CA 1
ATOM 7166 C C . THR E 1 138 ? 14.871 43.614 130.667 1.00 61.02 138 THR E C 1
ATOM 7167 O O . THR E 1 138 ? 15.701 44.413 130.412 1.00 65.56 138 THR E O 1
ATOM 7171 N N . ALA E 1 139 ? 15.114 42.308 130.726 1.00 54.75 139 ALA E N 1
ATOM 7172 C CA . ALA E 1 139 ? 16.493 41.818 130.520 1.00 51.43 139 ALA E CA 1
ATOM 7173 C C . ALA E 1 139 ? 16.555 40.798 129.404 1.00 44.20 139 ALA E C 1
ATOM 7174 O O . ALA E 1 139 ? 15.529 40.460 128.904 1.00 45.37 139 ALA E O 1
ATOM 7176 N N . ALA E 1 140 ? 17.745 40.288 129.127 1.00 40.97 140 ALA E N 1
ATOM 7177 C CA . ALA E 1 140 ? 17.936 39.395 127.975 1.00 37.48 140 ALA E CA 1
ATOM 7178 C C . ALA E 1 140 ? 18.748 38.158 128.311 1.00 39.04 140 ALA E C 1
ATOM 7179 O O . ALA E 1 140 ? 19.830 38.299 128.780 1.00 39.66 140 ALA E O 1
ATOM 7181 N N . LEU E 1 141 ? 18.241 37.001 127.921 1.00 37.91 141 LEU E N 1
ATOM 7182 C CA . LEU E 1 141 ? 18.929 35.714 128.113 1.00 33.94 141 LEU E CA 1
ATOM 7183 C C . LEU E 1 141 ? 19.351 35.166 126.762 1.00 34.35 141 LEU E C 1
ATOM 7184 O O . LEU E 1 141 ? 18.688 35.411 125.811 1.00 32.95 141 LEU E O 1
ATOM 7189 N N . GLY E 1 142 ? 20.415 34.399 126.724 1.00 31.82 142 GLY E N 1
ATOM 7190 C CA . GLY E 1 142 ? 20.819 33.822 125.441 1.00 34.16 142 GLY E CA 1
ATOM 7191 C C . GLY E 1 142 ? 21.234 32.413 125.728 1.00 32.75 142 GLY E C 1
ATOM 7192 O O . GLY E 1 142 ? 21.111 32.004 126.828 1.00 32.24 142 GLY E O 1
ATOM 7193 N N . CYS E 1 143 ? 21.626 31.698 124.698 1.00 30.00 143 CYS E N 1
ATOM 7194 C CA . CYS E 1 143 ? 22.251 30.371 124.721 1.00 30.00 143 CYS E CA 1
ATOM 7195 C C . CYS E 1 143 ? 22.945 30.337 123.378 1.00 30.00 143 CYS E C 1
ATOM 7196 O O . CYS E 1 143 ? 22.263 30.609 122.468 1.00 30.00 143 CYS E O 1
ATOM 7199 N N . LEU E 1 144 ? 24.257 30.179 123.307 1.00 33.79 144 LEU E N 1
ATOM 7200 C CA . LEU E 1 144 ? 24.955 30.137 122.006 1.00 29.25 144 LEU E CA 1
ATOM 7201 C C . LEU E 1 144 ? 25.167 28.685 121.609 1.00 30.22 144 LEU E C 1
ATOM 7202 O O . LEU E 1 144 ? 25.669 27.985 122.391 1.00 30.69 144 LEU E O 1
ATOM 7207 N N . VAL E 1 145 ? 24.857 28.318 120.379 1.00 29.89 145 VAL E N 1
ATOM 7208 C CA . VAL E 1 145 ? 25.036 26.931 119.885 1.00 28.78 145 VAL E CA 1
ATOM 7209 C C . VAL E 1 145 ? 26.362 26.885 119.158 1.00 29.05 145 VAL E C 1
ATOM 7210 O O . VAL E 1 145 ? 26.405 27.353 118.094 1.00 32.41 145 VAL E O 1
ATOM 7214 N N . LYS E 1 146 ? 27.375 26.247 119.697 1.00 27.84 146 LYS E N 1
ATOM 7215 C CA . LYS E 1 146 ? 28.671 26.373 119.028 1.00 30.01 146 LYS E CA 1
ATOM 7216 C C . LYS E 1 146 ? 29.210 25.040 118.539 1.00 36.57 146 LYS E C 1
ATOM 7217 O O . LYS E 1 146 ? 28.831 24.042 119.066 1.00 36.74 146 LYS E O 1
ATOM 7223 N N . ASP E 1 147 ? 30.045 25.093 117.513 1.00 38.55 147 ASP E N 1
ATOM 7224 C CA . ASP E 1 147 ? 30.750 23.941 116.916 1.00 37.39 147 ASP E CA 1
ATOM 7225 C C . ASP E 1 147 ? 29.845 22.809 116.477 1.00 38.30 147 ASP E C 1
ATOM 7226 O O . ASP E 1 147 ? 29.757 21.865 117.177 1.00 43.96 147 ASP E O 1
ATOM 7231 N N . TYR E 1 148 ? 29.183 22.947 115.353 1.00 37.01 148 TYR E N 1
ATOM 7232 C CA . TYR E 1 148 ? 28.325 21.837 114.900 1.00 37.32 148 TYR E CA 1
ATOM 7233 C C . TYR E 1 148 ? 28.289 21.781 113.390 1.00 35.70 148 TYR E C 1
ATOM 7234 O O . TYR E 1 148 ? 28.490 22.750 112.749 1.00 34.24 148 TYR E O 1
ATOM 7243 N N . PHE E 1 149 ? 28.080 20.579 112.888 1.00 37.59 149 PHE E N 1
ATOM 7244 C CA . PHE E 1 149 ? 28.007 20.284 111.454 1.00 34.63 149 PHE E CA 1
ATOM 7245 C C . PHE E 1 149 ? 26.993 19.195 111.258 1.00 32.88 149 PHE E C 1
ATOM 7246 O O . PHE E 1 149 ? 27.037 18.325 112.012 1.00 36.61 149 PHE E O 1
ATOM 7254 N N . PRO E 1 150 ? 26.138 19.172 110.235 1.00 32.10 150 PRO E N 1
ATOM 7255 C CA . PRO E 1 150 ? 25.921 20.259 109.338 1.00 33.04 150 PRO E CA 1
ATOM 7256 C C . PRO E 1 150 ? 24.800 21.178 109.784 1.00 34.76 150 PRO E C 1
ATOM 7257 O O . PRO E 1 150 ? 24.587 21.303 110.902 1.00 37.75 150 PRO E O 1
ATOM 7261 N N . GLU E 1 151 ? 24.197 21.873 108.855 1.00 34.26 151 GLU E N 1
ATOM 7262 C CA . GLU E 1 151 ? 23.067 22.738 109.218 1.00 35.13 151 GLU E CA 1
ATOM 7263 C C . GLU E 1 151 ? 21.822 21.928 108.952 1.00 34.74 151 GLU E C 1
ATOM 7264 O O . GLU E 1 151 ? 21.812 21.268 108.007 1.00 40.76 151 GLU E O 1
ATOM 7270 N N . PRO E 1 152 ? 20.735 21.947 109.709 1.00 30.70 152 PRO E N 1
ATOM 7271 C CA . PRO E 1 152 ? 20.326 23.026 110.551 1.00 32.12 152 PRO E CA 1
ATOM 7272 C C . PRO E 1 152 ? 20.201 22.720 112.041 1.00 36.13 152 PRO E C 1
ATOM 7273 O O . PRO E 1 152 ? 20.402 21.646 112.441 1.00 34.32 152 PRO E O 1
ATOM 7277 N N . VAL E 1 153 ? 19.936 23.763 112.806 1.00 38.03 153 VAL E N 1
ATOM 7278 C CA . VAL E 1 153 ? 19.739 23.712 114.272 1.00 28.74 153 VAL E CA 1
ATOM 7279 C C . VAL E 1 153 ? 18.418 24.407 114.523 1.00 26.59 153 VAL E C 1
ATOM 7280 O O . VAL E 1 153 ? 18.256 25.418 113.990 1.00 34.26 153 VAL E O 1
ATOM 7284 N N . THR E 1 154 ? 17.494 23.797 115.235 1.00 25.06 154 THR E N 1
ATOM 7285 C CA . THR E 1 154 ? 16.213 24.445 115.579 1.00 27.73 154 THR E CA 1
ATOM 7286 C C . THR E 1 154 ? 16.294 24.811 117.051 1.00 27.77 154 THR E C 1
ATOM 7287 O O . THR E 1 154 ? 16.487 23.935 117.842 1.00 24.82 154 THR E O 1
ATOM 7291 N N . VAL E 1 155 ? 16.161 26.092 117.357 1.00 26.66 155 VAL E N 1
ATOM 7292 C CA . VAL E 1 155 ? 16.206 26.536 118.774 1.00 27.00 155 VAL E CA 1
ATOM 7293 C C . VAL E 1 155 ? 14.837 27.043 119.199 1.00 27.77 155 VAL E C 1
ATOM 7294 O O . VAL E 1 155 ? 14.214 27.723 118.447 1.00 29.35 155 VAL E O 1
ATOM 7298 N N . SER E 1 156 ? 14.408 26.646 120.377 1.00 25.86 156 SER E N 1
ATOM 7299 C CA . SER E 1 156 ? 13.108 27.047 120.939 1.00 30.62 156 SER E CA 1
ATOM 7300 C C . SER E 1 156 ? 13.273 27.316 122.430 1.00 30.48 156 SER E C 1
ATOM 7301 O O . SER E 1 156 ? 14.141 26.782 122.981 1.00 30.24 156 SER E O 1
ATOM 7304 N N . TRP E 1 157 ? 12.474 28.172 123.031 1.00 29.92 157 TRP E N 1
ATOM 7305 C CA . TRP E 1 157 ? 12.637 28.432 124.474 1.00 28.97 157 TRP E CA 1
ATOM 7306 C C . TRP E 1 157 ? 11.397 27.948 125.179 1.00 30.56 157 TRP E C 1
ATOM 7307 O O . TRP E 1 157 ? 10.390 28.315 124.786 1.00 31.49 157 TRP E O 1
ATOM 7318 N N . ASN E 1 158 ? 11.571 27.151 126.206 1.00 34.06 158 ASN E N 1
ATOM 7319 C CA . ASN E 1 158 ? 10.477 26.557 127.004 1.00 35.06 158 ASN E CA 1
ATOM 7320 C C . ASN E 1 158 ? 9.594 25.631 126.192 1.00 36.17 158 ASN E C 1
ATOM 7321 O O . ASN E 1 158 ? 8.441 25.549 126.516 1.00 35.00 158 ASN E O 1
ATOM 7326 N N . SER E 1 159 ? 10.199 24.891 125.277 1.00 35.08 159 SER E N 1
ATOM 7327 C CA . SER E 1 159 ? 9.537 23.943 124.364 1.00 35.01 159 SER E CA 1
ATOM 7328 C C . SER E 1 159 ? 8.522 24.624 123.460 1.00 36.77 159 SER E C 1
ATOM 7329 O O . SER E 1 159 ? 7.476 24.091 123.240 1.00 37.35 159 SER E O 1
ATOM 7332 N N . GLY E 1 160 ? 8.877 25.776 122.939 1.00 37.73 160 GLY E N 1
ATOM 7333 C CA . GLY E 1 160 ? 8.021 26.515 122.009 1.00 40.14 160 GLY E CA 1
ATOM 7334 C C . GLY E 1 160 ? 7.039 27.442 122.672 1.00 42.07 160 GLY E C 1
ATOM 7335 O O . GLY E 1 160 ? 6.376 28.129 121.950 1.00 47.89 160 GLY E O 1
ATOM 7336 N N . ALA E 1 161 ? 6.928 27.415 123.986 1.00 39.13 161 ALA E N 1
ATOM 7337 C CA . ALA E 1 161 ? 6.038 28.280 124.781 1.00 41.15 161 ALA E CA 1
ATOM 7338 C C . ALA E 1 161 ? 6.478 29.737 124.779 1.00 43.08 161 ALA E C 1
ATOM 7339 O O . ALA E 1 161 ? 5.648 30.612 124.827 1.00 45.50 161 ALA E O 1
ATOM 7341 N N . LEU E 1 162 ? 7.765 29.974 124.872 1.00 40.95 162 LEU E N 1
ATOM 7342 C CA . LEU E 1 162 ? 8.278 31.352 124.835 1.00 41.00 162 LEU E CA 1
ATOM 7343 C C . LEU E 1 162 ? 8.398 31.712 123.371 1.00 46.32 162 LEU E C 1
ATOM 7344 O O . LEU E 1 162 ? 9.072 31.028 122.658 1.00 45.29 162 LEU E O 1
ATOM 7349 N N . THR E 1 163 ? 7.704 32.744 122.939 1.00 49.79 163 THR E N 1
ATOM 7350 C CA . THR E 1 163 ? 7.743 33.080 121.509 1.00 46.63 163 THR E CA 1
ATOM 7351 C C . THR E 1 163 ? 8.030 34.553 121.314 1.00 48.35 163 THR E C 1
ATOM 7352 O O . THR E 1 163 ? 8.604 34.868 120.304 1.00 46.50 163 THR E O 1
ATOM 7356 N N . SER E 1 164 ? 7.639 35.391 122.264 1.00 48.80 164 SER E N 1
ATOM 7357 C CA . SER E 1 164 ? 7.842 36.850 122.136 1.00 45.70 164 SER E CA 1
ATOM 7358 C C . SER E 1 164 ? 9.187 37.239 122.696 1.00 42.92 164 SER E C 1
ATOM 7359 O O . SER E 1 164 ? 9.434 36.938 123.797 1.00 44.37 164 SER E O 1
ATOM 7362 N N . GLY E 1 165 ? 9.990 37.922 121.914 1.00 43.54 165 GLY E N 1
ATOM 7363 C CA . GLY E 1 165 ? 11.292 38.381 122.400 1.00 42.69 165 GLY E CA 1
ATOM 7364 C C . GLY E 1 165 ? 12.391 37.484 121.937 1.00 42.70 165 GLY E C 1
ATOM 7365 O O . GLY E 1 165 ? 13.513 37.865 122.055 1.00 41.20 165 GLY E O 1
ATOM 7366 N N . VAL E 1 166 ? 12.021 36.337 121.404 1.00 43.67 166 VAL E N 1
ATOM 7367 C CA . VAL E 1 166 ? 12.979 35.316 120.938 1.00 41.87 166 VAL E CA 1
ATOM 7368 C C . VAL E 1 166 ? 13.531 35.710 119.589 1.00 42.13 166 VAL E C 1
ATOM 7369 O O . VAL E 1 166 ? 12.801 36.031 118.708 1.00 40.09 166 VAL E O 1
ATOM 7373 N N . HIS E 1 167 ? 14.832 35.686 119.494 1.00 42.61 167 HIS E N 1
ATOM 7374 C CA . HIS E 1 167 ? 15.468 36.028 118.213 1.00 44.80 167 HIS E CA 1
ATOM 7375 C C . HIS E 1 167 ? 16.636 35.094 117.977 1.00 39.32 167 HIS E C 1
ATOM 7376 O O . HIS E 1 167 ? 17.551 35.188 118.688 1.00 37.51 167 HIS E O 1
ATOM 7383 N N . THR E 1 168 ? 16.550 34.236 116.981 1.00 40.62 168 THR E N 1
ATOM 7384 C CA . THR E 1 168 ? 17.611 33.270 116.650 1.00 41.46 168 THR E CA 1
ATOM 7385 C C . THR E 1 168 ? 18.316 33.805 115.408 1.00 38.04 168 THR E C 1
ATOM 7386 O O . THR E 1 168 ? 17.688 33.916 114.395 1.00 36.44 168 THR E O 1
ATOM 7390 N N . PHE E 1 169 ? 19.573 34.193 115.532 1.00 37.02 169 PHE E N 1
ATOM 7391 C CA . PHE E 1 169 ? 20.285 34.834 114.414 1.00 38.31 169 PHE E CA 1
ATOM 7392 C C . PHE E 1 169 ? 20.850 33.804 113.464 1.00 35.45 169 PHE E C 1
ATOM 7393 O O . PHE E 1 169 ? 21.190 32.773 113.874 1.00 31.55 169 PHE E O 1
ATOM 7401 N N . PRO E 1 170 ? 21.102 34.162 112.205 1.00 35.96 170 PRO E N 1
ATOM 7402 C CA . PRO E 1 170 ? 21.579 33.256 111.219 1.00 33.93 170 PRO E CA 1
ATOM 7403 C C . PRO E 1 170 ? 22.926 32.684 111.625 1.00 34.45 170 PRO E C 1
ATOM 7404 O O . PRO E 1 170 ? 23.638 33.313 112.249 1.00 33.30 170 PRO E O 1
ATOM 7408 N N . ALA E 1 171 ? 23.186 31.459 111.216 1.00 35.14 171 ALA E N 1
ATOM 7409 C CA . ALA E 1 171 ? 24.413 30.751 111.594 1.00 34.20 171 ALA E CA 1
ATOM 7410 C C . ALA E 1 171 ? 25.597 31.315 110.857 1.00 34.19 171 ALA E C 1
ATOM 7411 O O . ALA E 1 171 ? 25.397 31.963 109.879 1.00 34.27 171 ALA E O 1
ATOM 7413 N N . VAL E 1 172 ? 26.775 31.080 111.406 1.00 34.12 172 VAL E N 1
ATOM 7414 C CA . VAL E 1 172 ? 28.026 31.597 110.818 1.00 32.28 172 VAL E CA 1
ATOM 7415 C C . VAL E 1 172 ? 28.949 30.424 110.649 1.00 32.10 172 VAL E C 1
ATOM 7416 O O . VAL E 1 172 ? 29.155 29.765 111.572 1.00 33.93 172 VAL E O 1
ATOM 7420 N N . LEU E 1 173 ? 29.543 30.248 109.496 1.00 32.48 173 LEU E N 1
ATOM 7421 C CA . LEU E 1 173 ? 30.471 29.126 109.370 1.00 34.05 173 LEU E CA 1
ATOM 7422 C C . LEU E 1 173 ? 31.842 29.663 109.702 1.00 33.18 173 LEU E C 1
ATOM 7423 O O . LEU E 1 173 ? 32.237 30.630 109.127 1.00 34.76 173 LEU E O 1
ATOM 7428 N N . GLN E 1 174 ? 32.480 29.021 110.650 1.00 33.27 174 GLN E N 1
ATOM 7429 C CA . GLN E 1 174 ? 33.792 29.459 111.101 1.00 38.53 174 GLN E CA 1
ATOM 7430 C C . GLN E 1 174 ? 34.872 28.886 110.213 1.00 43.57 174 GLN E C 1
ATOM 7431 O O . GLN E 1 174 ? 34.561 28.262 109.254 1.00 45.39 174 GLN E O 1
ATOM 7437 N N . SER E 1 175 ? 36.109 29.230 110.519 1.00 45.43 175 SER E N 1
ATOM 7438 C CA . SER E 1 175 ? 37.283 28.784 109.757 1.00 45.10 175 SER E CA 1
ATOM 7439 C C . SER E 1 175 ? 37.464 27.293 109.974 1.00 47.33 175 SER E C 1
ATOM 7440 O O . SER E 1 175 ? 37.994 26.623 109.137 1.00 47.82 175 SER E O 1
ATOM 7443 N N . SER E 1 176 ? 36.968 26.802 111.084 1.00 47.91 176 SER E N 1
ATOM 7444 C CA . SER E 1 176 ? 37.110 25.374 111.412 1.00 44.26 176 SER E CA 1
ATOM 7445 C C . SER E 1 176 ? 36.093 24.576 110.637 1.00 44.51 176 SER E C 1
ATOM 7446 O O . SER E 1 176 ? 36.133 23.380 110.717 1.00 51.71 176 SER E O 1
ATOM 7449 N N . GLY E 1 177 ? 35.209 25.245 109.932 1.00 43.95 177 GLY E N 1
ATOM 7450 C CA . GLY E 1 177 ? 34.223 24.523 109.121 1.00 46.43 177 GLY E CA 1
ATOM 7451 C C . GLY E 1 177 ? 33.058 24.061 109.934 1.00 42.38 177 GLY E C 1
ATOM 7452 O O . GLY E 1 177 ? 32.366 23.217 109.489 1.00 46.78 177 GLY E O 1
ATOM 7453 N N . LEU E 1 178 ? 32.852 24.651 111.088 1.00 38.30 178 LEU E N 1
ATOM 7454 C CA . LEU E 1 178 ? 31.754 24.249 111.975 1.00 39.08 178 LEU E CA 1
ATOM 7455 C C . LEU E 1 178 ? 30.897 25.467 112.223 1.00 37.66 178 LEU E C 1
ATOM 7456 O O . LEU E 1 178 ? 31.443 26.468 112.476 1.00 39.73 178 LEU E O 1
ATOM 7461 N N . TYR E 1 179 ? 29.590 25.323 112.199 1.00 32.74 179 TYR E N 1
ATOM 7462 C CA . TYR E 1 179 ? 28.706 26.486 112.372 1.00 32.80 179 TYR E CA 1
ATOM 7463 C C . TYR E 1 179 ? 28.560 26.847 113.837 1.00 33.24 179 TYR E C 1
ATOM 7464 O O . TYR E 1 179 ? 28.634 26.021 114.645 1.00 34.35 179 TYR E O 1
ATOM 7473 N N . SER E 1 180 ? 28.312 28.110 114.107 1.00 34.45 180 SER E N 1
ATOM 7474 C CA . SER E 1 180 ? 28.018 28.643 115.450 1.00 29.98 180 SER E CA 1
ATOM 7475 C C . SER E 1 180 ? 26.719 29.416 115.327 1.00 30.28 180 SER E C 1
ATOM 7476 O O . SER E 1 180 ? 26.514 30.022 114.340 1.00 29.85 180 SER E O 1
ATOM 7479 N N . LEU E 1 181 ? 25.866 29.363 116.327 1.00 30.74 181 LEU E N 1
ATOM 7480 C CA . LEU E 1 181 ? 24.567 30.059 116.236 1.00 29.90 181 LEU E CA 1
ATOM 7481 C C . LEU E 1 181 ? 24.285 30.809 117.525 1.00 29.10 181 LEU E C 1
ATOM 7482 O O . LEU E 1 181 ? 24.852 30.499 118.476 1.00 27.69 181 LEU E O 1
ATOM 7487 N N . SER E 1 182 ? 23.513 31.865 117.471 1.00 28.91 182 SER E N 1
ATOM 7488 C CA . SER E 1 182 ? 23.180 32.566 118.717 1.00 26.02 182 SER E CA 1
ATOM 7489 C C . SER E 1 182 ? 21.680 32.746 118.827 1.00 29.67 182 SER E C 1
ATOM 7490 O O . SER E 1 182 ? 21.110 33.124 117.888 1.00 33.68 182 SER E O 1
ATOM 7493 N N . SER E 1 183 ? 21.086 32.416 119.956 1.00 27.90 183 SER E N 1
ATOM 7494 C CA . SER E 1 183 ? 19.644 32.635 120.180 1.00 31.57 183 SER E CA 1
ATOM 7495 C C . SER E 1 183 ? 19.498 33.451 121.449 1.00 32.20 183 SER E C 1
ATOM 7496 O O . SER E 1 183 ? 19.989 33.025 122.414 1.00 35.10 183 SER E O 1
ATOM 7499 N N . VAL E 1 184 ? 18.809 34.574 121.412 1.00 31.93 184 VAL E N 1
ATOM 7500 C CA . VAL E 1 184 ? 18.677 35.448 122.598 1.00 30.39 184 VAL E CA 1
ATOM 7501 C C . VAL E 1 184 ? 17.207 35.710 122.821 1.00 32.22 184 VAL E C 1
ATOM 7502 O O . VAL E 1 184 ? 16.529 35.781 121.885 1.00 35.78 184 VAL E O 1
ATOM 7506 N N . VAL E 1 185 ? 16.772 35.849 124.053 1.00 32.14 185 VAL E N 1
ATOM 7507 C CA . VAL E 1 185 ? 15.351 36.199 124.308 1.00 32.66 185 VAL E CA 1
ATOM 7508 C C . VAL E 1 185 ? 15.308 37.362 125.290 1.00 35.87 185 VAL E C 1
ATOM 7509 O O . VAL E 1 185 ? 16.113 37.405 126.152 1.00 37.69 185 VAL E O 1
ATOM 7513 N N . THR E 1 186 ? 14.416 38.310 125.102 1.00 38.54 186 THR E N 1
ATOM 7514 C CA . THR E 1 186 ? 14.333 39.449 126.027 1.00 39.80 186 THR E CA 1
ATOM 7515 C C . THR E 1 186 ? 13.090 39.258 126.886 1.00 44.35 186 THR E C 1
ATOM 7516 O O . THR E 1 186 ? 12.036 39.016 126.327 1.00 41.02 186 THR E O 1
ATOM 7520 N N . VAL E 1 187 ? 13.265 39.315 128.204 1.00 44.80 187 VAL E N 1
ATOM 7521 C CA . VAL E 1 187 ? 12.173 39.005 129.152 1.00 44.40 187 VAL E CA 1
ATOM 7522 C C . VAL E 1 187 ? 12.136 40.059 130.222 1.00 48.94 187 VAL E C 1
ATOM 7523 O O . VAL E 1 187 ? 13.143 40.607 130.506 1.00 52.85 187 VAL E O 1
ATOM 7527 N N . PRO E 1 188 ? 10.986 40.345 130.821 1.00 49.14 188 PRO E N 1
ATOM 7528 C CA . PRO E 1 188 ? 10.941 41.282 131.874 1.00 52.25 188 PRO E CA 1
ATOM 7529 C C . PRO E 1 188 ? 11.828 40.761 132.985 1.00 52.81 188 PRO E C 1
ATOM 7530 O O . PRO E 1 188 ? 11.685 39.680 133.302 1.00 53.68 188 PRO E O 1
ATOM 7534 N N . SER E 1 189 ? 12.576 41.654 133.608 1.00 57.71 189 SER E N 1
ATOM 7535 C CA . SER E 1 189 ? 13.527 41.421 134.718 1.00 58.71 189 SER E CA 1
ATOM 7536 C C . SER E 1 189 ? 12.804 40.969 135.982 1.00 56.47 189 SER E C 1
ATOM 7537 O O . SER E 1 189 ? 13.391 40.353 136.822 1.00 50.79 189 SER E O 1
ATOM 7540 N N . SER E 1 190 ? 11.524 41.247 136.036 1.00 58.86 190 SER E N 1
ATOM 7541 C CA . SER E 1 190 ? 10.668 40.990 137.203 1.00 58.00 190 SER E CA 1
ATOM 7542 C C . SER E 1 190 ? 10.591 39.508 137.490 1.00 59.20 190 SER E C 1
ATOM 7543 O O . SER E 1 190 ? 10.207 39.168 138.587 1.00 64.39 190 SER E O 1
ATOM 7546 N N . SER E 1 191 ? 10.962 38.685 136.526 1.00 58.85 191 SER E N 1
ATOM 7547 C CA . SER E 1 191 ? 10.681 37.240 136.640 1.00 55.22 191 SER E CA 1
ATOM 7548 C C . SER E 1 191 ? 11.888 36.350 136.630 1.00 54.96 191 SER E C 1
ATOM 7549 O O . SER E 1 191 ? 11.672 35.187 136.671 1.00 56.35 191 SER E O 1
ATOM 7552 N N . LEU E 1 192 ? 13.080 36.883 136.573 1.00 57.03 192 LEU E N 1
ATOM 7553 C CA . LEU E 1 192 ? 14.183 35.926 136.399 1.00 60.70 192 LEU E CA 1
ATOM 7554 C C . LEU E 1 192 ? 14.275 34.950 137.546 1.00 62.93 192 LEU E C 1
ATOM 7555 O O . LEU E 1 192 ? 14.516 33.818 137.270 1.00 63.47 192 LEU E O 1
ATOM 7560 N N . GLY E 1 193 ? 14.249 35.391 138.781 1.00 65.87 193 GLY E N 1
ATOM 7561 C CA . GLY E 1 193 ? 14.348 34.342 139.797 1.00 68.13 193 GLY E CA 1
ATOM 7562 C C . GLY E 1 193 ? 13.139 33.442 139.746 1.00 67.36 193 GLY E C 1
ATOM 7563 O O . GLY E 1 193 ? 13.305 32.255 139.772 1.00 62.74 193 GLY E O 1
ATOM 7564 N N . THR E 1 194 ? 11.953 34.021 139.656 1.00 66.47 194 THR E N 1
ATOM 7565 C CA . THR E 1 194 ? 10.711 33.227 139.693 1.00 63.60 194 THR E CA 1
ATOM 7566 C C . THR E 1 194 ? 10.523 32.330 138.478 1.00 66.22 194 THR E C 1
ATOM 7567 O O . THR E 1 194 ? 10.440 31.137 138.695 1.00 67.04 194 THR E O 1
ATOM 7571 N N . GLN E 1 195 ? 10.436 32.885 137.268 1.00 66.92 195 GLN E N 1
ATOM 7572 C CA . GLN E 1 195 ? 10.177 32.095 136.032 1.00 62.53 195 GLN E CA 1
ATOM 7573 C C . GLN E 1 195 ? 11.427 31.397 135.508 1.00 59.35 195 GLN E C 1
ATOM 7574 O O . GLN E 1 195 ? 12.446 32.025 135.476 1.00 59.68 195 GLN E O 1
ATOM 7580 N N . THR E 1 196 ? 11.259 30.183 134.996 1.00 55.97 196 THR E N 1
ATOM 7581 C CA . THR E 1 196 ? 12.364 29.321 134.518 1.00 54.51 196 THR E CA 1
ATOM 7582 C C . THR E 1 196 ? 12.393 29.365 133.001 1.00 50.41 196 THR E C 1
ATOM 7583 O O . THR E 1 196 ? 11.397 29.186 132.425 1.00 51.05 196 THR E O 1
ATOM 7587 N N . TYR E 1 197 ? 13.550 29.575 132.412 1.00 46.39 197 TYR E N 1
ATOM 7588 C CA . TYR E 1 197 ? 13.730 29.727 130.960 1.00 44.34 197 TYR E CA 1
ATOM 7589 C C . TYR E 1 197 ? 14.776 28.740 130.445 1.00 40.97 197 TYR E C 1
ATOM 7590 O O . TYR E 1 197 ? 15.852 28.775 130.961 1.00 43.65 197 TYR E O 1
ATOM 7599 N N . ILE E 1 198 ? 14.489 27.971 129.405 1.00 36.52 198 ILE E N 1
ATOM 7600 C CA . ILE E 1 198 ? 15.485 26.974 128.930 1.00 37.87 198 ILE E CA 1
ATOM 7601 C C . ILE E 1 198 ? 15.505 27.082 127.413 1.00 35.65 198 ILE E C 1
ATOM 7602 O O . ILE E 1 198 ? 14.441 27.036 126.932 1.00 39.91 198 ILE E O 1
ATOM 7607 N N . CYS E 1 199 ? 16.673 27.164 126.767 1.00 36.05 199 CYS E N 1
ATOM 7608 C CA . CYS E 1 199 ? 16.728 27.155 125.273 1.00 36.92 199 CYS E CA 1
ATOM 7609 C C . CYS E 1 199 ? 16.820 25.683 124.866 1.00 40.45 199 CYS E C 1
ATOM 7610 O O . CYS E 1 199 ? 17.600 24.957 125.514 1.00 39.58 199 CYS E O 1
ATOM 7613 N N . ASN E 1 200 ? 16.042 25.244 123.869 1.00 38.36 200 ASN E N 1
ATOM 7614 C CA . ASN E 1 200 ? 16.029 23.816 123.518 1.00 27.83 200 ASN E CA 1
ATOM 7615 C C . ASN E 1 200 ? 16.706 23.734 122.173 1.00 29.19 200 ASN E C 1
ATOM 7616 O O . ASN E 1 200 ? 16.138 24.177 121.301 1.00 32.69 200 ASN E O 1
ATOM 7621 N N . VAL E 1 201 ? 17.928 23.253 122.072 1.00 28.92 201 VAL E N 1
ATOM 7622 C CA . VAL E 1 201 ? 18.594 23.160 120.757 1.00 25.23 201 VAL E CA 1
ATOM 7623 C C . VAL E 1 201 ? 18.312 21.784 120.224 1.00 29.25 201 VAL E C 1
ATOM 7624 O O . VAL E 1 201 ? 18.401 20.915 120.963 1.00 29.24 201 VAL E O 1
ATOM 7628 N N . ASN E 1 202 ? 17.982 21.671 118.933 1.00 36.15 202 ASN E N 1
ATOM 7629 C CA . ASN E 1 202 ? 17.611 20.366 118.317 1.00 35.13 202 ASN E CA 1
ATOM 7630 C C . ASN E 1 202 ? 18.828 19.661 117.704 1.00 30.98 202 ASN E C 1
ATOM 7631 O O . ASN E 1 202 ? 19.267 18.651 118.292 1.00 32.71 202 ASN E O 1
ATOM 7636 N N . HIS E 1 203 ? 19.321 20.162 116.563 1.00 31.43 203 HIS E N 1
ATOM 7637 C CA . HIS E 1 203 ? 20.461 19.549 115.823 1.00 31.61 203 HIS E CA 1
ATOM 7638 C C . HIS E 1 203 ? 20.105 18.097 115.477 1.00 31.57 203 HIS E C 1
ATOM 7639 O O . HIS E 1 203 ? 20.711 17.177 116.062 1.00 26.36 203 HIS E O 1
ATOM 7646 N N . LYS E 1 204 ? 19.164 17.922 114.542 1.00 37.42 204 LYS E N 1
ATOM 7647 C CA . LYS E 1 204 ? 18.653 16.587 114.124 1.00 32.04 204 LYS E CA 1
ATOM 7648 C C . LYS E 1 204 ? 19.743 15.746 113.446 1.00 34.61 204 LYS E C 1
ATOM 7649 O O . LYS E 1 204 ? 19.836 14.546 113.773 1.00 36.00 204 LYS E O 1
ATOM 7655 N N . PRO E 1 205 ? 20.571 16.295 112.528 1.00 32.21 205 PRO E N 1
ATOM 7656 C CA . PRO E 1 205 ? 21.554 15.515 111.864 1.00 27.99 205 PRO E CA 1
ATOM 7657 C C . PRO E 1 205 ? 22.447 14.782 112.842 1.00 30.85 205 PRO E C 1
ATOM 7658 O O . PRO E 1 205 ? 23.203 14.057 112.449 1.00 29.41 205 PRO E O 1
ATOM 7662 N N . SER E 1 206 ? 22.387 15.145 114.094 1.00 36.68 206 SER E N 1
ATOM 7663 C CA . SER E 1 206 ? 23.285 14.547 115.097 1.00 32.89 206 SER E CA 1
ATOM 7664 C C . SER E 1 206 ? 22.500 13.651 116.025 1.00 37.45 206 SER E C 1
ATOM 7665 O O . SER E 1 206 ? 23.103 12.939 116.749 1.00 36.33 206 SER E O 1
ATOM 7668 N N . ASN E 1 207 ? 21.203 13.881 116.026 1.00 38.18 207 ASN E N 1
ATOM 7669 C CA . ASN E 1 207 ? 20.159 13.178 116.790 1.00 38.53 207 ASN E CA 1
ATOM 7670 C C . ASN E 1 207 ? 20.199 13.587 118.233 1.00 36.87 207 ASN E C 1
ATOM 7671 O O . ASN E 1 207 ? 19.609 12.926 119.016 1.00 38.74 207 ASN E O 1
ATOM 7676 N N . THR E 1 208 ? 20.814 14.713 118.472 1.00 36.77 208 THR E N 1
ATOM 7677 C CA . THR E 1 208 ? 21.038 15.210 119.827 1.00 32.44 208 THR E CA 1
ATOM 7678 C C . THR E 1 208 ? 20.197 16.449 120.069 1.00 30.47 208 THR E C 1
ATOM 7679 O O . THR E 1 208 ? 20.269 17.321 119.310 1.00 36.06 208 THR E O 1
ATOM 7683 N N . LYS E 1 209 ? 19.348 16.450 121.070 1.00 26.38 209 LYS E N 1
ATOM 7684 C CA . LYS E 1 209 ? 18.610 17.663 121.414 1.00 27.21 209 LYS E CA 1
ATOM 7685 C C . LYS E 1 209 ? 19.060 18.024 122.815 1.00 30.71 209 LYS E C 1
ATOM 7686 O O . LYS E 1 209 ? 18.894 17.283 123.650 1.00 31.98 209 LYS E O 1
ATOM 7692 N N . VAL E 1 210 ? 19.602 19.198 123.012 1.00 29.24 210 VAL E N 1
ATOM 7693 C CA . VAL E 1 210 ? 20.150 19.592 124.328 1.00 28.72 210 VAL E CA 1
ATOM 7694 C C . VAL E 1 210 ? 19.291 20.680 124.929 1.00 25.57 210 VAL E C 1
ATOM 7695 O O . VAL E 1 210 ? 18.967 21.528 124.264 1.00 29.33 210 VAL E O 1
ATOM 7699 N N . ASP E 1 211 ? 18.939 20.576 126.185 1.00 24.80 211 ASP E N 1
ATOM 7700 C CA . ASP E 1 211 ? 18.097 21.596 126.831 1.00 30.27 211 ASP E CA 1
ATOM 7701 C C . ASP E 1 211 ? 18.898 22.233 127.935 1.00 28.94 211 ASP E C 1
ATOM 7702 O O . ASP E 1 211 ? 19.139 21.543 128.824 1.00 25.16 211 ASP E O 1
ATOM 7707 N N . LYS E 1 212 ? 19.173 23.5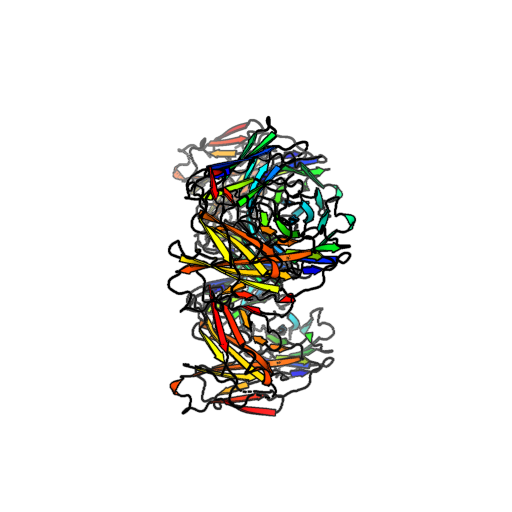34 127.848 1.00 26.51 212 LYS E N 1
ATOM 7708 C CA . LYS E 1 212 ? 20.000 24.287 128.806 1.00 25.73 212 LYS E CA 1
ATOM 7709 C C . LYS E 1 212 ? 19.111 25.153 129.662 1.00 30.24 212 LYS E C 1
ATOM 7710 O O . LYS E 1 212 ? 18.212 25.623 129.144 1.00 34.57 212 LYS E O 1
ATOM 7716 N N . LYS E 1 213 ? 19.451 25.328 130.944 1.00 29.05 213 LYS E N 1
ATOM 7717 C CA . LYS E 1 213 ? 18.648 26.168 131.874 1.00 32.29 213 LYS E CA 1
ATOM 7718 C C . LYS E 1 213 ? 19.095 27.630 131.752 1.00 40.27 213 LYS E C 1
ATOM 7719 O O . LYS E 1 213 ? 18.236 28.483 131.454 1.00 42.94 213 LYS E O 1
ATOM 7725 N N . VAL E 1 214 ? 20.388 27.890 131.982 1.00 41.81 214 VAL E N 1
ATOM 7726 C CA . VAL E 1 214 ? 20.983 29.260 131.896 1.00 42.59 214 VAL E CA 1
ATOM 7727 C C . VAL E 1 214 ? 20.227 30.208 132.836 1.00 43.63 214 VAL E C 1
ATOM 7728 O O . VAL E 1 214 ? 19.512 31.097 132.330 1.00 44.91 214 VAL E O 1
ATOM 7732 N N . GLU E 1 215 ? 20.402 30.031 134.150 1.00 43.72 215 GLU E N 1
ATOM 7733 C CA . GLU E 1 215 ? 19.725 30.888 135.161 1.00 48.83 215 GLU E CA 1
ATOM 7734 C C . GLU E 1 215 ? 20.718 31.927 135.697 1.00 46.31 215 GLU E C 1
ATOM 7735 O O . GLU E 1 215 ? 21.928 31.628 135.727 1.00 47.36 215 GLU E O 1
ATOM 7741 N N . PRO E 1 216 ? 20.262 33.129 136.119 1.00 47.11 216 PRO E N 1
ATOM 7742 C CA . PRO E 1 216 ? 21.148 34.136 136.632 1.00 54.73 216 PRO E CA 1
ATOM 7743 C C . PRO E 1 216 ? 21.810 33.745 137.963 1.00 50.09 216 PRO E C 1
ATOM 7744 O O . PRO E 1 216 ? 21.139 33.260 138.805 1.00 41.88 216 PRO E O 1
ATOM 7748 N N . GLU F 1 1 ? 34.382 40.337 80.998 1.00 67.63 1 GLU F N 1
ATOM 7749 C CA . GLU F 1 1 ? 33.630 40.122 79.732 1.00 74.48 1 GLU F CA 1
ATOM 7750 C C . GLU F 1 1 ? 32.334 40.941 79.769 1.00 73.66 1 GLU F C 1
ATOM 7751 O O . GLU F 1 1 ? 32.277 41.986 79.091 1.00 70.30 1 GLU F O 1
ATOM 7757 N N . VAL F 1 2 ? 31.341 40.475 80.532 1.00 72.17 2 VAL F N 1
ATOM 7758 C CA . VAL F 1 2 ? 30.031 41.184 80.651 1.00 65.30 2 VAL F CA 1
ATOM 7759 C C . VAL F 1 2 ? 29.794 41.538 82.123 1.00 65.67 2 VAL F C 1
ATOM 7760 O O . VAL F 1 2 ? 30.013 40.663 82.984 1.00 69.99 2 VAL F O 1
ATOM 7764 N N . GLN F 1 3 ? 29.363 42.775 82.390 1.00 65.30 3 GLN F N 1
ATOM 7765 C CA . GLN F 1 3 ? 29.097 43.236 83.780 1.00 67.29 3 GLN F CA 1
ATOM 7766 C C . GLN F 1 3 ? 27.600 43.523 83.945 1.00 62.32 3 GLN F C 1
ATOM 7767 O O . GLN F 1 3 ? 26.845 43.305 82.976 1.00 66.53 3 GLN F O 1
ATOM 7773 N N . LEU F 1 4 ? 27.197 43.995 85.129 1.00 57.59 4 LEU F N 1
ATOM 7774 C CA . LEU F 1 4 ? 25.771 44.310 85.412 1.00 56.38 4 LEU F CA 1
ATOM 7775 C C . LEU F 1 4 ? 25.647 45.785 85.812 1.00 57.26 4 LEU F C 1
ATOM 7776 O O . LEU F 1 4 ? 24.580 46.373 85.541 1.00 56.10 4 LEU F O 1
ATOM 7781 N N . VAL F 1 5 ? 26.707 46.332 86.424 1.00 56.44 5 VAL F N 1
ATOM 7782 C CA . VAL F 1 5 ? 26.806 47.749 86.901 1.00 60.02 5 VAL F CA 1
ATOM 7783 C C . VAL F 1 5 ? 25.471 48.218 87.494 1.00 58.08 5 VAL F C 1
ATOM 7784 O O . VAL F 1 5 ? 24.821 49.089 86.882 1.00 56.54 5 VAL F O 1
ATOM 7788 N N . GLN F 1 6 ? 25.093 47.665 88.651 1.00 53.41 6 GLN F N 1
ATOM 7789 C CA . GLN F 1 6 ? 23.820 48.033 89.328 1.00 50.98 6 GLN F CA 1
ATOM 7790 C C . GLN F 1 6 ? 24.057 49.244 90.239 1.00 49.55 6 GLN F C 1
ATOM 7791 O O . GLN F 1 6 ? 25.217 49.689 90.345 1.00 49.32 6 GLN F O 1
ATOM 7797 N N . SER F 1 7 ? 22.991 49.745 90.873 1.00 49.53 7 SER F N 1
ATOM 7798 C CA . SER F 1 7 ? 23.090 50.919 91.780 1.00 48.04 7 SER F CA 1
ATOM 7799 C C . SER F 1 7 ? 23.407 50.456 93.207 1.00 47.74 7 SER F C 1
ATOM 7800 O O . SER F 1 7 ? 23.545 49.235 93.417 1.00 50.18 7 SER F O 1
ATOM 7803 N N . GLY F 1 8 ? 23.512 51.405 94.143 1.00 46.29 8 GLY F N 1
ATOM 7804 C CA . GLY F 1 8 ? 23.817 51.088 95.553 1.00 49.52 8 GLY F CA 1
ATOM 7805 C C . GLY F 1 8 ? 22.562 50.766 96.345 1.00 49.81 8 GLY F C 1
ATOM 7806 O O . GLY F 1 8 ? 21.465 50.792 95.752 1.00 57.31 8 GLY F O 1
ATOM 7807 N N . ALA F 1 9 ? 22.719 50.477 97.641 1.00 51.46 9 ALA F N 1
ATOM 7808 C CA . ALA F 1 9 ? 21.573 50.143 98.520 1.00 48.81 9 ALA F CA 1
ATOM 7809 C C . ALA F 1 9 ? 20.685 51.379 98.708 1.00 46.53 9 ALA F C 1
ATOM 7810 O O . ALA F 1 9 ? 21.224 52.504 98.703 1.00 53.73 9 ALA F O 1
ATOM 7812 N N . GLU F 1 10 ? 19.375 51.165 98.869 1.00 42.86 10 GLU F N 1
ATOM 7813 C CA . GLU F 1 10 ? 18.414 52.262 99.061 1.00 45.15 10 GLU F CA 1
ATOM 7814 C C . GLU F 1 10 ? 17.559 51.985 100.291 1.00 44.40 10 GLU F C 1
ATOM 7815 O O . GLU F 1 10 ? 17.395 50.872 100.629 1.00 41.15 10 GLU F O 1
ATOM 7821 N N . VAL F 1 11 ? 17.173 53.010 101.024 1.00 44.44 11 VAL F N 1
ATOM 7822 C CA . VAL F 1 11 ? 16.289 52.782 102.191 1.00 44.21 11 VAL F CA 1
ATOM 7823 C C . VAL F 1 11 ? 15.171 53.819 102.148 1.00 45.07 11 VAL F C 1
ATOM 7824 O O . VAL F 1 11 ? 15.472 54.978 102.012 1.00 42.81 11 VAL F O 1
ATOM 7828 N N . LYS F 1 12 ? 13.918 53.370 102.189 1.00 43.77 12 LYS F N 1
ATOM 7829 C CA . LYS F 1 12 ? 12.734 54.253 102.112 1.00 46.15 12 LYS F CA 1
ATOM 7830 C C . LYS F 1 12 ? 11.670 53.820 103.102 1.00 44.09 12 LYS F C 1
ATOM 7831 O O . LYS F 1 12 ? 11.777 52.766 103.650 1.00 43.58 12 LYS F O 1
ATOM 7837 N N . LYS F 1 13 ? 10.659 54.652 103.242 1.00 44.64 13 LYS F N 1
ATOM 7838 C CA . LYS F 1 13 ? 9.550 54.425 104.178 1.00 45.31 13 LYS F CA 1
ATOM 7839 C C . LYS F 1 13 ? 8.319 54.042 103.397 1.00 45.43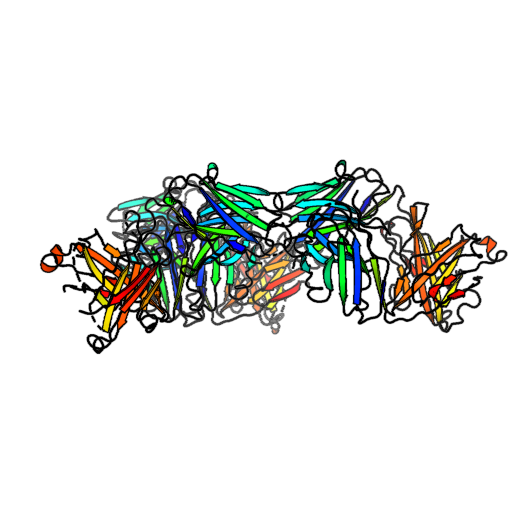 13 LYS F C 1
ATOM 7840 O O . LYS F 1 13 ? 8.254 54.331 102.238 1.00 46.31 13 LYS F O 1
ATOM 7846 N N . PRO F 1 14 ? 7.350 53.395 104.035 1.00 45.78 14 PRO F N 1
ATOM 7847 C CA . PRO F 1 14 ? 6.191 52.952 103.344 1.00 41.10 14 PRO F CA 1
ATOM 7848 C C . PRO F 1 14 ? 5.493 54.084 102.607 1.00 41.91 14 PRO F C 1
ATOM 7849 O O . PRO F 1 14 ? 5.305 55.087 103.141 1.00 44.93 14 PRO F O 1
ATOM 7853 N N . GLY F 1 15 ? 5.080 53.797 101.389 1.00 42.23 15 GLY F N 1
ATOM 7854 C CA . GLY F 1 15 ? 4.366 54.754 100.548 1.00 41.54 15 GLY F CA 1
ATOM 7855 C C . GLY F 1 15 ? 5.257 55.395 99.534 1.00 43.85 15 GLY F C 1
ATOM 7856 O O . GLY F 1 15 ? 4.738 56.042 98.694 1.00 50.12 15 GLY F O 1
ATOM 7857 N N . ALA F 1 16 ? 6.549 55.161 99.594 1.00 40.88 16 ALA F N 1
ATOM 7858 C CA . ALA F 1 16 ? 7.472 55.832 98.666 1.00 45.40 16 ALA F CA 1
ATOM 7859 C C . ALA F 1 16 ? 7.717 55.009 97.418 1.00 48.50 16 ALA F C 1
ATOM 7860 O O . ALA F 1 16 ? 6.998 54.100 97.189 1.00 48.12 16 ALA F O 1
ATOM 7862 N N . SER F 1 17 ? 8.725 55.402 96.655 1.00 52.79 17 SER F N 1
ATOM 7863 C CA . SER F 1 17 ? 9.117 54.748 95.388 1.00 54.05 17 SER F CA 1
ATOM 7864 C C . SER F 1 17 ? 10.635 54.749 95.240 1.00 57.02 17 SER F C 1
ATOM 7865 O O . SER F 1 17 ? 11.268 55.649 95.736 1.00 57.61 17 SER F O 1
ATOM 7868 N N . VAL F 1 18 ? 11.175 53.755 94.555 1.00 55.58 18 VAL F N 1
ATOM 7869 C CA . VAL F 1 18 ? 12.643 53.611 94.387 1.00 58.06 18 VAL F CA 1
ATOM 7870 C C . VAL F 1 18 ? 12.935 53.155 92.960 1.00 58.90 18 VAL F C 1
ATOM 7871 O O . VAL F 1 18 ? 12.159 52.376 92.455 1.00 55.38 18 VAL F O 1
ATOM 7875 N N . LYS F 1 19 ? 14.007 53.646 92.345 1.00 56.43 19 LYS F N 1
ATOM 7876 C CA . LYS F 1 19 ? 14.356 53.215 90.979 1.00 53.59 19 LYS F CA 1
ATOM 7877 C C . LYS F 1 19 ? 15.768 52.641 90.965 1.00 58.90 19 LYS F C 1
ATOM 7878 O O . LYS F 1 19 ? 16.657 53.411 90.971 1.00 69.39 19 LYS F O 1
ATOM 7884 N N . VAL F 1 20 ? 15.943 51.328 90.901 1.00 56.60 20 VAL F N 1
ATOM 7885 C CA . VAL F 1 20 ? 17.270 50.648 90.829 1.00 57.11 20 VAL F CA 1
ATOM 7886 C C . VAL F 1 20 ? 17.845 50.747 89.413 1.00 55.24 20 VAL F C 1
ATOM 7887 O O . VAL F 1 20 ? 17.063 50.887 88.561 1.00 61.16 20 VAL F O 1
ATOM 7891 N N . SER F 1 21 ? 19.149 50.539 89.182 1.00 53.37 21 SER F N 1
ATOM 7892 C CA . SER F 1 21 ? 19.765 50.641 87.826 1.00 60.36 21 SER F CA 1
ATOM 7893 C C . SER F 1 21 ? 20.728 49.481 87.532 1.00 62.55 21 SER F C 1
ATOM 7894 O O . SER F 1 21 ? 21.274 48.935 88.469 1.00 63.10 21 SER F O 1
ATOM 7897 N N . CYS F 1 22 ? 20.912 49.146 86.251 1.00 60.50 22 CYS F N 1
ATOM 7898 C CA . CYS F 1 22 ? 21.844 48.116 85.723 1.00 58.31 22 CYS F CA 1
ATOM 7899 C C . CYS F 1 22 ? 22.504 48.791 84.523 1.00 62.36 22 CYS F C 1
ATOM 7900 O O . CYS F 1 22 ? 21.797 49.476 83.797 1.00 66.03 22 CYS F O 1
ATOM 7903 N N . LYS F 1 23 ? 23.814 48.659 84.347 1.00 58.07 23 LYS F N 1
ATOM 7904 C CA . LYS F 1 23 ? 24.446 49.213 83.137 1.00 55.17 23 LYS F CA 1
ATOM 7905 C C . LYS F 1 23 ? 25.116 48.042 82.451 1.00 54.31 23 LYS F C 1
ATOM 7906 O O . LYS F 1 23 ? 26.065 47.554 82.974 1.00 54.21 23 LYS F O 1
ATOM 7912 N N . THR F 1 24 ? 24.609 47.658 81.301 1.00 52.68 24 THR F N 1
ATOM 7913 C CA . THR F 1 24 ? 25.079 46.496 80.540 1.00 54.62 24 THR F CA 1
ATOM 7914 C C . THR F 1 24 ? 26.350 46.877 79.820 1.00 57.22 24 THR F C 1
ATOM 7915 O O . THR F 1 24 ? 26.377 47.954 79.302 1.00 60.93 24 THR F O 1
ATOM 7919 N N . SER F 1 25 ? 27.295 45.954 79.681 1.00 55.79 25 SER F N 1
ATOM 7920 C CA . SER F 1 25 ? 28.596 46.330 79.099 1.00 56.62 25 SER F CA 1
ATOM 7921 C C . SER F 1 25 ? 29.118 45.331 78.067 1.00 60.55 25 SER F C 1
ATOM 7922 O O . SER F 1 25 ? 30.034 44.613 78.402 1.00 63.26 25 SER F O 1
ATOM 7925 N N . GLY F 1 26 ? 28.613 45.386 76.831 1.00 61.31 26 GLY F N 1
ATOM 7926 C CA . GLY F 1 26 ? 29.015 44.487 75.727 1.00 53.45 26 GLY F CA 1
ATOM 7927 C C . GLY F 1 26 ? 27.856 44.112 74.825 1.00 41.99 26 GLY F C 1
ATOM 7928 O O . GLY F 1 26 ? 28.004 44.284 73.638 1.00 29.65 26 GLY F O 1
ATOM 7929 N N . TYR F 1 32 ? 18.468 40.769 72.858 1.00 52.64 32 TYR F N 1
ATOM 7930 C CA . TYR F 1 32 ? 19.156 41.334 74.041 1.00 58.37 32 TYR F CA 1
ATOM 7931 C C . TYR F 1 32 ? 18.169 42.047 74.969 1.00 57.67 32 TYR F C 1
ATOM 7932 O O . TYR F 1 32 ? 17.794 43.148 74.692 1.00 59.86 32 TYR F O 1
ATOM 7941 N N . GLY F 1 33 ? 17.768 41.387 76.046 1.00 53.65 33 GLY F N 1
ATOM 7942 C CA . GLY F 1 33 ? 16.802 41.938 77.005 1.00 52.09 33 GLY F CA 1
ATOM 7943 C C . GLY F 1 33 ? 17.190 41.555 78.406 1.00 53.53 33 GLY F C 1
ATOM 7944 O O . GLY F 1 33 ? 17.811 40.534 78.539 1.00 53.35 33 GLY F O 1
ATOM 7945 N N . ILE F 1 34 ? 16.728 42.317 79.393 1.00 54.27 34 ILE F N 1
ATOM 7946 C CA . ILE F 1 34 ? 17.100 42.202 80.832 1.00 48.13 34 ILE F CA 1
ATOM 7947 C C . ILE F 1 34 ? 15.903 41.948 81.742 1.00 43.65 34 ILE F C 1
ATOM 7948 O O . ILE F 1 34 ? 15.026 42.734 81.731 1.00 42.51 34 ILE F O 1
ATOM 7953 N N . ASN F 1 35 ? 16.027 40.994 82.657 1.00 43.55 35 ASN F N 1
ATOM 7954 C CA . ASN F 1 35 ? 14.968 40.628 83.621 1.00 40.13 35 ASN F CA 1
ATOM 7955 C C . ASN F 1 35 ? 15.313 41.121 85.005 1.00 39.80 35 ASN F C 1
ATOM 7956 O O . ASN F 1 35 ? 16.463 41.265 85.282 1.00 39.22 35 ASN F O 1
ATOM 7961 N N . TRP F 1 36 ? 14.298 41.324 85.828 1.00 40.98 36 TRP F N 1
ATOM 7962 C CA . TRP F 1 36 ? 14.476 41.794 87.215 1.00 37.28 36 TRP F CA 1
ATOM 7963 C C . TRP F 1 36 ? 13.824 40.819 88.162 1.00 35.48 36 TRP F C 1
ATOM 7964 O O . TRP F 1 36 ? 12.711 40.553 87.992 1.00 37.67 36 TRP F O 1
ATOM 7975 N N . VAL F 1 37 ? 14.539 40.388 89.181 1.00 37.93 37 VAL F N 1
ATOM 7976 C CA . VAL F 1 37 ? 13.988 39.482 90.217 1.00 37.68 37 VAL F CA 1
ATOM 7977 C C . VAL F 1 37 ? 14.335 40.027 91.589 1.00 35.38 37 VAL F C 1
ATOM 7978 O O . VAL F 1 37 ? 15.266 40.746 91.686 1.00 36.60 37 VAL F O 1
ATOM 7982 N N . ARG F 1 38 ? 13.593 39.644 92.606 1.00 33.51 38 ARG F N 1
ATOM 7983 C CA . ARG F 1 38 ? 13.827 40.192 93.951 1.00 35.34 38 ARG F CA 1
ATOM 7984 C C . ARG F 1 38 ? 14.034 39.081 94.959 1.00 38.11 38 ARG F C 1
ATOM 7985 O O . ARG F 1 38 ? 13.569 38.062 94.698 1.00 41.76 38 ARG F O 1
ATOM 7993 N N . GLN F 1 39 ? 14.811 39.281 96.011 1.00 40.16 39 GLN F N 1
ATOM 7994 C CA . GLN F 1 39 ? 14.887 38.255 97.067 1.00 43.65 39 GLN F CA 1
ATOM 7995 C C . GLN F 1 39 ? 14.604 38.904 98.413 1.00 48.05 39 GLN F C 1
ATOM 7996 O O . GLN F 1 39 ? 15.364 39.716 98.836 1.00 47.32 39 GLN F O 1
ATOM 8002 N N . ALA F 1 40 ? 13.516 38.512 99.050 1.00 53.70 40 ALA F N 1
ATOM 8003 C CA . ALA F 1 40 ? 13.168 38.946 100.411 1.00 53.58 40 ALA F CA 1
ATOM 8004 C C . ALA F 1 40 ? 14.110 38.250 101.367 1.00 59.17 40 ALA F C 1
ATOM 8005 O O . ALA F 1 40 ? 14.614 37.217 101.018 1.00 61.57 40 ALA F O 1
ATOM 8007 N N . PRO F 1 41 ? 14.302 38.692 102.615 1.00 64.36 41 PRO F N 1
ATOM 8008 C CA . PRO F 1 41 ? 15.329 38.104 103.455 1.00 67.22 41 PRO F CA 1
ATOM 8009 C C . PRO F 1 41 ? 15.098 36.696 103.992 1.00 67.32 41 PRO F C 1
ATOM 8010 O O . PRO F 1 41 ? 14.199 36.460 104.701 1.00 65.34 41 PRO F O 1
ATOM 8014 N N . GLY F 1 42 ? 15.973 35.799 103.557 1.00 64.08 42 GLY F N 1
ATOM 8015 C CA . GLY F 1 42 ? 15.984 34.382 103.937 1.00 63.00 42 GLY F CA 1
ATOM 8016 C C . GLY F 1 42 ? 14.977 33.601 103.141 1.00 66.07 42 GLY F C 1
ATOM 8017 O O . GLY F 1 42 ? 14.916 32.410 103.290 1.00 67.80 42 GLY F O 1
ATOM 8018 N N . GLN F 1 43 ? 14.206 34.303 102.349 1.00 69.53 43 GLN F N 1
ATOM 8019 C CA . GLN F 1 43 ? 13.149 33.699 101.505 1.00 71.39 43 GLN F CA 1
ATOM 8020 C C . GLN F 1 43 ? 13.684 33.513 100.080 1.00 66.14 43 GLN F C 1
ATOM 8021 O O . GLN F 1 43 ? 14.793 33.884 99.845 1.00 68.55 43 GLN F O 1
ATOM 8027 N N . GLY F 1 44 ? 12.933 32.947 99.145 1.00 63.49 44 GLY F N 1
ATOM 8028 C CA . GLY F 1 44 ? 13.462 32.685 97.790 1.00 54.45 44 GLY F CA 1
ATOM 8029 C C . GLY F 1 44 ? 13.333 33.829 96.812 1.00 49.97 44 GLY F C 1
ATOM 8030 O O . GLY F 1 44 ? 12.996 34.885 97.248 1.00 50.81 44 GLY F O 1
ATOM 8031 N N . LEU F 1 45 ? 13.613 33.578 95.527 1.00 45.15 45 LEU F N 1
ATOM 8032 C CA . LEU F 1 45 ? 13.550 34.540 94.388 1.00 40.00 45 LEU F CA 1
ATOM 8033 C C . LEU F 1 45 ? 12.141 34.745 93.823 1.00 37.56 45 LEU F C 1
ATOM 8034 O O . LEU F 1 45 ? 11.358 33.872 93.900 1.00 37.23 45 LEU F O 1
ATOM 8039 N N . GLU F 1 46 ? 11.866 35.915 93.277 1.00 34.21 46 GLU F N 1
ATOM 8040 C CA . GLU F 1 46 ? 10.556 36.249 92.711 1.00 36.38 46 GLU F CA 1
ATOM 8041 C C . GLU F 1 46 ? 10.760 37.121 91.486 1.00 40.42 46 GLU F C 1
ATOM 8042 O O . GLU F 1 46 ? 11.284 38.147 91.656 1.00 42.08 46 GLU F O 1
ATOM 8048 N N . TRP F 1 47 ? 10.269 36.734 90.327 1.00 40.43 47 TRP F N 1
ATOM 8049 C CA . TRP F 1 47 ? 10.452 37.512 89.084 1.00 41.26 47 TRP F CA 1
ATOM 8050 C C . TRP F 1 47 ? 9.669 38.801 89.146 1.00 43.45 47 TRP F C 1
ATOM 8051 O O . TRP F 1 47 ? 8.585 38.737 89.608 1.00 49.83 47 TRP F O 1
ATOM 8062 N N . ILE F 1 48 ? 10.182 39.900 88.605 1.00 42.44 48 ILE F N 1
ATOM 8063 C CA . ILE F 1 48 ? 9.382 41.149 88.633 1.00 41.00 48 ILE F CA 1
ATOM 8064 C C . ILE F 1 48 ? 8.997 41.585 87.232 1.00 45.34 48 ILE F C 1
ATOM 8065 O O . ILE F 1 48 ? 8.036 42.279 87.101 1.00 47.75 48 ILE F O 1
ATOM 8070 N N . GLY F 1 49 ? 9.818 41.290 86.248 1.00 44.82 49 GLY F N 1
ATOM 8071 C CA . GLY F 1 49 ? 9.468 41.712 84.894 1.00 45.84 49 GLY F CA 1
ATOM 8072 C C . GLY F 1 49 ? 10.624 41.596 83.944 1.00 47.95 49 GLY F C 1
ATOM 8073 O O . GLY F 1 49 ? 11.670 41.272 84.371 1.00 47.92 49 GLY F O 1
ATOM 8074 N N . TYR F 1 50 ? 10.413 41.922 82.681 1.00 51.88 50 TYR F N 1
ATOM 8075 C CA . TYR F 1 50 ? 11.504 41.861 81.692 1.00 48.39 50 TYR F CA 1
ATOM 8076 C C . TYR F 1 50 ? 11.332 43.008 80.707 1.00 48.95 50 TYR F C 1
ATOM 8077 O O . TYR F 1 50 ? 10.281 43.534 80.610 1.00 53.33 50 TYR F O 1
ATOM 8086 N N . ILE F 1 51 ? 12.408 43.416 80.069 1.00 50.42 51 ILE F N 1
ATOM 8087 C CA . ILE F 1 51 ? 12.336 44.507 79.073 1.00 54.02 51 ILE F CA 1
ATOM 8088 C C . ILE F 1 51 ? 13.202 44.141 77.871 1.00 59.14 51 ILE F C 1
ATOM 8089 O O . ILE F 1 51 ? 14.262 43.579 78.072 1.00 55.24 51 ILE F O 1
ATOM 8094 N N . TYR F 1 52 ? 12.734 44.436 76.659 1.00 63.27 52 TYR F N 1
ATOM 8095 C CA . TYR F 1 52 ? 13.538 44.171 75.445 1.00 61.16 52 TYR F CA 1
ATOM 8096 C C . TYR F 1 52 ? 14.100 45.513 75.026 1.00 65.01 52 TYR F C 1
ATOM 8097 O O . TYR F 1 52 ? 13.347 46.426 74.834 1.00 67.46 52 TYR F O 1
ATOM 8106 N N . ILE F 1 53 ? 15.415 45.626 74.973 1.00 68.04 53 ILE F N 1
ATOM 8107 C CA . ILE F 1 53 ? 16.030 46.934 74.646 1.00 71.02 53 ILE F CA 1
ATOM 8108 C C . ILE F 1 53 ? 16.018 47.187 73.141 1.00 72.33 53 ILE F C 1
ATOM 8109 O O . ILE F 1 53 ? 16.333 48.277 72.740 1.00 80.93 53 ILE F O 1
ATOM 8114 N N . GLY F 1 54 ? 15.723 46.193 72.329 1.00 69.03 54 GLY F N 1
ATOM 8115 C CA . GLY F 1 54 ? 15.648 46.444 70.890 1.00 71.68 54 GLY F CA 1
ATOM 8116 C C . GLY F 1 54 ? 14.455 47.298 70.550 1.00 76.17 54 GLY F C 1
ATOM 8117 O O . GLY F 1 54 ? 14.515 48.046 69.585 1.00 76.46 54 GLY F O 1
ATOM 8118 N N . ALA F 1 55 ? 13.367 47.099 71.274 1.00 74.40 55 ALA F N 1
ATOM 8119 C CA . ALA F 1 55 ? 12.122 47.836 71.000 1.00 74.99 55 ALA F CA 1
ATOM 8120 C C . ALA F 1 55 ? 11.625 48.494 72.262 1.00 71.70 55 ALA F C 1
ATOM 8121 O O . ALA F 1 55 ? 10.854 49.374 72.135 1.00 74.29 55 ALA F O 1
ATOM 8123 N N . GLY F 1 56 ? 12.087 48.056 73.422 1.00 77.18 56 GLY F N 1
ATOM 8124 C CA . GLY F 1 56 ? 11.622 48.657 74.684 1.00 75.35 56 GLY F CA 1
ATOM 8125 C C . GLY F 1 56 ? 10.321 48.044 75.147 1.00 77.57 56 GLY F C 1
ATOM 8126 O O . GLY F 1 56 ? 9.692 48.616 76.017 1.00 79.00 56 GLY F O 1
ATOM 8127 N N . ASP F 1 57 ? 9.925 46.939 74.533 1.00 76.41 57 ASP F N 1
ATOM 8128 C CA . ASP F 1 57 ? 8.690 46.219 74.915 1.00 77.78 57 ASP F CA 1
ATOM 8129 C C . ASP F 1 57 ? 8.937 45.482 76.227 1.00 68.44 57 ASP F C 1
ATOM 8130 O O . ASP F 1 57 ? 9.956 44.860 76.353 1.00 61.75 57 ASP F O 1
ATOM 8135 N N . THR F 1 58 ? 7.987 45.538 77.150 1.00 69.68 58 THR F N 1
ATOM 8136 C CA . THR F 1 58 ? 8.238 44.961 78.485 1.00 68.29 58 THR F CA 1
ATOM 8137 C C . THR F 1 58 ? 7.070 44.132 78.962 1.00 62.99 58 THR F C 1
ATOM 8138 O O . THR F 1 58 ? 5.982 44.453 78.595 1.00 66.57 58 THR F O 1
ATOM 8142 N N . ASP F 1 59 ? 7.344 43.177 79.841 1.00 59.50 59 ASP F N 1
ATOM 8143 C CA . ASP F 1 59 ? 6.356 42.245 80.432 1.00 62.68 59 ASP F CA 1
ATOM 8144 C C . ASP F 1 59 ? 6.580 42.233 81.940 1.00 58.91 59 ASP F C 1
ATOM 8145 O O . ASP F 1 59 ? 7.696 42.353 82.338 1.00 52.81 59 ASP F O 1
ATOM 8150 N N . TYR F 1 60 ? 5.526 42.021 82.729 1.00 60.62 60 TYR F N 1
ATOM 8151 C CA . TYR F 1 60 ? 5.585 42.070 84.211 1.00 59.38 60 TYR F CA 1
ATOM 8152 C C . TYR F 1 60 ? 4.900 40.892 84.893 1.00 59.08 60 TYR F C 1
ATOM 8153 O O . TYR F 1 60 ? 4.126 40.224 84.297 1.00 60.62 60 TYR F O 1
ATOM 8162 N N . SER F 1 61 ? 5.193 40.706 86.169 1.00 62.01 61 SER F N 1
ATOM 8163 C CA . SER F 1 61 ? 4.542 39.706 87.037 1.00 59.17 61 SER F CA 1
ATOM 8164 C C . SER F 1 61 ? 3.146 40.199 87.367 1.00 62.91 61 SER F C 1
ATOM 8165 O O . SER F 1 61 ? 2.934 41.392 87.304 1.00 63.91 61 SER F O 1
ATOM 8168 N N . GLU F 1 62 ? 2.229 39.314 87.721 1.00 66.73 62 GLU F N 1
ATOM 8169 C CA . GLU F 1 62 ? 0.867 39.744 88.102 1.00 66.23 62 GLU F CA 1
ATOM 8170 C C . GLU F 1 62 ? 0.974 40.535 89.393 1.00 64.85 62 GLU F C 1
ATOM 8171 O O . GLU F 1 62 ? 0.171 41.406 89.637 1.00 61.75 62 GLU F O 1
ATOM 8177 N N . LYS F 1 63 ? 1.861 40.078 90.252 1.00 64.38 63 LYS F N 1
ATOM 8178 C CA . LYS F 1 63 ? 2.027 40.699 91.568 1.00 56.91 63 LYS F CA 1
ATOM 8179 C C . LYS F 1 63 ? 2.465 42.120 91.325 1.00 62.41 63 LYS F C 1
ATOM 8180 O O . LYS F 1 63 ? 2.053 43.005 92.043 1.00 68.31 63 LYS F O 1
ATOM 8186 N N . PHE F 1 64 ? 3.292 42.299 90.329 1.00 57.38 64 PHE F N 1
ATOM 8187 C CA . PHE F 1 64 ? 3.837 43.635 90.061 1.00 59.01 64 PHE F CA 1
ATOM 8188 C C . PHE F 1 64 ? 3.172 44.196 88.816 1.00 64.32 64 PHE F C 1
ATOM 8189 O O . PHE F 1 64 ? 3.758 45.017 88.135 1.00 67.45 64 PHE F O 1
ATOM 8197 N N . LYS F 1 65 ? 1.946 43.738 88.540 1.00 63.32 65 LYS F N 1
ATOM 8198 C CA . LYS F 1 65 ? 1.177 44.200 87.354 1.00 58.99 65 LYS F CA 1
ATOM 8199 C C . LYS F 1 65 ? 1.396 45.706 87.165 1.00 61.18 65 LYS F C 1
ATOM 8200 O O . LYS F 1 65 ? 2.119 46.084 86.222 1.00 65.77 65 LYS F O 1
ATOM 8206 N N . GLY F 1 66 ? 0.790 46.523 88.033 1.00 58.34 66 GLY F N 1
ATOM 8207 C CA . GLY F 1 66 ? 0.926 47.990 87.952 1.00 58.45 66 GLY F CA 1
ATOM 8208 C C . GLY F 1 66 ? 1.460 48.578 89.247 1.00 54.85 66 GLY F C 1
ATOM 8209 O O . GLY F 1 66 ? 0.710 49.321 89.911 1.00 56.30 66 GLY F O 1
ATOM 8210 N N . ARG F 1 67 ? 2.711 48.256 89.592 1.00 55.28 67 ARG F N 1
ATOM 8211 C CA . ARG F 1 67 ? 3.345 48.770 90.836 1.00 55.24 67 ARG F CA 1
ATOM 8212 C C . ARG F 1 67 ? 4.836 49.015 90.580 1.00 55.11 67 ARG F C 1
ATOM 8213 O O . ARG F 1 67 ? 5.480 49.674 91.421 1.00 57.96 67 ARG F O 1
ATOM 8221 N N . ALA F 1 68 ? 5.354 48.501 89.459 1.00 53.19 68 ALA F N 1
ATOM 8222 C CA . ALA F 1 68 ? 6.782 48.672 89.103 1.00 53.05 68 ALA F CA 1
ATOM 8223 C C . ALA F 1 68 ? 6.933 48.701 87.577 1.00 59.44 68 ALA F C 1
ATOM 8224 O O . ALA F 1 68 ? 6.646 47.672 86.934 1.00 62.10 68 ALA F O 1
ATOM 8226 N N . THR F 1 69 ? 7.366 49.841 87.031 1.00 58.03 69 THR F N 1
ATOM 8227 C CA . THR F 1 69 ? 7.553 49.993 85.563 1.00 57.73 69 THR F CA 1
ATOM 8228 C C . THR F 1 69 ? 9.043 49.877 85.224 1.00 57.41 69 THR F C 1
ATOM 8229 O O . THR F 1 69 ? 9.867 50.405 85.997 1.00 62.06 69 THR F O 1
ATOM 8233 N N . ILE F 1 70 ? 9.365 49.210 84.111 1.00 55.13 70 ILE F N 1
ATOM 8234 C CA . ILE F 1 70 ? 10.772 49.028 83.678 1.00 59.61 70 ILE F CA 1
ATOM 8235 C C . ILE F 1 70 ? 11.050 49.888 82.455 1.00 66.07 70 ILE F C 1
ATOM 8236 O O . ILE F 1 70 ? 10.217 49.926 81.593 1.00 65.76 70 ILE F O 1
ATOM 8241 N N . THR F 1 71 ? 12.214 50.521 82.385 1.00 65.04 71 THR F N 1
ATOM 8242 C CA . THR F 1 71 ? 12.528 51.395 81.244 1.00 62.79 71 THR F CA 1
ATOM 8243 C C . THR F 1 71 ? 13.979 51.211 80.815 1.00 64.04 71 THR F C 1
ATOM 8244 O O . THR F 1 71 ? 14.720 50.685 81.576 1.00 64.42 71 THR F O 1
ATOM 8248 N N . SER F 1 72 ? 14.328 51.613 79.604 1.00 68.56 72 SER F N 1
ATOM 8249 C CA . SER F 1 72 ? 15.720 51.433 79.149 1.00 67.98 72 SER F CA 1
ATOM 8250 C C . SER F 1 72 ? 16.243 52.736 78.563 1.00 72.62 72 SER F C 1
ATOM 8251 O O . SER F 1 72 ? 15.530 53.317 77.784 1.00 74.59 72 SER F O 1
ATOM 8254 N N . ASP F 1 73 ? 17.413 53.190 78.999 1.00 72.41 73 ASP F N 1
ATOM 8255 C CA . ASP F 1 73 ? 18.028 54.380 78.376 1.00 73.43 73 ASP F CA 1
ATOM 8256 C C . ASP F 1 73 ? 19.144 53.844 77.497 1.00 76.58 73 ASP F C 1
ATOM 8257 O O . ASP F 1 73 ? 20.181 53.543 77.983 1.00 78.21 73 ASP F O 1
ATOM 8262 N N . THR F 1 74 ? 18.913 53.789 76.208 1.00 77.56 74 THR F N 1
ATOM 8263 C CA . THR F 1 74 ? 19.861 53.133 75.304 1.00 82.17 74 THR F CA 1
ATOM 8264 C C . THR F 1 74 ? 21.216 53.790 75.380 1.00 81.62 74 THR F C 1
ATOM 8265 O O . THR F 1 74 ? 22.195 53.072 75.326 1.00 83.98 74 THR F O 1
ATOM 8269 N N . SER F 1 75 ? 21.213 55.116 75.423 1.00 83.77 75 SER F N 1
ATOM 8270 C CA . SER F 1 75 ? 22.423 55.964 75.366 1.00 80.95 75 SER F CA 1
ATOM 8271 C C . SER F 1 75 ? 23.334 55.621 76.532 1.00 84.04 75 SER F C 1
ATOM 8272 O O . SER F 1 75 ? 24.535 55.471 76.320 1.00 82.81 75 SER F O 1
ATOM 8275 N N . ALA F 1 76 ? 22.781 55.629 77.735 1.00 87.07 76 ALA F N 1
ATOM 8276 C CA . ALA F 1 76 ? 23.542 55.202 78.926 1.00 86.16 76 ALA F CA 1
ATOM 8277 C C . ALA F 1 76 ? 23.705 53.688 78.877 1.00 85.42 76 ALA F C 1
ATOM 8278 O O . ALA F 1 76 ? 24.626 53.175 79.515 1.00 81.73 76 ALA F O 1
ATOM 8280 N N . SER F 1 77 ? 22.858 53.045 78.080 1.00 82.64 77 SER F N 1
ATOM 8281 C CA . SER F 1 77 ? 22.848 51.576 77.989 1.00 74.74 77 SER F CA 1
ATOM 8282 C C . SER F 1 77 ? 22.568 51.078 79.387 1.00 69.62 77 SER F C 1
ATOM 8283 O O . SER F 1 77 ? 23.304 50.267 79.821 1.00 71.36 77 SER F O 1
ATOM 8286 N N . THR F 1 78 ? 21.543 51.601 80.033 1.00 70.57 78 THR F N 1
ATOM 8287 C CA . THR F 1 78 ? 21.198 51.227 81.415 1.00 69.05 78 THR F CA 1
ATOM 8288 C C . THR F 1 78 ? 19.691 51.021 81.488 1.00 68.86 78 THR F C 1
ATOM 8289 O O . THR F 1 78 ? 18.976 51.673 80.758 1.00 66.46 78 THR F O 1
ATOM 8293 N N . VAL F 1 79 ? 19.259 50.135 82.373 1.00 70.18 79 VAL F N 1
ATOM 8294 C CA . VAL F 1 79 ? 17.829 49.763 82.549 1.00 65.98 79 VAL F CA 1
ATOM 8295 C C . VAL F 1 79 ? 17.451 50.125 83.969 1.00 62.09 79 VAL F C 1
ATOM 8296 O O . VAL F 1 79 ? 18.284 49.983 84.817 1.00 62.03 79 VAL F O 1
ATOM 8300 N N . TYR F 1 80 ? 16.228 50.580 84.177 1.00 62.52 80 TYR F N 1
ATOM 8301 C CA . TYR F 1 80 ? 15.810 51.036 85.514 1.00 63.14 80 TYR F CA 1
ATOM 8302 C C . TYR F 1 80 ? 14.534 50.328 85.884 1.00 61.77 80 TYR F C 1
ATOM 8303 O O . TYR F 1 80 ? 13.725 50.161 85.013 1.00 61.95 80 TYR F O 1
ATOM 8312 N N . MET F 1 81 ? 14.408 49.946 87.145 1.00 57.77 81 MET F N 1
ATOM 8313 C CA . MET F 1 81 ? 13.179 49.312 87.636 1.00 54.72 81 MET F CA 1
ATOM 8314 C C . MET F 1 81 ? 12.654 50.278 88.671 1.00 56.29 81 MET F C 1
ATOM 8315 O O . MET F 1 81 ? 13.369 50.547 89.564 1.00 63.20 81 MET F O 1
ATOM 8320 N N . GLU F 1 82 ? 11.445 50.776 88.551 1.00 54.67 82 GLU F N 1
ATOM 8321 C CA . GLU F 1 82 ? 10.981 51.699 89.594 1.00 56.90 82 GLU F CA 1
ATOM 8322 C C . GLU F 1 82 ? 9.824 51.011 90.275 1.00 55.83 82 GLU F C 1
ATOM 8323 O O . GLU F 1 82 ? 9.034 50.467 89.575 1.00 59.89 82 GLU F O 1
ATOM 8329 N N . LEU F 1 83 ? 9.806 50.961 91.589 1.00 50.38 83 LEU F N 1
ATOM 8330 C CA . LEU F 1 83 ? 8.690 50.283 92.267 1.00 52.48 83 LEU F CA 1
ATOM 8331 C C . LEU F 1 83 ? 8.042 51.358 93.103 1.00 53.00 83 LEU F C 1
ATOM 8332 O O . LEU F 1 83 ? 8.758 52.087 93.716 1.00 53.62 83 LEU F O 1
ATOM 8337 N N . SER F 1 84 ? 6.729 51.448 93.067 1.00 52.84 84 SER F N 1
ATOM 8338 C CA . SER F 1 84 ? 6.035 52.569 93.719 1.00 53.17 84 SER F CA 1
ATOM 8339 C C . SER F 1 84 ? 5.205 52.091 94.885 1.00 54.33 84 SER F C 1
ATOM 8340 O O . SER F 1 84 ? 5.109 50.905 95.050 1.00 51.99 84 SER F O 1
ATOM 8343 N N . SER F 1 85 ? 4.775 53.042 95.713 1.00 56.32 85 SER F N 1
ATOM 8344 C CA . SER F 1 85 ? 3.864 52.823 96.855 1.00 51.53 85 SER F CA 1
ATOM 8345 C C . SER F 1 85 ? 4.346 51.610 97.601 1.00 53.94 85 SER F C 1
ATOM 8346 O O . SER F 1 85 ? 3.582 50.691 97.787 1.00 48.28 85 SER F O 1
ATOM 8349 N N . LEU F 1 86 ? 5.589 51.725 98.024 1.00 54.01 86 LEU F N 1
ATOM 8350 C CA . LEU F 1 86 ? 6.361 50.696 98.717 1.00 47.88 86 LEU F CA 1
ATOM 8351 C C . LEU F 1 86 ? 5.720 50.371 100.039 1.00 51.31 86 LEU F C 1
ATOM 8352 O O . LEU F 1 86 ? 5.221 51.247 100.686 1.00 48.81 86 LEU F O 1
ATOM 8357 N N . ARG F 1 87 ? 5.777 49.097 100.361 1.00 55.15 87 ARG F N 1
ATOM 8358 C CA . ARG F 1 87 ? 5.275 48.513 101.608 1.00 53.93 87 ARG F CA 1
ATOM 8359 C C . ARG F 1 87 ? 6.470 47.922 102.338 1.00 55.18 87 ARG F C 1
ATOM 8360 O O . ARG F 1 87 ? 7.529 47.779 101.782 1.00 54.36 87 ARG F O 1
ATOM 8368 N N . SER F 1 88 ? 6.263 47.595 103.592 1.00 56.06 88 SER F N 1
ATOM 8369 C CA . SER F 1 88 ? 7.345 47.070 104.441 1.00 54.36 88 SER F CA 1
ATOM 8370 C C . SER F 1 88 ? 7.742 45.679 103.956 1.00 55.33 88 SER F C 1
ATOM 8371 O O . SER F 1 88 ? 8.767 45.203 104.360 1.00 49.96 88 SER F O 1
ATOM 8374 N N . GLU F 1 89 ? 6.933 45.070 103.103 1.00 56.68 89 GLU F N 1
ATOM 8375 C CA . GLU F 1 89 ? 7.223 43.690 102.664 1.00 53.96 89 GLU F CA 1
ATOM 8376 C C . GLU F 1 89 ? 7.974 43.711 101.355 1.00 51.83 89 GLU F C 1
ATOM 8377 O O . GLU F 1 89 ? 8.281 42.674 100.868 1.00 52.05 89 GLU F O 1
ATOM 8383 N N . ASP F 1 90 ? 8.320 44.890 100.879 1.00 50.15 90 ASP F N 1
ATOM 8384 C CA . ASP F 1 90 ? 9.048 45.036 99.597 1.00 50.34 90 ASP F CA 1
ATOM 8385 C C . ASP F 1 90 ? 10.538 45.158 99.867 1.00 47.54 90 ASP F C 1
ATOM 8386 O O . ASP F 1 90 ? 11.269 45.510 98.986 1.00 43.91 90 ASP F O 1
ATOM 8391 N N . THR F 1 91 ? 10.922 44.782 101.061 1.00 48.26 91 THR F N 1
ATOM 8392 C CA . THR F 1 91 ? 12.309 44.890 101.522 1.00 45.95 91 THR F CA 1
ATOM 8393 C C . THR F 1 91 ? 13.032 43.661 101.013 1.00 45.63 91 THR F C 1
ATOM 8394 O O . THR F 1 91 ? 12.806 42.642 101.535 1.00 49.55 91 THR F O 1
ATOM 8398 N N . ALA F 1 92 ? 13.844 43.807 99.992 1.00 43.53 92 ALA F N 1
ATOM 8399 C CA . ALA F 1 92 ? 14.617 42.686 99.451 1.00 41.34 92 ALA F CA 1
ATOM 8400 C C . ALA F 1 92 ? 15.783 43.201 98.636 1.00 39.76 92 ALA F C 1
ATOM 8401 O O . ALA F 1 92 ? 15.952 44.367 98.543 1.00 40.69 92 ALA F O 1
ATOM 8403 N N . VAL F 1 93 ? 16.574 42.286 98.113 1.00 40.57 93 VAL F N 1
ATOM 8404 C CA . VAL F 1 93 ? 17.723 42.625 97.248 1.00 37.89 93 VAL F CA 1
ATOM 8405 C C . VAL F 1 93 ? 17.262 42.316 95.845 1.00 37.88 93 VAL F C 1
ATOM 8406 O O . VAL F 1 93 ? 17.034 41.207 95.561 1.00 37.45 93 VAL F O 1
ATOM 8410 N N . TYR F 1 94 ? 17.120 43.350 95.044 1.00 38.53 94 TYR F N 1
ATOM 8411 C CA . TYR F 1 94 ? 16.666 43.265 93.653 1.00 37.69 94 TYR F CA 1
ATOM 8412 C C . TYR F 1 94 ? 17.864 43.024 92.761 1.00 40.71 94 TYR F C 1
ATOM 8413 O O . TYR F 1 94 ? 18.809 43.755 92.867 1.00 41.13 94 TYR F O 1
ATOM 8422 N N . TYR F 1 95 ? 17.752 42.038 91.882 1.00 39.63 95 TYR F N 1
ATOM 8423 C CA . TYR F 1 95 ? 18.860 41.671 90.983 1.00 43.35 95 TYR F CA 1
ATOM 8424 C C . TYR F 1 95 ? 18.339 41.787 89.564 1.00 44.72 95 TYR F C 1
ATOM 8425 O O . TYR F 1 95 ? 17.198 41.803 89.405 1.00 44.35 95 TYR F O 1
ATOM 8434 N N . CYS F 1 96 ? 19.217 41.886 88.585 1.00 45.52 96 CYS F N 1
ATOM 8435 C CA . CYS F 1 96 ? 18.808 41.904 87.170 1.00 46.28 96 CYS F CA 1
ATOM 8436 C C . CYS F 1 96 ? 19.658 40.839 86.489 1.00 45.51 96 CYS F C 1
ATOM 8437 O O . CYS F 1 96 ? 20.736 40.674 86.913 1.00 47.70 96 CYS F O 1
ATOM 8440 N N . ALA F 1 97 ? 19.118 40.159 85.472 1.00 41.89 97 ALA F N 1
ATOM 8441 C CA . ALA F 1 97 ? 19.856 39.094 84.755 1.00 43.86 97 ALA F CA 1
ATOM 8442 C C . ALA F 1 97 ? 20.326 39.576 83.377 1.00 49.15 97 ALA F C 1
ATOM 8443 O O . ALA F 1 97 ? 20.016 40.728 83.015 1.00 52.66 97 ALA F O 1
ATOM 8445 N N . GLY F 1 98 ? 21.046 38.719 82.646 1.00 47.71 98 GLY F N 1
ATOM 8446 C CA . GLY F 1 98 ? 21.556 39.068 81.306 1.00 49.49 98 GLY F CA 1
ATOM 8447 C C . GLY F 1 98 ? 20.735 38.420 80.204 1.00 53.56 98 GLY F C 1
ATOM 8448 O O . GLY F 1 98 ? 19.924 37.526 80.519 1.00 51.21 98 GLY F O 1
ATOM 8449 N N . THR F 1 99 ? 20.940 38.856 78.956 1.00 50.25 99 THR F N 1
ATOM 8450 C CA . THR F 1 99 ? 20.206 38.312 77.780 1.00 51.98 99 THR F CA 1
ATOM 8451 C C . THR F 1 99 ? 18.698 38.308 78.062 1.00 50.61 99 THR F C 1
ATOM 8452 O O . THR F 1 99 ? 18.176 39.356 78.493 1.00 50.84 99 THR F O 1
ATOM 8456 N N . GLY F 1 100 ? 18.030 37.177 77.812 1.00 49.18 100 GLY F N 1
ATOM 8457 C CA . GLY F 1 100 ? 16.578 37.055 78.044 1.00 47.62 100 GLY F CA 1
ATOM 8458 C C . GLY F 1 100 ? 16.226 35.741 78.720 1.00 45.33 100 GLY F C 1
ATOM 8459 O O . GLY F 1 100 ? 16.404 35.644 79.950 1.00 48.27 100 GLY F O 1
ATOM 8460 N N . THR F 1 101 ? 15.743 34.765 77.943 1.00 40.78 101 THR F N 1
ATOM 8461 C CA . THR F 1 101 ? 15.365 33.435 78.490 1.00 43.15 101 THR F CA 1
ATOM 8462 C C . THR F 1 101 ? 16.530 32.877 79.316 1.00 46.26 101 THR F C 1
ATOM 8463 O O . THR F 1 101 ? 16.309 32.544 80.497 1.00 46.68 101 THR F O 1
ATOM 8467 N N . ARG F 1 102 ? 17.717 32.783 78.708 1.00 50.76 102 ARG F N 1
ATOM 8468 C CA . ARG F 1 102 ? 18.923 32.261 79.406 1.00 49.75 102 ARG F CA 1
ATOM 8469 C C . ARG F 1 102 ? 19.317 33.233 80.524 1.00 52.65 102 ARG F C 1
ATOM 8470 O O . ARG F 1 102 ? 19.702 34.376 80.206 1.00 59.19 102 ARG F O 1
ATOM 8478 N N . PHE F 1 103 ? 19.220 32.787 81.781 1.00 44.84 103 PHE F N 1
ATOM 8479 C CA . PHE F 1 103 ? 19.567 33.633 82.942 1.00 45.96 103 PHE F CA 1
ATOM 8480 C C . PHE F 1 103 ? 21.058 33.675 83.191 1.00 43.32 103 PHE F C 1
ATOM 8481 O O . PHE F 1 103 ? 21.457 33.619 84.284 1.00 42.62 103 PHE F O 1
ATOM 8489 N N . VAL F 1 104 ? 21.849 33.844 82.152 1.00 47.93 104 VAL F N 1
ATOM 8490 C CA . VAL F 1 104 ? 23.302 34.074 82.320 1.00 41.94 104 VAL F CA 1
ATOM 8491 C C . VAL F 1 104 ? 23.488 35.556 82.551 1.00 43.59 104 VAL F C 1
ATOM 8492 O O . VAL F 1 104 ? 22.593 36.316 82.299 1.00 45.83 104 VAL F O 1
ATOM 8496 N N . TYR F 1 105 ? 24.693 35.943 82.887 1.00 42.46 105 TYR F N 1
ATOM 8497 C CA . TYR F 1 105 ? 25.043 37.346 83.192 1.00 44.20 105 TYR F CA 1
ATOM 8498 C C . TYR F 1 105 ? 24.234 37.730 84.384 1.00 42.60 105 TYR F C 1
ATOM 8499 O O . TYR F 1 105 ? 23.257 38.433 84.371 1.00 43.51 105 TYR F O 1
ATOM 8508 N N . TRP F 1 106 ? 24.653 37.134 85.455 1.00 40.75 106 TRP F N 1
ATOM 8509 C CA . TRP F 1 106 ? 23.844 37.668 86.585 1.00 41.56 106 TRP F CA 1
ATOM 8510 C C . TRP F 1 106 ? 24.414 39.014 87.052 1.00 43.06 106 TRP F C 1
ATOM 8511 O O . TRP F 1 106 ? 25.626 39.243 86.865 1.00 49.41 106 TRP F O 1
ATOM 8522 N N . GLY F 1 107 ? 23.565 39.857 87.649 1.00 43.77 107 GLY F N 1
ATOM 8523 C CA . GLY F 1 107 ? 23.987 41.184 88.141 1.00 43.83 107 GLY F CA 1
ATOM 8524 C C . GLY F 1 107 ? 24.470 41.133 89.581 1.00 43.04 107 GLY F C 1
ATOM 8525 O O . GLY F 1 107 ? 24.671 40.017 90.099 1.00 45.14 107 GLY F O 1
ATOM 8526 N N . GLN F 1 108 ? 24.645 42.303 90.204 1.00 47.45 108 GLN F N 1
ATOM 8527 C CA . GLN F 1 108 ? 25.121 42.387 91.612 1.00 42.17 108 GLN F CA 1
ATOM 8528 C C . GLN F 1 108 ? 23.950 42.123 92.566 1.00 46.33 108 GLN F C 1
ATOM 8529 O O . GLN F 1 108 ? 23.887 41.012 93.129 1.00 47.01 108 GLN F O 1
ATOM 8535 N N . GLY F 1 109 ? 23.065 43.111 92.734 1.00 45.38 109 GLY F N 1
ATOM 8536 C CA . GLY F 1 109 ? 21.913 42.979 93.626 1.00 41.18 109 GLY F CA 1
ATOM 8537 C C . GLY F 1 109 ? 21.852 44.262 94.379 1.00 40.39 109 GLY F C 1
ATOM 8538 O O . GLY F 1 109 ? 22.848 44.607 94.889 1.00 46.15 109 GLY F O 1
ATOM 8539 N N . THR F 1 110 ? 20.735 44.960 94.409 1.00 38.01 110 THR F N 1
ATOM 8540 C CA . THR F 1 110 ? 20.708 46.231 95.149 1.00 38.88 110 THR F CA 1
ATOM 8541 C C . THR F 1 110 ? 19.794 46.067 96.339 1.00 43.28 110 THR F C 1
ATOM 8542 O O . THR F 1 110 ? 18.737 45.628 96.108 1.00 47.85 110 THR F O 1
ATOM 8546 N N . LEU F 1 111 ? 20.181 46.440 97.550 1.00 41.00 111 LEU F N 1
ATOM 8547 C CA . LEU F 1 111 ? 19.254 46.202 98.679 1.00 40.53 111 LEU F CA 1
ATOM 8548 C C . LEU F 1 111 ? 18.303 47.367 98.824 1.00 39.73 111 LEU F C 1
ATOM 8549 O O . LEU F 1 111 ? 18.745 48.434 98.729 1.00 44.64 111 LEU F O 1
ATOM 8554 N N . VAL F 1 112 ? 17.020 47.111 98.965 1.00 36.09 112 VAL F N 1
ATOM 8555 C CA . VAL F 1 112 ? 16.049 48.201 99.204 1.00 40.52 112 VAL F CA 1
ATOM 8556 C C . VAL F 1 112 ? 15.399 47.889 100.533 1.00 42.21 112 VAL F C 1
ATOM 8557 O O . VAL F 1 112 ? 14.800 46.871 100.631 1.00 42.26 112 VAL F O 1
ATOM 8561 N N . THR F 1 113 ? 15.491 48.800 101.488 1.00 44.72 113 THR F N 1
ATOM 8562 C CA . THR F 1 113 ? 14.926 48.575 102.829 1.00 45.65 113 THR F CA 1
ATOM 8563 C C . THR F 1 113 ? 13.740 49.496 103.032 1.00 41.36 113 THR F C 1
ATOM 8564 O O . THR F 1 113 ? 13.938 50.644 102.982 1.00 40.88 113 THR F O 1
ATOM 8568 N N . VAL F 1 114 ? 12.552 48.968 103.271 1.00 42.41 114 VAL F N 1
ATOM 8569 C CA . VAL F 1 114 ? 11.385 49.858 103.486 1.00 46.16 114 VAL F CA 1
ATOM 8570 C C . VAL F 1 114 ? 10.981 49.725 104.946 1.00 53.92 114 VAL F C 1
ATOM 8571 O O . VAL F 1 114 ? 10.570 48.662 105.312 1.00 57.06 114 VAL F O 1
ATOM 8575 N N . SER F 1 115 ? 11.104 50.784 105.736 1.00 53.32 115 SER F N 1
ATOM 8576 C CA . SER F 1 115 ? 10.720 50.693 107.160 1.00 58.04 115 SER F CA 1
ATOM 8577 C C . SER F 1 115 ? 10.026 51.972 107.574 1.00 55.13 115 SER F C 1
ATOM 8578 O O . SER F 1 115 ? 10.375 53.000 107.071 1.00 52.32 115 SER F O 1
ATOM 8581 N N . SER F 1 116 ? 9.088 51.872 108.504 1.00 56.54 116 SER F N 1
ATOM 8582 C CA . SER F 1 116 ? 8.407 53.082 109.020 1.00 61.17 116 SER F CA 1
ATOM 8583 C C . SER F 1 116 ? 9.295 53.752 110.063 1.00 63.13 116 SER F C 1
ATOM 8584 O O . SER F 1 116 ? 9.009 54.875 110.441 1.00 65.41 116 SER F O 1
ATOM 8587 N N . ALA F 1 117 ? 10.358 53.060 110.445 1.00 60.81 117 ALA F N 1
ATOM 8588 C CA . ALA F 1 117 ? 11.311 53.492 111.475 1.00 55.94 117 ALA F CA 1
ATOM 8589 C C . ALA F 1 117 ? 12.252 54.590 111.023 1.00 48.13 117 ALA F C 1
ATOM 8590 O O . ALA F 1 117 ? 12.709 54.565 109.938 1.00 43.11 117 ALA F O 1
ATOM 8592 N N . SER F 1 118 ? 12.601 55.428 111.988 1.00 52.32 118 SER F N 1
ATOM 8593 C CA . SER F 1 118 ? 13.535 56.569 111.922 1.00 47.86 118 SER F CA 1
ATOM 8594 C C . SER F 1 118 ? 14.784 56.196 112.701 1.00 40.98 118 SER F C 1
ATOM 8595 O O . SER F 1 118 ? 14.678 55.435 113.568 1.00 44.70 118 SER F O 1
ATOM 8598 N N . THR F 1 119 ? 15.873 56.881 112.454 1.00 36.57 119 THR F N 1
ATOM 8599 C CA . THR F 1 119 ? 17.182 56.516 113.010 1.00 37.39 119 THR F CA 1
ATOM 8600 C C . THR F 1 119 ? 17.126 56.375 114.521 1.00 42.04 119 THR F C 1
ATOM 8601 O O . THR F 1 119 ? 16.806 57.334 115.183 1.00 43.41 119 THR F O 1
ATOM 8605 N N . LYS F 1 120 ? 17.518 55.201 115.007 1.00 38.97 120 LYS F N 1
ATOM 8606 C CA . LYS F 1 120 ? 17.563 54.855 116.432 1.00 33.82 120 LYS F CA 1
ATOM 8607 C C . LYS F 1 120 ? 18.902 54.236 116.759 1.00 32.31 120 LYS F C 1
ATOM 8608 O O . LYS F 1 120 ? 19.410 53.533 115.974 1.00 36.68 120 LYS F O 1
ATOM 8614 N N . GLY F 1 121 ? 19.451 54.604 117.895 1.00 33.67 121 GLY F N 1
ATOM 8615 C CA . GLY F 1 121 ? 20.667 54.030 118.476 1.00 35.09 121 GLY F CA 1
ATOM 8616 C C . GLY F 1 121 ? 20.339 52.698 119.090 1.00 34.15 121 GLY F C 1
ATOM 8617 O O . GLY F 1 121 ? 19.203 52.426 119.322 1.00 37.10 121 GLY F O 1
ATOM 8618 N N . PRO F 1 122 ? 21.292 51.818 119.362 1.00 35.03 122 PRO F N 1
ATOM 8619 C CA . PRO F 1 122 ? 20.965 50.524 119.830 1.00 34.62 122 PRO F CA 1
ATOM 8620 C C . PRO F 1 122 ? 20.954 50.476 121.340 1.00 34.54 122 PRO F C 1
ATOM 8621 O O . PRO F 1 122 ? 21.627 51.206 121.913 1.00 41.49 122 PRO F O 1
ATOM 8625 N N . SER F 1 123 ? 20.093 49.647 121.882 1.00 33.39 123 SER F N 1
ATOM 8626 C CA . SER F 1 123 ? 20.061 49.441 123.327 1.00 29.94 123 SER F CA 1
ATOM 8627 C C . SER F 1 123 ? 20.874 48.188 123.559 1.00 31.67 123 SER F C 1
ATOM 8628 O O . SER F 1 123 ? 20.329 47.180 123.423 1.00 37.10 123 SER F O 1
ATOM 8631 N N . VAL F 1 124 ? 22.139 48.293 123.921 1.00 31.70 124 VAL F N 1
ATOM 8632 C CA . VAL F 1 124 ? 23.018 47.118 124.126 1.00 23.67 124 VAL F CA 1
ATOM 8633 C C . VAL F 1 124 ? 22.698 46.403 125.422 1.00 28.81 124 VAL F C 1
ATOM 8634 O O . VAL F 1 124 ? 22.446 47.032 126.349 1.00 33.65 124 VAL F O 1
ATOM 8638 N N . PHE F 1 125 ? 22.668 45.091 125.416 1.00 26.38 125 PHE F N 1
ATOM 8639 C CA . PHE F 1 125 ? 22.417 44.317 126.639 1.00 29.45 125 PHE F CA 1
ATOM 8640 C C . PHE F 1 125 ? 23.538 43.313 126.782 1.00 32.97 125 PHE F C 1
ATOM 8641 O O . PHE F 1 125 ? 23.695 42.550 125.926 1.00 33.16 125 PHE F O 1
ATOM 8649 N N . PRO F 1 126 ? 24.297 43.278 127.879 1.00 39.68 126 PRO F N 1
ATOM 8650 C CA . PRO F 1 126 ? 25.380 42.343 127.994 1.00 37.81 126 PRO F CA 1
ATOM 8651 C C . PRO F 1 126 ? 24.962 40.985 128.527 1.00 35.81 126 PRO F C 1
ATOM 8652 O O . PRO F 1 126 ? 24.038 40.922 129.225 1.00 35.49 126 PRO F O 1
ATOM 8656 N N . LEU F 1 127 ? 25.658 39.951 128.104 1.00 34.48 127 LEU F N 1
ATOM 8657 C CA . LEU F 1 127 ? 25.306 38.593 128.545 1.00 34.68 127 LEU F CA 1
ATOM 8658 C C . LEU F 1 127 ? 26.519 37.917 129.141 1.00 37.26 127 LEU F C 1
ATOM 8659 O O . LEU F 1 127 ? 27.534 37.847 128.527 1.00 34.64 127 LEU F O 1
ATOM 8664 N N . ALA F 1 128 ? 26.315 37.352 130.301 1.00 38.39 128 ALA F N 1
ATOM 8665 C CA . ALA F 1 128 ? 27.368 36.587 130.958 1.00 38.01 128 ALA F CA 1
ATOM 8666 C C . ALA F 1 128 ? 26.825 35.211 131.279 1.00 42.30 128 ALA F C 1
ATOM 8667 O O . ALA F 1 128 ? 25.635 34.981 131.151 1.00 40.66 128 ALA F O 1
ATOM 8669 N N . PRO F 1 129 ? 27.711 34.310 131.709 1.00 46.57 129 PRO F N 1
ATOM 8670 C CA . PRO F 1 129 ? 27.365 32.931 132.021 1.00 47.30 129 PRO F CA 1
ATOM 8671 C C . PRO F 1 129 ? 26.517 32.636 133.270 1.00 53.15 129 PRO F C 1
ATOM 8672 O O . PRO F 1 129 ? 26.703 33.339 134.235 1.00 48.24 129 PRO F O 1
ATOM 8676 N N . SER F 1 130 ? 25.643 31.607 133.176 1.00 55.77 130 SER F N 1
ATOM 8677 C CA . SER F 1 130 ? 24.672 31.100 134.194 1.00 56.31 130 SER F CA 1
ATOM 8678 C C . SER F 1 130 ? 25.022 29.656 134.572 1.00 59.15 130 SER F C 1
ATOM 8679 O O . SER F 1 130 ? 24.886 29.291 135.775 1.00 52.03 130 SER F O 1
ATOM 8682 N N . THR F 1 138 ? 35.719 27.981 126.615 1.00 43.06 138 THR F N 1
ATOM 8683 C CA . THR F 1 138 ? 35.342 27.447 127.939 1.00 48.81 138 THR F CA 1
ATOM 8684 C C . THR F 1 138 ? 34.179 28.250 128.507 1.00 54.86 138 THR F C 1
ATOM 8685 O O . THR F 1 138 ? 33.323 27.620 129.087 1.00 59.30 138 THR F O 1
ATOM 8689 N N . ALA F 1 139 ? 34.161 29.575 128.373 1.00 54.53 139 ALA F N 1
ATOM 8690 C CA . ALA F 1 139 ? 33.043 30.396 128.891 1.00 48.63 139 ALA F CA 1
ATOM 8691 C C . ALA F 1 139 ? 32.589 31.358 127.810 1.00 47.11 139 ALA F C 1
ATOM 8692 O O . ALA F 1 139 ? 33.448 31.874 127.173 1.00 49.00 139 ALA F O 1
ATOM 8694 N N . ALA F 1 140 ? 31.302 31.629 127.669 1.00 44.38 140 ALA F N 1
ATOM 8695 C CA . ALA F 1 140 ? 30.889 32.500 126.557 1.00 42.17 140 ALA F CA 1
ATOM 8696 C C . ALA F 1 140 ? 30.250 33.801 127.007 1.00 42.25 140 ALA F C 1
ATOM 8697 O O . ALA F 1 140 ? 29.261 33.773 127.685 1.00 42.91 140 ALA F O 1
ATOM 8699 N N . LEU F 1 141 ? 30.750 34.885 126.444 1.00 41.61 141 LEU F N 1
ATOM 8700 C CA . LEU F 1 141 ? 30.303 36.266 126.709 1.00 40.94 141 LEU F CA 1
ATOM 8701 C C . LEU F 1 141 ? 29.553 36.799 125.499 1.00 36.96 141 LEU F C 1
ATOM 8702 O O . LEU F 1 141 ? 30.034 36.615 124.465 1.00 36.99 141 LEU F O 1
ATOM 8707 N N . GLY F 1 142 ? 28.461 37.508 125.687 1.00 32.91 142 GLY F N 1
ATOM 8708 C CA . GLY F 1 142 ? 27.740 38.025 124.525 1.00 34.05 142 GLY F CA 1
ATOM 8709 C C . GLY F 1 142 ? 27.217 39.416 124.711 1.00 33.53 142 GLY F C 1
ATOM 8710 O O . GLY F 1 142 ? 27.267 39.872 125.789 1.00 39.29 142 GLY F O 1
ATOM 8711 N N . CYS F 1 143 ? 26.879 40.079 123.622 1.00 29.36 143 CYS F N 1
ATOM 8712 C CA . CYS F 1 143 ? 26.237 41.403 123.680 1.00 28.58 143 CYS F CA 1
ATOM 8713 C C . CYS F 1 143 ? 25.131 41.423 122.650 1.00 28.45 143 CYS F C 1
ATOM 8714 O O . CYS F 1 143 ? 25.426 41.232 121.550 1.00 28.82 143 CYS F O 1
ATOM 8717 N N . LEU F 1 144 ? 23.911 41.718 123.051 1.00 28.79 144 LEU F N 1
ATOM 8718 C CA . LEU F 1 144 ? 22.791 41.871 122.111 1.00 23.19 144 LEU F CA 1
ATOM 8719 C C . LEU F 1 144 ? 22.497 43.352 121.933 1.00 25.15 144 LEU F C 1
ATOM 8720 O O . LEU F 1 144 ? 22.189 43.983 122.852 1.00 25.14 144 LEU F O 1
ATOM 8725 N N . VAL F 1 145 ? 22.581 43.807 120.707 1.00 27.07 145 VAL F N 1
ATOM 8726 C CA . VAL F 1 145 ? 22.298 45.160 120.207 1.00 23.39 145 VAL F CA 1
ATOM 8727 C C . VAL F 1 145 ? 20.868 45.049 119.719 1.00 26.54 145 VAL F C 1
ATOM 8728 O O . VAL F 1 145 ? 20.676 44.384 118.766 1.00 28.45 145 VAL F O 1
ATOM 8732 N N . LYS F 1 146 ? 19.923 45.718 120.354 1.00 23.90 146 LYS F N 1
ATOM 8733 C CA . LYS F 1 146 ? 18.493 45.581 120.037 1.00 26.03 146 LYS F CA 1
ATOM 8734 C C . LYS F 1 146 ? 17.901 46.875 119.517 1.00 29.28 146 LYS F C 1
ATOM 8735 O O . LYS F 1 146 ? 18.354 47.869 119.867 1.00 32.90 146 LYS F O 1
ATOM 8741 N N . ASP F 1 147 ? 16.937 46.792 118.628 1.00 34.10 147 ASP F N 1
ATOM 8742 C CA . ASP F 1 147 ? 16.190 47.965 118.146 1.00 31.34 147 ASP F CA 1
ATOM 8743 C C . ASP F 1 147 ? 17.059 49.111 117.654 1.00 35.70 147 ASP F C 1
ATOM 8744 O O . ASP F 1 147 ? 17.192 50.049 118.363 1.00 39.94 147 ASP F O 1
ATOM 8749 N N . TYR F 1 148 ? 17.652 49.005 116.479 1.00 40.54 148 TYR F N 1
ATOM 8750 C CA . TYR F 1 148 ? 18.408 50.147 115.937 1.00 32.69 148 TYR F CA 1
ATOM 8751 C C . TYR F 1 148 ? 18.079 50.286 114.476 1.00 33.10 148 TYR F C 1
ATOM 8752 O O . TYR F 1 148 ? 17.849 49.348 113.868 1.00 36.36 148 TYR F O 1
ATOM 8761 N N . PHE F 1 149 ? 17.953 51.492 113.998 1.00 34.76 149 PHE F N 1
ATOM 8762 C CA . PHE F 1 149 ? 17.690 51.726 112.577 1.00 35.64 149 PHE F CA 1
ATOM 8763 C C . PHE F 1 149 ? 18.591 52.856 112.142 1.00 32.84 149 PHE F C 1
ATOM 8764 O O . PHE F 1 149 ? 18.660 53.755 112.844 1.00 33.35 149 PHE F O 1
ATOM 8772 N N . PRO F 1 150 ? 19.326 52.835 111.035 1.00 32.32 150 PRO F N 1
ATOM 8773 C CA . PRO F 1 150 ? 19.429 51.727 110.165 1.00 34.87 150 PRO F CA 1
ATOM 8774 C C . PRO F 1 150 ? 20.708 50.931 110.329 1.00 35.61 150 PRO F C 1
ATOM 8775 O O . PRO F 1 150 ? 21.274 50.971 111.333 1.00 38.08 150 PRO F O 1
ATOM 8779 N N . GLU F 1 151 ? 21.025 50.154 109.323 1.00 32.54 151 GLU F N 1
ATOM 8780 C CA . GLU F 1 151 ? 22.263 49.375 109.239 1.00 33.05 151 GLU F CA 1
ATOM 8781 C C . GLU F 1 151 ? 23.366 50.310 108.773 1.00 29.02 151 GLU F C 1
ATOM 8782 O O . GLU F 1 151 ? 23.076 51.246 108.127 1.00 26.64 151 GLU F O 1
ATOM 8788 N N . PRO F 1 152 ? 24.654 50.050 109.005 1.00 26.40 152 PRO F N 1
ATOM 8789 C CA . PRO F 1 152 ? 25.145 49.056 109.923 1.00 30.51 152 PRO F CA 1
ATOM 8790 C C . PRO F 1 152 ? 25.544 49.381 111.354 1.00 33.52 152 PRO F C 1
ATOM 8791 O O . PRO F 1 152 ? 25.382 50.446 111.784 1.00 33.29 152 PRO F O 1
ATOM 8795 N N . VAL F 1 153 ? 26.035 48.348 112.027 1.00 34.83 153 VAL F N 1
ATOM 8796 C CA . VAL F 1 153 ? 26.580 48.385 113.405 1.00 31.00 153 VAL F CA 1
ATOM 8797 C C . VAL F 1 153 ? 27.839 47.552 113.376 1.00 33.52 153 VAL F C 1
ATOM 8798 O O . VAL F 1 153 ? 27.775 46.509 112.834 1.00 40.01 153 VAL F O 1
ATOM 8802 N N . THR F 1 154 ? 28.938 48.056 113.902 1.00 33.38 154 THR F N 1
ATOM 8803 C CA . THR F 1 154 ? 30.185 47.280 113.992 1.00 32.34 154 THR F CA 1
ATOM 8804 C C . THR F 1 154 ? 30.411 47.053 115.462 1.00 31.44 154 THR F C 1
ATOM 8805 O O . THR F 1 154 ? 30.421 47.992 116.153 1.00 29.62 154 THR F O 1
ATOM 8809 N N . VAL F 1 155 ? 30.633 45.810 115.860 1.00 35.22 155 VAL F N 1
ATOM 8810 C CA . VAL F 1 155 ? 30.846 45.379 117.267 1.00 30.99 155 VAL F CA 1
ATOM 8811 C C . VAL F 1 155 ? 32.251 44.822 117.424 1.00 27.88 155 VAL F C 1
ATOM 8812 O O . VAL F 1 155 ? 32.677 44.162 116.562 1.00 29.27 155 VAL F O 1
ATOM 8816 N N . SER F 1 156 ? 32.924 45.219 118.482 1.00 27.69 156 SER F N 1
ATOM 8817 C CA . SER F 1 156 ? 34.309 44.843 118.822 1.00 31.90 156 SER F CA 1
ATOM 8818 C C . SER F 1 156 ? 34.372 44.381 120.263 1.00 36.03 156 SER F C 1
ATOM 8819 O O . SER F 1 156 ? 33.401 44.445 120.930 1.00 38.47 156 SER F O 1
ATOM 8822 N N . TRP F 1 157 ? 35.471 43.786 120.664 1.00 34.40 157 TRP F N 1
ATOM 8823 C CA . TRP F 1 157 ? 35.595 43.423 122.079 1.00 31.99 157 TRP F CA 1
ATOM 8824 C C . TRP F 1 157 ? 36.961 43.913 122.489 1.00 36.04 157 TRP F C 1
ATOM 8825 O O . TRP F 1 157 ? 37.840 43.623 121.798 1.00 39.87 157 TRP F O 1
ATOM 8836 N N . ASN F 1 158 ? 37.057 44.607 123.614 1.00 37.77 158 ASN F N 1
ATOM 8837 C CA . ASN F 1 158 ? 38.274 45.190 124.233 1.00 37.68 158 ASN F CA 1
ATOM 8838 C C . ASN F 1 158 ? 38.897 46.203 123.306 1.00 42.32 158 ASN F C 1
ATOM 8839 O O . ASN F 1 158 ? 40.096 46.341 123.342 1.00 40.32 158 ASN F O 1
ATOM 8844 N N . SER F 1 159 ? 38.027 46.914 122.599 1.00 48.97 159 SER F N 1
ATOM 8845 C CA . SER F 1 159 ? 38.291 47.945 121.572 1.00 47.50 159 SER F CA 1
ATOM 8846 C C . SER F 1 159 ? 39.048 47.390 120.383 1.00 45.83 159 SER F C 1
ATOM 8847 O O . SER F 1 159 ? 39.860 48.090 119.864 1.00 48.32 159 SER F O 1
ATOM 8850 N N . GLY F 1 160 ? 38.702 46.199 119.937 1.00 44.09 160 GLY F N 1
ATOM 8851 C CA . GLY F 1 160 ? 39.380 45.582 118.793 1.00 46.85 160 GLY F CA 1
ATOM 8852 C C . GLY F 1 160 ? 40.564 44.754 119.212 1.00 48.33 160 GLY F C 1
ATOM 8853 O O . GLY F 1 160 ? 41.110 44.071 118.395 1.00 53.08 160 GLY F O 1
ATOM 8854 N N . ALA F 1 161 ? 40.950 44.852 120.466 1.00 44.40 161 ALA F N 1
ATOM 8855 C CA . ALA F 1 161 ? 42.042 44.051 121.029 1.00 43.19 161 ALA F CA 1
ATOM 8856 C C . ALA F 1 161 ? 41.690 42.575 121.104 1.00 47.72 161 ALA F C 1
ATOM 8857 O O . ALA F 1 161 ? 42.598 41.790 120.973 1.00 51.91 161 ALA F O 1
ATOM 8859 N N . LEU F 1 162 ? 40.442 42.228 121.379 1.00 44.67 162 LEU F N 1
ATOM 8860 C CA . LEU F 1 162 ? 40.086 40.797 121.496 1.00 45.61 162 LEU F CA 1
ATOM 8861 C C . LEU F 1 162 ? 39.483 40.301 120.190 1.00 49.39 162 LEU F C 1
ATOM 8862 O O . LEU F 1 162 ? 38.483 40.814 119.789 1.00 49.01 162 LEU F O 1
ATOM 8867 N N . THR F 1 163 ? 40.142 39.359 119.533 1.00 48.55 163 THR F N 1
ATOM 8868 C CA . THR F 1 163 ? 39.639 38.824 118.254 1.00 45.10 163 THR F CA 1
ATOM 8869 C C . THR F 1 163 ? 39.420 37.319 118.313 1.00 43.82 163 THR F C 1
ATOM 8870 O O . THR F 1 163 ? 38.500 36.861 117.727 1.00 41.49 163 THR F O 1
ATOM 8874 N N . SER F 1 164 ? 40.235 36.585 119.038 1.00 41.85 164 SER F N 1
ATOM 8875 C CA . SER F 1 164 ? 40.054 35.127 119.003 1.00 42.58 164 SER F CA 1
ATOM 8876 C C . SER F 1 164 ? 38.788 34.730 119.726 1.00 43.64 164 SER F C 1
ATOM 8877 O O . SER F 1 164 ? 38.713 34.967 120.881 1.00 47.32 164 SER F O 1
ATOM 8880 N N . GLY F 1 165 ? 37.906 34.025 119.048 1.00 38.18 165 GLY F N 1
ATOM 8881 C CA . GLY F 1 165 ? 36.693 33.486 119.670 1.00 38.59 165 GLY F CA 1
ATOM 8882 C C . GLY F 1 165 ? 35.484 34.356 119.530 1.00 39.59 165 GLY F C 1
ATOM 8883 O O . GLY F 1 165 ? 34.432 33.907 119.876 1.00 37.81 165 GLY F O 1
ATOM 8884 N N . VAL F 1 166 ? 35.635 35.483 118.866 1.00 42.96 166 VAL F N 1
ATOM 8885 C CA . VAL F 1 166 ? 34.523 36.457 118.743 1.00 37.93 166 VAL F CA 1
ATOM 8886 C C . VAL F 1 166 ? 33.782 36.249 117.445 1.00 39.60 166 VAL F C 1
ATOM 8887 O O . VAL F 1 166 ? 34.402 36.212 116.451 1.00 46.26 166 VAL F O 1
ATOM 8891 N N . HIS F 1 167 ? 32.471 36.071 117.534 1.00 38.48 167 HIS F N 1
ATOM 8892 C CA . HIS F 1 167 ? 31.585 35.885 116.363 1.00 46.67 167 HIS F CA 1
ATOM 8893 C C . HIS F 1 167 ? 30.409 36.840 116.412 1.00 38.42 167 HIS F C 1
ATOM 8894 O O . HIS F 1 167 ? 29.659 36.716 117.294 1.00 35.05 167 HIS F O 1
ATOM 8901 N N . THR F 1 168 ? 30.291 37.724 115.434 1.00 36.76 168 THR F N 1
ATOM 8902 C CA . THR F 1 168 ? 29.154 38.657 115.330 1.00 34.43 168 THR F CA 1
ATOM 8903 C C . THR F 1 168 ? 28.248 38.124 114.228 1.00 34.38 168 THR F C 1
ATOM 8904 O O . THR F 1 168 ? 28.682 38.080 113.109 1.00 32.51 168 THR F O 1
ATOM 8908 N N . PHE F 1 169 ? 27.038 37.727 114.589 1.00 30.66 169 PHE F N 1
ATOM 8909 C CA . PHE F 1 169 ? 26.037 37.151 113.683 1.00 31.28 169 PHE F CA 1
ATOM 8910 C C . PHE F 1 169 ? 25.325 38.209 112.864 1.00 35.24 169 PHE F C 1
ATOM 8911 O O . PHE F 1 169 ? 25.177 39.269 113.350 1.00 34.77 169 PHE F O 1
ATOM 8919 N N . PRO F 1 170 ? 24.793 37.884 111.673 1.00 37.55 170 PRO F N 1
ATOM 8920 C CA . PRO F 1 170 ? 24.076 38.817 110.837 1.00 37.73 170 PRO F CA 1
ATOM 8921 C C . PRO F 1 170 ? 22.850 39.444 111.492 1.00 36.88 170 PRO F C 1
ATOM 8922 O O . PRO F 1 170 ? 22.217 38.811 112.197 1.00 38.52 170 PRO F O 1
ATOM 8926 N N . ALA F 1 171 ? 22.578 40.700 111.177 1.00 34.12 171 ALA F N 1
ATOM 8927 C CA . ALA F 1 171 ? 21.461 41.454 111.757 1.00 32.10 171 ALA F CA 1
ATOM 8928 C C . ALA F 1 171 ? 20.129 40.904 111.299 1.00 34.67 171 ALA F C 1
ATOM 8929 O O . ALA F 1 171 ? 20.079 40.305 110.267 1.00 39.26 171 ALA F O 1
ATOM 8931 N N . VAL F 1 172 ? 19.101 41.117 112.101 1.00 34.86 172 VAL F N 1
ATOM 8932 C CA . VAL F 1 172 ? 17.743 40.639 111.766 1.00 39.07 172 VAL F CA 1
ATOM 8933 C C . VAL F 1 172 ? 16.761 41.790 111.847 1.00 37.67 172 VAL F C 1
ATOM 8934 O O . VAL F 1 172 ? 16.476 42.177 112.897 1.00 37.70 172 VAL F O 1
ATOM 8938 N N . LEU F 1 173 ? 16.176 42.207 110.743 1.00 38.25 173 LEU F N 1
ATOM 8939 C CA . LEU F 1 173 ? 15.192 43.295 110.835 1.00 42.00 173 LEU F CA 1
ATOM 8940 C C . LEU F 1 173 ? 13.938 42.701 111.424 1.00 39.16 173 LEU F C 1
ATOM 8941 O O . LEU F 1 173 ? 13.409 41.843 110.835 1.00 38.17 173 LEU F O 1
ATOM 8946 N N . GLN F 1 174 ? 13.486 43.248 112.532 1.00 44.13 174 GLN F N 1
ATOM 8947 C CA . GLN F 1 174 ? 12.294 42.762 113.238 1.00 45.85 174 GLN F CA 1
ATOM 8948 C C . GLN F 1 174 ? 11.046 43.284 112.548 1.00 47.39 174 GLN F C 1
ATOM 8949 O O . GLN F 1 174 ? 11.150 43.926 111.532 1.00 44.47 174 GLN F O 1
ATOM 8955 N N . SER F 1 175 ? 9.908 42.908 113.102 1.00 48.97 175 SER F N 1
ATOM 8956 C CA . SER F 1 175 ? 8.553 43.250 112.627 1.00 44.79 175 SER F CA 1
ATOM 8957 C C . SER F 1 175 ? 8.317 44.752 112.711 1.00 46.32 175 SER F C 1
ATOM 8958 O O . SER F 1 175 ? 7.635 45.284 111.876 1.00 43.50 175 SER F O 1
ATOM 8961 N N . SER F 1 176 ? 8.858 45.355 113.752 1.00 49.16 176 SER F N 1
ATOM 8962 C CA . SER F 1 176 ? 8.791 46.771 114.152 1.00 41.23 176 SER F CA 1
ATOM 8963 C C . SER F 1 176 ? 9.530 47.662 113.179 1.00 42.92 176 SER F C 1
ATOM 8964 O O . SER F 1 176 ? 9.217 48.819 113.123 1.00 45.89 176 SER F O 1
ATOM 8967 N N . GLY F 1 177 ? 10.465 47.118 112.430 1.00 42.73 177 GLY F N 1
ATOM 8968 C CA . GLY F 1 177 ? 11.231 47.940 111.494 1.00 40.66 177 GLY F CA 1
ATOM 8969 C C . GLY F 1 177 ? 12.588 48.242 112.030 1.00 41.50 177 GLY F C 1
ATOM 8970 O O . GLY F 1 177 ? 13.252 49.048 111.456 1.00 43.80 177 GLY F O 1
ATOM 8971 N N . LEU F 1 178 ? 12.972 47.530 113.063 1.00 43.02 178 LEU F N 1
ATOM 8972 C CA . LEU F 1 178 ? 14.268 47.764 113.720 1.00 40.12 178 LEU F CA 1
ATOM 8973 C C . LEU F 1 178 ? 15.129 46.513 113.714 1.00 40.07 178 LEU F C 1
ATOM 8974 O O . LEU F 1 178 ? 14.678 45.502 114.147 1.00 39.69 178 LEU F O 1
ATOM 8979 N N . TYR F 1 179 ? 16.375 46.665 113.312 1.00 37.25 179 TYR F N 1
ATOM 8980 C CA . TYR F 1 179 ? 17.349 45.561 113.285 1.00 36.82 179 TYR F CA 1
ATOM 8981 C C . TYR F 1 179 ? 17.785 45.209 114.697 1.00 35.37 179 TYR F C 1
ATOM 8982 O O . TYR F 1 179 ? 17.709 46.032 115.495 1.00 36.40 179 TYR F O 1
ATOM 8991 N N . SER F 1 180 ? 18.213 43.978 114.945 1.00 38.14 180 SER F N 1
ATOM 8992 C CA . SER F 1 180 ? 18.807 43.512 116.224 1.00 32.36 180 SER F CA 1
ATOM 8993 C C . SER F 1 180 ? 20.034 42.683 115.876 1.00 30.54 180 SER F C 1
ATOM 8994 O O . SER F 1 180 ? 20.004 42.039 114.912 1.00 32.08 180 SER F O 1
ATOM 8997 N N . LEU F 1 181 ? 21.081 42.720 116.668 1.00 27.62 181 LEU F N 1
ATOM 8998 C CA . LEU F 1 181 ? 22.315 41.970 116.347 1.00 25.01 181 LEU F CA 1
ATOM 8999 C C . LEU F 1 181 ? 22.830 41.226 117.571 1.00 27.75 181 LEU F C 1
ATOM 9000 O O . LEU F 1 181 ? 22.421 41.550 118.586 1.00 30.10 181 LEU F O 1
ATOM 9005 N N . SER F 1 182 ? 23.593 40.158 117.418 1.00 27.84 182 SER F N 1
ATOM 9006 C CA . SER F 1 182 ? 24.175 39.459 118.584 1.00 25.42 182 SER F CA 1
ATOM 9007 C C . SER F 1 182 ? 25.672 39.322 118.419 1.00 23.99 182 SER F C 1
ATOM 9008 O O . SER F 1 182 ? 26.046 38.929 117.417 1.00 26.99 182 SER F O 1
ATOM 9011 N N . SER F 1 183 ? 26.473 39.694 119.401 1.00 23.02 183 SER F N 1
ATOM 9012 C CA . SER F 1 183 ? 27.933 39.444 119.374 1.00 27.11 183 SER F CA 1
ATOM 9013 C C . SER F 1 183 ? 28.299 38.557 120.549 1.00 29.90 183 SER F C 1
ATOM 9014 O O . SER F 1 183 ? 28.053 38.935 121.634 1.00 30.37 183 SER F O 1
ATOM 9017 N N . VAL F 1 184 ? 28.928 37.425 120.296 1.00 30.17 184 VAL F N 1
ATOM 9018 C CA . VAL F 1 184 ? 29.307 36.464 121.354 1.00 28.57 184 VAL F CA 1
ATOM 9019 C C . VAL F 1 184 ? 30.797 36.210 121.279 1.00 32.36 184 VAL F C 1
ATOM 9020 O O . VAL F 1 184 ? 31.305 36.270 120.223 1.00 37.18 184 VAL F O 1
ATOM 9024 N N . VAL F 1 185 ? 31.453 36.014 122.411 1.00 31.87 185 VAL F N 1
ATOM 9025 C CA . VAL F 1 185 ? 32.896 35.662 122.438 1.00 32.13 185 VAL F CA 1
ATOM 9026 C C . VAL F 1 185 ? 33.139 34.553 123.463 1.00 35.07 185 VAL F C 1
ATOM 9027 O O . VAL F 1 185 ? 32.645 34.660 124.522 1.00 38.17 185 VAL F O 1
ATOM 9031 N N . THR F 1 186 ? 33.900 33.521 123.124 1.00 36.38 186 THR F N 1
ATOM 9032 C CA . THR F 1 186 ? 34.240 32.433 124.056 1.00 36.32 186 THR F CA 1
ATOM 9033 C C . THR F 1 186 ? 35.636 32.712 124.567 1.00 38.96 186 THR F C 1
ATOM 9034 O O . THR F 1 186 ? 36.505 32.896 123.764 1.00 39.02 186 THR F O 1
ATOM 9038 N N . VAL F 1 187 ? 35.798 32.740 125.881 1.00 42.47 187 VAL F N 1
ATOM 9039 C CA . VAL F 1 187 ? 37.094 33.087 126.510 1.00 45.12 187 VAL F CA 1
ATOM 9040 C C . VAL F 1 187 ? 37.382 32.072 127.595 1.00 46.82 187 VAL F C 1
ATOM 9041 O O . VAL F 1 187 ? 36.459 31.587 128.151 1.00 45.98 187 VAL F O 1
ATOM 9045 N N . PRO F 1 188 ? 38.652 31.772 127.877 1.00 49.96 188 PRO F N 1
ATOM 9046 C CA . PRO F 1 188 ? 38.991 30.797 128.844 1.00 51.77 188 PRO F CA 1
ATOM 9047 C C . PRO F 1 188 ? 38.236 31.175 130.096 1.00 54.17 188 PRO F C 1
ATOM 9048 O O . PRO F 1 188 ? 38.383 32.226 130.523 1.00 57.45 188 PRO F O 1
ATOM 9052 N N . SER F 1 189 ? 37.564 30.214 130.699 1.00 56.21 189 SER F N 1
ATOM 9053 C CA . SER F 1 189 ? 36.760 30.467 131.913 1.00 57.88 189 SER F CA 1
ATOM 9054 C C . SER F 1 189 ? 37.653 30.931 133.032 1.00 53.93 189 SER F C 1
ATOM 9055 O O . SER F 1 189 ? 37.174 31.554 133.890 1.00 58.61 189 SER F O 1
ATOM 9058 N N . SER F 1 190 ? 38.904 30.561 133.016 1.00 51.76 190 SER F N 1
ATOM 9059 C CA . SER F 1 190 ? 39.752 30.970 134.149 1.00 56.21 190 SER F CA 1
ATOM 9060 C C . SER F 1 190 ? 39.875 32.480 134.196 1.00 58.58 190 SER F C 1
ATOM 9061 O O . SER F 1 190 ? 39.818 33.010 135.254 1.00 64.29 190 SER F O 1
ATOM 9064 N N . SER F 1 191 ? 39.914 33.132 133.053 1.00 57.49 191 SER F N 1
ATOM 9065 C CA . SER F 1 191 ? 40.224 34.577 132.989 1.00 60.10 191 SER F CA 1
ATOM 9066 C C . SER F 1 191 ? 39.069 35.469 133.383 1.00 59.39 191 SER F C 1
ATOM 9067 O O . SER F 1 191 ? 39.262 36.635 133.403 1.00 60.95 191 SER F O 1
ATOM 9070 N N . LEU F 1 192 ? 37.928 34.907 133.690 1.00 58.38 192 LEU F N 1
ATOM 9071 C CA . LEU F 1 192 ? 36.756 35.767 133.892 1.00 56.92 192 LEU F CA 1
ATOM 9072 C C . LEU F 1 192 ? 36.999 36.756 135.007 1.00 61.95 192 LEU F C 1
ATOM 9073 O O . LEU F 1 192 ? 36.578 37.852 134.847 1.00 68.00 192 LEU F O 1
ATOM 9078 N N . GLY F 1 193 ? 37.494 36.340 136.153 1.00 65.94 193 GLY F N 1
ATOM 9079 C CA . GLY F 1 193 ? 37.712 37.328 137.223 1.00 66.03 193 GLY F CA 1
ATOM 9080 C C . GLY F 1 193 ? 38.834 38.297 136.946 1.00 59.32 193 GLY F C 1
ATOM 9081 O O . GLY F 1 193 ? 38.696 39.440 137.267 1.00 56.30 193 GLY F O 1
ATOM 9082 N N . THR F 1 194 ? 39.965 37.804 136.496 1.00 61.68 194 THR F N 1
ATOM 9083 C CA . THR F 1 194 ? 41.130 38.670 136.246 1.00 62.70 194 THR F CA 1
ATOM 9084 C C . THR F 1 194 ? 40.968 39.596 135.040 1.00 62.92 194 THR F C 1
ATOM 9085 O O . THR F 1 194 ? 41.288 40.742 135.154 1.00 62.47 194 THR F O 1
ATOM 9089 N N . GLN F 1 195 ? 40.588 39.091 133.881 1.00 64.21 195 GLN F N 1
ATOM 9090 C CA . GLN F 1 195 ? 40.483 39.967 132.693 1.00 58.27 195 GLN F CA 1
ATOM 9091 C C . GLN F 1 195 ? 39.142 40.664 132.656 1.00 54.83 195 GLN F C 1
ATOM 9092 O O . GLN F 1 195 ? 38.204 40.074 133.069 1.00 56.12 195 GLN F O 1
ATOM 9098 N N . THR F 1 196 ? 39.106 41.842 132.051 1.00 53.30 196 THR F N 1
ATOM 9099 C CA . THR F 1 196 ? 37.881 42.654 131.909 1.00 52.01 196 THR F CA 1
ATOM 9100 C C . THR F 1 196 ? 37.482 42.683 130.450 1.00 45.70 196 THR F C 1
ATOM 9101 O O . THR F 1 196 ? 38.287 43.008 129.667 1.00 42.84 196 THR F O 1
ATOM 9105 N N . TYR F 1 197 ? 36.229 42.328 130.147 1.00 46.26 197 TYR F N 1
ATOM 9106 C CA . TYR F 1 197 ? 35.737 42.305 128.744 1.00 42.27 197 TYR F CA 1
ATOM 9107 C C . TYR F 1 197 ? 34.718 43.430 128.527 1.00 41.79 197 TYR F C 1
ATOM 9108 O O . TYR F 1 197 ? 34.254 44.026 129.519 1.00 37.60 197 TYR F O 1
ATOM 9117 N N . ILE F 1 198 ? 34.389 43.701 127.259 1.00 40.50 198 ILE F N 1
ATOM 9118 C CA . ILE F 1 198 ? 33.409 44.769 126.892 1.00 41.88 198 ILE F CA 1
ATOM 9119 C C . ILE F 1 198 ? 32.762 44.414 125.546 1.00 40.31 198 ILE F C 1
ATOM 9120 O O . ILE F 1 198 ? 33.145 43.383 124.956 1.00 38.84 198 ILE F O 1
ATOM 9125 N N . CYS F 1 199 ? 31.819 45.243 125.086 1.00 41.42 199 CYS F N 1
ATOM 9126 C CA . CYS F 1 199 ? 31.118 45.006 123.794 1.00 35.99 199 CYS F CA 1
ATOM 9127 C C . CYS F 1 199 ? 31.700 45.931 122.718 1.00 39.56 199 CYS F C 1
ATOM 9128 O O . CYS F 1 199 ? 32.059 45.425 121.636 1.00 38.12 199 CYS F O 1
ATOM 9131 N N . ASN F 1 200 ? 31.775 47.233 123.016 1.00 39.93 200 ASN F N 1
ATOM 9132 C CA . ASN F 1 200 ? 32.325 48.252 122.080 1.00 33.90 200 ASN F CA 1
ATOM 9133 C C . ASN F 1 200 ? 31.567 48.211 120.747 1.00 31.93 200 ASN F C 1
ATOM 9134 O O . ASN F 1 200 ? 32.170 47.796 119.738 1.00 31.83 200 ASN F O 1
ATOM 9139 N N . VAL F 1 201 ? 30.298 48.634 120.753 1.00 31.30 201 VAL F N 1
ATOM 9140 C CA . VAL F 1 201 ? 29.464 48.668 119.514 1.00 30.43 201 VAL F CA 1
ATOM 9141 C C . VAL F 1 201 ? 29.578 50.068 118.898 1.00 34.02 201 VAL F C 1
ATOM 9142 O O . VAL F 1 201 ? 29.982 50.997 119.626 1.00 36.68 201 VAL F O 1
ATOM 9146 N N . ASN F 1 202 ? 29.234 50.214 117.614 1.00 31.08 202 ASN F N 1
ATOM 9147 C CA . ASN F 1 202 ? 29.334 51.535 116.957 1.00 32.32 202 ASN F CA 1
ATOM 9148 C C . ASN F 1 202 ? 28.217 51.700 115.934 1.00 35.33 202 ASN F C 1
ATOM 9149 O O . ASN F 1 202 ? 28.336 51.145 114.924 1.00 39.37 202 ASN F O 1
ATOM 9154 N N . HIS F 1 203 ? 27.173 52.469 116.188 1.00 37.75 203 HIS F N 1
ATOM 9155 C CA . HIS F 1 203 ? 26.152 52.711 115.141 1.00 37.48 203 HIS F CA 1
ATOM 9156 C C . HIS F 1 203 ? 26.418 54.092 114.575 1.00 38.31 203 HIS F C 1
ATOM 9157 O O . HIS F 1 203 ? 25.739 54.965 114.940 1.00 39.25 203 HIS F O 1
ATOM 9164 N N . LYS F 1 204 ? 27.249 54.176 113.558 1.00 38.81 204 LYS F N 1
ATOM 9165 C CA . LYS F 1 204 ? 27.705 55.434 112.953 1.00 35.98 204 LYS F CA 1
ATOM 9166 C C . LYS F 1 204 ? 26.515 56.221 112.472 1.00 36.30 204 LYS F C 1
ATOM 9167 O O . LYS F 1 204 ? 26.586 57.410 112.488 1.00 39.29 204 LYS F O 1
ATOM 9173 N N . PRO F 1 205 ? 25.445 55.616 111.973 1.00 36.26 205 PRO F N 1
ATOM 9174 C CA . PRO F 1 205 ? 24.313 56.367 111.562 1.00 40.01 205 PRO F CA 1
ATOM 9175 C C . PRO F 1 205 ? 23.717 57.208 112.687 1.00 42.77 205 PRO F C 1
ATOM 9176 O O . PRO F 1 205 ? 23.231 58.205 112.382 1.00 48.10 205 PRO F O 1
ATOM 9180 N N . SER F 1 206 ? 23.693 56.749 113.924 1.00 39.87 206 SER F N 1
ATOM 9181 C CA . SER F 1 206 ? 23.085 57.596 114.971 1.00 37.37 206 SER F CA 1
ATOM 9182 C C . SER F 1 206 ? 24.147 58.391 115.680 1.00 37.46 206 SER F C 1
ATOM 9183 O O . SER F 1 206 ? 23.802 59.077 116.563 1.00 40.27 206 SER F O 1
ATOM 9186 N N . ASN F 1 207 ? 25.378 58.173 115.273 1.00 40.34 207 ASN F N 1
ATOM 9187 C CA . ASN F 1 207 ? 26.604 58.829 115.778 1.00 43.10 207 ASN F CA 1
ATOM 9188 C C . ASN F 1 207 ? 26.895 58.390 117.188 1.00 40.70 207 ASN F C 1
ATOM 9189 O O . ASN F 1 207 ? 27.580 59.091 117.839 1.00 43.52 207 ASN F O 1
ATOM 9194 N N . THR F 1 208 ? 26.461 57.203 117.561 1.00 40.37 208 THR F N 1
ATOM 9195 C CA . THR F 1 208 ? 26.636 56.710 118.940 1.00 40.87 208 THR F CA 1
ATOM 9196 C C . THR F 1 208 ? 27.477 55.443 118.993 1.00 38.12 208 THR F C 1
ATOM 9197 O O . THR F 1 208 ? 27.296 54.626 118.184 1.00 35.42 208 THR F O 1
ATOM 9201 N N . LYS F 1 209 ? 28.394 55.356 119.937 1.00 37.03 209 LYS F N 1
ATOM 9202 C CA . LYS F 1 209 ? 29.197 54.148 120.196 1.00 32.87 209 LYS F CA 1
ATOM 9203 C C . LYS F 1 209 ? 29.025 53.806 121.670 1.00 33.89 209 LYS F C 1
ATOM 9204 O O . LYS F 1 209 ? 29.536 54.517 122.437 1.00 32.84 209 LYS F O 1
ATOM 9210 N N . VAL F 1 210 ? 28.375 52.695 122.002 1.00 34.14 210 VAL F N 1
ATOM 9211 C CA . VAL F 1 210 ? 28.179 52.228 123.400 1.00 30.63 210 VAL F CA 1
ATOM 9212 C C . VAL F 1 210 ? 29.238 51.187 123.735 1.00 31.51 210 VAL F C 1
ATOM 9213 O O . VAL F 1 210 ? 29.464 50.315 122.982 1.00 29.67 210 VAL F O 1
ATOM 9217 N N . ASP F 1 211 ? 29.922 51.379 124.836 1.00 35.84 211 ASP F N 1
ATOM 9218 C CA . ASP F 1 211 ? 30.930 50.422 125.291 1.00 33.58 211 ASP F CA 1
ATOM 9219 C C . ASP F 1 211 ? 30.311 49.837 126.528 1.00 38.36 211 ASP F C 1
ATOM 9220 O O . ASP F 1 211 ? 30.235 50.513 127.456 1.00 37.78 211 ASP F O 1
ATOM 9225 N N . LYS F 1 212 ? 29.848 48.606 126.459 1.00 44.79 212 LYS F N 1
ATOM 9226 C CA . LYS F 1 212 ? 29.259 47.907 127.601 1.00 37.22 212 LYS F CA 1
ATOM 9227 C C . LYS F 1 212 ? 30.334 47.002 128.161 1.00 40.05 212 LYS F C 1
ATOM 9228 O O . LYS F 1 212 ? 31.158 46.572 127.415 1.00 42.45 212 LYS F O 1
ATOM 9234 N N . LYS F 1 213 ? 30.337 46.805 129.476 1.00 40.08 213 LYS F N 1
ATOM 9235 C CA . LYS F 1 213 ? 31.297 45.906 130.144 1.00 41.24 213 LYS F CA 1
ATOM 9236 C C . LYS F 1 213 ? 30.497 44.708 130.618 1.00 41.78 213 LYS F C 1
ATOM 9237 O O . LYS F 1 213 ? 29.482 44.923 131.184 1.00 40.95 213 LYS F O 1
ATOM 9243 N N . VAL F 1 214 ? 30.945 43.502 130.310 1.00 41.53 214 VAL F N 1
ATOM 9244 C CA . VAL F 1 214 ? 30.183 42.294 130.703 1.00 42.83 214 VAL F CA 1
ATOM 9245 C C . VAL F 1 214 ? 31.001 41.526 131.711 1.00 48.19 214 VAL F C 1
ATOM 9246 O O . VAL F 1 214 ? 32.094 41.209 131.416 1.00 50.61 214 VAL F O 1
ATOM 9250 N N . GLU F 1 215 ? 30.501 41.432 132.926 1.00 46.64 215 GLU F N 1
ATOM 9251 C CA . GLU F 1 215 ? 31.202 40.707 133.982 1.00 46.36 215 GLU F CA 1
ATOM 9252 C C . GLU F 1 215 ? 30.194 39.755 134.558 1.00 43.24 215 GLU F C 1
ATOM 9253 O O . GLU F 1 215 ? 29.101 40.146 134.774 1.00 46.78 215 GLU F O 1
ATOM 9259 N N . PRO F 1 216 ? 30.599 38.508 134.751 1.00 39.06 216 PRO F N 1
ATOM 9260 C CA . PRO F 1 216 ? 29.797 37.472 135.296 1.00 33.85 216 PRO F CA 1
ATOM 9261 C C . PRO F 1 216 ? 28.653 37.771 136.259 1.00 35.69 216 PRO F C 1
ATOM 9262 O O . PRO F 1 216 ? 27.608 37.431 135.910 1.00 28.64 216 PRO F O 1
#

Radius of gyration: 40.41 Å; Cα contacts (8 Å, |Δi|>4): 3441; chains: 6; bounding box: 88×87×119 Å

Secondary structure (DSSP, 8-state):
--EEEEPPPEEE-TT--EEEEEEEES---S--EEEEEEE-SSS-EEEEEEEETTT--EEE-SS-SSSEEEEEETTTTEEEEEE-S--GGG-EEEEEEEESSSEEEE---EEEEE-S---B--EEEEEEE-TT--EEEEEEEEEEEBSS--EEEETTTTB-TTEEEPPPEE-SSS-EEEEEEEEEEGGGTTTS-EEEEEEETTTTEEEEEEE--/--EEE---EEE-TT--EEEEEEE---TT--EEEEEE-TTS-EEEEEEE-TTT--EEE-TTTTTTEEEEE-SSS-EEEEEE-S--GGG-EEEEEEE-TTT--EE---EEEEE-S---B-----EE--EEEEEEEEEEBSS--EEEEGGGTB-SSEEEEEEEE-TTS-EEEEEEEEE-TTSBTTB-EEEEEEETTTTEEEEEEE-/---EE---EEE-TT--EEEEEE----S--EEEEEEE-TTS-EEEEEEEETTT--EEE-TTTTTTEEEEEETTTTEEEEEE-S--TT--EEEEEEE--SS-------EEEEE-SS--------BEE--EEEEEEEEEE-SS--EEESSTT---TTEEEEPP----EEEEEEEEE-GGGBTTB--EEEEEETTTTEEEEEE---/---EEE---EEE-TT--EEEEEEE-SS-GGG-EEEEEEEETTTEEEEEEEEETTT--EEE-TTTTTTEEEEEETTTTEEEEEE-S--GGG-EEEEEEE----B---EEEEE-SPPPBPPEEEEEEE--EEEEEEEEEEEBSS--EE-STTTT--SS-EEPPPEE-TTS-EEEEEEEEEEGGGTTTS-----EEEGGGTEEE------/--EEEE---EEE-TT--EEEEEEEE--SSS-EEEEEEEE-TTS-EEEEEEEEETT--EEE-TTTTTTEEEEEETTTTEEEEEE-S--STT-EEEEEEEE-SS-EEE---EEEEE-SPPPB--EEEEEEE-TT-S-SSEEEEEEEEEEEBSS---EEETTTTB-TTEEEEEEEE-TTS-EEEEEEEEEEGGGTTTS---EEE--GGGT--EEE----/---------EEE-TT--EEEEEE----EEEEEEE-TTS-EEEEEEEETTT--EEE-STTTTTEEEEEETTTTEEEEEE-S--GGG-EEEEE-SSSSS--S----EEEEE-S---B--EEEEEEE--EEEEEEEEEEBSS--EE-SGGGT--TTEEEEEEEE-TTS-EEEEEEEEE-GGGGTTS-EE--EEBGGGTB----EE--

Sequence (1245 aa):
EVQLVQSGAEVKKPGASVKVSCKTSGYTFTNYGINWVRQAPGQGLEWIGYIYIGAGDTDYSEKFKGRATITSDTSASTVYMELSSLRSEDTAVYYCAGTGTRFVYWGQGTLVTVSSASTKGPSVFPLAPSSKSGTAALGCLVKDYFPEPVTVSWNSGALTSGVHTFPAVLQSSGLYSLSSVVTVPSSSLGTQTYICNVNHKPSNTKVDKKVEPVQLVQSGAEVKKPGASVKVSCKTSTFTNYGINWVRQAPGQGLEWIGYIYIGAGDTDYSEKFKGRATITSDTSASTVYMELSSLRSEDTAVYYCAGTGTRFVYWGQGTLVTVSSASTKGPSVPLAPTAALGCLVKDYFPEPVTVSWNSGALTSGVHTFPAVLQSSGLYSLSSVVTVPSSSLGTQTYICNVNHKPSNTKVDKKVEVQLVQSGAEVKKPGASVKVSCKTSTFTNYGINWVRQAPGQGLEWIGYIYIGAGDTDYSEKFKGRATITSDTSASTVYMELSSLRSEDTAVYYCAGTGTRFVYWGQGTLVTVSSASTKGPSVFPLAPTAALGCLVKDYFPEPVTVSWNSGALTSGVHTFPAVSGLYSLSSVVTVPSSSLGTQTYICNVNHKPSNTKVDKKVEPEVQLVQSGAEVKKPGASVKVSCKTSGYTFTNYGINWVRQAPGQGLEWIGYIYIGAGDTDYSEKFKGRATITSDTSASTVYMELSSLRSEDTAVYYCAGTFVYWGQGTLVTVSSASTKGPSVFPLAPSGTAALGCLVKDYFPEPVTVSWNSGALTSGVHTFPAVLQSSGLYSLSSVVTVPSSSLGTQTYICNVNHKPSNTKVDKKVEPEVQLVQSGAEVKKPGASVKVSCKTSGYTFTNYGINWVRQAPGQGLEWIGYIYIGAGDTDYSEKFKGRATITSDTSASTVYMELSSLRSEDTAVYYCAGTGTRFVYWGQGTLVTVSSASTKGPSVFPLAPSSKSTSGGTAALGCLVKDYFPEPVTVSWNSGALTSGVHTFPAVLQSSGLYSLSSVVTVPSSSLGTQTYICNVNHKPSNTKVDKKVEPEVQLVQSGAEVKKPGASVKVSCKTSGYGINWVRQAPGQGLEWIGYIYIGAGDTDYSEKFKGRATITSDTSASTVYMELSSLRSEDTAVYYCAGTGTRFVYWGQGTLVTVSSASTKGPSVFPLAPSTAALGCLVKDYFPEPVTVSWNSGALTSGVHTFPAVLQSSGLYSLSSVVTVPSSSLGTQTYICNVNHKPSNTKVDKKVEP